Protein 7E2P (pdb70)

Secondary structure (DSSP, 8-state):
-BEEEEEEEEEE-TTS-EEEEEEEEETTS-EEEEE--B--PPPP--TTSTTGGGSGGG---HHHHHHIIIIIHHHHTTSBTT-HHHHHHHHHHHH-STT-TTT-HHHHHHHHHHHHHHHHHHHT--HHHHHH-TT--EEPEEEEEEEE-STT-SSS--S-EEEEE-TT-SSHHHHHHHHHHHHHHHHHHHHHTT----B-TTS-B----SSHHHHHHHHHHHHHHTT-EESSSSTTEEEEEEE--GGGGEETTTTEEE-HHHHHHHHTT-TT-TT-TT---EE-HHHHHHHHHHHHHHS-EEEEE--S-TT-HHHHHHHHHHHTTTSEEEESTTTTT-HHHHHHHHHHT--SEEEE-HHHH-SHHHHHHHHHHHHHTT-EEEEE--SB--S--HHHHHHHHTT-SEEE---S-SHHHHHHHHHHHHHHHHHGGG-EE-GGGG-TT--/-BEEEEEEEEEE-TTS-EEEEEEEEETTS-EEEEE--B---SPPPP--TTSTTGGGSGGG---HHHHHIIIIIIHHHHTTSBTT-HHHHHHHHHHHH-STT-TTT-HHHHHHHHHHHHHHHHHHHT--HHHHHH-TT--EEPEE-EEEEE-STT-SSS--S-EEEEE-TT-SSHHHHHHHHHHHHHHHHHHHHHTT----B-TTS-B-----SHHHHHHHHHHHHHHTT-EESSSSTTEEEEEEE--GGGGEETTTTEEE-HHHHHHHHTT-TT-STTTT---EE-HHHHHHHHHHHHHHS-EEEEES-S-TT-HHHHHHHHHHHTTTSEEEESTTTTT-HHHHHHHHHHT--SEEEE-HHHH--HHHHHHHHHHHHHTT-EEEEE--SB--S--HHHHHHHHTT--EEE---S-SHHHHHHHHHHHHHHHHHGGG-EE-SGGG-TT--

B-factor: mean 34.74, std 13.12, range [18.92, 114.45]

Structure (mmCIF, N/CA/C/O backbone):
data_7E2P
#
_entry.id   7E2P
#
_cell.length_a   142.221
_cell.length_b   142.221
_cell.length_c   107.422
_cell.angle_alpha   90.000
_cell.angle_beta   90.000
_cell.angle_gamma   90.000
#
_symmetry.space_group_name_H-M   'I 4'
#
loop_
_entity.id
_entity.type
_entity.pdbx_description
1 polymer Enolase
2 water water
#
loop_
_atom_site.group_PDB
_atom_site.id
_atom_site.type_symbol
_atom_site.label_atom_id
_atom_site.label_alt_id
_atom_site.label_comp_id
_atom_site.label_asym_id
_atom_site.label_entity_id
_atom_site.label_seq_id
_atom_site.pdbx_PDB_ins_code
_atom_site.Cartn_x
_atom_site.Cartn_y
_atom_site.Cartn_z
_atom_site.occupancy
_atom_site.B_iso_or_equiv
_atom_site.auth_seq_id
_atom_site.auth_comp_id
_atom_site.auth_asym_id
_atom_site.auth_atom_id
_atom_site.pdbx_PDB_model_num
ATOM 1 N N . PRO A 1 2 ? 1.01385 -14.22419 -4.80226 1.000 41.08241 2 PRO A N 1
ATOM 2 C CA . PRO A 1 2 ? 0.85291 -15.63067 -5.16610 1.000 50.78501 2 PRO A CA 1
ATOM 3 C C . PRO A 1 2 ? 1.18278 -15.94227 -6.63542 1.000 50.95538 2 PRO A C 1
ATOM 4 O O . PRO A 1 2 ? 1.31819 -17.10706 -6.99783 1.000 53.96389 2 PRO A O 1
ATOM 8 N N . ILE A 1 3 ? 1.34480 -14.92143 -7.46546 1.000 36.72478 3 ILE A N 1
ATOM 9 C CA . ILE A 1 3 ? 1.55333 -15.11077 -8.90166 1.000 33.50516 3 ILE A CA 1
ATOM 10 C C . ILE A 1 3 ? 3.04182 -15.33564 -9.13088 1.000 40.54093 3 ILE A C 1
ATOM 11 O O . ILE A 1 3 ? 3.87127 -14.65168 -8.53157 1.000 39.04425 3 ILE A O 1
ATOM 16 N N . ILE A 1 4 ? 3.39267 -16.34563 -9.92790 1.000 35.78706 4 ILE A N 1
ATOM 17 C CA . ILE A 1 4 ? 4.80595 -16.57611 -10.21957 1.000 31.17980 4 ILE A CA 1
ATOM 18 C C . ILE A 1 4 ? 5.31121 -15.44741 -11.11431 1.000 33.34200 4 ILE A C 1
ATOM 19 O O . ILE A 1 4 ? 4.77194 -15.20793 -12.20155 1.000 36.12672 4 ILE A O 1
ATOM 24 N N . GLU A 1 5 ? 6.36440 -14.76848 -10.67140 1.000 34.40747 5 GLU A N 1
ATOM 25 C CA . GLU A 1 5 ? 6.94885 -13.65725 -11.40816 1.000 36.32422 5 GLU A CA 1
ATOM 26 C C . GLU A 1 5 ? 8.25077 -14.00995 -12.10701 1.000 36.14708 5 GLU A C 1
ATOM 27 O O . GLU A 1 5 ? 8.55771 -13.44262 -13.15841 1.000 34.56753 5 GLU A O 1
ATOM 33 N N . ARG A 1 6 ? 9.03253 -14.92061 -11.53814 1.000 32.43189 6 ARG A N 1
ATOM 34 C CA . ARG A 1 6 ? 10.33461 -15.24871 -12.10400 1.000 32.06443 6 ARG A CA 1
ATOM 35 C C . ARG A 1 6 ? 10.67457 -16.66754 -11.67360 1.000 33.02871 6 ARG A C 1
ATOM 36 O O . ARG A 1 6 ? 10.39050 -17.05655 -10.53637 1.000 31.00236 6 ARG A O 1
ATOM 44 N N . ILE A 1 7 ? 11.29773 -17.42316 -12.57809 1.000 31.76569 7 ILE A N 1
ATOM 45 C CA . ILE A 1 7 ? 11.84386 -18.74232 -12.25579 1.000 28.67322 7 ILE A CA 1
ATOM 46 C C . ILE A 1 7 ? 13.27864 -18.75358 -12.78109 1.000 29.90663 7 ILE A C 1
ATOM 47 O O . ILE A 1 7 ? 13.50803 -18.43469 -13.95715 1.000 35.15130 7 ILE A O 1
ATOM 52 N N . GLN A 1 8 ? 14.25010 -19.08417 -11.91957 1.000 29.83884 8 GLN A N 1
ATOM 53 C CA . GLN A 1 8 ? 15.66413 -19.11671 -12.31203 1.000 27.82074 8 GLN A CA 1
ATOM 54 C C . GLN A 1 8 ? 16.29458 -20.42254 -11.86014 1.000 28.93609 8 GLN A C 1
ATOM 55 O O . GLN A 1 8 ? 16.31014 -20.71152 -10.66268 1.000 28.79678 8 GLN A O 1
ATOM 61 N N . ALA A 1 9 ? 16.80824 -21.20360 -12.80777 1.000 27.56095 9 ALA A N 1
ATOM 62 C CA . ALA A 1 9 ? 17.58079 -22.39497 -12.48504 1.000 26.83254 9 ALA A CA 1
ATOM 63 C C . ALA A 1 9 ? 19.07003 -22.08111 -12.57498 1.000 24.97847 9 ALA A C 1
ATOM 64 O O . ALA A 1 9 ? 19.49947 -21.19685 -13.32685 1.000 26.84263 9 ALA A O 1
ATOM 66 N N . ARG A 1 10 ? 19.86623 -22.81228 -11.79487 1.000 22.97498 10 ARG A N 1
ATOM 67 C CA . ARG A 1 10 ? 21.32508 -22.67254 -11.87314 1.000 23.97089 10 ARG A CA 1
ATOM 68 C C . ARG A 1 10 ? 21.97395 -24.01885 -11.56496 1.000 22.75196 10 ARG A C 1
ATOM 69 O O . ARG A 1 10 ? 21.34623 -24.90603 -10.98545 1.000 23.57994 10 ARG A O 1
ATOM 77 N N . GLU A 1 11 ? 23.26301 -24.15176 -11.91109 1.000 23.62545 11 GLU A N 1
ATOM 78 C CA . GLU A 1 11 ? 24.00706 -25.37913 -11.65946 1.000 23.35701 11 GLU A CA 1
ATOM 79 C C . GLU A 1 11 ? 24.82447 -25.25969 -10.35889 1.000 26.70962 11 GLU A C 1
ATOM 80 O O . GLU A 1 11 ? 25.62600 -24.33519 -10.21676 1.000 27.14130 11 GLU A O 1
ATOM 86 N N . ILE A 1 12 ? 24.59711 -26.18824 -9.40820 1.000 24.44257 12 ILE A N 1
ATOM 87 C CA . ILE A 1 12 ? 25.31798 -26.25044 -8.12567 1.000 22.12454 12 ILE A CA 1
ATOM 88 C C . ILE A 1 12 ? 25.94695 -27.64097 -8.02418 1.000 24.69331 12 ILE A C 1
ATOM 89 O O . ILE A 1 12 ? 25.94424 -28.40289 -8.99637 1.000 24.11921 12 ILE A O 1
ATOM 94 N N . LEU A 1 13 ? 26.52561 -27.97846 -6.87837 1.000 23.88550 13 LEU A N 1
ATOM 95 C CA . LEU A 1 13 ? 27.16794 -29.28476 -6.72372 1.000 22.86072 13 LEU A CA 1
ATOM 96 C C . LEU A 1 13 ? 26.49995 -30.06226 -5.59837 1.000 22.38701 13 LEU A C 1
ATOM 97 O O . LEU A 1 13 ? 26.06510 -29.48614 -4.58451 1.000 23.03007 13 LEU A O 1
ATOM 102 N N . ASP A 1 14 ? 26.49125 -31.39172 -5.76325 1.000 22.73998 14 ASP A N 1
ATOM 103 C CA . ASP A 1 14 ? 25.95461 -32.30643 -4.75150 1.000 21.91275 14 ASP A CA 1
ATOM 104 C C . ASP A 1 14 ? 27.08163 -32.83782 -3.85956 1.000 23.86366 14 ASP A C 1
ATOM 105 O O . ASP A 1 14 ? 28.25229 -32.47709 -3.98953 1.000 23.31201 14 ASP A O 1
ATOM 110 N N . SER A 1 15 ? 26.69913 -33.70061 -2.90820 1.000 21.57716 15 SER A N 1
ATOM 111 C CA . SER A 1 15 ? 27.58591 -34.14431 -1.84772 1.000 22.23307 15 SER A CA 1
ATOM 112 C C . SER A 1 15 ? 28.64867 -35.11636 -2.32817 1.000 23.80491 15 SER A C 1
ATOM 113 O O . SER A 1 15 ? 29.58179 -35.40363 -1.56068 1.000 25.21585 15 SER A O 1
ATOM 116 N N . ARG A 1 16 ? 28.54222 -35.64226 -3.56288 1.000 21.96394 16 ARG A N 1
ATOM 117 C CA . ARG A 1 16 ? 29.57648 -36.47651 -4.16473 1.000 20.97218 16 ARG A CA 1
ATOM 118 C C . ARG A 1 16 ? 30.49850 -35.66123 -5.05924 1.000 24.47248 16 ARG A C 1
ATOM 119 O O . ARG A 1 16 ? 31.43283 -36.23242 -5.65559 1.000 26.15204 16 ARG A O 1
ATOM 127 N N . GLY A 1 17 ? 30.28084 -34.34105 -5.13449 1.000 24.63970 17 GLY A N 1
ATOM 128 C CA . GLY A 1 17 ? 31.12758 -33.49513 -5.98966 1.000 23.51812 17 GLY A CA 1
ATOM 129 C C . GLY A 1 17 ? 30.70249 -33.49558 -7.44276 1.000 26.48648 17 GLY A C 1
ATOM 130 O O . GLY A 1 17 ? 31.53487 -33.22551 -8.32317 1.000 27.97446 17 GLY A O 1
ATOM 131 N N . ASN A 1 18 ? 29.43367 -33.80814 -7.73119 1.000 25.02297 18 ASN A N 1
ATOM 132 C CA . ASN A 1 18 ? 28.94121 -33.79627 -9.12133 1.000 23.61069 18 ASN A CA 1
ATOM 133 C C . ASN A 1 18 ? 27.83893 -32.73938 -9.26626 1.000 26.93074 18 ASN A C 1
ATOM 134 O O . ASN A 1 18 ? 27.15206 -32.41209 -8.28880 1.000 25.02065 18 ASN A O 1
ATOM 139 N N . PRO A 1 19 ? 27.64448 -32.18639 -10.46387 1.000 25.18698 19 PRO A N 1
ATOM 140 C CA . PRO A 1 19 ? 26.64562 -31.11045 -10.63640 1.000 22.24489 19 PRO A CA 1
ATOM 141 C C . PRO A 1 19 ? 25.21324 -31.55937 -10.40806 1.000 22.82322 19 PRO A C 1
ATOM 142 O O . PRO A 1 19 ? 24.83830 -32.70485 -10.69471 1.000 26.00531 19 PRO A O 1
ATOM 146 N N . THR A 1 20 ? 24.39575 -30.62727 -9.89119 1.000 21.72646 20 THR A N 1
ATOM 147 C CA . THR A 1 20 ? 22.95461 -30.85061 -9.90166 1.000 25.00633 20 THR A CA 1
ATOM 148 C C . THR A 1 20 ? 22.24517 -29.51735 -10.03388 1.000 22.87148 20 THR A C 1
ATOM 149 O O . THR A 1 20 ? 22.87953 -28.45956 -10.12860 1.000 24.20276 20 THR A O 1
ATOM 153 N N . VAL A 1 21 ? 20.90039 -29.58611 -10.10934 1.000 24.40068 21 VAL A N 1
ATOM 154 C CA . VAL A 1 21 ? 20.03625 -28.42588 -10.40114 1.000 24.21698 21 VAL A CA 1
ATOM 155 C C . VAL A 1 21 ? 19.56493 -27.76212 -9.09974 1.000 25.71032 21 VAL A C 1
ATOM 156 O O . VAL A 1 21 ? 19.09365 -28.44014 -8.18907 1.000 23.96011 21 VAL A O 1
ATOM 160 N N . GLN A 1 22 ? 19.63410 -26.43502 -9.04102 1.000 24.57418 22 GLN A N 1
ATOM 161 C CA . GLN A 1 22 ? 18.90387 -25.63602 -8.05360 1.000 22.95575 22 GLN A CA 1
ATOM 162 C C . GLN A 1 22 ? 17.93225 -24.74709 -8.80024 1.000 25.22126 22 GLN A C 1
ATOM 163 O O . GLN A 1 22 ? 18.29486 -24.18733 -9.83496 1.000 24.72678 22 GLN A O 1
ATOM 169 N N . VAL A 1 23 ? 16.70372 -24.58335 -8.28718 1.000 21.31894 23 VAL A N 1
ATOM 170 C CA . VAL A 1 23 ? 15.72782 -23.65072 -8.87206 1.000 22.34732 23 VAL A CA 1
ATOM 171 C C . VAL A 1 23 ? 15.22904 -22.67947 -7.81486 1.000 24.89249 23 VAL A C 1
ATOM 172 O O . VAL A 1 23 ? 14.92980 -23.07959 -6.67818 1.000 25.49422 23 VAL A O 1
ATOM 176 N N . GLU A 1 24 ? 15.11308 -21.39699 -8.21599 1.000 23.91889 24 GLU A N 1
ATOM 177 C CA . GLU A 1 24 ? 14.57949 -20.32915 -7.36657 1.000 24.00051 24 GLU A CA 1
ATOM 178 C C . GLU A 1 24 ? 13.31354 -19.78398 -8.02736 1.000 26.64059 24 GLU A C 1
ATOM 179 O O . GLU A 1 24 ? 13.36006 -19.38404 -9.19354 1.000 29.55966 24 GLU A O 1
ATOM 185 N N . VAL A 1 25 ? 12.19992 -19.76633 -7.28523 1.000 26.36115 25 VAL A N 1
ATOM 186 C CA . VAL A 1 25 ? 10.91065 -19.26717 -7.77383 1.000 25.54577 25 VAL A CA 1
ATOM 187 C C . VAL A 1 25 ? 10.60793 -18.00945 -6.97180 1.000 29.31687 25 VAL A C 1
ATOM 188 O O . VAL A 1 25 ? 10.74132 -18.03059 -5.74555 1.000 31.79474 25 VAL A O 1
ATOM 192 N N . THR A 1 26 ? 10.22931 -16.91394 -7.64882 1.000 28.96935 26 THR A N 1
ATOM 193 C CA . THR A 1 26 ? 9.91964 -15.64598 -6.97595 1.000 30.22609 26 THR A CA 1
ATOM 194 C C . THR A 1 26 ? 8.48439 -15.23455 -7.30267 1.000 33.39357 26 THR A C 1
ATOM 195 O O . THR A 1 26 ? 8.10002 -15.23337 -8.48126 1.000 31.88404 26 THR A O 1
ATOM 199 N N . THR A 1 27 ? 7.70084 -14.84774 -6.28117 1.000 31.87811 27 THR A N 1
ATOM 200 C CA . THR A 1 27 ? 6.31636 -14.45331 -6.53603 1.000 32.40538 27 THR A CA 1
ATOM 201 C C . THR A 1 27 ? 6.16745 -12.94200 -6.68841 1.000 35.00446 27 THR A C 1
ATOM 202 O O . THR A 1 27 ? 7.10931 -12.17114 -6.45733 1.000 33.26545 27 THR A O 1
ATOM 206 N N . ASP A 1 28 ? 4.95550 -12.55916 -7.17228 1.000 33.47574 28 ASP A N 1
ATOM 207 C CA . ASP A 1 28 ? 4.17712 -11.33412 -6.92395 1.000 48.12566 28 ASP A CA 1
ATOM 208 C C . ASP A 1 28 ? 4.67863 -10.49264 -5.75068 1.000 50.03390 28 ASP A C 1
ATOM 209 O O . ASP A 1 28 ? 4.84801 -9.26684 -5.84417 1.000 49.07864 28 ASP A O 1
ATOM 214 N N . TYR A 1 29 ? 4.82805 -11.15198 -4.60609 1.000 42.91316 29 TYR A N 1
ATOM 215 C CA . TYR A 1 29 ? 5.10997 -10.50151 -3.33889 1.000 44.52456 29 TYR A CA 1
ATOM 216 C C . TYR A 1 29 ? 6.58574 -10.48912 -3.00612 1.000 40.37199 29 TYR A C 1
ATOM 217 O O . TYR A 1 29 ? 6.93822 -10.21782 -1.85758 1.000 38.93550 29 TYR A O 1
ATOM 226 N N . GLU A 1 30 ? 7.45275 -10.79987 -3.97705 1.000 33.53763 30 GLU A N 1
ATOM 227 C CA . GLU A 1 30 ? 8.88810 -10.82637 -3.75681 1.000 39.25623 30 GLU A CA 1
ATOM 228 C C . GLU A 1 30 ? 9.26236 -11.90186 -2.73579 1.000 37.24972 30 GLU A C 1
ATOM 229 O O . GLU A 1 30 ? 10.25657 -11.78818 -2.02790 1.000 39.04384 30 GLU A O 1
ATOM 235 N N . ILE A 1 31 ? 8.46307 -12.95064 -2.64714 1.000 33.05597 31 ILE A N 1
ATOM 236 C CA . ILE A 1 31 ? 8.80419 -14.09399 -1.81144 1.000 32.12325 31 ILE A CA 1
ATOM 237 C C . ILE A 1 31 ? 9.52350 -15.09951 -2.69815 1.000 30.33115 31 ILE A C 1
ATOM 238 O O . ILE A 1 31 ? 9.08926 -15.33961 -3.83063 1.000 30.61863 31 ILE A O 1
ATOM 243 N N . THR A 1 32 ? 10.58723 -15.74757 -2.19471 1.000 29.52228 32 THR A N 1
ATOM 244 C CA . THR A 1 32 ? 11.27722 -16.73477 -3.02094 1.000 26.98744 32 THR A CA 1
ATOM 245 C C . THR A 1 32 ? 11.30236 -18.08566 -2.32780 1.000 29.50811 32 THR A C 1
ATOM 246 O O . THR A 1 32 ? 11.32805 -18.16144 -1.10005 1.000 32.70301 32 THR A O 1
ATOM 250 N N . GLY A 1 33 ? 11.20988 -19.14594 -3.12563 1.000 25.82543 33 GLY A N 1
ATOM 251 C CA . GLY A 1 33 ? 11.44302 -20.50107 -2.64174 1.000 24.11828 33 GLY A CA 1
ATOM 252 C C . GLY A 1 33 ? 12.60459 -21.06202 -3.44296 1.000 25.69858 33 GLY A C 1
ATOM 253 O O . GLY A 1 33 ? 12.70170 -20.81979 -4.64380 1.000 26.08027 33 GLY A O 1
ATOM 254 N N . VAL A 1 34 ? 13.48704 -21.81321 -2.76913 1.000 24.76757 34 VAL A N 1
ATOM 255 C CA . VAL A 1 34 ? 14.64782 -22.41978 -3.43428 1.000 23.85420 34 VAL A CA 1
ATOM 256 C C . VAL A 1 34 ? 14.65372 -23.91260 -3.17020 1.000 23.60351 34 VAL A C 1
ATOM 257 O O . VAL A 1 34 ? 14.47529 -24.33935 -2.01166 1.000 23.64121 34 VAL A O 1
ATOM 261 N N . ALA A 1 35 ? 14.91924 -24.71422 -4.21530 1.000 23.86491 35 ALA A N 1
ATOM 262 C CA . ALA A 1 35 ? 14.98004 -26.17109 -4.04060 1.000 23.10901 35 ALA A CA 1
ATOM 263 C C . ALA A 1 35 ? 16.10811 -26.76351 -4.87490 1.000 23.11505 35 ALA A C 1
ATOM 264 O O . ALA A 1 35 ? 16.45557 -26.23297 -5.93446 1.000 23.36024 35 ALA A O 1
ATOM 266 N N . ASN A 1 36 ? 16.66623 -27.88811 -4.38352 1.000 22.97770 36 ASN A N 1
ATOM 267 C CA . ASN A 1 36 ? 17.72598 -28.61958 -5.07852 1.000 21.54726 36 ASN A CA 1
ATOM 268 C C . ASN A 1 36 ? 17.27687 -30.03922 -5.36301 1.000 23.46411 36 ASN A C 1
ATOM 269 O O . ASN A 1 36 ? 16.49072 -30.62964 -4.61043 1.000 24.06639 36 ASN A O 1
ATOM 274 N N . VAL A 1 37 ? 17.85320 -30.61971 -6.40989 1.000 23.28561 37 VAL A N 1
ATOM 275 C CA . VAL A 1 37 ? 17.49917 -31.95378 -6.88390 1.000 23.18003 37 VAL A CA 1
ATOM 276 C C . VAL A 1 37 ? 18.60855 -32.93368 -6.49251 1.000 22.22335 37 VAL A C 1
ATOM 277 O O . VAL A 1 37 ? 19.78336 -32.67011 -6.78339 1.000 25.50383 37 VAL A O 1
ATOM 281 N N . PRO A 1 38 ? 18.28275 -34.04254 -5.82785 1.000 24.57089 38 PRO A N 1
ATOM 282 C CA . PRO A 1 38 ? 19.28063 -35.06795 -5.48991 1.000 22.48101 38 PRO A CA 1
ATOM 283 C C . PRO A 1 38 ? 19.54968 -35.96248 -6.69228 1.000 26.09417 38 PRO A C 1
ATOM 284 O O . PRO A 1 38 ? 18.87474 -35.88250 -7.73323 1.000 26.72538 38 PRO A O 1
ATOM 288 N N . SER A 1 39 ? 20.53388 -36.85623 -6.53815 1.000 26.36201 39 SER A N 1
ATOM 289 C CA . SER A 1 39 ? 20.86059 -37.72489 -7.66160 1.000 27.60572 39 SER A CA 1
ATOM 290 C C . SER A 1 39 ? 21.37101 -39.07457 -7.18073 1.000 28.63426 39 SER A C 1
ATOM 291 O O . SER A 1 39 ? 22.14518 -39.13433 -6.23377 1.000 27.45390 39 SER A O 1
ATOM 294 N N . GLY A 1 40 ? 20.98504 -40.15670 -7.86685 1.000 28.68779 40 GLY A N 1
ATOM 295 C CA . GLY A 1 40 ? 21.39940 -41.48781 -7.43559 1.000 33.55512 40 GLY A CA 1
ATOM 296 C C . GLY A 1 40 ? 22.39472 -42.11962 -8.38798 1.000 49.04328 40 GLY A C 1
ATOM 297 O O . GLY A 1 40 ? 23.18852 -41.39010 -8.96932 1.000 52.71442 40 GLY A O 1
ATOM 298 N N . GLU A 1 47 ? 11.83912 -45.59367 -14.66097 1.000 39.50244 47 GLU A N 1
ATOM 299 C CA . GLU A 1 47 ? 12.26741 -44.50271 -13.74788 1.000 50.46884 47 GLU A CA 1
ATOM 300 C C . GLU A 1 47 ? 12.59913 -43.18620 -14.48247 1.000 42.33382 47 GLU A C 1
ATOM 301 O O . GLU A 1 47 ? 13.17001 -43.20300 -15.56272 1.000 39.80913 47 GLU A O 1
ATOM 307 N N . ALA A 1 48 ? 12.23076 -42.03951 -13.92161 1.000 32.32560 48 ALA A N 1
ATOM 308 C CA . ALA A 1 48 ? 12.32935 -40.78999 -14.67044 1.000 31.24222 48 ALA A CA 1
ATOM 309 C C . ALA A 1 48 ? 13.78858 -40.40738 -14.91636 1.000 33.65219 48 ALA A C 1
ATOM 310 O O . ALA A 1 48 ? 14.67451 -40.64549 -14.08696 1.000 32.86039 48 ALA A O 1
ATOM 312 N N . LEU A 1 49 ? 14.03473 -39.80316 -16.07054 1.000 32.04946 49 LEU A N 1
ATOM 313 C CA . LEU A 1 49 ? 15.39224 -39.65398 -16.56922 1.000 32.50851 49 LEU A CA 1
ATOM 314 C C . LEU A 1 49 ? 16.00147 -38.33935 -16.09344 1.000 31.15349 49 LEU A C 1
ATOM 315 O O . LEU A 1 49 ? 15.51507 -37.26385 -16.44382 1.000 37.49969 49 LEU A O 1
ATOM 320 N N . GLU A 1 50 ? 17.13675 -38.43416 -15.40625 1.000 31.20330 50 GLU A N 1
ATOM 321 C CA . GLU A 1 50 ? 17.93971 -37.25318 -15.09742 1.000 31.81524 50 GLU A CA 1
ATOM 322 C C . GLU A 1 50 ? 18.80811 -36.90414 -16.31159 1.000 33.28056 50 GLU A C 1
ATOM 323 O O . GLU A 1 50 ? 19.44946 -37.78037 -16.90712 1.000 35.97401 50 GLU A O 1
ATOM 329 N N . LEU A 1 51 ? 18.74566 -35.64848 -16.74251 1.000 26.94173 51 LEU A N 1
ATOM 330 C CA . LEU A 1 51 ? 19.39503 -35.21055 -17.97382 1.000 29.54800 51 LEU A CA 1
ATOM 331 C C . LEU A 1 51 ? 20.74971 -34.58181 -17.63814 1.000 32.75153 51 LEU A C 1
ATOM 332 O O . LEU A 1 51 ? 20.82702 -33.63974 -16.83786 1.000 31.20455 51 LEU A O 1
ATOM 337 N N . ARG A 1 52 ? 21.81233 -35.09309 -18.25981 1.000 29.14535 52 ARG A N 1
ATOM 338 C CA . ARG A 1 52 ? 23.14851 -34.55997 -18.03507 1.000 29.73143 52 ARG A CA 1
ATOM 339 C C . ARG A 1 52 ? 23.71459 -34.10317 -19.37347 1.000 31.50595 52 ARG A C 1
ATOM 340 O O . ARG A 1 52 ? 23.00518 -34.09683 -20.39062 1.000 33.45738 52 ARG A O 1
ATOM 348 N N . ASP A 1 53 ? 24.97847 -33.66902 -19.36222 1.000 27.71852 53 ASP A N 1
ATOM 349 C CA . ASP A 1 53 ? 25.50261 -32.84383 -20.45578 1.000 26.39126 53 ASP A CA 1
ATOM 350 C C . ASP A 1 53 ? 26.35231 -33.60593 -21.46431 1.000 33.67820 53 ASP A C 1
ATOM 351 O O . ASP A 1 53 ? 26.90893 -32.97415 -22.36234 1.000 34.19400 53 ASP A O 1
ATOM 356 N N . LYS A 1 54 ? 26.49660 -34.91980 -21.32898 1.000 33.06346 54 LYS A N 1
ATOM 357 C CA . LYS A 1 54 ? 27.20973 -35.65922 -22.38087 1.000 36.97761 54 LYS A CA 1
ATOM 358 C C . LYS A 1 54 ? 26.56300 -35.43187 -23.73989 1.000 45.50195 54 LYS A C 1
ATOM 359 O O . LYS A 1 54 ? 25.33753 -35.40548 -23.86958 1.000 47.56194 54 LYS A O 1
ATOM 365 N N . GLY A 1 55 ? 27.40396 -35.28454 -24.76951 1.000 46.27692 55 GLY A N 1
ATOM 366 C CA . GLY A 1 55 ? 26.93049 -35.05274 -26.12042 1.000 49.08138 55 GLY A CA 1
ATOM 367 C C . GLY A 1 55 ? 26.53840 -33.62658 -26.43895 1.000 49.51135 55 GLY A C 1
ATOM 368 O O . GLY A 1 55 ? 26.15858 -33.34537 -27.57840 1.000 49.92440 55 GLY A O 1
ATOM 369 N N . THR A 1 56 ? 26.61030 -32.71712 -25.47386 1.000 42.43719 56 THR A N 1
ATOM 370 C CA . THR A 1 56 ? 26.25100 -31.32441 -25.66254 1.000 37.83198 56 THR A CA 1
ATOM 371 C C . THR A 1 56 ? 27.48612 -30.44435 -25.60175 1.000 38.68382 56 THR A C 1
ATOM 372 O O . THR A 1 56 ? 28.59294 -30.88289 -25.24978 1.000 38.37825 56 THR A O 1
ATOM 376 N N . LYS A 1 57 ? 27.26021 -29.15880 -25.90117 1.000 37.07907 57 LYS A N 1
ATOM 377 C CA . LYS A 1 57 ? 28.29971 -28.15418 -25.81491 1.000 40.08491 57 LYS A CA 1
ATOM 378 C C . LYS A 1 57 ? 28.86197 -28.02344 -24.40661 1.000 34.43335 57 LYS A C 1
ATOM 379 O O . LYS A 1 57 ? 29.97033 -27.51178 -24.23360 1.000 37.11991 57 LYS A O 1
ATOM 385 N N . TYR A 1 58 ? 28.14853 -28.52807 -23.40910 1.000 35.23489 58 TYR A N 1
ATOM 386 C CA . TYR A 1 58 ? 28.54581 -28.38175 -22.02549 1.000 35.96435 58 TYR A CA 1
ATOM 387 C C . TYR A 1 58 ? 29.34682 -29.56709 -21.49017 1.000 33.35971 58 TYR A C 1
ATOM 388 O O . TYR A 1 58 ? 29.71819 -29.55343 -20.31192 1.000 30.04808 58 TYR A O 1
ATOM 397 N N . GLU A 1 59 ? 29.62175 -30.58593 -22.31184 1.000 31.23170 59 GLU A N 1
ATOM 398 C CA . GLU A 1 59 ? 30.14688 -31.84047 -21.78251 1.000 32.57539 59 GLU A CA 1
ATOM 399 C C . GLU A 1 59 ? 31.47694 -31.65158 -21.05649 1.000 34.83428 59 GLU A C 1
ATOM 400 O O . GLU A 1 59 ? 31.73535 -32.30915 -20.03353 1.000 32.79683 59 GLU A O 1
ATOM 406 N N . GLY A 1 60 ? 32.34039 -30.75529 -21.57091 1.000 31.01974 60 GLY A N 1
ATOM 407 C CA . GLY A 1 60 ? 33.65050 -30.57173 -20.98001 1.000 34.88808 60 GLY A CA 1
ATOM 408 C C . GLY A 1 60 ? 33.70585 -29.80283 -19.66972 1.000 32.05171 60 GLY A C 1
ATOM 409 O O . GLY A 1 60 ? 34.79299 -29.64165 -19.10490 1.000 33.94872 60 GLY A O 1
ATOM 410 N N . ASN A 1 61 ? 32.57019 -29.28288 -19.19170 1.000 28.38986 61 ASN A N 1
ATOM 411 C CA . ASN A 1 61 ? 32.59876 -28.41007 -18.02251 1.000 29.71288 61 ASN A CA 1
ATOM 412 C C . ASN A 1 61 ? 33.06813 -29.14943 -16.77814 1.000 29.08927 61 ASN A C 1
ATOM 413 O O . ASN A 1 61 ? 33.75730 -28.56431 -15.93146 1.000 30.87727 61 ASN A O 1
ATOM 418 N N . TRP A 1 62 ? 32.63531 -30.40787 -16.60326 1.000 25.49584 62 TRP A N 1
ATOM 419 C CA . TRP A 1 62 ? 32.82566 -31.16120 -15.35640 1.000 23.49460 62 TRP A CA 1
ATOM 420 C C . TRP A 1 62 ? 33.23119 -32.59635 -15.66798 1.000 31.82229 62 TRP A C 1
ATOM 421 O O . TRP A 1 62 ? 33.00313 -33.10320 -16.76771 1.000 30.19272 62 TRP A O 1
ATOM 432 N N . PHE A 1 63 ? 33.87185 -33.23434 -14.68894 1.000 28.10224 63 PHE A N 1
ATOM 433 C CA . PHE A 1 63 ? 34.31149 -34.61530 -14.85118 1.000 29.26151 63 PHE A CA 1
ATOM 434 C C . PHE A 1 63 ? 33.19332 -35.52316 -15.34110 1.000 28.12662 63 PHE A C 1
ATOM 435 O O . PHE A 1 63 ? 32.04806 -35.45289 -14.87419 1.000 29.13302 63 PHE A O 1
ATOM 443 N N . GLY A 1 64 ? 33.55894 -36.41404 -16.28042 1.000 30.61708 64 GLY A N 1
ATOM 444 C CA . GLY A 1 64 ? 32.59154 -37.40560 -16.72094 1.000 33.82377 64 GLY A CA 1
ATOM 445 C C . GLY A 1 64 ? 31.44045 -36.86912 -17.53954 1.000 35.82424 64 GLY A C 1
ATOM 446 O O . GLY A 1 64 ? 30.46768 -37.59729 -17.75410 1.000 34.45673 64 GLY A O 1
ATOM 447 N N . GLY A 1 65 ? 31.49155 -35.60529 -17.96422 1.000 32.82185 65 GLY A N 1
ATOM 448 C CA . GLY A 1 65 ? 30.34611 -35.01140 -18.64893 1.000 29.64779 65 GLY A CA 1
ATOM 449 C C . GLY A 1 65 ? 29.10024 -34.91186 -17.78636 1.000 35.75957 65 GLY A C 1
ATOM 450 O O . GLY A 1 65 ? 27.97437 -34.93257 -18.30091 1.000 35.42072 65 GLY A O 1
ATOM 451 N N . LYS A 1 66 ? 29.26975 -34.73646 -16.47810 1.000 28.38703 66 LYS A N 1
ATOM 452 C CA . LYS A 1 66 ? 28.13588 -34.81764 -15.56885 1.000 26.35739 66 LYS A CA 1
ATOM 453 C C . LYS A 1 66 ? 27.45172 -33.46632 -15.32893 1.000 26.05072 66 LYS A C 1
ATOM 454 O O . LYS A 1 66 ? 26.61793 -33.35849 -14.41963 1.000 28.50517 66 LYS A O 1
ATOM 460 N N . GLY A 1 67 ? 27.78493 -32.42289 -16.11098 1.000 27.79454 67 GLY A N 1
ATOM 461 C CA . GLY A 1 67 ? 27.06847 -31.16481 -15.95432 1.000 26.71656 67 GLY A CA 1
ATOM 462 C C . GLY A 1 67 ? 25.56529 -31.30266 -16.17609 1.000 27.11287 67 GLY A C 1
ATOM 463 O O . GLY A 1 67 ? 25.07713 -32.22834 -16.83554 1.000 28.72166 67 GLY A O 1
ATOM 464 N N . VAL A 1 68 ? 24.80362 -30.34485 -15.62835 1.000 24.08881 68 VAL A N 1
ATOM 465 C CA . VAL A 1 68 ? 23.35300 -30.30101 -15.83493 1.000 25.53927 68 VAL A CA 1
ATOM 466 C C . VAL A 1 68 ? 22.92757 -28.97609 -16.46862 1.000 27.08833 68 VAL A C 1
ATOM 467 O O . VAL A 1 68 ? 21.80024 -28.51519 -16.27729 1.000 26.65160 68 VAL A O 1
ATOM 471 N N . MET A 1 69 ? 23.80627 -28.33100 -17.22818 1.000 25.34669 69 MET A N 1
ATOM 472 C CA . MET A 1 69 ? 23.38349 -27.05284 -17.80822 1.000 26.15564 69 MET A CA 1
ATOM 473 C C . MET A 1 69 ? 22.30218 -27.22657 -18.86716 1.000 27.20617 69 MET A C 1
ATOM 474 O O . MET A 1 69 ? 21.51777 -26.29242 -19.09146 1.000 28.26385 69 MET A O 1
ATOM 479 N N . THR A 1 70 ? 22.24308 -28.38731 -19.53144 1.000 30.82168 70 THR A N 1
ATOM 480 C CA . THR A 1 70 ? 21.13202 -28.64319 -20.45124 1.000 26.35499 70 THR A CA 1
ATOM 481 C C . THR A 1 70 ? 19.79902 -28.59705 -19.70435 1.000 29.86641 70 THR A C 1
ATOM 482 O O . THR A 1 70 ? 18.84415 -27.93515 -20.14212 1.000 31.27954 70 THR A O 1
ATOM 486 N N . ALA A 1 71 ? 19.72948 -29.26259 -18.53479 1.000 28.09300 71 ALA A N 1
ATOM 487 C CA . ALA A 1 71 ? 18.51699 -29.19602 -17.71821 1.000 25.66151 71 ALA A CA 1
ATOM 488 C C . ALA A 1 71 ? 18.25885 -27.77400 -17.22024 1.000 28.01546 71 ALA A C 1
ATOM 489 O O . ALA A 1 71 ? 17.10315 -27.31322 -17.14419 1.000 26.14682 71 ALA A O 1
ATOM 491 N N . VAL A 1 72 ? 19.32293 -27.05861 -16.85323 1.000 27.84539 72 VAL A N 1
ATOM 492 C CA . VAL A 1 72 ? 19.16894 -25.68082 -16.39596 1.000 26.49988 72 VAL A CA 1
ATOM 493 C C . VAL A 1 72 ? 18.56087 -24.82170 -17.49782 1.000 30.45853 72 VAL A C 1
ATOM 494 O O . VAL A 1 72 ? 17.63574 -24.02745 -17.26066 1.000 26.31748 72 VAL A O 1
ATOM 498 N N . ASP A 1 73 ? 19.07379 -24.97027 -18.72568 1.000 28.48789 73 ASP A N 1
ATOM 499 C CA . ASP A 1 73 ? 18.52026 -24.22419 -19.85263 1.000 28.13977 73 ASP A CA 1
ATOM 500 C C . ASP A 1 73 ? 17.06504 -24.60089 -20.09903 1.000 30.28934 73 ASP A C 1
ATOM 501 O O . ASP A 1 73 ? 16.23490 -23.75217 -20.48897 1.000 30.40843 73 ASP A O 1
ATOM 506 N N . ASN A 1 74 ? 16.74385 -25.87897 -19.92752 1.000 26.58064 74 ASN A N 1
ATOM 507 C CA . ASN A 1 74 ? 15.35980 -26.29929 -20.10864 1.000 28.72845 74 ASN A CA 1
ATOM 508 C C . ASN A 1 74 ? 14.44428 -25.61542 -19.10207 1.000 29.80803 74 ASN A C 1
ATOM 509 O O . ASN A 1 74 ? 13.32533 -25.22752 -19.45181 1.000 28.77895 74 ASN A O 1
ATOM 514 N N . VAL A 1 75 ? 14.88631 -25.46164 -17.84250 1.000 27.60311 75 VAL A N 1
ATOM 515 C CA . VAL A 1 75 ? 14.06152 -24.69281 -16.89907 1.000 24.50850 75 VAL A CA 1
ATOM 516 C C . VAL A 1 75 ? 13.92172 -23.25621 -17.36051 1.000 28.48043 75 VAL A C 1
ATOM 517 O O . VAL A 1 75 ? 12.80745 -22.73233 -17.45754 1.000 29.36618 75 VAL A O 1
ATOM 521 N N . ASN A 1 76 ? 15.04666 -22.59719 -17.66727 1.000 28.56465 76 ASN A N 1
ATOM 522 C CA . ASN A 1 76 ? 15.00368 -21.14932 -17.87100 1.000 28.56478 76 ASN A CA 1
ATOM 523 C C . ASN A 1 76 ? 14.31320 -20.77640 -19.17789 1.000 30.68460 76 ASN A C 1
ATOM 524 O O . ASN A 1 76 ? 13.63464 -19.73014 -19.25203 1.000 33.60841 76 ASN A O 1
ATOM 529 N N . GLU A 1 77 ? 14.47887 -21.60164 -20.20257 1.000 29.00778 77 GLU A N 1
ATOM 530 C CA . GLU A 1 77 ? 14.04769 -21.25610 -21.55951 1.000 27.18404 77 GLU A CA 1
ATOM 531 C C . GLU A 1 77 ? 12.75135 -21.91411 -21.99659 1.000 33.85983 77 GLU A C 1
ATOM 532 O O . GLU A 1 77 ? 12.06511 -21.36045 -22.87555 1.000 32.94091 77 GLU A O 1
ATOM 538 N N . LYS A 1 78 ? 12.42486 -23.09045 -21.46620 1.000 31.18024 78 LYS A N 1
ATOM 539 C CA . LYS A 1 78 ? 11.22381 -23.83659 -21.86393 1.000 31.87865 78 LYS A CA 1
ATOM 540 C C . LYS A 1 78 ? 10.13946 -23.85544 -20.79857 1.000 34.05939 78 LYS A C 1
ATOM 541 O O . LYS A 1 78 ? 8.97614 -23.57755 -21.10316 1.000 35.21672 78 LYS A O 1
ATOM 547 N N . ILE A 1 79 ? 10.49282 -24.18662 -19.55054 1.000 29.29251 79 ILE A N 1
ATOM 548 C CA . ILE A 1 79 ? 9.46778 -24.29118 -18.50847 1.000 26.62677 79 ILE A CA 1
ATOM 549 C C . ILE A 1 79 ? 9.04766 -22.91615 -18.01977 1.000 31.86513 79 ILE A C 1
ATOM 550 O O . ILE A 1 79 ? 7.84697 -22.64089 -17.90020 1.000 32.77441 79 ILE A O 1
ATOM 555 N N . ALA A 1 80 ? 10.01690 -22.06431 -17.66879 1.000 29.98836 80 ALA A N 1
ATOM 556 C CA . ALA A 1 80 ? 9.68153 -20.81031 -16.99149 1.000 34.65427 80 ALA A CA 1
ATOM 557 C C . ALA A 1 80 ? 8.69349 -19.95416 -17.77230 1.000 35.55353 80 ALA A C 1
ATOM 558 O O . ALA A 1 80 ? 7.74201 -19.43961 -17.15148 1.000 35.99085 80 ALA A O 1
ATOM 560 N N . PRO A 1 81 ? 8.81724 -19.78253 -19.09211 1.000 34.63474 81 PRO A N 1
ATOM 561 C CA . PRO A 1 81 ? 7.83354 -18.95351 -19.79611 1.000 38.40553 81 PRO A CA 1
ATOM 562 C C . PRO A 1 81 ? 6.42335 -19.49863 -19.72650 1.000 41.67104 81 PRO A C 1
ATOM 563 O O . PRO A 1 81 ? 5.46727 -18.70616 -19.73882 1.000 42.95934 81 PRO A O 1
ATOM 567 N N . GLU A 1 82 ? 6.25821 -20.82247 -19.60123 1.000 35.47119 82 GLU A N 1
ATOM 568 C CA . GLU A 1 82 ? 4.92596 -21.41197 -19.52394 1.000 37.18146 82 GLU A CA 1
ATOM 569 C C . GLU A 1 82 ? 4.26054 -21.18771 -18.17465 1.000 38.06920 82 GLU A C 1
ATOM 570 O O . GLU A 1 82 ? 3.02711 -21.25021 -18.09894 1.000 37.54402 82 GLU A O 1
ATOM 576 N N . LEU A 1 83 ? 5.04423 -20.97794 -17.10607 1.000 32.46457 83 LEU A N 1
ATOM 577 C CA . LEU A 1 83 ? 4.50875 -20.89745 -15.74849 1.000 31.26053 83 LEU A CA 1
ATOM 578 C C . LEU A 1 83 ? 4.36065 -19.47437 -15.21764 1.000 34.74538 83 LEU A C 1
ATOM 579 O O . LEU A 1 83 ? 3.58709 -19.27324 -14.26800 1.000 35.28569 83 LEU A O 1
ATOM 584 N N . ILE A 1 84 ? 5.08596 -18.49718 -15.77406 1.000 36.39949 84 ILE A N 1
ATOM 585 C CA . ILE A 1 84 ? 4.96345 -17.11923 -15.30981 1.000 37.67316 84 ILE A CA 1
ATOM 586 C C . ILE A 1 84 ? 3.50585 -16.69573 -15.40625 1.000 40.14241 84 ILE A C 1
ATOM 587 O O . ILE A 1 84 ? 2.84608 -16.88885 -16.43763 1.000 42.57401 84 ILE A O 1
ATOM 592 N N . GLY A 1 85 ? 2.98289 -16.15844 -14.31784 1.000 37.88595 85 GLY A N 1
ATOM 593 C CA . GLY A 1 85 ? 1.59825 -15.74308 -14.27278 1.000 36.50204 85 GLY A CA 1
ATOM 594 C C . GLY A 1 85 ? 0.64457 -16.70869 -13.60259 1.000 42.75107 85 GLY A C 1
ATOM 595 O O . GLY A 1 85 ? -0.45691 -16.29438 -13.23614 1.000 43.36041 85 GLY A O 1
ATOM 596 N N . MET A 1 86 ? 1.02977 -17.97246 -13.41498 1.000 35.00326 86 MET A N 1
ATOM 597 C CA . MET A 1 86 ? 0.17932 -18.91402 -12.69826 1.000 37.14124 86 MET A CA 1
ATOM 598 C C . MET A 1 86 ? 0.27765 -18.66690 -11.20194 1.000 31.39564 86 MET A C 1
ATOM 599 O O . MET A 1 86 ? 1.24077 -18.07935 -10.71508 1.000 33.37621 86 MET A O 1
ATOM 604 N N . SER A 1 87 ? -0.74239 -19.11054 -10.47698 1.000 33.24779 87 SER A N 1
ATOM 605 C CA . SER A 1 87 ? -0.70746 -19.04031 -9.01798 1.000 36.42530 87 SER A CA 1
ATOM 606 C C . SER A 1 87 ? 0.19891 -20.11029 -8.43462 1.000 35.55297 87 SER A C 1
ATOM 607 O O . SER A 1 87 ? 0.09029 -21.29533 -8.75985 1.000 31.19713 87 SER A O 1
ATOM 610 N N . VAL A 1 88 ? 1.06329 -19.68188 -7.52265 1.000 31.24814 88 VAL A N 1
ATOM 611 C CA . VAL A 1 88 ? 2.02831 -20.55976 -6.92070 1.000 30.63154 88 VAL A CA 1
ATOM 612 C C . VAL A 1 88 ? 1.34973 -21.62996 -6.05321 1.000 31.73021 88 VAL A C 1
ATOM 613 O O . VAL A 1 88 ? 1.95753 -22.66516 -5.76582 1.000 30.80637 88 VAL A O 1
ATOM 617 N N . PHE A 1 89 ? 0.08171 -21.42522 -5.66555 1.000 30.95975 89 PHE A N 1
ATOM 618 C CA . PHE A 1 89 ? -0.65396 -22.39138 -4.84408 1.000 29.37104 89 PHE A CA 1
ATOM 619 C C . PHE A 1 89 ? -1.23016 -23.56601 -5.62634 1.000 29.07599 89 PHE A C 1
ATOM 620 O O . PHE A 1 89 ? -1.65494 -24.55278 -5.00289 1.000 32.31972 89 PHE A O 1
ATOM 628 N N . ASP A 1 90 ? -1.32853 -23.48273 -6.95879 1.000 27.01331 90 ASP A N 1
ATOM 629 C CA . ASP A 1 90 ? -1.92889 -24.56769 -7.73659 1.000 30.94220 90 ASP A CA 1
ATOM 630 C C . ASP A 1 90 ? -0.87372 -25.61586 -8.11347 1.000 30.53981 90 ASP A C 1
ATOM 631 O O . ASP A 1 90 ? -0.51789 -25.80489 -9.29111 1.000 30.81461 90 ASP A O 1
ATOM 636 N N . GLN A 1 91 ? -0.40675 -26.32719 -7.08005 1.000 27.53477 91 GLN A N 1
ATOM 637 C CA . GLN A 1 91 ? 0.69318 -27.27510 -7.24622 1.000 28.70328 91 GLN A CA 1
ATOM 638 C C . GLN A 1 91 ? 0.36407 -28.31097 -8.31138 1.000 31.62332 91 GLN A C 1
ATOM 639 O O . GLN A 1 91 ? 1.17965 -28.59178 -9.20958 1.000 27.23467 91 GLN A O 1
ATOM 645 N N . ARG A 1 92 ? -0.84016 -28.88997 -8.22451 1.000 27.49843 92 ARG A N 1
ATOM 646 C CA . ARG A 1 92 ? -1.17857 -29.96229 -9.15972 1.000 24.28741 92 ARG A CA 1
ATOM 647 C C . ARG A 1 92 ? -1.26826 -29.44745 -10.60028 1.000 29.52751 92 ARG A C 1
ATOM 648 O O . ARG A 1 92 ? -0.87833 -30.16384 -11.53194 1.000 32.10657 92 ARG A O 1
ATOM 656 N N . ALA A 1 93 ? -1.79514 -28.21975 -10.80323 1.000 29.67193 93 ALA A N 1
ATOM 657 C CA . ALA A 1 93 ? -1.89583 -27.67383 -12.15670 1.000 27.65058 93 ALA A CA 1
ATOM 658 C C . ALA A 1 93 ? -0.51725 -27.35723 -12.73094 1.000 31.78422 93 ALA A C 1
ATOM 659 O O . ALA A 1 93 ? -0.26470 -27.56038 -13.93095 1.000 32.11655 93 ALA A O 1
ATOM 661 N N . ILE A 1 94 ? 0.38772 -26.86429 -11.88831 1.000 26.45310 94 ILE A N 1
ATOM 662 C CA . ILE A 1 94 ? 1.74533 -26.56855 -12.37641 1.000 27.16867 94 ILE A CA 1
ATOM 663 C C . ILE A 1 94 ? 2.48151 -27.85438 -12.73788 1.000 28.49162 94 ILE A C 1
ATOM 664 O O . ILE A 1 94 ? 3.16872 -27.93397 -13.77548 1.000 27.23853 94 ILE A O 1
ATOM 669 N N . ASP A 1 95 ? 2.37946 -28.87395 -11.87883 1.000 26.76995 95 ASP A N 1
ATOM 670 C CA . ASP A 1 95 ? 3.03825 -30.13439 -12.20184 1.000 24.29113 95 ASP A CA 1
ATOM 671 C C . ASP A 1 95 ? 2.45112 -30.74374 -13.46125 1.000 27.68634 95 ASP A C 1
ATOM 672 O O . ASP A 1 95 ? 3.19083 -31.28418 -14.29596 1.000 29.22202 95 ASP A O 1
ATOM 677 N N . LYS A 1 96 ? 1.12358 -30.68614 -13.61850 1.000 27.43153 96 LYS A N 1
ATOM 678 C CA . LYS A 1 96 ? 0.52655 -31.24742 -14.83627 1.000 30.26453 96 LYS A CA 1
ATOM 679 C C . LYS A 1 96 ? 1.01175 -30.52344 -16.07298 1.000 31.03353 96 LYS A C 1
ATOM 680 O O . LYS A 1 96 ? 1.19184 -31.14532 -17.13412 1.000 31.60346 96 LYS A O 1
ATOM 686 N N . LEU A 1 97 ? 1.12564 -29.19442 -15.99874 1.000 31.47569 97 LEU A N 1
ATOM 687 C CA . LEU A 1 97 ? 1.57561 -28.44449 -17.17253 1.000 30.26838 97 LEU A CA 1
ATOM 688 C C . LEU A 1 97 ? 2.97623 -28.90432 -17.58776 1.000 29.44778 97 LEU A C 1
ATOM 689 O O . LEU A 1 97 ? 3.23696 -29.10450 -18.78090 1.000 31.82401 97 LEU A O 1
ATOM 694 N N . MET A 1 98 ? 3.88479 -29.08928 -16.61582 1.000 27.02086 98 MET A N 1
ATOM 695 C CA . MET A 1 98 ? 5.25239 -29.50570 -16.96070 1.000 27.54781 98 MET A CA 1
ATOM 696 C C . MET A 1 98 ? 5.27198 -30.93489 -17.51339 1.000 29.26484 98 MET A C 1
ATOM 697 O O . MET A 1 98 ? 6.04049 -31.24953 -18.43517 1.000 29.85949 98 MET A O 1
ATOM 702 N N . ILE A 1 99 ? 4.46815 -31.82078 -16.92225 1.000 28.94883 99 ILE A N 1
ATOM 703 C CA . ILE A 1 99 ? 4.40698 -33.20330 -17.38082 1.000 30.04328 99 ILE A CA 1
ATOM 704 C C . ILE A 1 99 ? 3.95204 -33.24400 -18.82407 1.000 34.16624 99 ILE A C 1
ATOM 705 O O . ILE A 1 99 ? 4.54338 -33.93694 -19.65199 1.000 34.57367 99 ILE A O 1
ATOM 710 N N . GLU A 1 100 ? 2.93993 -32.44344 -19.16243 1.000 33.77502 100 GLU A N 1
ATOM 711 C CA . GLU A 1 100 ? 2.42959 -32.43153 -20.53086 1.000 34.52997 100 GLU A CA 1
ATOM 712 C C . GLU A 1 100 ? 3.37495 -31.70956 -21.48150 1.000 33.77366 100 GLU A C 1
ATOM 713 O O . GLU A 1 100 ? 3.48111 -32.09599 -22.64923 1.000 37.83883 100 GLU A O 1
ATOM 719 N N . LEU A 1 101 ? 4.03422 -30.63188 -21.02770 1.000 32.88924 101 LEU A N 1
ATOM 720 C CA . LEU A 1 101 ? 5.02418 -29.95531 -21.87540 1.000 34.14575 101 LEU A CA 1
ATOM 721 C C . LEU A 1 101 ? 6.14095 -30.90519 -22.29347 1.000 33.68591 101 LEU A C 1
ATOM 722 O O . LEU A 1 101 ? 6.54322 -30.93113 -23.46591 1.000 38.39272 101 LEU A O 1
ATOM 727 N N . ASP A 1 102 ? 6.57806 -31.76069 -21.37923 1.000 30.00571 102 ASP A N 1
ATOM 728 C CA . ASP A 1 102 ? 7.56754 -32.78367 -21.71295 1.000 30.87744 102 ASP A CA 1
ATOM 729 C C . ASP A 1 102 ? 6.96545 -33.88600 -22.58187 1.000 35.66619 102 ASP A C 1
ATOM 730 O O . ASP A 1 102 ? 7.50892 -34.23078 -23.63549 1.000 38.88056 102 ASP A O 1
ATOM 735 N N . GLY A 1 103 ? 5.83240 -34.43499 -22.17383 1.000 37.10268 103 GLY A N 1
ATOM 736 C CA . GLY A 1 103 ? 5.07239 -35.30479 -23.06320 1.000 40.19271 103 GLY A CA 1
ATOM 737 C C . GLY A 1 103 ? 5.54229 -36.73907 -23.15351 1.000 38.77561 103 GLY A C 1
ATOM 738 O O . GLY A 1 103 ? 4.94420 -37.51447 -23.92304 1.000 40.25884 103 GLY A O 1
ATOM 739 N N . THR A 1 104 ? 6.59352 -37.12118 -22.41795 1.000 33.25574 104 THR A N 1
ATOM 740 C CA . THR A 1 104 ? 7.09803 -38.48964 -22.40549 1.000 36.56386 104 THR A CA 1
ATOM 741 C C . THR A 1 104 ? 6.90453 -39.11623 -21.02581 1.000 42.24093 104 THR A C 1
ATOM 742 O O . THR A 1 104 ? 6.84817 -38.41698 -20.00443 1.000 39.51374 104 THR A O 1
ATOM 746 N N . ALA A 1 105 ? 6.82301 -40.45124 -21.00254 1.000 40.00722 105 ALA A N 1
ATOM 747 C CA . ALA A 1 105 ? 6.55076 -41.13345 -19.74031 1.000 41.92275 105 ALA A CA 1
ATOM 748 C C . ALA A 1 105 ? 7.67430 -40.91977 -18.73440 1.000 38.44183 105 ALA A C 1
ATOM 749 O O . ALA A 1 105 ? 7.42287 -40.72270 -17.53475 1.000 39.45605 105 ALA A O 1
ATOM 751 N N . THR A 1 106 ? 8.91983 -40.93044 -19.19932 1.000 32.14333 106 THR A N 1
ATOM 752 C CA . THR A 1 106 ? 10.07103 -40.82765 -18.29682 1.000 34.24379 106 THR A CA 1
ATOM 753 C C . THR A 1 106 ? 10.63843 -39.41244 -18.17967 1.000 31.29040 106 THR A C 1
ATOM 754 O O . THR A 1 106 ? 11.73588 -39.25256 -17.62698 1.000 33.74346 106 THR A O 1
ATOM 758 N N . LYS A 1 107 ? 9.91248 -38.38733 -18.64937 1.000 29.61670 107 LYS A N 1
ATOM 759 C CA . LYS A 1 107 ? 10.37603 -36.98808 -18.55558 1.000 27.82164 107 LYS A CA 1
ATOM 760 C C . LYS A 1 107 ? 11.72066 -36.82318 -19.25957 1.000 32.46249 107 LYS A C 1
ATOM 761 O O . LYS A 1 107 ? 12.59481 -36.07416 -18.81635 1.000 32.09090 107 LYS A O 1
ATOM 767 N N . SER A 1 108 ? 11.88909 -37.53871 -20.37274 1.000 33.07763 108 SER A N 1
ATOM 768 C CA . SER A 1 108 ? 13.20481 -37.56511 -21.00433 1.000 36.08357 108 SER A CA 1
ATOM 769 C C . SER A 1 108 ? 13.45744 -36.35680 -21.89835 1.000 42.78090 108 SER A C 1
ATOM 770 O O . SER A 1 108 ? 14.59919 -36.17360 -22.34044 1.000 43.09527 108 SER A O 1
ATOM 773 N N . LYS A 1 109 ? 12.44022 -35.52855 -22.16350 1.000 34.42641 109 LYS A N 1
ATOM 774 C CA . LYS A 1 109 ? 12.61737 -34.37960 -23.04876 1.000 36.89795 109 LYS A CA 1
ATOM 775 C C . LYS A 1 109 ? 13.13908 -33.15871 -22.29207 1.000 38.56114 109 LYS A C 1
ATOM 776 O O . LYS A 1 109 ? 14.14918 -32.57000 -22.69734 1.000 38.22818 109 LYS A O 1
ATOM 782 N N . LEU A 1 110 ? 12.47508 -32.77751 -21.17973 1.000 30.52314 110 LEU A N 1
ATOM 783 C CA . LEU A 1 110 ? 12.92059 -31.67394 -20.32735 1.000 28.57368 110 LEU A CA 1
ATOM 784 C C . LEU A 1 110 ? 13.91338 -32.12238 -19.26750 1.000 26.97637 110 LEU A C 1
ATOM 785 O O . LEU A 1 110 ? 14.73305 -31.32500 -18.82378 1.000 30.66924 110 LEU A O 1
ATOM 790 N N . GLY A 1 111 ? 13.85258 -33.38231 -18.87713 1.000 27.83597 111 GLY A N 1
ATOM 791 C CA . GLY A 1 111 ? 14.62826 -33.89943 -17.76118 1.000 29.66612 111 GLY A CA 1
ATOM 792 C C . GLY A 1 111 ? 13.83848 -33.95221 -16.46392 1.000 29.13147 111 GLY A C 1
ATOM 793 O O . GLY A 1 111 ? 13.20355 -32.96523 -16.05542 1.000 27.75515 111 GLY A O 1
ATOM 794 N N . ALA A 1 112 ? 13.89934 -35.09137 -15.76670 1.000 28.15217 112 ALA A N 1
ATOM 795 C CA . ALA A 1 112 ? 13.24909 -35.16412 -14.45964 1.000 30.04831 112 ALA A CA 1
ATOM 796 C C . ALA A 1 112 ? 13.85351 -34.16806 -13.48537 1.000 24.58036 112 ALA A C 1
ATOM 797 O O . ALA A 1 112 ? 13.17333 -33.71740 -12.54593 1.000 27.00167 112 ALA A O 1
ATOM 799 N N . ASN A 1 113 ? 15.13808 -33.85783 -13.65712 1.000 25.80792 113 ASN A N 1
ATOM 800 C CA . ASN A 1 113 ? 15.78831 -32.93427 -12.74713 1.000 27.28385 113 ASN A CA 1
ATOM 801 C C . ASN A 1 113 ? 15.37303 -31.48294 -13.01213 1.000 27.44311 113 ASN A C 1
ATOM 802 O O . ASN A 1 113 ? 15.24646 -30.70359 -12.05614 1.000 29.11158 113 ASN A O 1
ATOM 807 N N . ALA A 1 114 ? 15.08641 -31.12273 -14.26029 1.000 24.38788 114 ALA A N 1
ATOM 808 C CA . ALA A 1 114 ? 14.47671 -29.82991 -14.53397 1.000 25.74735 114 ALA A CA 1
ATOM 809 C C . ALA A 1 114 ? 13.08805 -29.73364 -13.91854 1.000 30.02594 114 ALA A C 1
ATOM 810 O O . ALA A 1 114 ? 12.76790 -28.76956 -13.20801 1.000 26.91277 114 ALA A O 1
ATOM 812 N N . ILE A 1 115 ? 12.24364 -30.73705 -14.16919 1.000 25.07408 115 ILE A N 1
ATOM 813 C CA . ILE A 1 115 ? 10.86017 -30.66501 -13.67739 1.000 23.21933 115 ILE A CA 1
ATOM 814 C C . ILE A 1 115 ? 10.80338 -30.71385 -12.14546 1.000 25.95555 115 ILE A C 1
ATOM 815 O O . ILE A 1 115 ? 10.09379 -29.91594 -11.52702 1.000 26.11104 115 ILE A O 1
ATOM 820 N N . LEU A 1 116 ? 11.52439 -31.65433 -11.49185 1.000 22.49521 116 LEU A N 1
ATOM 821 C CA . LEU A 1 116 ? 11.40533 -31.72109 -10.02333 1.000 23.06108 116 LEU A CA 1
ATOM 822 C C . LEU A 1 116 ? 11.92158 -30.44782 -9.37087 1.000 25.05735 116 LEU A C 1
ATOM 823 O O . LEU A 1 116 ? 11.36705 -29.97519 -8.37358 1.000 24.36935 116 LEU A O 1
ATOM 828 N N . GLY A 1 117 ? 13.01576 -29.87874 -9.90076 1.000 23.24903 117 GLY A N 1
ATOM 829 C CA . GLY A 1 117 ? 13.51727 -28.65006 -9.30332 1.000 23.92620 117 GLY A CA 1
ATOM 830 C C . GLY A 1 117 ? 12.46009 -27.56125 -9.23560 1.000 26.69484 117 GLY A C 1
ATOM 831 O O . GLY A 1 117 ? 12.28611 -26.90645 -8.20677 1.000 24.30226 117 GLY A O 1
ATOM 832 N N . VAL A 1 118 ? 11.75654 -27.33261 -10.35233 1.000 24.58421 118 VAL A N 1
ATOM 833 C CA . VAL A 1 118 ? 10.68355 -26.34288 -10.36980 1.000 22.19722 118 VAL A CA 1
ATOM 834 C C . VAL A 1 118 ? 9.55140 -26.75591 -9.44428 1.000 25.29049 118 VAL A C 1
ATOM 835 O O . VAL A 1 118 ? 9.00871 -25.92442 -8.69735 1.000 24.67530 118 VAL A O 1
ATOM 839 N N . SER A 1 119 ? 9.15140 -28.02802 -9.50050 1.000 25.39168 119 SER A N 1
ATOM 840 C CA . SER A 1 119 ? 8.03504 -28.50853 -8.66754 1.000 23.00859 119 SER A CA 1
ATOM 841 C C . SER A 1 119 ? 8.26445 -28.19077 -7.19821 1.000 24.17471 119 SER A C 1
ATOM 842 O O . SER A 1 119 ? 7.35970 -27.70250 -6.49009 1.000 24.83360 119 SER A O 1
ATOM 845 N N . LEU A 1 120 ? 9.46005 -28.50074 -6.69887 1.000 21.74016 120 LEU A N 1
ATOM 846 C CA . LEU A 1 120 ? 9.72167 -28.30341 -5.28319 1.000 21.90468 120 LEU A CA 1
ATOM 847 C C . LEU A 1 120 ? 9.89522 -26.82609 -4.95486 1.000 23.11582 120 LEU A C 1
ATOM 848 O O . LEU A 1 120 ? 9.47477 -26.38289 -3.88723 1.000 23.77165 120 LEU A O 1
ATOM 853 N N . ALA A 1 121 ? 10.53009 -26.05785 -5.83571 1.000 23.77311 121 ALA A N 1
ATOM 854 C CA . ALA A 1 121 ? 10.72084 -24.63020 -5.54280 1.000 25.01718 121 ALA A CA 1
ATOM 855 C C . ALA A 1 121 ? 9.38177 -23.88473 -5.49085 1.000 23.86594 121 ALA A C 1
ATOM 856 O O . ALA A 1 121 ? 9.19744 -22.95929 -4.68710 1.000 23.30171 121 ALA A O 1
ATOM 858 N N . VAL A 1 122 ? 8.44404 -24.25594 -6.36310 1.000 24.18283 122 VAL A N 1
ATOM 859 C CA . VAL A 1 122 ? 7.09868 -23.68074 -6.28054 1.000 22.90473 122 VAL A CA 1
ATOM 860 C C . VAL A 1 122 ? 6.46110 -23.96312 -4.91893 1.000 25.35430 122 VAL A C 1
ATOM 861 O O . VAL A 1 122 ? 5.84457 -23.08592 -4.29529 1.000 24.56148 122 VAL A O 1
ATOM 865 N N . ALA A 1 123 ? 6.52597 -25.20343 -4.46995 1.000 22.80799 123 ALA A N 1
ATOM 866 C CA . ALA A 1 123 ? 5.89567 -25.52699 -3.19025 1.000 23.45311 123 ALA A CA 1
ATOM 867 C C . ALA A 1 123 ? 6.54230 -24.76062 -2.04642 1.000 24.92385 123 ALA A C 1
ATOM 868 O O . ALA A 1 123 ? 5.85477 -24.26117 -1.14182 1.000 24.66361 123 ALA A O 1
ATOM 870 N N . ARG A 1 124 ? 7.87310 -24.63651 -2.08371 1.000 22.57720 124 ARG A N 1
ATOM 871 C CA . ARG A 1 124 ? 8.55077 -23.90262 -1.01528 1.000 22.24184 124 ARG A CA 1
ATOM 872 C C . ARG A 1 124 ? 8.19972 -22.42075 -1.05481 1.000 24.82350 124 ARG A C 1
ATOM 873 O O . ARG A 1 124 ? 8.00826 -21.79051 0.00536 1.000 24.80438 124 ARG A O 1
ATOM 881 N N . ALA A 1 125 ? 8.05932 -21.84614 -2.27103 1.000 25.02912 125 ALA A N 1
ATOM 882 C CA . ALA A 1 125 ? 7.65729 -20.44082 -2.37724 1.000 23.48790 125 ALA A CA 1
ATOM 883 C C . ALA A 1 125 ? 6.25479 -20.22563 -1.82190 1.000 24.64283 125 ALA A C 1
ATOM 884 O O . ALA A 1 125 ? 6.00589 -19.25932 -1.08955 1.000 26.02920 125 ALA A O 1
ATOM 886 N N . ALA A 1 126 ? 5.33666 -21.14218 -2.13969 1.000 25.45597 126 ALA A N 1
ATOM 887 C CA . ALA A 1 126 ? 3.95554 -21.04281 -1.67082 1.000 23.41545 126 ALA A CA 1
ATOM 888 C C . ALA A 1 126 ? 3.89503 -21.10352 -0.15197 1.000 24.06863 126 ALA A C 1
ATOM 889 O O . ALA A 1 126 ? 3.19407 -20.29637 0.49228 1.000 25.80160 126 ALA A O 1
ATOM 891 N N . ALA A 1 127 ? 4.57639 -22.09061 0.43446 1.000 24.59566 127 ALA A N 1
ATOM 892 C CA . ALA A 1 127 ? 4.56693 -22.20980 1.89352 1.000 24.05830 127 ALA A CA 1
ATOM 893 C C . ALA A 1 127 ? 5.12517 -20.94156 2.54320 1.000 25.62527 127 ALA A C 1
ATOM 894 O O . ALA A 1 127 ? 4.56302 -20.41857 3.51577 1.000 25.31501 127 ALA A O 1
ATOM 896 N N . THR A 1 128 ? 6.23082 -20.41911 2.00316 1.000 25.42055 128 THR A N 1
ATOM 897 C CA . THR A 1 128 ? 6.82964 -19.21899 2.58680 1.000 24.10603 128 THR A CA 1
ATOM 898 C C . THR A 1 128 ? 5.93349 -17.98231 2.42573 1.000 26.85855 128 THR A C 1
ATOM 899 O O . THR A 1 128 ? 5.79961 -17.16515 3.35790 1.000 29.96905 128 THR A O 1
ATOM 903 N N . GLU A 1 129 ? 5.24693 -17.86732 1.29371 1.000 25.17105 129 GLU A N 1
ATOM 904 C CA . GLU A 1 129 ? 4.35305 -16.73514 1.12881 1.000 27.61065 129 GLU A CA 1
ATOM 905 C C . GLU A 1 129 ? 3.19944 -16.78072 2.12642 1.000 29.24315 129 GLU A C 1
ATOM 906 O O . GLU A 1 129 ? 2.75099 -15.72078 2.60689 1.000 30.53699 129 GLU A O 1
ATOM 912 N N . LEU A 1 130 ? 2.71905 -17.98505 2.46133 1.000 27.32698 130 LEU A N 1
ATOM 913 C CA . LEU A 1 130 ? 1.63876 -18.11385 3.43834 1.000 27.47816 130 LEU A CA 1
ATOM 914 C C . LEU A 1 130 ? 2.13459 -17.99343 4.86960 1.000 30.52999 130 LEU A C 1
ATOM 915 O O . LEU A 1 130 ? 1.30547 -17.79753 5.77954 1.000 31.36075 130 LEU A O 1
ATOM 920 N N . GLY A 1 131 ? 3.44147 -18.06583 5.09113 1.000 26.89851 131 GLY A N 1
ATOM 921 C CA . GLY A 1 131 ? 3.93865 -18.07742 6.45969 1.000 30.21957 131 GLY A CA 1
ATOM 922 C C . GLY A 1 131 ? 3.75088 -19.41537 7.14018 1.000 31.24798 131 GLY A C 1
ATOM 923 O O . GLY A 1 131 ? 3.77115 -19.48933 8.38025 1.000 34.85082 131 GLY A O 1
ATOM 924 N N . MET A 1 132 ? 3.55757 -20.46465 6.37257 1.000 25.97893 132 MET A N 1
ATOM 925 C CA . MET A 1 132 ? 3.20642 -21.78669 6.89330 1.000 28.30012 132 MET A CA 1
ATOM 926 C C . MET A 1 132 ? 4.39646 -22.75043 6.77297 1.000 26.53431 132 MET A C 1
ATOM 927 O O . MET A 1 132 ? 5.15556 -22.68167 5.80898 1.000 26.55249 132 MET A O 1
ATOM 932 N N . PRO A 1 133 ? 4.64933 -23.59115 7.78216 1.000 25.56206 133 PRO A N 1
ATOM 933 C CA . PRO A 1 133 ? 5.71780 -24.59904 7.65966 1.000 26.46492 133 PRO A CA 1
ATOM 934 C C . PRO A 1 133 ? 5.47629 -25.48607 6.46053 1.000 26.22227 133 PRO A C 1
ATOM 935 O O . PRO A 1 133 ? 4.32940 -25.83221 6.16025 1.000 25.15393 133 PRO A O 1
ATOM 939 N N . LEU A 1 134 ? 6.55479 -25.89231 5.80808 1.000 24.67044 134 LEU A N 1
ATOM 940 C CA . LEU A 1 134 ? 6.37521 -26.66388 4.57748 1.000 25.03738 134 LEU A CA 1
ATOM 941 C C . LEU A 1 134 ? 5.59979 -27.96399 4.82265 1.000 25.29571 134 LEU A C 1
ATOM 942 O O . LEU A 1 134 ? 4.76539 -28.34686 3.99186 1.000 23.53209 134 LEU A O 1
ATOM 947 N N . TYR A 1 135 ? 5.84701 -28.65667 5.95563 1.000 23.69506 135 TYR A N 1
ATOM 948 C CA . TYR A 1 135 ? 5.10564 -29.90195 6.20087 1.000 24.34955 135 TYR A CA 1
ATOM 949 C C . TYR A 1 135 ? 3.60089 -29.64051 6.31383 1.000 23.75621 135 TYR A C 1
ATOM 950 O O . TYR A 1 135 ? 2.81673 -30.50716 5.91997 1.000 22.56640 135 TYR A O 1
ATOM 959 N N . ARG A 1 136 ? 3.18931 -28.47133 6.86491 1.000 21.91951 136 ARG A N 1
ATOM 960 C CA . ARG A 1 136 ? 1.76849 -28.14214 6.94474 1.000 21.40088 136 ARG A CA 1
ATOM 961 C C . ARG A 1 136 ? 1.20228 -27.79785 5.57167 1.000 25.00039 136 ARG A C 1
ATOM 962 O O . ARG A 1 136 ? 0.02720 -28.07178 5.29054 1.000 24.79935 136 ARG A O 1
ATOM 970 N N . TYR A 1 137 ? 2.00103 -27.12342 4.72826 1.000 23.05452 137 TYR A N 1
ATOM 971 C CA . TYR A 1 137 ? 1.51156 -26.77894 3.39925 1.000 25.19561 137 TYR A CA 1
ATOM 972 C C . TYR A 1 137 ? 1.25051 -28.04457 2.59237 1.000 24.24345 137 TYR A C 1
ATOM 973 O O . TYR A 1 137 ? 0.20409 -28.16495 1.92029 1.000 24.60980 137 TYR A O 1
ATOM 982 N N . ILE A 1 138 ? 2.18774 -29.00788 2.66776 1.000 21.67063 138 ILE A N 1
ATOM 983 C CA . ILE A 1 138 ? 2.08351 -30.23083 1.87412 1.000 20.48082 138 ILE A CA 1
ATOM 984 C C . ILE A 1 138 ? 1.00445 -31.15149 2.44051 1.000 23.18503 138 ILE A C 1
ATOM 985 O O . ILE A 1 138 ? 0.20963 -31.71374 1.68945 1.000 23.67382 138 ILE A O 1
ATOM 990 N N . GLY A 1 139 ? 0.96752 -31.32685 3.77452 1.000 23.57174 139 GLY A N 1
ATOM 991 C CA . GLY A 1 139 ? 0.11729 -32.33725 4.38507 1.000 25.41860 139 GLY A CA 1
ATOM 992 C C . GLY A 1 139 ? -1.08281 -31.86392 5.18514 1.000 25.03102 139 GLY A C 1
ATOM 993 O O . GLY A 1 139 ? -1.89539 -32.69484 5.59639 1.000 28.02010 139 GLY A O 1
ATOM 994 N N . GLY A 1 140 ? -1.25963 -30.55789 5.37981 1.000 23.76939 140 GLY A N 1
ATOM 995 C CA . GLY A 1 140 ? -2.45841 -30.10255 6.06223 1.000 23.20475 140 GLY A CA 1
ATOM 996 C C . GLY A 1 140 ? -2.28739 -29.99778 7.57705 1.000 25.05386 140 GLY A C 1
ATOM 997 O O . GLY A 1 140 ? -1.20523 -30.22190 8.14873 1.000 24.61819 140 GLY A O 1
ATOM 998 N N . ALA A 1 141 ? -3.41029 -29.69177 8.22004 1.000 24.02996 141 ALA A N 1
ATOM 999 C CA . ALA A 1 141 ? -3.41955 -29.33644 9.64980 1.000 23.43840 141 ALA A CA 1
ATOM 1000 C C . ALA A 1 141 ? -2.96677 -30.48312 10.55862 1.000 29.63868 141 ALA A C 1
ATOM 1001 O O . ALA A 1 141 ? -2.53976 -30.23627 11.71319 1.000 25.96677 141 ALA A O 1
ATOM 1003 N N . ASN A 1 142 ? -3.06533 -31.73518 10.09963 1.000 26.40144 142 ASN A N 1
ATOM 1004 C CA . ASN A 1 142 ? -2.71037 -32.84928 10.96591 1.000 23.78464 142 ASN A CA 1
ATOM 1005 C C . ASN A 1 142 ? -1.35187 -33.43864 10.63547 1.000 23.33968 142 ASN A C 1
ATOM 1006 O O . ASN A 1 142 ? -1.04661 -34.54693 11.11639 1.000 26.25577 142 ASN A O 1
ATOM 1011 N N . ALA A 1 143 ? -0.53439 -32.73674 9.84749 1.000 23.86897 143 ALA A N 1
ATOM 1012 C CA . ALA A 1 143 ? 0.86928 -33.13830 9.64464 1.000 23.56598 143 ALA A CA 1
ATOM 1013 C C . ALA A 1 143 ? 1.60690 -32.92589 10.96462 1.000 25.32079 143 ALA A C 1
ATOM 1014 O O . ALA A 1 143 ? 1.86807 -31.77624 11.37756 1.000 24.50821 143 ALA A O 1
ATOM 1016 N N . HIS A 1 144 ? 1.89124 -34.04035 11.68724 1.000 21.90213 144 HIS A N 1
ATOM 1017 C CA . HIS A 1 144 ? 2.43103 -33.88834 13.04076 1.000 22.09818 144 HIS A CA 1
ATOM 1018 C C . HIS A 1 144 ? 3.30969 -35.03875 13.51178 1.000 25.65403 144 HIS A C 1
ATOM 1019 O O . HIS A 1 144 ? 3.81099 -34.95523 14.63654 1.000 24.16423 144 HIS A O 1
ATOM 1026 N N . THR A 1 145 ? 3.56256 -36.07198 12.71637 1.000 24.42558 145 THR A N 1
ATOM 1027 C CA . THR A 1 145 ? 4.20299 -37.28184 13.24831 1.000 24.13806 145 THR A CA 1
ATOM 1028 C C . THR A 1 145 ? 5.65466 -37.30948 12.74241 1.000 23.00116 145 THR A C 1
ATOM 1029 O O . THR A 1 145 ? 5.88901 -37.28828 11.52867 1.000 24.22307 145 THR A O 1
ATOM 1033 N N . LEU A 1 146 ? 6.63694 -37.34935 13.68940 1.000 23.09529 146 LEU A N 1
ATOM 1034 C CA . LEU A 1 146 ? 8.05110 -37.39838 13.31238 1.000 22.67643 146 LEU A CA 1
ATOM 1035 C C . LEU A 1 146 ? 8.37271 -38.84241 12.91846 1.000 20.76063 146 LEU A C 1
ATOM 1036 O O . LEU A 1 146 ? 7.84845 -39.78276 13.53166 1.000 25.30130 146 LEU A O 1
ATOM 1041 N N . PRO A 1 147 ? 9.22174 -39.03513 11.92704 1.000 21.95437 147 PRO A N 1
ATOM 1042 C CA . PRO A 1 147 ? 9.51387 -40.40618 11.46441 1.000 23.45527 147 PRO A CA 1
ATOM 1043 C C . PRO A 1 147 ? 10.59724 -41.10730 12.27502 1.000 25.15470 147 PRO A C 1
ATOM 1044 O O . PRO A 1 147 ? 11.55201 -40.49224 12.75383 1.000 24.08062 147 PRO A O 1
ATOM 1048 N N . LEU A 1 148 ? 10.43052 -42.41368 12.42129 1.000 23.54846 148 LEU A N 1
ATOM 1049 C CA . LEU A 1 148 ? 11.51599 -43.28477 12.92631 1.000 23.45105 148 LEU A CA 1
ATOM 1050 C C . LEU A 1 148 ? 12.58030 -43.42185 11.85003 1.000 29.24627 148 LEU A C 1
ATOM 1051 O O . LEU A 1 148 ? 12.26198 -43.87455 10.74305 1.000 26.67662 148 LEU A O 1
ATOM 1056 N N . PRO A 1 149 ? 13.81955 -43.00783 12.09432 1.000 23.17618 149 PRO A N 1
ATOM 1057 C CA . PRO A 1 149 ? 14.85116 -43.08764 11.05976 1.000 21.21535 149 PRO A CA 1
ATOM 1058 C C . PRO A 1 149 ? 15.48711 -44.47471 10.99556 1.000 24.07652 149 PRO A C 1
ATOM 1059 O O . PRO A 1 149 ? 15.65780 -45.14003 12.01759 1.000 25.47745 149 PRO A O 1
ATOM 1063 N N . MET A 1 150 ? 15.84824 -44.91408 9.77307 1.000 23.48341 150 MET A N 1
ATOM 1064 C CA . MET A 1 150 ? 16.73373 -46.07189 9.61134 1.000 24.45019 150 MET A CA 1
ATOM 1065 C C . MET A 1 150 ? 18.04419 -45.53296 9.07158 1.000 23.09027 150 MET A C 1
ATOM 1066 O O . MET A 1 150 ? 18.03955 -44.79778 8.06189 1.000 24.29149 150 MET A O 1
ATOM 1071 N N . LEU A 1 151 ? 19.13742 -45.75042 9.82322 1.000 26.46539 151 LEU A N 1
ATOM 1072 C CA . LEU A 1 151 ? 20.44914 -45.09538 9.58971 1.000 26.02891 151 LEU A CA 1
ATOM 1073 C C . LEU A 1 151 ? 21.50069 -46.09088 9.08656 1.000 25.99782 151 LEU A C 1
ATOM 1074 O O . LEU A 1 151 ? 21.86105 -47.04651 9.79619 1.000 26.13163 151 LEU A O 1
ATOM 1079 N N . ASN A 1 152 ? 22.07354 -45.81333 7.90384 1.000 26.26632 152 ASN A N 1
ATOM 1080 C CA . ASN A 1 152 ? 22.96052 -46.75785 7.20176 1.000 27.67972 152 ASN A CA 1
ATOM 1081 C C . ASN A 1 152 ? 24.40537 -46.62779 7.69834 1.000 29.26812 152 ASN A C 1
ATOM 1082 O O . ASN A 1 152 ? 25.29966 -46.08379 7.01608 1.000 28.33945 152 ASN A O 1
ATOM 1087 N N . VAL A 1 153 ? 24.65699 -47.24374 8.85705 1.000 26.03003 153 VAL A N 1
ATOM 1088 C CA . VAL A 1 153 ? 25.95772 -47.11836 9.51837 1.000 26.06579 153 VAL A CA 1
ATOM 1089 C C . VAL A 1 153 ? 27.01964 -48.11146 9.05522 1.000 29.20209 153 VAL A C 1
ATOM 1090 O O . VAL A 1 153 ? 28.20821 -47.84684 9.27087 1.000 28.10086 153 VAL A O 1
ATOM 1094 N N . LEU A 1 154 ? 26.63807 -49.26712 8.47610 1.000 25.08417 154 LEU A N 1
ATOM 1095 C CA . LEU A 1 154 ? 27.62905 -50.19814 7.93482 1.000 25.87636 154 LEU A CA 1
ATOM 1096 C C . LEU A 1 154 ? 27.23926 -50.51235 6.49606 1.000 27.92941 154 LEU A C 1
ATOM 1097 O O . LEU A 1 154 ? 26.05362 -50.64159 6.18720 1.000 28.62673 154 LEU A O 1
ATOM 1102 N N . ASN A 1 155 ? 28.24196 -50.65171 5.61008 1.000 26.60615 155 ASN A N 1
ATOM 1103 C CA . ASN A 1 155 ? 27.96985 -50.58050 4.18059 1.000 28.11552 155 ASN A CA 1
ATOM 1104 C C . ASN A 1 155 ? 28.67608 -51.70674 3.43985 1.000 28.72651 155 ASN A C 1
ATOM 1105 O O . ASN A 1 155 ? 29.79987 -52.09879 3.78560 1.000 30.21358 155 ASN A O 1
ATOM 1110 N N . GLY A 1 156 ? 28.01607 -52.19143 2.38649 1.000 30.62848 156 GLY A N 1
ATOM 1111 C CA . GLY A 1 156 ? 28.62642 -53.13333 1.45690 1.000 31.13811 156 GLY A CA 1
ATOM 1112 C C . GLY A 1 156 ? 28.18468 -52.87545 0.02915 1.000 32.12628 156 GLY A C 1
ATOM 1113 O O . GLY A 1 156 ? 27.92344 -51.72481 -0.36499 1.000 31.07367 156 GLY A O 1
ATOM 1114 N N . GLY A 1 157 ? 28.11948 -53.93065 -0.77365 1.000 31.38909 157 GLY A N 1
ATOM 1115 C CA . GLY A 1 157 ? 27.48972 -53.81833 -2.06484 1.000 30.11247 157 GLY A CA 1
ATOM 1116 C C . GLY A 1 157 ? 28.45468 -53.35210 -3.14707 1.000 30.89875 157 GLY A C 1
ATOM 1117 O O . GLY A 1 157 ? 29.68556 -53.33976 -3.01068 1.000 33.21519 157 GLY A O 1
ATOM 1118 N N . GLU A 1 158 ? 27.84144 -52.94293 -4.26043 1.000 35.74929 158 GLU A N 1
ATOM 1119 C CA . GLU A 1 158 ? 28.59742 -52.73830 -5.49073 1.000 43.62648 158 GLU A CA 1
ATOM 1120 C C . GLU A 1 158 ? 29.64898 -51.63714 -5.33273 1.000 40.92901 158 GLU A C 1
ATOM 1121 O O . GLU A 1 158 ? 30.75909 -51.75766 -5.85749 1.000 49.33023 158 GLU A O 1
ATOM 1127 N N . HIS A 1 159 ? 29.35255 -50.59938 -4.55381 1.000 44.74301 159 HIS A N 1
ATOM 1128 C CA . HIS A 1 159 ? 30.26234 -49.45804 -4.46862 1.000 56.54434 159 HIS A CA 1
ATOM 1129 C C . HIS A 1 159 ? 31.29690 -49.57065 -3.35529 1.000 57.72701 159 HIS A C 1
ATOM 1130 O O . HIS A 1 159 ? 32.12281 -48.66305 -3.20456 1.000 56.98928 159 HIS A O 1
ATOM 1137 N N . ALA A 1 160 ? 31.30935 -50.66872 -2.60766 1.000 39.51691 160 ALA A N 1
ATOM 1138 C CA . ALA A 1 160 ? 32.24318 -50.85082 -1.50973 1.000 33.85460 160 ALA A CA 1
ATOM 1139 C C . ALA A 1 160 ? 33.31772 -51.86737 -1.86071 1.000 44.56899 160 ALA A C 1
ATOM 1140 O O . ALA A 1 160 ? 33.03342 -52.90252 -2.48407 1.000 43.10002 160 ALA A O 1
ATOM 1142 N N . SER A 1 161 ? 34.54606 -51.60212 -1.37951 1.000 42.53202 161 SER A N 1
ATOM 1143 C CA . SER A 1 161 ? 35.70406 -52.45781 -1.62668 1.000 47.25731 161 SER A CA 1
ATOM 1144 C C . SER A 1 161 ? 35.75779 -53.70119 -0.75167 1.000 44.73409 161 SER A C 1
ATOM 1145 O O . SER A 1 161 ? 36.59084 -54.57288 -1.01284 1.000 50.61669 161 SER A O 1
ATOM 1148 N N . ASN A 1 162 ? 34.91493 -53.82649 0.27129 1.000 39.17051 162 ASN A N 1
ATOM 1149 C CA . ASN A 1 162 ? 34.93402 -55.03503 1.07252 1.000 35.62094 162 ASN A CA 1
ATOM 1150 C C . ASN A 1 162 ? 34.23105 -56.17796 0.32737 1.000 38.52260 162 ASN A C 1
ATOM 1151 O O . ASN A 1 162 ? 33.79165 -56.02990 -0.81876 1.000 41.75198 162 ASN A O 1
ATOM 1156 N N . THR A 1 163 ? 34.10628 -57.32402 0.98520 1.000 37.22907 163 THR A N 1
ATOM 1157 C CA . THR A 1 163 ? 33.41625 -58.47428 0.40362 1.000 40.60202 163 THR A CA 1
ATOM 1158 C C . THR A 1 163 ? 31.99806 -58.65516 0.95806 1.000 44.92592 163 THR A C 1
ATOM 1159 O O . THR A 1 163 ? 31.45697 -59.77298 0.94726 1.000 49.12049 163 THR A O 1
ATOM 1163 N N . VAL A 1 164 ? 31.42030 -57.59525 1.50769 1.000 32.68517 164 VAL A N 1
ATOM 1164 C CA . VAL A 1 164 ? 30.07173 -57.63196 2.05825 1.000 32.28545 164 VAL A CA 1
ATOM 1165 C C . VAL A 1 164 ? 29.12891 -57.40564 0.88305 1.000 31.19178 164 VAL A C 1
ATOM 1166 O O . VAL A 1 164 ? 29.12705 -56.32400 0.30744 1.000 33.75063 164 VAL A O 1
ATOM 1170 N N . ASP A 1 165 ? 28.33333 -58.43086 0.49924 1.000 29.81604 165 ASP A N 1
ATOM 1171 C CA . ASP A 1 165 ? 27.62540 -58.28217 -0.76882 1.000 31.10414 165 ASP A CA 1
ATOM 1172 C C . ASP A 1 165 ? 26.31447 -57.50228 -0.65450 1.000 31.39649 165 ASP A C 1
ATOM 1173 O O . ASP A 1 165 ? 25.99852 -56.70190 -1.56074 1.000 30.82012 165 ASP A O 1
ATOM 1178 N N . PHE A 1 166 ? 25.56318 -57.66420 0.44264 1.000 30.63504 166 PHE A N 1
ATOM 1179 C CA . PHE A 1 166 ? 24.41509 -56.78960 0.70162 1.000 27.23571 166 PHE A CA 1
ATOM 1180 C C . PHE A 1 166 ? 24.87816 -55.33450 0.88879 1.000 27.49251 166 PHE A C 1
ATOM 1181 O O . PHE A 1 166 ? 26.01648 -55.06665 1.25911 1.000 28.72852 166 PHE A O 1
ATOM 1189 N N . GLN A 1 167 ? 23.97219 -54.37627 0.64316 1.000 26.71913 167 GLN A N 1
ATOM 1190 C CA . GLN A 1 167 ? 24.42529 -52.98488 0.49919 1.000 28.03414 167 GLN A CA 1
ATOM 1191 C C . GLN A 1 167 ? 24.32974 -52.13850 1.76727 1.000 25.98982 167 GLN A C 1
ATOM 1192 O O . GLN A 1 167 ? 25.28024 -51.39664 2.06846 1.000 28.80267 167 GLN A O 1
ATOM 1198 N N . GLU A 1 168 ? 23.20016 -52.16987 2.49621 1.000 25.52495 168 GLU A N 1
ATOM 1199 C CA . GLU A 1 168 ? 23.00988 -51.28175 3.63916 1.000 25.86150 168 GLU A CA 1
ATOM 1200 C C . GLU A 1 168 ? 22.65603 -52.08002 4.88341 1.000 24.27622 168 GLU A C 1
ATOM 1201 O O . GLU A 1 168 ? 21.68810 -52.85143 4.87560 1.000 29.32220 168 GLU A O 1
ATOM 1207 N N . PHE A 1 169 ? 23.36680 -51.81793 5.97170 1.000 24.53215 169 PHE A N 1
ATOM 1208 C CA . PHE A 1 169 ? 23.06549 -52.41442 7.27071 1.000 23.52673 169 PHE A CA 1
ATOM 1209 C C . PHE A 1 169 ? 22.72960 -51.25964 8.20088 1.000 29.10481 169 PHE A C 1
ATOM 1210 O O . PHE A 1 169 ? 23.62336 -50.50728 8.60116 1.000 30.75379 169 PHE A O 1
ATOM 1218 N N . MET A 1 170 ? 21.44825 -51.12413 8.55337 1.000 24.64101 170 MET A N 1
ATOM 1219 C CA . MET A 1 170 ? 20.97579 -49.92919 9.24055 1.000 24.71547 170 MET A CA 1
ATOM 1220 C C . MET A 1 170 ? 20.55517 -50.25418 10.66483 1.000 25.52899 170 MET A C 1
ATOM 1221 O O . MET A 1 170 ? 20.09781 -51.35830 10.95530 1.000 27.93405 170 MET A O 1
ATOM 1226 N N . ILE A 1 171 ? 20.64603 -49.23177 11.54210 1.000 25.19003 171 ILE A N 1
ATOM 1227 C CA . ILE A 1 171 ? 19.96272 -49.31305 12.82493 1.000 23.65573 171 ILE A CA 1
ATOM 1228 C C . ILE A 1 171 ? 18.67199 -48.49109 12.79134 1.000 26.08263 171 ILE A C 1
ATOM 1229 O O . ILE A 1 171 ? 18.51811 -47.49314 12.06105 1.000 26.89298 171 ILE A O 1
ATOM 1234 N N . MET A 1 172 ? 17.70185 -48.93240 13.59480 1.000 26.41605 172 MET A N 1
ATOM 1235 C CA . MET A 1 172 ? 16.43288 -48.24575 13.70661 1.000 26.54351 172 MET A CA 1
ATOM 1236 C C . MET A 1 172 ? 16.06937 -48.16575 15.18752 1.000 26.34211 172 MET A C 1
ATOM 1237 O O . MET A 1 172 ? 15.79963 -49.19866 15.80410 1.000 28.39213 172 MET A O 1
ATOM 1242 N N . PRO A 1 173 ? 16.09590 -46.97817 15.82046 1.000 26.34525 173 PRO A N 1
ATOM 1243 C CA . PRO A 1 173 ? 15.93800 -46.94984 17.29883 1.000 24.83286 173 PRO A CA 1
ATOM 1244 C C . PRO A 1 173 ? 14.47368 -46.96479 17.72854 1.000 27.85316 173 PRO A C 1
ATOM 1245 O O . PRO A 1 173 ? 13.91154 -45.93144 18.18312 1.000 26.40083 173 PRO A O 1
ATOM 1249 N N . VAL A 1 174 ? 13.85954 -48.15061 17.58026 1.000 28.84600 174 VAL A N 1
ATOM 1250 C CA . VAL A 1 174 ? 12.42653 -48.33494 17.79782 1.000 30.72670 174 VAL A CA 1
ATOM 1251 C C . VAL A 1 174 ? 12.02870 -48.03451 19.22663 1.000 29.00432 174 VAL A C 1
ATOM 1252 O O . VAL A 1 174 ? 10.86600 -47.68369 19.47044 1.000 33.41384 174 VAL A O 1
ATOM 1256 N N . GLY A 1 175 ? 12.95863 -48.13603 20.18921 1.000 30.15900 175 GLY A N 1
ATOM 1257 C CA . GLY A 1 175 ? 12.61438 -47.81968 21.57633 1.000 32.04838 175 GLY A CA 1
ATOM 1258 C C . GLY A 1 175 ? 12.50996 -46.33504 21.93334 1.000 27.62459 175 GLY A C 1
ATOM 1259 O O . GLY A 1 175 ? 12.04774 -46.00968 23.03115 1.000 32.26556 175 GLY A O 1
ATOM 1260 N N . ALA A 1 176 ? 12.90840 -45.44268 21.03999 1.000 26.46384 176 ALA A N 1
ATOM 1261 C CA . ALA A 1 176 ? 12.84667 -43.99911 21.28205 1.000 24.35803 176 ALA A CA 1
ATOM 1262 C C . ALA A 1 176 ? 11.42090 -43.51154 21.45053 1.000 26.55135 176 ALA A C 1
ATOM 1263 O O . ALA A 1 176 ? 10.48658 -44.04933 20.85343 1.000 25.84814 176 ALA A O 1
ATOM 1265 N N . LYS A 1 177 ? 11.24231 -42.46451 22.25491 1.000 28.63274 177 LYS A N 1
ATOM 1266 C CA . LYS A 1 177 ? 9.91230 -41.88130 22.41806 1.000 26.45215 177 LYS A CA 1
ATOM 1267 C C . LYS A 1 177 ? 9.79773 -40.50652 21.77625 1.000 26.10753 177 LYS A C 1
ATOM 1268 O O . LYS A 1 177 ? 8.72292 -39.87307 21.84317 1.000 28.98480 177 LYS A O 1
ATOM 1274 N N . SER A 1 178 ? 10.87217 -40.03870 21.16230 1.000 26.48850 178 SER A N 1
ATOM 1275 C CA . SER A 1 178 ? 10.87476 -38.77936 20.42198 1.000 27.47353 178 SER A CA 1
ATOM 1276 C C . SER A 1 178 ? 11.91987 -38.88557 19.32881 1.000 25.81129 178 SER A C 1
ATOM 1277 O O . SER A 1 178 ? 12.81360 -39.73926 19.37159 1.000 24.90811 178 SER A O 1
ATOM 1280 N N . LEU A 1 179 ? 11.85581 -37.95387 18.36330 1.000 24.80528 179 LEU A N 1
ATOM 1281 C CA . LEU A 1 179 ? 12.90564 -37.93350 17.33874 1.000 23.22544 179 LEU A CA 1
ATOM 1282 C C . LEU A 1 179 ? 14.24699 -37.53112 17.94496 1.000 24.70232 179 LEU A C 1
ATOM 1283 O O . LEU A 1 179 ? 15.28477 -38.11154 17.59870 1.000 26.66577 179 LEU A O 1
ATOM 1288 N N . ARG A 1 180 ? 14.23533 -36.56785 18.87480 1.000 25.68637 180 ARG A N 1
ATOM 1289 C CA . ARG A 1 180 ? 15.46099 -36.19859 19.57593 1.000 23.50122 180 ARG A CA 1
ATOM 1290 C C . ARG A 1 180 ? 16.10739 -37.40561 20.25252 1.000 25.26950 180 ARG A C 1
ATOM 1291 O O . ARG A 1 180 ? 17.32069 -37.65291 20.09505 1.000 24.55574 180 ARG A O 1
ATOM 1299 N N . GLU A 1 181 ? 15.31312 -38.18611 20.99415 1.000 24.53583 181 GLU A N 1
ATOM 1300 C CA . GLU A 1 181 ? 15.86632 -39.39059 21.63642 1.000 24.17276 181 GLU A CA 1
ATOM 1301 C C . GLU A 1 181 ? 16.35444 -40.41831 20.61063 1.000 27.31012 181 GLU A C 1
ATOM 1302 O O . GLU A 1 181 ? 17.40727 -41.04252 20.79132 1.000 25.29209 181 GLU A O 1
ATOM 1308 N N . ALA A 1 182 ? 15.61888 -40.58082 19.49502 1.000 25.18242 182 ALA A N 1
ATOM 1309 C CA . ALA A 1 182 ? 16.07427 -41.46065 18.42864 1.000 25.21325 182 ALA A CA 1
ATOM 1310 C C . ALA A 1 182 ? 17.45639 -41.06442 17.93972 1.000 26.05823 182 ALA A C 1
ATOM 1311 O O . ALA A 1 182 ? 18.30112 -41.94318 17.67752 1.000 24.75347 182 ALA A O 1
ATOM 1313 N N . LEU A 1 183 ? 17.69235 -39.75762 17.74679 1.000 23.76935 183 LEU A N 1
ATOM 1314 C CA . LEU A 1 183 ? 19.03748 -39.33626 17.29261 1.000 23.52442 183 LEU A CA 1
ATOM 1315 C C . LEU A 1 183 ? 20.09615 -39.52833 18.38100 1.000 23.74890 183 LEU A C 1
ATOM 1316 O O . LEU A 1 183 ? 21.25382 -39.82306 18.05625 1.000 25.87576 183 LEU A O 1
ATOM 1321 N N . GLN A 1 184 ? 19.74540 -39.34005 19.65602 1.000 22.77169 184 GLN A N 1
ATOM 1322 C CA . GLN A 1 184 ? 20.71405 -39.62207 20.72212 1.000 22.30654 184 GLN A CA 1
ATOM 1323 C C . GLN A 1 184 ? 21.12395 -41.08708 20.73230 1.000 23.41995 184 GLN A C 1
ATOM 1324 O O . GLN A 1 184 ? 22.32141 -41.41434 20.87781 1.000 27.01726 184 GLN A O 1
ATOM 1330 N N . MET A 1 185 ? 20.13470 -41.99265 20.61994 1.000 23.68556 185 MET A N 1
ATOM 1331 C CA . MET A 1 185 ? 20.40605 -43.42398 20.55693 1.000 24.40122 185 MET A CA 1
ATOM 1332 C C . MET A 1 185 ? 21.28949 -43.76417 19.36219 1.000 24.99612 185 MET A C 1
ATOM 1333 O O . MET A 1 185 ? 22.29122 -44.48279 19.49899 1.000 27.89506 185 MET A O 1
ATOM 1338 N N . ALA A 1 186 ? 20.94878 -43.23123 18.18422 1.000 25.10579 186 ALA A N 1
ATOM 1339 C CA . ALA A 1 186 ? 21.76246 -43.49130 17.00492 1.000 27.02403 186 ALA A CA 1
ATOM 1340 C C . ALA A 1 186 ? 23.16714 -42.90288 17.14286 1.000 23.38431 186 ALA A C 1
ATOM 1341 O O . ALA A 1 186 ? 24.15082 -43.52716 16.70406 1.000 24.23174 186 ALA A O 1
ATOM 1343 N N . ASN A 1 187 ? 23.28198 -41.68974 17.70461 1.000 25.82523 187 ASN A N 1
ATOM 1344 C CA . ASN A 1 187 ? 24.60906 -41.09696 17.95703 1.000 25.18275 187 ASN A CA 1
ATOM 1345 C C . ASN A 1 187 ? 25.46537 -42.02112 18.82925 1.000 28.21146 187 ASN A C 1
ATOM 1346 O O . ASN A 1 187 ? 26.66034 -42.25759 18.55351 1.000 27.44982 187 ASN A O 1
ATOM 1351 N N . LYS A 1 188 ? 24.87548 -42.55917 19.90499 1.000 25.10407 188 LYS A N 1
ATOM 1352 C CA . LYS A 1 188 ? 25.68468 -43.35730 20.80397 1.000 26.74579 188 LYS A CA 1
ATOM 1353 C C . LYS A 1 188 ? 26.08201 -44.67048 20.16496 1.000 26.41876 188 LYS A C 1
ATOM 1354 O O . LYS A 1 188 ? 27.20710 -45.15039 20.37661 1.000 29.64197 188 LYS A O 1
ATOM 1360 N N . VAL A 1 189 ? 25.19929 -45.25547 19.34931 1.000 23.60284 189 VAL A N 1
ATOM 1361 C CA . VAL A 1 189 ? 25.58952 -46.49505 18.65993 1.000 26.65567 189 VAL A CA 1
ATOM 1362 C C . VAL A 1 189 ? 26.69224 -46.22187 17.62789 1.000 26.49652 189 VAL A C 1
ATOM 1363 O O . VAL A 1 189 ? 27.67896 -46.96529 17.52887 1.000 27.92786 189 VAL A O 1
ATOM 1367 N N . PHE A 1 190 ? 26.50375 -45.18603 16.81301 1.000 25.88194 190 PHE A N 1
ATOM 1368 C CA . PHE A 1 190 ? 27.44164 -44.84580 15.73571 1.000 24.03946 190 PHE A CA 1
ATOM 1369 C C . PHE A 1 190 ? 28.85441 -44.61881 16.26441 1.000 26.52237 190 PHE A C 1
ATOM 1370 O O . PHE A 1 190 ? 29.82845 -45.18888 15.75180 1.000 26.45952 190 PHE A O 1
ATOM 1378 N N . HIS A 1 191 ? 28.99849 -43.79284 17.30752 1.000 25.56847 191 HIS A N 1
ATOM 1379 C CA . HIS A 1 191 ? 30.35922 -43.51863 17.79340 1.000 27.35658 191 HIS A CA 1
ATOM 1380 C C . HIS A 1 191 ? 30.96716 -44.71182 18.52934 1.000 29.82532 191 HIS A C 1
ATOM 1381 O O . HIS A 1 191 ? 32.20489 -44.90676 18.50118 1.000 30.12170 191 HIS A O 1
ATOM 1388 N N . ASN A 1 192 ? 30.13509 -45.54273 19.16983 1.000 28.45438 192 ASN A N 1
ATOM 1389 C CA . ASN A 1 192 ? 30.68246 -46.76344 19.75056 1.000 27.44703 192 ASN A CA 1
ATOM 1390 C C . ASN A 1 192 ? 31.05264 -47.77920 18.67742 1.000 28.05637 192 ASN A C 1
ATOM 1391 O O . ASN A 1 192 ? 32.03647 -48.51188 18.82704 1.000 29.05909 192 ASN A O 1
ATOM 1396 N N . LEU A 1 193 ? 30.27786 -47.83216 17.59910 1.000 29.29748 193 LEU A N 1
ATOM 1397 C CA . LEU A 1 193 ? 30.65051 -48.67865 16.46853 1.000 29.15297 193 LEU A CA 1
ATOM 1398 C C . LEU A 1 193 ? 32.02452 -48.28618 15.92415 1.000 30.07796 193 LEU A C 1
ATOM 1399 O O . LEU A 1 193 ? 32.86786 -49.15865 15.67376 1.000 30.90255 193 LEU A O 1
ATOM 1404 N N . ALA A 1 194 ? 32.26166 -46.97805 15.71395 1.000 28.73409 194 ALA A N 1
ATOM 1405 C CA . ALA A 1 194 ? 33.56074 -46.53429 15.20014 1.000 28.50832 194 ALA A CA 1
ATOM 1406 C C . ALA A 1 194 ? 34.69337 -47.00188 16.11219 1.000 30.80226 194 ALA A C 1
ATOM 1407 O O . ALA A 1 194 ? 35.73960 -47.46272 15.63426 1.000 33.50550 194 ALA A O 1
ATOM 1409 N N . LYS A 1 195 ? 34.49325 -46.89930 17.42906 1.000 30.02539 195 LYS A N 1
ATOM 1410 C CA . LYS A 1 195 ? 35.50641 -47.31110 18.39807 1.000 30.28607 195 LYS A CA 1
ATOM 1411 C C . LYS A 1 195 ? 35.78697 -48.81022 18.30110 1.000 32.99332 195 LYS A C 1
ATOM 1412 O O . LYS A 1 195 ? 36.95315 -49.24136 18.36659 1.000 35.87174 195 LYS A O 1
ATOM 1418 N N . LEU A 1 196 ? 34.72528 -49.62196 18.17153 1.000 31.53445 196 LEU A N 1
ATOM 1419 C CA . LEU A 1 196 ? 34.89716 -51.07313 18.01434 1.000 35.32759 196 LEU A CA 1
ATOM 1420 C C . LEU A 1 196 ? 35.67410 -51.41329 16.74402 1.000 38.48678 196 LEU A C 1
ATOM 1421 O O . LEU A 1 196 ? 36.53306 -52.31135 16.75781 1.000 35.23736 196 LEU A O 1
ATOM 1426 N N . LEU A 1 197 ? 35.31352 -50.76168 15.61716 1.000 32.42421 197 LEU A N 1
ATOM 1427 C CA . LEU A 1 197 ? 35.96409 -51.03864 14.33519 1.000 32.50894 197 LEU A CA 1
ATOM 1428 C C . LEU A 1 197 ? 37.42650 -50.64523 14.38179 1.000 31.51671 197 LEU A C 1
ATOM 1429 O O . LEU A 1 197 ? 38.28985 -51.38714 13.89962 1.000 32.92682 197 LEU A O 1
ATOM 1434 N N . LYS A 1 198 ? 37.72468 -49.48672 14.96668 1.000 32.37767 198 LYS A N 1
ATOM 1435 C CA . LYS A 1 198 ? 39.12236 -49.07181 15.02662 1.000 39.39142 198 LYS A CA 1
ATOM 1436 C C . LYS A 1 198 ? 39.93999 -50.04503 15.85963 1.000 39.48200 198 LYS A C 1
ATOM 1437 O O . LYS A 1 198 ? 41.03692 -50.44603 15.45614 1.000 37.84577 198 LYS A O 1
ATOM 1443 N N . LYS A 1 199 ? 39.40382 -50.46494 17.00832 1.000 38.01949 199 LYS A N 1
ATOM 1444 C CA . LYS A 1 199 ? 40.13212 -51.40482 17.86474 1.000 39.59387 199 LYS A CA 1
ATOM 1445 C C . LYS A 1 199 ? 40.34937 -52.75183 17.17724 1.000 41.27277 199 LYS A C 1
ATOM 1446 O O . LYS A 1 199 ? 41.30685 -53.47310 17.49678 1.000 43.14045 199 LYS A O 1
ATOM 1452 N N . ALA A 1 200 ? 39.48746 -53.11258 16.23167 1.000 38.09670 200 ALA A N 1
ATOM 1453 C CA . ALA A 1 200 ? 39.68545 -54.34347 15.47583 1.000 39.37486 200 ALA A CA 1
ATOM 1454 C C . ALA A 1 200 ? 40.64278 -54.18312 14.28943 1.000 45.79523 200 ALA A C 1
ATOM 1455 O O . ALA A 1 200 ? 40.92365 -55.16842 13.59478 1.000 47.15436 200 ALA A O 1
ATOM 1457 N N . GLY A 1 201 ? 41.15029 -52.98632 14.03851 1.000 40.42622 201 GLY A N 1
ATOM 1458 C CA . GLY A 1 201 ? 42.04449 -52.74878 12.91858 1.000 38.34098 201 GLY A CA 1
ATOM 1459 C C . GLY A 1 201 ? 41.38322 -52.38394 11.61738 1.000 41.52074 201 GLY A C 1
ATOM 1460 O O . GLY A 1 201 ? 42.07803 -52.32402 10.59089 1.000 40.57554 201 GLY A O 1
ATOM 1461 N N . TYR A 1 202 ? 40.07042 -52.14179 11.61834 1.000 34.07173 202 TYR A N 1
ATOM 1462 C CA . TYR A 1 202 ? 39.36211 -51.64279 10.43974 1.000 32.09011 202 TYR A CA 1
ATOM 1463 C C . TYR A 1 202 ? 39.38261 -50.10444 10.36832 1.000 35.31477 202 TYR A C 1
ATOM 1464 O O . TYR A 1 202 ? 39.57629 -49.39925 11.36705 1.000 34.84583 202 TYR A O 1
ATOM 1473 N N . GLY A 1 203 ? 39.17313 -49.57868 9.13266 1.000 35.18272 203 GLY A N 1
ATOM 1474 C CA . GLY A 1 203 ? 39.19240 -48.14626 8.91383 1.000 39.24946 203 GLY A CA 1
ATOM 1475 C C . GLY A 1 203 ? 37.85382 -47.52742 9.20690 1.000 36.98707 203 GLY A C 1
ATOM 1476 O O . GLY A 1 203 ? 36.83509 -48.21193 9.17447 1.000 33.68992 203 GLY A O 1
ATOM 1477 N N . THR A 1 204 ? 37.86025 -46.23343 9.54221 1.000 31.60907 204 THR A N 1
ATOM 1478 C CA . THR A 1 204 ? 36.59811 -45.56004 9.85185 1.000 31.59471 204 THR A CA 1
ATOM 1479 C C . THR A 1 204 ? 36.42248 -44.27005 9.05862 1.000 30.65718 204 THR A C 1
ATOM 1480 O O . THR A 1 204 ? 35.69107 -43.36069 9.48151 1.000 31.09120 204 THR A O 1
ATOM 1484 N N . GLN A 1 205 ? 37.04108 -44.18373 7.88262 1.000 30.08590 205 GLN A N 1
ATOM 1485 C CA . GLN A 1 205 ? 36.53235 -43.22860 6.89960 1.000 26.67884 205 GLN A CA 1
ATOM 1486 C C . GLN A 1 205 ? 35.13847 -43.66188 6.44379 1.000 28.24608 205 GLN A C 1
ATOM 1487 O O . GLN A 1 205 ? 34.68806 -44.78324 6.72243 1.000 29.63983 205 GLN A O 1
ATOM 1493 N N . VAL A 1 206 ? 34.43877 -42.75768 5.73694 1.000 23.69732 206 VAL A N 1
ATOM 1494 C CA . VAL A 1 206 ? 33.02801 -42.98631 5.46275 1.000 23.27854 206 VAL A CA 1
ATOM 1495 C C . VAL A 1 206 ? 32.73209 -42.94632 3.97185 1.000 24.51345 206 VAL A C 1
ATOM 1496 O O . VAL A 1 206 ? 33.44669 -42.32806 3.17346 1.000 25.84661 206 VAL A O 1
ATOM 1500 N N . GLY A 1 207 ? 31.59037 -43.57244 3.63745 1.000 27.12804 207 GLY A N 1
ATOM 1501 C CA . GLY A 1 207 ? 31.07302 -43.62612 2.28416 1.000 28.27847 207 GLY A CA 1
ATOM 1502 C C . GLY A 1 207 ? 30.13084 -42.46760 2.00511 1.000 28.44068 207 GLY A C 1
ATOM 1503 O O . GLY A 1 207 ? 30.01371 -41.50859 2.77689 1.000 26.10231 207 GLY A O 1
ATOM 1504 N N . ASP A 1 208 ? 29.43945 -42.57146 0.86973 1.000 25.15924 208 ASP A N 1
ATOM 1505 C CA . ASP A 1 208 ? 28.56449 -41.47483 0.42611 1.000 25.77344 208 ASP A CA 1
ATOM 1506 C C . ASP A 1 208 ? 27.48804 -41.10177 1.45460 1.000 24.87312 208 ASP A C 1
ATOM 1507 O O . ASP A 1 208 ? 27.05088 -39.93464 1.49938 1.000 26.55125 208 ASP A O 1
ATOM 1512 N N . GLU A 1 209 ? 26.99637 -42.07113 2.22552 1.000 25.23519 209 GLU A N 1
ATOM 1513 C CA . GLU A 1 209 ? 25.89705 -41.83882 3.14675 1.000 25.14187 209 GLU A CA 1
ATOM 1514 C C . GLU A 1 209 ? 26.36393 -41.66945 4.58677 1.000 24.03243 209 GLU A C 1
ATOM 1515 O O . GLU A 1 209 ? 25.54058 -41.60245 5.48286 1.000 26.23177 209 GLU A O 1
ATOM 1521 N N . GLY A 1 210 ? 27.66446 -41.53317 4.81888 1.000 23.88176 210 GLY A N 1
ATOM 1522 C CA . GLY A 1 210 ? 28.15760 -41.23412 6.15196 1.000 25.99197 210 GLY A CA 1
ATOM 1523 C C . GLY A 1 210 ? 28.41695 -42.43285 7.01985 1.000 28.58299 210 GLY A C 1
ATOM 1524 O O . GLY A 1 210 ? 28.67044 -42.25531 8.22031 1.000 25.83624 210 GLY A O 1
ATOM 1525 N N . GLY A 1 211 ? 28.31662 -43.64832 6.46219 1.000 25.56718 211 GLY A N 1
ATOM 1526 C CA . GLY A 1 211 ? 28.58188 -44.87368 7.19588 1.000 23.63359 211 GLY A CA 1
ATOM 1527 C C . GLY A 1 211 ? 29.94985 -45.48409 6.83850 1.000 23.88259 211 GLY A C 1
ATOM 1528 O O . GLY A 1 211 ? 30.67110 -45.00164 5.97519 1.000 25.84272 211 GLY A O 1
ATOM 1529 N N . PHE A 1 212 ? 30.29624 -46.55952 7.55490 1.000 26.22528 212 PHE A N 1
ATOM 1530 C CA . PHE A 1 212 ? 31.57689 -47.25390 7.40566 1.000 26.98112 212 PHE A CA 1
ATOM 1531 C C . PHE A 1 212 ? 31.44831 -48.49188 6.53079 1.000 24.48033 212 PHE A C 1
ATOM 1532 O O . PHE A 1 212 ? 30.44333 -49.20698 6.61698 1.000 27.26385 212 PHE A O 1
ATOM 1540 N N . ALA A 1 213 ? 32.49663 -48.77012 5.71362 1.000 27.83036 213 ALA A N 1
ATOM 1541 C CA . ALA A 1 213 ? 32.59974 -50.00557 4.92465 1.000 29.34570 213 ALA A CA 1
ATOM 1542 C C . ALA A 1 213 ? 33.87914 -50.72266 5.34957 1.000 29.49827 213 ALA A C 1
ATOM 1543 O O . ALA A 1 213 ? 34.83684 -50.82775 4.56187 1.000 31.47410 213 ALA A O 1
ATOM 1545 N N . PRO A 1 214 ? 33.91350 -51.23982 6.58214 1.000 33.03369 214 PRO A N 1
ATOM 1546 C CA . PRO A 1 214 ? 35.06625 -52.03021 7.04201 1.000 33.39130 214 PRO A CA 1
ATOM 1547 C C . PRO A 1 214 ? 35.24781 -53.30367 6.23343 1.000 35.61110 214 PRO A C 1
ATOM 1548 O O . PRO A 1 214 ? 34.31343 -53.84041 5.62835 1.000 32.56131 214 PRO A O 1
ATOM 1552 N N . ASN A 1 215 ? 36.46646 -53.84695 6.30369 1.000 35.38340 215 ASN A N 1
ATOM 1553 C CA . ASN A 1 215 ? 36.73690 -55.08066 5.55802 1.000 37.88187 215 ASN A CA 1
ATOM 1554 C C . ASN A 1 215 ? 36.31190 -56.36921 6.25830 1.000 42.08919 215 ASN A C 1
ATOM 1555 O O . ASN A 1 215 ? 37.08960 -57.34851 6.31864 1.000 40.53615 215 ASN A O 1
ATOM 1560 N N . CYS A 1 216 ? 35.06724 -56.39910 6.74303 1.000 40.95391 216 CYS A N 1
ATOM 1561 C CA . CYS A 1 216 ? 34.45731 -57.60474 7.28507 1.000 38.86510 216 CYS A CA 1
ATOM 1562 C C . CYS A 1 216 ? 34.29468 -58.65617 6.19097 1.000 38.06208 216 CYS A C 1
ATOM 1563 O O . CYS A 1 216 ? 34.17411 -58.33358 5.00665 1.000 43.01608 216 CYS A O 1
ATOM 1566 N N . LYS A 1 217 ? 34.22234 -59.91958 6.61820 1.000 40.37615 217 LYS A N 1
ATOM 1567 C CA . LYS A 1 217 ? 34.22893 -61.05084 5.69279 1.000 43.23887 217 LYS A CA 1
ATOM 1568 C C . LYS A 1 217 ? 32.84958 -61.58161 5.32997 1.000 48.66494 217 LYS A C 1
ATOM 1569 O O . LYS A 1 217 ? 32.75832 -62.42723 4.43039 1.000 49.16538 217 LYS A O 1
ATOM 1575 N N . SER A 1 218 ? 31.78402 -61.17022 6.01915 1.000 35.75204 218 SER A N 1
ATOM 1576 C CA . SER A 1 218 ? 30.49311 -61.77827 5.75474 1.000 37.95580 218 SER A CA 1
ATOM 1577 C C . SER A 1 218 ? 29.40403 -60.87607 6.29252 1.000 34.33897 218 SER A C 1
ATOM 1578 O O . SER A 1 218 ? 29.66094 -60.01344 7.13385 1.000 36.63786 218 SER A O 1
ATOM 1581 N N . HIS A 1 219 ? 28.17482 -61.10915 5.81496 1.000 35.48173 219 HIS A N 1
ATOM 1582 C CA . HIS A 1 219 ? 27.02617 -60.38086 6.36153 1.000 29.13130 219 HIS A CA 1
ATOM 1583 C C . HIS A 1 219 ? 26.90799 -60.58612 7.85834 1.000 30.00015 219 HIS A C 1
ATOM 1584 O O . HIS A 1 219 ? 26.53179 -59.65761 8.59646 1.000 31.51639 219 HIS A O 1
ATOM 1591 N N . GLU A 1 220 ? 27.16137 -61.82037 8.31750 1.000 35.43606 220 GLU A N 1
ATOM 1592 C CA . GLU A 1 220 ? 27.00694 -62.13076 9.73378 1.000 35.03156 220 GLU A CA 1
ATOM 1593 C C . GLU A 1 220 ? 28.02707 -61.36000 10.57941 1.000 34.51150 220 GLU A C 1
ATOM 1594 O O . GLU A 1 220 ? 27.70334 -60.87057 11.67222 1.000 35.08005 220 GLU A O 1
ATOM 1600 N N . GLU A 1 221 ? 29.24379 -61.18718 10.07645 1.000 32.90614 221 GLU A N 1
ATOM 1601 C CA . GLU A 1 221 ? 30.20734 -60.41153 10.83455 1.000 35.76346 221 GLU A CA 1
ATOM 1602 C C . GLU A 1 221 ? 29.75081 -58.96229 10.95180 1.000 33.65340 221 GLU A C 1
ATOM 1603 O O . GLU A 1 221 ? 29.87706 -58.35048 12.01994 1.000 32.40250 221 GLU A O 1
ATOM 1609 N N . VAL A 1 222 ? 29.19032 -58.40194 9.87301 1.000 29.68820 222 VAL A N 1
ATOM 1610 C CA . VAL A 1 222 ? 28.67899 -57.02806 9.94317 1.000 28.68125 222 VAL A CA 1
ATOM 1611 C C . VAL A 1 222 ? 27.54480 -56.94589 10.95542 1.000 31.79314 222 VAL A C 1
ATOM 1612 O O . VAL A 1 222 ? 27.49820 -56.02911 11.78439 1.000 31.17565 222 VAL A O 1
ATOM 1616 N N . LEU A 1 223 ? 26.59573 -57.89531 10.88639 1.000 32.24432 223 LEU A N 1
ATOM 1617 C CA . LEU A 1 223 ? 25.47663 -57.87485 11.82383 1.000 29.24544 223 LEU A CA 1
ATOM 1618 C C . LEU A 1 223 ? 25.96767 -58.03073 13.25475 1.000 31.28415 223 LEU A C 1
ATOM 1619 O O . LEU A 1 223 ? 25.42610 -57.40019 14.17488 1.000 31.15389 223 LEU A O 1
ATOM 1624 N N . ASP A 1 224 ? 27.01422 -58.84396 13.45995 1.000 30.25265 224 ASP A N 1
ATOM 1625 C CA . ASP A 1 224 ? 27.54544 -59.02427 14.81534 1.000 29.81212 224 ASP A CA 1
ATOM 1626 C C . ASP A 1 224 ? 28.11738 -57.71450 15.38379 1.000 33.71645 224 ASP A C 1
ATOM 1627 O O . ASP A 1 224 ? 27.99770 -57.45724 16.59457 1.000 31.91084 224 ASP A O 1
ATOM 1632 N N . TYR A 1 225 ? 28.75845 -56.87977 14.52751 1.000 34.03273 225 TYR A N 1
ATOM 1633 C CA . TYR A 1 225 ? 29.23250 -55.56259 14.97697 1.000 30.85928 225 TYR A CA 1
ATOM 1634 C C . TYR A 1 225 ? 28.07942 -54.63643 15.33777 1.000 29.61430 225 TYR A C 1
ATOM 1635 O O . TYR A 1 225 ? 28.19951 -53.86033 16.29290 1.000 32.96969 225 TYR A O 1
ATOM 1644 N N . LEU A 1 226 ? 26.96093 -54.68134 14.59835 1.000 30.84305 226 LEU A N 1
ATOM 1645 C CA . LEU A 1 226 ? 25.84953 -53.80428 14.95354 1.000 31.73611 226 LEU A CA 1
ATOM 1646 C C . LEU A 1 226 ? 25.29632 -54.18915 16.31302 1.000 32.72149 226 LEU A C 1
ATOM 1647 O O . LEU A 1 226 ? 25.03979 -53.32589 17.16110 1.000 31.64530 226 LEU A O 1
ATOM 1652 N N . VAL A 1 227 ? 25.11722 -55.50061 16.54203 1.000 29.85536 227 VAL A N 1
ATOM 1653 C CA . VAL A 1 227 ? 24.61309 -55.95451 17.82471 1.000 31.39025 227 VAL A CA 1
ATOM 1654 C C . VAL A 1 227 ? 25.57541 -55.55301 18.93136 1.000 30.91075 227 VAL A C 1
ATOM 1655 O O . VAL A 1 227 ? 25.15069 -55.10809 20.00311 1.000 30.90983 227 VAL A O 1
ATOM 1659 N N . GLU A 1 228 ? 26.89512 -55.68922 18.68951 1.000 30.70352 228 GLU A N 1
ATOM 1660 C CA . GLU A 1 228 ? 27.83896 -55.36202 19.75310 1.000 34.11890 228 GLU A CA 1
ATOM 1661 C C . GLU A 1 228 ? 27.85682 -53.86136 20.02619 1.000 32.04875 228 GLU A C 1
ATOM 1662 O O . GLU A 1 228 ? 27.92213 -53.44527 21.18901 1.000 32.79220 228 GLU A O 1
ATOM 1668 N N . ALA A 1 229 ? 27.75168 -53.03669 18.97175 1.000 30.03370 229 ALA A N 1
ATOM 1669 C CA . ALA A 1 229 ? 27.72657 -51.59534 19.19023 1.000 30.40183 229 ALA A CA 1
ATOM 1670 C C . ALA A 1 229 ? 26.45322 -51.17259 19.92773 1.000 32.01778 229 ALA A C 1
ATOM 1671 O O . ALA A 1 229 ? 26.49923 -50.25767 20.76683 1.000 33.45241 229 ALA A O 1
ATOM 1673 N N . ILE A 1 230 ? 25.29557 -51.79041 19.59349 1.000 27.95753 230 ILE A N 1
ATOM 1674 C CA . ILE A 1 230 ? 24.04825 -51.49961 20.31485 1.000 27.42147 230 ILE A CA 1
ATOM 1675 C C . ILE A 1 230 ? 24.21625 -51.79234 21.79313 1.000 30.89644 230 ILE A C 1
ATOM 1676 O O . ILE A 1 230 ? 23.85398 -50.97829 22.65633 1.000 30.87077 230 ILE A O 1
ATOM 1681 N N . LYS A 1 231 ? 24.78190 -52.96401 22.11116 1.000 30.50785 231 LYS A N 1
ATOM 1682 C CA . LYS A 1 231 ? 24.95201 -53.34016 23.51313 1.000 31.35443 231 LYS A CA 1
ATOM 1683 C C . LYS A 1 231 ? 25.95975 -52.44316 24.23452 1.000 34.84679 231 LYS A C 1
ATOM 1684 O O . LYS A 1 231 ? 25.72994 -52.04698 25.38482 1.000 32.77755 231 LYS A O 1
ATOM 1690 N N . VAL A 1 232 ? 27.09537 -52.12318 23.60047 1.000 33.76368 232 VAL A N 1
ATOM 1691 C CA . VAL A 1 232 ? 28.09600 -51.32722 24.31449 1.000 34.35595 232 VAL A CA 1
ATOM 1692 C C . VAL A 1 232 ? 27.57548 -49.92404 24.56699 1.000 33.70165 232 VAL A C 1
ATOM 1693 O O . VAL A 1 232 ? 27.90572 -49.30654 25.58265 1.000 38.68889 232 VAL A O 1
ATOM 1697 N N . ALA A 1 233 ? 26.70347 -49.43027 23.69430 1.000 30.36152 233 ALA A N 1
ATOM 1698 C CA . ALA A 1 233 ? 26.09776 -48.11788 23.86929 1.000 32.42119 233 ALA A CA 1
ATOM 1699 C C . ALA A 1 233 ? 25.03595 -48.10367 24.96195 1.000 33.81287 233 ALA A C 1
ATOM 1700 O O . ALA A 1 233 ? 24.52436 -47.03078 25.29422 1.000 34.68275 233 ALA A O 1
ATOM 1702 N N . GLY A 1 234 ? 24.68637 -49.26131 25.50315 1.000 31.13148 234 GLY A N 1
ATOM 1703 C CA . GLY A 1 234 ? 23.76353 -49.34357 26.60973 1.000 33.65417 234 GLY A CA 1
ATOM 1704 C C . GLY A 1 234 ? 22.35249 -49.72523 26.23718 1.000 37.37289 234 GLY A C 1
ATOM 1705 O O . GLY A 1 234 ? 21.45666 -49.63250 27.09338 1.000 36.10977 234 GLY A O 1
ATOM 1706 N N . TYR A 1 235 ? 22.11769 -50.13415 24.99849 1.000 32.95081 235 TYR A N 1
ATOM 1707 C CA . TYR A 1 235 ? 20.77407 -50.40501 24.51729 1.000 32.67756 235 TYR A CA 1
ATOM 1708 C C . TYR A 1 235 ? 20.58382 -51.90483 24.30172 1.000 33.03015 235 TYR A C 1
ATOM 1709 O O . TYR A 1 235 ? 21.51907 -52.70353 24.46612 1.000 34.09862 235 TYR A O 1
ATOM 1718 N N . THR A 1 236 ? 19.34344 -52.29875 23.96487 1.000 30.26492 236 THR A N 1
ATOM 1719 C CA . THR A 1 236 ? 18.97660 -53.71068 23.78718 1.000 29.98084 236 THR A CA 1
ATOM 1720 C C . THR A 1 236 ? 18.73008 -54.02080 22.31740 1.000 34.10517 236 THR A C 1
ATOM 1721 O O . THR A 1 236 ? 17.91124 -53.33747 21.70425 1.000 33.42712 236 THR A O 1
ATOM 1725 N N . PRO A 1 237 ? 19.38947 -55.02123 21.70907 1.000 30.96334 237 PRO A N 1
ATOM 1726 C CA . PRO A 1 237 ? 19.08083 -55.36158 20.30731 1.000 30.44707 237 PRO A CA 1
ATOM 1727 C C . PRO A 1 237 ? 17.77150 -56.12163 20.24342 1.000 31.39338 237 PRO A C 1
ATOM 1728 O O . PRO A 1 237 ? 17.68098 -57.26190 20.72108 1.000 33.68047 237 PRO A O 1
ATOM 1732 N N . ALA A 1 238 ? 16.73539 -55.48171 19.69189 1.000 30.82630 238 ALA A N 1
ATOM 1733 C CA . ALA A 1 238 ? 15.37423 -56.01272 19.78150 1.000 33.30932 238 ALA A CA 1
ATOM 1734 C C . ALA A 1 238 ? 14.50507 -55.23262 18.81046 1.000 32.03117 238 ALA A C 1
ATOM 1735 O O . ALA A 1 238 ? 14.80904 -54.08566 18.48512 1.000 32.62645 238 ALA A O 1
ATOM 1737 N N . THR A 1 239 ? 13.39805 -55.85530 18.36534 1.000 34.23279 239 THR A N 1
ATOM 1738 C CA . THR A 1 239 ? 12.50404 -55.15175 17.43893 1.000 35.34935 239 THR A CA 1
ATOM 1739 C C . THR A 1 239 ? 11.43561 -54.31731 18.13723 1.000 36.90262 239 THR A C 1
ATOM 1740 O O . THR A 1 239 ? 10.67992 -53.61237 17.46246 1.000 38.50541 239 THR A O 1
ATOM 1744 N N . SER A 1 240 ? 11.34782 -54.37007 19.46224 1.000 36.85125 240 SER A N 1
ATOM 1745 C CA . SER A 1 240 ? 10.42364 -53.51540 20.20243 1.000 38.28608 240 SER A CA 1
ATOM 1746 C C . SER A 1 240 ? 10.83816 -53.52135 21.66773 1.000 37.73706 240 SER A C 1
ATOM 1747 O O . SER A 1 240 ? 11.61166 -54.37329 22.10890 1.000 40.44542 240 SER A O 1
ATOM 1750 N N . GLY A 1 241 ? 10.35772 -52.53334 22.40341 1.000 38.29298 241 GLY A N 1
ATOM 1751 C CA . GLY A 1 241 ? 10.53286 -52.51112 23.84278 1.000 38.71224 241 GLY A CA 1
ATOM 1752 C C . GLY A 1 241 ? 11.40053 -51.35140 24.29808 1.000 39.27155 241 GLY A C 1
ATOM 1753 O O . GLY A 1 241 ? 11.98013 -50.60482 23.50831 1.000 37.53265 241 GLY A O 1
ATOM 1754 N N . LYS A 1 242 ? 11.46052 -51.18972 25.61310 1.000 43.55146 242 LYS A N 1
ATOM 1755 C CA . LYS A 1 242 ? 12.21656 -50.06240 26.11746 1.000 45.64088 242 LYS A CA 1
ATOM 1756 C C . LYS A 1 242 ? 13.69090 -50.27265 25.79354 1.000 38.58258 242 LYS A C 1
ATOM 1757 O O . LYS A 1 242 ? 14.19240 -51.40560 25.74265 1.000 39.88730 242 LYS A O 1
ATOM 1763 N N . ASN A 1 243 ? 14.33509 -49.18689 25.43266 1.000 37.84448 243 ASN A N 1
ATOM 1764 C CA . ASN A 1 243 ? 15.74893 -49.17175 25.11333 1.000 34.62853 243 ASN A CA 1
ATOM 1765 C C . ASN A 1 243 ? 16.08374 -50.03830 23.91278 1.000 33.89683 243 ASN A C 1
ATOM 1766 O O . ASN A 1 243 ? 17.25144 -50.38452 23.72075 1.000 36.04771 243 ASN A O 1
ATOM 1771 N N . ALA A 1 244 ? 15.08306 -50.37321 23.08107 1.000 29.47670 244 ALA A N 1
ATOM 1772 C CA . ALA A 1 244 ? 15.31886 -51.26396 21.94723 1.000 31.37186 244 ALA A CA 1
ATOM 1773 C C . ALA A 1 244 ? 15.88737 -50.53919 20.73201 1.000 29.39095 244 ALA A C 1
ATOM 1774 O O . ALA A 1 244 ? 15.45995 -49.42205 20.37079 1.000 28.47606 244 ALA A O 1
ATOM 1776 N N . ILE A 1 245 ? 16.88216 -51.17191 20.10521 1.000 24.21180 245 ILE A N 1
ATOM 1777 C CA . ILE A 1 245 ? 17.34575 -50.74461 18.77253 1.000 25.59375 245 ILE A CA 1
ATOM 1778 C C . ILE A 1 245 ? 17.29660 -51.95666 17.83681 1.000 26.64305 245 ILE A C 1
ATOM 1779 O O . ILE A 1 245 ? 17.85365 -53.01648 18.14116 1.000 28.18341 245 ILE A O 1
ATOM 1784 N N . ALA A 1 246 ? 16.63657 -51.79416 16.67887 1.000 25.34376 246 ALA A N 1
ATOM 1785 C CA . ALA A 1 246 ? 16.44319 -52.87366 15.71730 1.000 29.16196 246 ALA A CA 1
ATOM 1786 C C . ALA A 1 246 ? 17.37228 -52.66820 14.51685 1.000 29.62619 246 ALA A C 1
ATOM 1787 O O . ALA A 1 246 ? 18.05948 -51.64671 14.40314 1.000 27.29786 246 ALA A O 1
ATOM 1789 N N . ILE A 1 247 ? 17.37207 -53.64281 13.59930 1.000 26.93774 247 ILE A N 1
ATOM 1790 C CA . ILE A 1 247 ? 18.20759 -53.58985 12.39345 1.000 25.81118 247 ILE A CA 1
ATOM 1791 C C . ILE A 1 247 ? 17.31681 -53.60907 11.15259 1.000 27.51046 247 ILE A C 1
ATOM 1792 O O . ILE A 1 247 ? 16.35567 -54.38852 11.07514 1.000 29.09641 247 ILE A O 1
ATOM 1797 N N . ALA A 1 248 ? 17.66138 -52.78359 10.16106 1.000 25.64322 248 ALA A N 1
ATOM 1798 C CA . ALA A 1 248 ? 17.03185 -52.82015 8.84130 1.000 25.98925 248 ALA A CA 1
ATOM 1799 C C . ALA A 1 248 ? 18.10819 -53.09952 7.79501 1.000 25.88533 248 ALA A C 1
ATOM 1800 O O . ALA A 1 248 ? 19.24396 -52.62482 7.92782 1.000 28.68527 248 ALA A O 1
ATOM 1802 N N . LEU A 1 249 ? 17.77347 -53.88883 6.75930 1.000 27.63733 249 LEU A N 1
ATOM 1803 C CA . LEU A 1 249 ? 18.69246 -54.19711 5.67242 1.000 26.24557 249 LEU A CA 1
ATOM 1804 C C . LEU A 1 249 ? 18.20769 -53.60296 4.35813 1.000 28.99858 249 LEU A C 1
ATOM 1805 O O . LEU A 1 249 ? 17.00357 -53.55691 4.10696 1.000 29.28699 249 LEU A O 1
ATOM 1810 N N . ASP A 1 250 ? 19.16279 -53.21018 3.50058 1.000 28.92468 250 ASP A N 1
ATOM 1811 C CA . ASP A 1 250 ? 18.95852 -53.09555 2.04837 1.000 24.40187 250 ASP A CA 1
ATOM 1812 C C . ASP A 1 250 ? 19.90297 -54.11443 1.40957 1.000 30.98476 250 ASP A C 1
ATOM 1813 O O . ASP A 1 250 ? 21.11462 -53.88188 1.31954 1.000 29.78237 250 ASP A O 1
ATOM 1818 N N . ALA A 1 251 ? 19.33270 -55.24672 0.97975 1.000 27.72290 251 ALA A N 1
ATOM 1819 C CA . ALA A 1 251 ? 20.12303 -56.29152 0.34138 1.000 27.08290 251 ALA A CA 1
ATOM 1820 C C . ALA A 1 251 ? 20.54340 -55.89220 -1.06364 1.000 33.71341 251 ALA A C 1
ATOM 1821 O O . ALA A 1 251 ? 21.59894 -56.33594 -1.54019 1.000 31.59985 251 ALA A O 1
ATOM 1823 N N . ALA A 1 252 ? 19.71893 -55.09321 -1.74533 1.000 29.36577 252 ALA A N 1
ATOM 1824 C CA . ALA A 1 252 ? 19.96454 -54.63094 -3.10924 1.000 32.59308 252 ALA A CA 1
ATOM 1825 C C . ALA A 1 252 ? 20.22850 -55.80201 -4.04376 1.000 28.66810 252 ALA A C 1
ATOM 1826 O O . ALA A 1 252 ? 21.20875 -55.81925 -4.80395 1.000 31.67293 252 ALA A O 1
ATOM 1828 N N . CYS A 1 253 ? 19.32625 -56.78892 -3.98997 1.000 29.01453 253 CYS A N 1
ATOM 1829 C CA . CYS A 1 253 ? 19.61025 -58.07378 -4.60730 1.000 27.92893 253 CYS A CA 1
ATOM 1830 C C . CYS A 1 253 ? 19.49258 -58.06316 -6.12936 1.000 31.78967 253 CYS A C 1
ATOM 1831 O O . CYS A 1 253 ? 19.95530 -59.01426 -6.76797 1.000 31.69310 253 CYS A O 1
ATOM 1834 N N . SER A 1 254 ? 18.97759 -56.99430 -6.74581 1.000 32.67401 254 SER A N 1
ATOM 1835 C CA . SER A 1 254 ? 19.10486 -56.87847 -8.19812 1.000 29.66923 254 SER A CA 1
ATOM 1836 C C . SER A 1 254 ? 20.56137 -56.95040 -8.62124 1.000 38.18070 254 SER A C 1
ATOM 1837 O O . SER A 1 254 ? 20.88610 -57.50531 -9.68399 1.000 40.72850 254 SER A O 1
ATOM 1840 N N . GLU A 1 255 ? 21.45303 -56.39290 -7.80045 1.000 33.02108 255 GLU A N 1
ATOM 1841 C CA . GLU A 1 255 ? 22.87881 -56.39834 -8.10697 1.000 33.10561 255 GLU A CA 1
ATOM 1842 C C . GLU A 1 255 ? 23.48468 -57.79487 -8.01954 1.000 38.79899 255 GLU A C 1
ATOM 1843 O O . GLU A 1 255 ? 24.49375 -58.07688 -8.69295 1.000 41.83893 255 GLU A O 1
ATOM 1849 N N . LEU A 1 256 ? 22.86510 -58.70333 -7.27413 1.000 33.90304 256 LEU A N 1
ATOM 1850 C CA . LEU A 1 256 ? 23.40926 -60.04778 -7.09586 1.000 33.87231 256 LEU A CA 1
ATOM 1851 C C . LEU A 1 256 ? 22.79110 -61.09222 -8.01528 1.000 35.26472 256 LEU A C 1
ATOM 1852 O O . LEU A 1 256 ? 23.20831 -62.25665 -7.97575 1.000 37.13695 256 LEU A O 1
ATOM 1857 N N . TYR A 1 257 ? 21.82384 -60.71574 -8.83998 1.000 35.58925 257 TYR A N 1
ATOM 1858 C CA . TYR A 1 257 ? 20.99817 -61.68538 -9.55275 1.000 37.11117 257 TYR A CA 1
ATOM 1859 C C . TYR A 1 257 ? 21.48969 -61.88473 -10.97930 1.000 37.48212 257 TYR A C 1
ATOM 1860 O O . TYR A 1 257 ? 21.95511 -60.93862 -11.62131 1.000 39.68381 257 TYR A O 1
ATOM 1869 N N . ASP A 1 258 ? 21.35860 -63.11511 -11.46861 1.000 39.63669 258 ASP A N 1
ATOM 1870 C CA . ASP A 1 258 ? 21.63479 -63.46371 -12.86627 1.000 39.82948 258 ASP A CA 1
ATOM 1871 C C . ASP A 1 258 ? 20.29390 -63.85922 -13.47011 1.000 44.66933 258 ASP A C 1
ATOM 1872 O O . ASP A 1 258 ? 19.69993 -64.86109 -13.05927 1.000 46.83462 258 ASP A O 1
ATOM 1877 N N . GLU A 1 259 ? 19.78925 -63.05786 -14.41241 1.000 46.55968 259 GLU A N 1
ATOM 1878 C CA . GLU A 1 259 ? 18.44007 -63.33406 -14.89933 1.000 54.31021 259 GLU A CA 1
ATOM 1879 C C . GLU A 1 259 ? 18.35721 -64.58974 -15.76258 1.000 59.49525 259 GLU A C 1
ATOM 1880 O O . GLU A 1 259 ? 17.25240 -65.11039 -15.96295 1.000 60.23936 259 GLU A O 1
ATOM 1886 N N . ASN A 1 260 ? 19.48248 -65.10696 -16.24662 1.000 54.87624 260 ASN A N 1
ATOM 1887 C CA . ASN A 1 260 ? 19.41269 -66.33284 -17.03099 1.000 62.77620 260 ASN A CA 1
ATOM 1888 C C . ASN A 1 260 ? 19.50681 -67.58228 -16.16772 1.000 57.63725 260 ASN A C 1
ATOM 1889 O O . ASN A 1 260 ? 18.79990 -68.55919 -16.42143 1.000 56.17871 260 ASN A O 1
ATOM 1894 N N . SER A 1 261 ? 20.34139 -67.57665 -15.13424 1.000 48.49863 261 SER A N 1
ATOM 1895 C CA . SER A 1 261 ? 20.41775 -68.74928 -14.28090 1.000 44.67831 261 SER A CA 1
ATOM 1896 C C . SER A 1 261 ? 19.36091 -68.73429 -13.19478 1.000 48.77660 261 SER A C 1
ATOM 1897 O O . SER A 1 261 ? 19.08651 -69.78649 -12.59867 1.000 48.67315 261 SER A O 1
ATOM 1900 N N . LYS A 1 262 ? 18.79079 -67.55638 -12.90414 1.000 44.18887 262 LYS A N 1
ATOM 1901 C CA . LYS A 1 262 ? 17.83785 -67.36415 -11.80902 1.000 43.46666 262 LYS A CA 1
ATOM 1902 C C . LYS A 1 262 ? 18.48324 -67.60117 -10.44386 1.000 47.25276 262 LYS A C 1
ATOM 1903 O O . LYS A 1 262 ? 17.79779 -67.96221 -9.48084 1.000 57.44545 262 LYS A O 1
ATOM 1909 N N . LYS A 1 263 ? 19.79522 -67.39771 -10.34138 1.000 41.87664 263 LYS A N 1
ATOM 1910 C CA . LYS A 1 263 ? 20.51839 -67.50236 -9.08390 1.000 43.33696 263 LYS A CA 1
ATOM 1911 C C . LYS A 1 263 ? 20.95652 -66.13460 -8.56422 1.000 38.69518 263 LYS A C 1
ATOM 1912 O O . LYS A 1 263 ? 21.28193 -65.22364 -9.33521 1.000 37.10873 263 LYS A O 1
ATOM 1918 N N . TYR A 1 264 ? 21.02995 -66.04013 -7.24037 1.000 36.18628 264 TYR A N 1
ATOM 1919 C CA . TYR A 1 264 ? 21.58961 -64.89413 -6.52953 1.000 31.66205 264 TYR A CA 1
ATOM 1920 C C . TYR A 1 264 ? 22.97289 -65.29822 -6.01512 1.000 36.62851 264 TYR A C 1
ATOM 1921 O O . TYR A 1 264 ? 23.11612 -66.35799 -5.39672 1.000 37.45077 264 TYR A O 1
ATOM 1930 N N . THR A 1 265 ? 23.99594 -64.48499 -6.29448 1.000 33.11322 265 THR A N 1
ATOM 1931 C CA . THR A 1 265 ? 25.36854 -64.84712 -5.93867 1.000 35.52815 265 THR A CA 1
ATOM 1932 C C . THR A 1 265 ? 25.99588 -63.79855 -5.02985 1.000 36.06816 265 THR A C 1
ATOM 1933 O O . THR A 1 265 ? 25.89545 -62.59425 -5.29375 1.000 33.03764 265 THR A O 1
ATOM 1937 N N . PHE A 1 266 ? 26.63406 -64.25233 -3.94810 1.000 35.98418 266 PHE A N 1
ATOM 1938 C CA . PHE A 1 266 ? 27.42487 -63.34326 -3.11761 1.000 35.74361 266 PHE A CA 1
ATOM 1939 C C . PHE A 1 266 ? 28.74850 -63.14240 -3.85341 1.000 32.28358 266 PHE A C 1
ATOM 1940 O O . PHE A 1 266 ? 29.76880 -63.78487 -3.56140 1.000 36.07522 266 PHE A O 1
ATOM 1948 N N . LYS A 1 267 ? 28.72074 -62.22544 -4.83956 1.000 32.24338 267 LYS A N 1
ATOM 1949 C CA . LYS A 1 267 ? 29.76287 -62.16124 -5.86465 1.000 34.20148 267 LYS A CA 1
ATOM 1950 C C . LYS A 1 267 ? 31.11775 -61.74768 -5.29655 1.000 35.30285 267 LYS A C 1
ATOM 1951 O O . LYS A 1 267 ? 32.16122 -62.29013 -5.70418 1.000 37.52146 267 LYS A O 1
ATOM 1957 N N . LYS A 1 268 ? 31.14580 -60.69221 -4.46943 1.000 32.39552 268 LYS A N 1
ATOM 1958 C CA . LYS A 1 268 ? 32.43888 -60.19946 -3.98701 1.000 33.65916 268 LYS A CA 1
ATOM 1959 C C . LYS A 1 268 ? 33.11282 -61.21498 -3.07039 1.000 36.57078 268 LYS A C 1
ATOM 1960 O O . LYS A 1 268 ? 34.32363 -61.44375 -3.18094 1.000 39.63110 268 LYS A O 1
ATOM 1966 N N . LEU A 1 269 ? 32.34823 -61.83582 -2.16289 1.000 33.45218 269 LEU A N 1
ATOM 1967 C CA . LEU A 1 269 ? 32.90205 -62.89217 -1.31918 1.000 33.99528 269 LEU A CA 1
ATOM 1968 C C . LEU A 1 269 ? 33.35348 -64.08475 -2.16204 1.000 35.63923 269 LEU A C 1
ATOM 1969 O O . LEU A 1 269 ? 34.42190 -64.67387 -1.92005 1.000 39.23517 269 LEU A O 1
ATOM 1974 N N . LYS A 1 270 ? 32.53268 -64.47480 -3.14068 1.000 36.81624 270 LYS A N 1
ATOM 1975 C CA . LYS A 1 270 ? 32.90737 -65.57523 -4.01286 1.000 38.40246 270 LYS A CA 1
ATOM 1976 C C . LYS A 1 270 ? 34.25743 -65.32460 -4.65481 1.000 38.69272 270 LYS A C 1
ATOM 1977 O O . LYS A 1 270 ? 35.09207 -66.23663 -4.74595 1.000 42.45930 270 LYS A O 1
ATOM 1983 N N . GLN A 1 271 ? 34.49820 -64.08865 -5.09120 1.000 41.20130 271 GLN A N 1
ATOM 1984 C CA . GLN A 1 271 ? 35.74847 -63.77795 -5.78588 1.000 40.81734 271 GLN A CA 1
ATOM 1985 C C . GLN A 1 271 ? 36.93646 -63.79959 -4.82985 1.000 41.48257 271 GLN A C 1
ATOM 1986 O O . GLN A 1 271 ? 37.98860 -64.39454 -5.13729 1.000 42.39749 271 GLN A O 1
ATOM 1992 N N . ALA A 1 272 ? 36.79029 -63.17519 -3.65413 1.000 39.60036 272 ALA A N 1
ATOM 1993 C CA . ALA A 1 272 ? 37.85776 -63.24580 -2.65972 1.000 47.46643 272 ALA A CA 1
ATOM 1994 C C . ALA A 1 272 ? 38.22413 -64.68413 -2.32568 1.000 48.06308 272 ALA A C 1
ATOM 1995 O O . ALA A 1 272 ? 39.41439 -65.02812 -2.25687 1.000 49.64867 272 ALA A O 1
ATOM 1997 N N . ILE A 1 273 ? 37.21819 -65.54615 -2.10950 1.000 44.30648 273 ILE A N 1
ATOM 1998 C CA . ILE A 1 273 ? 37.49761 -66.94089 -1.77074 1.000 45.76855 273 ILE A CA 1
ATOM 1999 C C . ILE A 1 273 ? 38.20250 -67.63457 -2.92623 1.000 52.64720 273 ILE A C 1
ATOM 2000 O O . ILE A 1 273 ? 39.14827 -68.41205 -2.71793 1.000 54.34152 273 ILE A O 1
ATOM 2005 N N . ALA A 1 274 ? 37.78699 -67.32720 -4.16273 1.000 51.42285 274 ALA A N 1
ATOM 2006 C CA . ALA A 1 274 ? 38.36182 -67.97129 -5.34367 1.000 51.17649 274 ALA A CA 1
ATOM 2007 C C . ALA A 1 274 ? 39.82889 -67.60611 -5.51558 1.000 52.56577 274 ALA A C 1
ATOM 2008 O O . ALA A 1 274 ? 40.67510 -68.48357 -5.73415 1.000 55.02566 274 ALA A O 1
ATOM 2010 N N . GLU A 1 275 ? 40.15591 -66.32389 -5.42570 1.000 55.47775 275 GLU A N 1
ATOM 2011 C CA . GLU A 1 275 ? 41.55143 -65.92399 -5.52757 1.000 67.81911 275 GLU A CA 1
ATOM 2012 C C . GLU A 1 275 ? 42.35322 -66.28818 -4.27931 1.000 75.55031 275 GLU A C 1
ATOM 2013 O O . GLU A 1 275 ? 43.53500 -65.92697 -4.19361 1.000 75.10177 275 GLU A O 1
ATOM 2019 N N . LYS A 1 276 ? 41.74920 -67.02768 -3.34262 1.000 72.82165 276 LYS A N 1
ATOM 2020 C CA . LYS A 1 276 ? 42.39337 -67.42959 -2.09378 1.000 70.29703 276 LYS A CA 1
ATOM 2021 C C . LYS A 1 276 ? 43.06262 -66.23077 -1.41878 1.000 71.99387 276 LYS A C 1
ATOM 2022 O O . LYS A 1 276 ? 44.22515 -66.27658 -1.00643 1.000 68.42172 276 LYS A O 1
ATOM 2028 N N . ARG A 1 277 ? 42.30441 -65.13421 -1.33518 1.000 62.97226 277 ARG A N 1
ATOM 2029 C CA . ARG A 1 277 ? 42.73815 -63.94224 -0.62042 1.000 63.16358 277 ARG A CA 1
ATOM 2030 C C . ARG A 1 277 ? 43.06377 -64.28775 0.83403 1.000 70.75210 277 ARG A C 1
ATOM 2031 O O . ARG A 1 277 ? 42.46870 -65.19003 1.43736 1.000 62.94640 277 ARG A O 1
ATOM 2039 N N . SER A 1 278 ? 44.04333 -63.57529 1.38711 1.000 80.39903 278 SER A N 1
ATOM 2040 C CA . SER A 1 278 ? 44.51989 -63.86271 2.73431 1.000 81.68323 278 SER A CA 1
ATOM 2041 C C . SER A 1 278 ? 43.45949 -63.49341 3.76383 1.000 79.89060 278 SER A C 1
ATOM 2042 O O . SER A 1 278 ? 42.79142 -62.46049 3.64896 1.000 66.81829 278 SER A O 1
ATOM 2045 N N . GLY A 1 279 ? 43.31642 -64.34215 4.78274 1.000 82.47770 279 GLY A N 1
ATOM 2046 C CA . GLY A 1 279 ? 42.27258 -64.15086 5.76773 1.000 79.37661 279 GLY A CA 1
ATOM 2047 C C . GLY A 1 279 ? 40.91246 -64.65954 5.34884 1.000 73.25779 279 GLY A C 1
ATOM 2048 O O . GLY A 1 279 ? 39.92444 -64.37641 6.03492 1.000 63.20340 279 GLY A O 1
ATOM 2049 N N . PHE A 1 280 ? 40.83309 -65.39105 4.23513 1.000 69.45511 280 PHE A N 1
ATOM 2050 C CA . PHE A 1 280 ? 39.58873 -65.97189 3.74921 1.000 70.99880 280 PHE A CA 1
ATOM 2051 C C . PHE A 1 280 ? 39.67300 -67.49761 3.67630 1.000 75.61177 280 PHE A C 1
ATOM 2052 O O . PHE A 1 280 ? 38.82741 -68.14087 3.04233 1.000 73.82719 280 PHE A O 1
ATOM 2060 N N . GLU A 1 281 ? 40.67883 -68.09169 4.32069 1.000 74.72882 281 GLU A N 1
ATOM 2061 C CA . GLU A 1 281 ? 40.77052 -69.53706 4.43270 1.000 69.48024 281 GLU A CA 1
ATOM 2062 C C . GLU A 1 281 ? 39.58438 -70.07665 5.23124 1.000 66.41054 281 GLU A C 1
ATOM 2063 O O . GLU A 1 281 ? 38.87506 -69.34292 5.93504 1.000 66.01447 281 GLU A O 1
ATOM 2069 N N . HIS A 1 282 ? 39.37499 -71.38188 5.11408 1.000 62.76965 282 HIS A N 1
ATOM 2070 C CA . HIS A 1 282 ? 38.33888 -72.09122 5.85626 1.000 65.89410 282 HIS A CA 1
ATOM 2071 C C . HIS A 1 282 ? 36.94176 -71.64486 5.44505 1.000 61.14172 282 HIS A C 1
ATOM 2072 O O . HIS A 1 282 ? 35.96017 -71.92489 6.14744 1.000 54.96559 282 HIS A O 1
ATOM 2079 N N . LEU A 1 283 ? 36.83002 -70.93603 4.32224 1.000 58.86984 283 LEU A N 1
ATOM 2080 C CA . LEU A 1 283 ? 35.53193 -70.50169 3.81554 1.000 47.19396 283 LEU A CA 1
ATOM 2081 C C . LEU A 1 283 ? 35.11825 -71.26717 2.56121 1.000 39.58631 283 LEU A C 1
ATOM 2082 O O . LEU A 1 283 ? 34.16906 -70.86693 1.88582 1.000 46.95769 283 LEU A O 1
ATOM 2087 N N . ASP A 1 284 ? 35.80391 -72.36901 2.23418 1.000 42.48249 284 ASP A N 1
ATOM 2088 C CA . ASP A 1 284 ? 35.53043 -73.02251 0.97001 1.000 45.54887 284 ASP A CA 1
ATOM 2089 C C . ASP A 1 284 ? 34.15515 -73.68474 0.94510 1.000 55.79208 284 ASP A C 1
ATOM 2090 O O . ASP A 1 284 ? 33.65477 -73.98690 -0.14343 1.000 53.27275 284 ASP A O 1
ATOM 2095 N N . ASN A 1 285 ? 33.52977 -73.90000 2.10802 1.000 51.39450 285 ASN A N 1
ATOM 2096 C CA . ASN A 1 285 ? 32.21271 -74.52501 2.17964 1.000 47.33262 285 ASN A CA 1
ATOM 2097 C C . ASN A 1 285 ? 31.08766 -73.52426 2.30094 1.000 45.61260 285 ASN A C 1
ATOM 2098 O O . ASN A 1 285 ? 29.92808 -73.93955 2.35932 1.000 47.92301 285 ASN A O 1
ATOM 2103 N N . VAL A 1 286 ? 31.39023 -72.21784 2.33974 1.000 44.02498 286 VAL A N 1
ATOM 2104 C CA . VAL A 1 286 ? 30.33360 -71.22633 2.48451 1.000 42.10671 286 VAL A CA 1
ATOM 2105 C C . VAL A 1 286 ? 29.42501 -71.26038 1.26647 1.000 40.10733 286 VAL A C 1
ATOM 2106 O O . VAL A 1 286 ? 29.89464 -71.31848 0.12571 1.000 44.59356 286 VAL A O 1
ATOM 2110 N N . LYS A 1 287 ? 28.11281 -71.20468 1.49211 1.000 36.87293 287 LYS A N 1
ATOM 2111 C CA . LYS A 1 287 ? 27.17668 -71.14950 0.36919 1.000 37.29098 287 LYS A CA 1
ATOM 2112 C C . LYS A 1 287 ? 27.19879 -69.76611 -0.28244 1.000 38.79476 287 LYS A C 1
ATOM 2113 O O . LYS A 1 287 ? 27.00649 -68.75225 0.39287 1.000 41.64378 287 LYS A O 1
ATOM 2119 N N . LEU A 1 288 ? 27.39367 -69.72124 -1.60355 1.000 40.50036 288 LEU A N 1
ATOM 2120 C CA . LEU A 1 288 ? 27.47921 -68.43695 -2.29517 1.000 40.66733 288 LEU A CA 1
ATOM 2121 C C . LEU A 1 288 ? 26.39503 -68.20570 -3.32889 1.000 44.23987 288 LEU A C 1
ATOM 2122 O O . LEU A 1 288 ? 26.23614 -67.06831 -3.79390 1.000 42.18143 288 LEU A O 1
ATOM 2127 N N . GLU A 1 289 ? 25.64695 -69.23380 -3.70082 1.000 44.23447 289 GLU A N 1
ATOM 2128 C CA . GLU A 1 289 ? 24.72887 -69.16302 -4.82119 1.000 34.74435 289 GLU A CA 1
ATOM 2129 C C . GLU A 1 289 ? 23.37975 -69.67090 -4.33234 1.000 40.29746 289 GLU A C 1
ATOM 2130 O O . GLU A 1 289 ? 23.29858 -70.78056 -3.79018 1.000 42.40632 289 GLU A O 1
ATOM 2136 N N . TYR A 1 290 ? 22.32771 -68.87107 -4.53085 1.000 35.22279 290 TYR A N 1
ATOM 2137 C CA . TYR A 1 290 ? 21.01270 -69.16060 -3.98130 1.000 36.76705 290 TYR A CA 1
ATOM 2138 C C . TYR A 1 290 ? 19.93311 -69.07356 -5.04791 1.000 40.16120 290 TYR A C 1
ATOM 2139 O O . TYR A 1 290 ? 19.87546 -68.10038 -5.81292 1.000 37.73129 290 TYR A O 1
ATOM 2148 N N . THR A 1 291 ? 19.03661 -70.05224 -5.05570 1.000 40.16708 291 THR A N 1
ATOM 2149 C CA . THR A 1 291 ? 17.77200 -69.82802 -5.75035 1.000 37.08823 291 THR A CA 1
ATOM 2150 C C . THR A 1 291 ? 16.93030 -68.82238 -4.96465 1.000 32.28692 291 THR A C 1
ATOM 2151 O O . THR A 1 291 ? 17.26202 -68.46225 -3.82510 1.000 35.94431 291 THR A O 1
ATOM 2155 N N . THR A 1 292 ? 15.82529 -68.38448 -5.58467 1.000 35.40171 292 THR A N 1
ATOM 2156 C CA . THR A 1 292 ? 14.86762 -67.53188 -4.87063 1.000 34.11319 292 THR A CA 1
ATOM 2157 C C . THR A 1 292 ? 14.46873 -68.18053 -3.55863 1.000 36.81973 292 THR A C 1
ATOM 2158 O O . THR A 1 292 ? 14.54974 -67.55251 -2.48972 1.000 38.36048 292 THR A O 1
ATOM 2162 N N . ASP A 1 293 ? 14.05979 -69.45449 -3.60671 1.000 35.32060 293 ASP A N 1
ATOM 2163 C CA . ASP A 1 293 ? 13.58150 -70.07389 -2.37551 1.000 34.86780 293 ASP A CA 1
ATOM 2164 C C . ASP A 1 293 ? 14.70504 -70.23451 -1.35196 1.000 40.45738 293 ASP A C 1
ATOM 2165 O O . ASP A 1 293 ? 14.47237 -70.10819 -0.14824 1.000 40.09696 293 ASP A O 1
ATOM 2170 N N . GLU A 1 294 ? 15.91998 -70.54947 -1.79857 1.000 37.93840 294 GLU A N 1
ATOM 2171 C CA . GLU A 1 294 ? 17.02692 -70.67710 -0.85915 1.000 32.86531 294 GLU A CA 1
ATOM 2172 C C . GLU A 1 294 ? 17.35468 -69.33942 -0.21311 1.000 35.60690 294 GLU A C 1
ATOM 2173 O O . GLU A 1 294 ? 17.72319 -69.28450 0.97114 1.000 36.54576 294 GLU A O 1
ATOM 2179 N N . LEU A 1 295 ? 17.27166 -68.25367 -0.98270 1.000 34.96375 295 LEU A N 1
ATOM 2180 C CA . LEU A 1 295 ? 17.62092 -66.95853 -0.40861 1.000 35.25107 295 LEU A CA 1
ATOM 2181 C C . LEU A 1 295 ? 16.57515 -66.52758 0.59895 1.000 34.23689 295 LEU A C 1
ATOM 2182 O O . LEU A 1 295 ? 16.89084 -65.87458 1.60300 1.000 33.01593 295 LEU A O 1
ATOM 2187 N N . ILE A 1 296 ? 15.31499 -66.85033 0.32813 1.000 34.81069 296 ILE A N 1
ATOM 2188 C CA . ILE A 1 296 ? 14.26613 -66.53743 1.29588 1.000 35.01320 296 ILE A CA 1
ATOM 2189 C C . ILE A 1 296 ? 14.52805 -67.28409 2.60270 1.000 33.77189 296 ILE A C 1
ATOM 2190 O O . ILE A 1 296 ? 14.36983 -66.72866 3.69570 1.000 37.05178 296 ILE A O 1
ATOM 2195 N N . GLU A 1 297 ? 14.95783 -68.55191 2.51374 1.000 35.71668 297 GLU A N 1
ATOM 2196 C CA . GLU A 1 297 ? 15.29343 -69.28864 3.73922 1.000 35.90437 297 GLU A CA 1
ATOM 2197 C C . GLU A 1 297 ? 16.50478 -68.68899 4.44533 1.000 31.56347 297 GLU A C 1
ATOM 2198 O O . GLU A 1 297 ? 16.53451 -68.65219 5.67861 1.000 36.49871 297 GLU A O 1
ATOM 2204 N N . TYR A 1 298 ? 17.47085 -68.16505 3.68590 1.000 32.82685 298 TYR A N 1
ATOM 2205 C CA . TYR A 1 298 ? 18.60292 -67.45511 4.27455 1.000 33.63903 298 TYR A CA 1
ATOM 2206 C C . TYR A 1 298 ? 18.15618 -66.19246 5.03063 1.000 32.31957 298 TYR A C 1
ATOM 2207 O O . TYR A 1 298 ? 18.65557 -65.90885 6.12896 1.000 33.73049 298 TYR A O 1
ATOM 2216 N N . PHE A 1 299 ? 17.22544 -65.41327 4.46551 1.000 27.66727 299 PHE A N 1
ATOM 2217 C CA . PHE A 1 299 ? 16.70262 -64.27963 5.22700 1.000 33.35843 299 PHE A CA 1
ATOM 2218 C C . PHE A 1 299 ? 15.99780 -64.75965 6.50158 1.000 33.31935 299 PHE A C 1
ATOM 2219 O O . PHE A 1 299 ? 16.11682 -64.13573 7.56738 1.000 33.68432 299 PHE A O 1
ATOM 2227 N N . GLY A 1 300 ? 15.27600 -65.88909 6.41445 1.000 33.57365 300 GLY A N 1
ATOM 2228 C CA . GLY A 1 300 ? 14.63002 -66.42118 7.59943 1.000 35.33233 300 GLY A CA 1
ATOM 2229 C C . GLY A 1 300 ? 15.62699 -66.73094 8.69720 1.000 37.56752 300 GLY A C 1
ATOM 2230 O O . GLY A 1 300 ? 15.37637 -66.45275 9.87231 1.000 35.72820 300 GLY A O 1
ATOM 2231 N N . LYS A 1 301 ? 16.77674 -67.31106 8.32270 1.000 34.96974 301 LYS A N 1
ATOM 2232 C CA . LYS A 1 301 ? 17.85370 -67.53943 9.28232 1.000 36.94693 301 LYS A CA 1
ATOM 2233 C C . LYS A 1 301 ? 18.30507 -66.23638 9.94889 1.000 34.39842 301 LYS A C 1
ATOM 2234 O O . LYS A 1 301 ? 18.46477 -66.18210 11.17096 1.000 37.98118 301 LYS A O 1
ATOM 2240 N N . LEU A 1 302 ? 18.56405 -65.19468 9.15675 1.000 32.68224 302 LEU A N 1
ATOM 2241 C CA . LEU A 1 302 ? 18.98091 -63.91379 9.74032 1.000 31.34014 302 LEU A CA 1
ATOM 2242 C C . LEU A 1 302 ? 17.89983 -63.32019 10.63934 1.000 31.30817 302 LEU A C 1
ATOM 2243 O O . LEU A 1 302 ? 18.21288 -62.77919 11.70669 1.000 32.31187 302 LEU A O 1
ATOM 2248 N N . ILE A 1 303 ? 16.63165 -63.38423 10.21506 1.000 30.45051 303 ILE A N 1
ATOM 2249 C CA . ILE A 1 303 ? 15.53131 -62.84279 11.01505 1.000 29.90632 303 ILE A CA 1
ATOM 2250 C C . ILE A 1 303 ? 15.45088 -63.54121 12.36778 1.000 33.93271 303 ILE A C 1
ATOM 2251 O O . ILE A 1 303 ? 15.18080 -62.90153 13.39910 1.000 38.56810 303 ILE A O 1
ATOM 2256 N N . ASP A 1 304 ? 15.69281 -64.86922 12.39490 1.000 34.23409 304 ASP A N 1
ATOM 2257 C CA . ASP A 1 304 ? 15.63786 -65.59722 13.66478 1.000 38.90772 304 ASP A CA 1
ATOM 2258 C C . ASP A 1 304 ? 16.76141 -65.20431 14.61807 1.000 42.78900 304 ASP A C 1
ATOM 2259 O O . ASP A 1 304 ? 16.57963 -65.25338 15.85148 1.000 39.65095 304 ASP A O 1
ATOM 2264 N N . LYS A 1 305 ? 17.93768 -64.88450 14.07734 1.000 35.35090 305 LYS A N 1
ATOM 2265 C CA . LYS A 1 305 ? 19.13686 -64.66336 14.87239 1.000 37.21182 305 LYS A CA 1
ATOM 2266 C C . LYS A 1 305 ? 19.31418 -63.21966 15.31268 1.000 33.73477 305 LYS A C 1
ATOM 2267 O O . LYS A 1 305 ? 19.85159 -62.96658 16.40379 1.000 37.48622 305 LYS A O 1
ATOM 2273 N N . TYR A 1 306 ? 18.88041 -62.28145 14.49244 1.000 29.34996 306 TYR A N 1
ATOM 2274 C CA . TYR A 1 306 ? 19.14119 -60.86344 14.69575 1.000 30.31808 306 TYR A CA 1
ATOM 2275 C C . TYR A 1 306 ? 17.82958 -60.10651 14.77492 1.000 31.37483 306 TYR A C 1
ATOM 2276 O O . TYR A 1 306 ? 16.80977 -60.54767 14.22608 1.000 32.90468 306 TYR A O 1
ATOM 2285 N N . PRO A 1 307 ? 17.82103 -58.92945 15.42203 1.000 31.14641 307 PRO A N 1
ATOM 2286 C CA . PRO A 1 307 ? 16.58220 -58.15282 15.55366 1.000 29.89157 307 PRO A CA 1
ATOM 2287 C C . PRO A 1 307 ? 16.25805 -57.37045 14.28009 1.000 29.38958 307 PRO A C 1
ATOM 2288 O O . PRO A 1 307 ? 16.16674 -56.14448 14.28155 1.000 28.24869 307 PRO A O 1
ATOM 2292 N N . ILE A 1 308 ? 16.05465 -58.09725 13.18513 1.000 27.28179 308 ILE A N 1
ATOM 2293 C CA . ILE A 1 308 ? 15.78777 -57.49218 11.88001 1.000 26.65448 308 ILE A CA 1
ATOM 2294 C C . ILE A 1 308 ? 14.29880 -57.17839 11.77528 1.000 28.50783 308 ILE A C 1
ATOM 2295 O O . ILE A 1 308 ? 13.45996 -58.07040 11.92605 1.000 31.91441 308 ILE A O 1
ATOM 2300 N N . ILE A 1 309 ? 13.96926 -55.89797 11.56568 1.000 27.18876 309 ILE A N 1
ATOM 2301 C CA . ILE A 1 309 ? 12.58705 -55.42704 11.47512 1.000 26.80045 309 ILE A CA 1
ATOM 2302 C C . ILE A 1 309 ? 12.19129 -55.09052 10.03291 1.000 26.14099 309 ILE A C 1
ATOM 2303 O O . ILE A 1 309 ? 10.98898 -55.00176 9.73970 1.000 28.41294 309 ILE A O 1
ATOM 2308 N N . SER A 1 310 ? 13.14964 -54.95816 9.11720 1.000 24.58074 310 SER A N 1
ATOM 2309 C CA . SER A 1 310 ? 12.79315 -54.54818 7.76599 1.000 25.93057 310 SER A CA 1
ATOM 2310 C C . SER A 1 310 ? 13.86736 -55.02683 6.80253 1.000 25.58508 310 SER A C 1
ATOM 2311 O O . SER A 1 310 ? 15.06032 -55.00843 7.14784 1.000 26.89278 310 SER A O 1
ATOM 2314 N N . ILE A 1 311 ? 13.44917 -55.46367 5.60505 1.000 24.93250 311 ILE A N 1
ATOM 2315 C CA . ILE A 1 311 ? 14.38391 -55.87734 4.56363 1.000 24.96399 311 ILE A CA 1
ATOM 2316 C C . ILE A 1 311 ? 13.93575 -55.24526 3.26121 1.000 31.10065 311 ILE A C 1
ATOM 2317 O O . ILE A 1 311 ? 12.79596 -55.46787 2.81098 1.000 27.30804 311 ILE A O 1
ATOM 2322 N N . GLU A 1 312 ? 14.83431 -54.47897 2.65482 1.000 27.02424 312 GLU A N 1
ATOM 2323 C CA . GLU A 1 312 ? 14.58248 -53.79940 1.38268 1.000 25.81399 312 GLU A CA 1
ATOM 2324 C C . GLU A 1 312 ? 15.25324 -54.56897 0.24993 1.000 29.05218 312 GLU A C 1
ATOM 2325 O O . GLU A 1 312 ? 16.41292 -54.97111 0.35706 1.000 26.39243 312 GLU A O 1
ATOM 2331 N N . ASP A 1 313 ? 14.52183 -54.73159 -0.85569 1.000 27.38411 313 ASP A N 1
ATOM 2332 C CA . ASP A 1 313 ? 15.03140 -55.39081 -2.07244 1.000 29.73244 313 ASP A CA 1
ATOM 2333 C C . ASP A 1 313 ? 15.74784 -56.70371 -1.75517 1.000 30.35699 313 ASP A C 1
ATOM 2334 O O . ASP A 1 313 ? 16.88802 -56.94770 -2.18067 1.000 30.65189 313 ASP A O 1
ATOM 2339 N N . GLY A 1 314 ? 15.06075 -57.55118 -0.99052 1.000 28.98258 314 GLY A N 1
ATOM 2340 C CA . GLY A 1 314 ? 15.57863 -58.87464 -0.70128 1.000 25.35110 314 GLY A CA 1
ATOM 2341 C C . GLY A 1 314 ? 15.66649 -59.76075 -1.92338 1.000 27.72581 314 GLY A C 1
ATOM 2342 O O . GLY A 1 314 ? 16.38637 -60.75623 -1.89601 1.000 31.62095 314 GLY A O 1
ATOM 2343 N N . LEU A 1 315 ? 14.93638 -59.42629 -2.98107 1.000 32.66081 315 LEU A N 1
ATOM 2344 C CA . LEU A 1 315 ? 14.97896 -60.16019 -4.24404 1.000 31.12831 315 LEU A CA 1
ATOM 2345 C C . LEU A 1 315 ? 15.13769 -59.12813 -5.35143 1.000 30.99768 315 LEU A C 1
ATOM 2346 O O . LEU A 1 315 ? 15.07710 -57.91468 -5.11758 1.000 29.82317 315 LEU A O 1
ATOM 2351 N N . ALA A 1 316 ? 15.34262 -59.61979 -6.57233 1.000 32.02265 316 ALA A N 1
ATOM 2352 C CA . ALA A 1 316 ? 15.65838 -58.77157 -7.70795 1.000 32.05953 316 ALA A CA 1
ATOM 2353 C C . ALA A 1 316 ? 14.39434 -58.10460 -8.25586 1.000 32.40739 316 ALA A C 1
ATOM 2354 O O . ALA A 1 316 ? 13.26859 -58.58962 -8.07232 1.000 33.66028 316 ALA A O 1
ATOM 2356 N N . GLU A 1 317 ? 14.60851 -56.98934 -8.96279 1.000 31.53318 317 GLU A N 1
ATOM 2357 C CA . GLU A 1 317 ? 13.51564 -56.16589 -9.46588 1.000 31.08439 317 GLU A CA 1
ATOM 2358 C C . GLU A 1 317 ? 12.65293 -56.90745 -10.46508 1.000 32.77289 317 GLU A C 1
ATOM 2359 O O . GLU A 1 317 ? 11.51951 -56.48633 -10.72125 1.000 38.94111 317 GLU A O 1
ATOM 2365 N N . SER A 1 318 ? 13.15076 -57.99979 -11.02839 1.000 34.85060 318 SER A N 1
ATOM 2366 C CA . SER A 1 318 ? 12.34018 -58.81552 -11.92021 1.000 36.60235 318 SER A CA 1
ATOM 2367 C C . SER A 1 318 ? 11.68155 -60.00371 -11.22812 1.000 41.31128 318 SER A C 1
ATOM 2368 O O . SER A 1 318 ? 10.87907 -60.70384 -11.86527 1.000 40.82687 318 SER A O 1
ATOM 2371 N N . ASP A 1 319 ? 11.99311 -60.25749 -9.94929 1.000 36.30761 319 ASP A N 1
ATOM 2372 C CA . ASP A 1 319 ? 11.55838 -61.48124 -9.27218 1.000 36.77179 319 ASP A CA 1
ATOM 2373 C C . ASP A 1 319 ? 10.25593 -61.23046 -8.49821 1.000 36.38562 319 ASP A C 1
ATOM 2374 O O . ASP A 1 319 ? 10.17992 -61.32069 -7.26958 1.000 35.80755 319 ASP A O 1
ATOM 2379 N N . TRP A 1 320 ? 9.21658 -60.87659 -9.25855 1.000 38.45537 320 TRP A N 1
ATOM 2380 C CA . TRP A 1 320 ? 7.93985 -60.52945 -8.64640 1.000 36.43517 320 TRP A CA 1
ATOM 2381 C C . TRP A 1 320 ? 7.37183 -61.70966 -7.87221 1.000 38.19494 320 TRP A C 1
ATOM 2382 O O . TRP A 1 320 ? 6.86402 -61.54817 -6.75545 1.000 36.78472 320 TRP A O 1
ATOM 2393 N N . GLU A 1 321 ? 7.45988 -62.91190 -8.45001 1.000 36.98756 321 GLU A N 1
ATOM 2394 C CA . GLU A 1 321 ? 6.96825 -64.08472 -7.75510 1.000 35.68579 321 GLU A CA 1
ATOM 2395 C C . GLU A 1 321 ? 7.71508 -64.28187 -6.44894 1.000 38.01847 321 GLU A C 1
ATOM 2396 O O . GLU A 1 321 ? 7.10670 -64.59818 -5.41561 1.000 37.36103 321 GLU A O 1
ATOM 2402 N N . GLY A 1 322 ? 9.02939 -64.03775 -6.45799 1.000 34.88325 322 GLY A N 1
ATOM 2403 C CA . GLY A 1 322 ? 9.79884 -64.17421 -5.23323 1.000 33.98595 322 GLY A CA 1
ATOM 2404 C C . GLY A 1 322 ? 9.36973 -63.17834 -4.16567 1.000 36.03429 322 GLY A C 1
ATOM 2405 O O . GLY A 1 322 ? 9.24636 -63.53246 -2.98849 1.000 34.10194 322 GLY A O 1
ATOM 2406 N N . PHE A 1 323 ? 9.20477 -61.89985 -4.54775 1.000 31.65852 323 PHE A N 1
ATOM 2407 C CA . PHE A 1 323 ? 8.76393 -60.90521 -3.56383 1.000 29.24151 323 PHE A CA 1
ATOM 2408 C C . PHE A 1 323 ? 7.45652 -61.31901 -2.89684 1.000 31.12230 323 PHE A C 1
ATOM 2409 O O . PHE A 1 323 ? 7.29845 -61.18379 -1.67531 1.000 31.79603 323 PHE A O 1
ATOM 2417 N N . ALA A 1 324 ? 6.49683 -61.80203 -3.68723 1.000 31.62033 324 ALA A N 1
ATOM 2418 C CA . ALA A 1 324 ? 5.20234 -62.18413 -3.12145 1.000 36.36311 324 ALA A CA 1
ATOM 2419 C C . ALA A 1 324 ? 5.35775 -63.35521 -2.14423 1.000 38.59122 324 ALA A C 1
ATOM 2420 O O . ALA A 1 324 ? 4.69883 -63.39412 -1.09173 1.000 34.03018 324 ALA A O 1
ATOM 2422 N N . LYS A 1 325 ? 6.25778 -64.29223 -2.45571 1.000 34.13472 325 LYS A N 1
ATOM 2423 C CA . LYS A 1 325 ? 6.51971 -65.40613 -1.53956 1.000 36.83225 325 LYS A CA 1
ATOM 2424 C C . LYS A 1 325 ? 7.16833 -64.91506 -0.25598 1.000 35.68038 325 LYS A C 1
ATOM 2425 O O . LYS A 1 325 ? 6.81475 -65.36917 0.83987 1.000 37.37332 325 LYS A O 1
ATOM 2431 N N . MET A 1 326 ? 8.13535 -63.99749 -0.37799 1.000 33.56449 326 MET A N 1
ATOM 2432 C CA . MET A 1 326 ? 8.81043 -63.48361 0.80648 1.000 32.69138 326 MET A CA 1
ATOM 2433 C C . MET A 1 326 ? 7.82725 -62.73164 1.69704 1.000 30.59304 326 MET A C 1
ATOM 2434 O O . MET A 1 326 ? 7.83093 -62.88700 2.92860 1.000 33.00113 326 MET A O 1
ATOM 2439 N N . THR A 1 327 ? 6.96820 -61.91265 1.08107 1.000 29.42038 327 THR A N 1
ATOM 2440 C CA . THR A 1 327 ? 6.02534 -61.12094 1.86749 1.000 31.94904 327 THR A CA 1
ATOM 2441 C C . THR A 1 327 ? 5.00344 -62.02351 2.54517 1.000 31.16151 327 THR A C 1
ATOM 2442 O O . THR A 1 327 ? 4.61094 -61.77935 3.68951 1.000 34.95264 327 THR A O 1
ATOM 2446 N N . ALA A 1 328 ? 4.58055 -63.07399 1.84876 1.000 31.88827 328 ALA A N 1
ATOM 2447 C CA . ALA A 1 328 ? 3.63081 -64.00814 2.44549 1.000 38.20005 328 ALA A CA 1
ATOM 2448 C C . ALA A 1 328 ? 4.25026 -64.73614 3.63594 1.000 41.67521 328 ALA A C 1
ATOM 2449 O O . ALA A 1 328 ? 3.58264 -64.96770 4.65632 1.000 41.02768 328 ALA A O 1
ATOM 2451 N N . LYS A 1 329 ? 5.54049 -65.06584 3.53922 1.000 34.91529 329 LYS A N 1
ATOM 2452 C CA . LYS A 1 329 ? 6.17789 -65.85987 4.58279 1.000 35.12860 329 LYS A CA 1
ATOM 2453 C C . LYS A 1 329 ? 6.50798 -65.03109 5.81986 1.000 37.04601 329 LYS A C 1
ATOM 2454 O O . LYS A 1 329 ? 6.23647 -65.47008 6.95063 1.000 36.45220 329 LYS A O 1
ATOM 2460 N N . PHE A 1 330 ? 7.06452 -63.81492 5.62344 1.000 33.82426 330 PHE A N 1
ATOM 2461 C CA . PHE A 1 330 ? 7.62302 -63.01371 6.70837 1.000 33.49002 330 PHE A CA 1
ATOM 2462 C C . PHE A 1 330 ? 6.85924 -61.74264 7.03446 1.000 32.49613 330 PHE A C 1
ATOM 2463 O O . PHE A 1 330 ? 7.15067 -61.13256 8.07430 1.000 33.03327 330 PHE A O 1
ATOM 2471 N N . GLY A 1 331 ? 5.93759 -61.30940 6.16401 1.000 32.37268 331 GLY A N 1
ATOM 2472 C CA . GLY A 1 331 ? 5.29553 -59.99997 6.24202 1.000 31.55665 331 GLY A CA 1
ATOM 2473 C C . GLY A 1 331 ? 4.43467 -59.77137 7.45716 1.000 35.55819 331 GLY A C 1
ATOM 2474 O O . GLY A 1 331 ? 3.99804 -58.63665 7.67469 1.000 37.52473 331 GLY A O 1
ATOM 2475 N N . SER A 1 332 ? 4.11652 -60.80818 8.22923 1.000 34.61623 332 SER A N 1
ATOM 2476 C CA . SER A 1 332 ? 3.38362 -60.49813 9.44023 1.000 40.13209 332 SER A CA 1
ATOM 2477 C C . SER A 1 332 ? 4.30325 -60.14456 10.60237 1.000 43.12573 332 SER A C 1
ATOM 2478 O O . SER A 1 332 ? 3.81894 -59.67513 11.64557 1.000 48.95896 332 SER A O 1
ATOM 2481 N N . LYS A 1 333 ? 5.61121 -60.34475 10.46053 1.000 34.15238 333 LYS A N 1
ATOM 2482 C CA . LYS A 1 333 ? 6.54719 -59.92073 11.48899 1.000 38.60939 333 LYS A CA 1
ATOM 2483 C C . LYS A 1 333 ? 7.63828 -58.96937 10.99216 1.000 33.01563 333 LYS A C 1
ATOM 2484 O O . LYS A 1 333 ? 8.23149 -58.27471 11.81960 1.000 32.08652 333 LYS A O 1
ATOM 2490 N N . VAL A 1 334 ? 7.85526 -58.84389 9.68282 1.000 30.60034 334 VAL A N 1
ATOM 2491 C CA . VAL A 1 334 ? 8.99234 -58.10715 9.12375 1.000 29.28677 334 VAL A CA 1
ATOM 2492 C C . VAL A 1 334 ? 8.50360 -57.22293 7.98416 1.000 28.76065 334 VAL A C 1
ATOM 2493 O O . VAL A 1 334 ? 7.69493 -57.65423 7.15959 1.000 32.11716 334 VAL A O 1
ATOM 2497 N N . GLN A 1 335 ? 8.96858 -55.96680 7.94705 1.000 25.45616 335 GLN A N 1
ATOM 2498 C CA . GLN A 1 335 ? 8.64178 -55.11291 6.81651 1.000 24.72741 335 GLN A CA 1
ATOM 2499 C C . GLN A 1 335 ? 9.44580 -55.53376 5.60204 1.000 27.70057 335 GLN A C 1
ATOM 2500 O O . GLN A 1 335 ? 10.63731 -55.85283 5.71193 1.000 26.72453 335 GLN A O 1
ATOM 2506 N N . ILE A 1 336 ? 8.78170 -55.55071 4.44173 1.000 26.06765 336 ILE A N 1
ATOM 2507 C CA . ILE A 1 336 ? 9.38820 -55.91260 3.15380 1.000 26.86013 336 ILE A CA 1
ATOM 2508 C C . ILE A 1 336 ? 9.23046 -54.68518 2.25915 1.000 26.04683 336 ILE A C 1
ATOM 2509 O O . ILE A 1 336 ? 8.09569 -54.31025 1.92137 1.000 28.36455 336 ILE A O 1
ATOM 2514 N N . VAL A 1 337 ? 10.35457 -54.03574 1.90038 1.000 27.15683 337 VAL A N 1
ATOM 2515 C CA . VAL A 1 337 ? 10.35410 -52.74313 1.18756 1.000 24.91992 337 VAL A CA 1
ATOM 2516 C C . VAL A 1 337 ? 10.77934 -52.97608 -0.25130 1.000 25.82215 337 VAL A C 1
ATOM 2517 O O . VAL A 1 337 ? 11.79407 -53.64133 -0.49462 1.000 30.24066 337 VAL A O 1
ATOM 2521 N N . GLY A 1 338 ? 10.04716 -52.40023 -1.19995 1.000 28.04539 338 GLY A N 1
ATOM 2522 C CA . GLY A 1 338 ? 10.53165 -52.33247 -2.58385 1.000 26.34911 338 GLY A CA 1
ATOM 2523 C C . GLY A 1 338 ? 11.25173 -51.01261 -2.83295 1.000 28.45089 338 GLY A C 1
ATOM 2524 O O . GLY A 1 338 ? 10.78605 -49.94650 -2.40976 1.000 30.77958 338 GLY A O 1
ATOM 2525 N N . ASP A 1 339 ? 12.41752 -51.09492 -3.51602 1.000 28.65232 339 ASP A N 1
ATOM 2526 C CA . ASP A 1 339 ? 13.20007 -49.91293 -3.93094 1.000 28.70574 339 ASP A CA 1
ATOM 2527 C C . ASP A 1 339 ? 13.36163 -50.05859 -5.44690 1.000 25.48881 339 ASP A C 1
ATOM 2528 O O . ASP A 1 339 ? 12.56676 -49.47326 -6.18673 1.000 30.90700 339 ASP A O 1
ATOM 2533 N N . ASP A 1 340 ? 14.31923 -50.87429 -5.88394 1.000 28.61609 340 ASP A N 1
ATOM 2534 C CA . ASP A 1 340 ? 14.47416 -51.13196 -7.32366 1.000 28.18333 340 ASP A CA 1
ATOM 2535 C C . ASP A 1 340 ? 13.22243 -51.80500 -7.89338 1.000 33.17667 340 ASP A C 1
ATOM 2536 O O . ASP A 1 340 ? 12.92278 -51.66697 -9.10028 1.000 32.51007 340 ASP A O 1
ATOM 2541 N N . LEU A 1 341 ? 12.47730 -52.54104 -7.05227 1.000 31.28946 341 LEU A N 1
ATOM 2542 C CA . LEU A 1 341 ? 11.27594 -53.22738 -7.53423 1.000 29.83283 341 LEU A CA 1
ATOM 2543 C C . LEU A 1 341 ? 10.25173 -52.24717 -8.10214 1.000 30.41091 341 LEU A C 1
ATOM 2544 O O . LEU A 1 341 ? 9.63114 -52.52608 -9.14324 1.000 32.68347 341 LEU A O 1
ATOM 2549 N N . THR A 1 342 ? 10.07284 -51.08819 -7.44535 1.000 29.50961 342 THR A N 1
ATOM 2550 C CA . THR A 1 342 ? 9.01467 -50.16528 -7.80201 1.000 27.20497 342 THR A CA 1
ATOM 2551 C C . THR A 1 342 ? 9.48225 -48.80473 -8.32047 1.000 32.51677 342 THR A C 1
ATOM 2552 O O . THR A 1 342 ? 8.68388 -48.12893 -8.98736 1.000 32.58228 342 THR A O 1
ATOM 2556 N N . VAL A 1 343 ? 10.74330 -48.40845 -8.07085 1.000 32.34394 343 VAL A N 1
ATOM 2557 C CA . VAL A 1 343 ? 11.33403 -47.11071 -8.45079 1.000 30.82382 343 VAL A CA 1
ATOM 2558 C C . VAL A 1 343 ? 10.33867 -45.93686 -8.44632 1.000 31.89565 343 VAL A C 1
ATOM 2559 O O . VAL A 1 343 ? 10.31695 -45.09781 -9.37560 1.000 33.63651 343 VAL A O 1
ATOM 2563 N N . THR A 1 344 ? 9.55464 -45.82231 -7.35658 1.000 30.36269 344 THR A N 1
ATOM 2564 C CA . THR A 1 344 ? 8.57895 -44.73483 -7.10553 1.000 29.59750 344 THR A CA 1
ATOM 2565 C C . THR A 1 344 ? 7.64976 -44.55049 -8.31580 1.000 37.10667 344 THR A C 1
ATOM 2566 O O . THR A 1 344 ? 7.20558 -43.44341 -8.63465 1.000 38.06629 344 THR A O 1
ATOM 2570 N N . ASN A 1 345 ? 7.35602 -45.65711 -8.99616 1.000 31.55604 345 ASN A N 1
ATOM 2571 C CA . ASN A 1 345 ? 6.59560 -45.62570 -10.26941 1.000 28.81030 345 ASN A CA 1
ATOM 2572 C C . ASN A 1 345 ? 5.12288 -45.98364 -10.03909 1.000 39.54339 345 ASN A C 1
ATOM 2573 O O . ASN A 1 345 ? 4.82411 -47.03977 -9.44307 1.000 34.70673 345 ASN A O 1
ATOM 2578 N N . PRO A 1 346 ? 4.17342 -45.15927 -10.49476 1.000 38.88512 346 PRO A N 1
ATOM 2579 C CA . PRO A 1 346 ?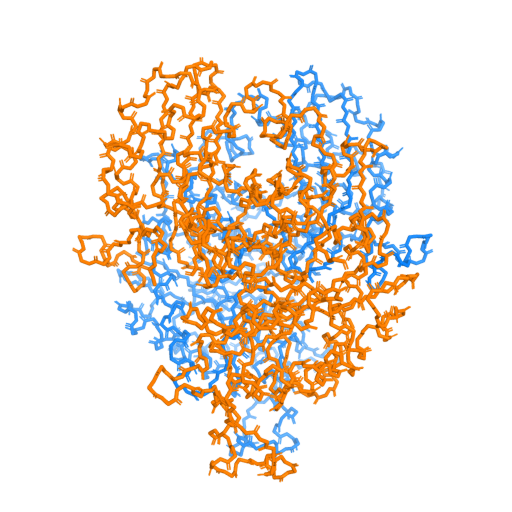 2.74920 -45.45363 -10.19407 1.000 40.42332 346 PRO A CA 1
ATOM 2580 C C . PRO A 1 346 ? 2.25241 -46.81754 -10.68206 1.000 34.90673 346 PRO A C 1
ATOM 2581 O O . PRO A 1 346 ? 1.49632 -47.47731 -9.94740 1.000 36.76257 346 PRO A O 1
ATOM 2585 N N . LYS A 1 347 ? 2.65643 -47.27626 -11.88202 1.000 39.05340 347 LYS A N 1
ATOM 2586 C CA . LYS A 1 347 ? 2.14516 -48.55221 -12.39217 1.000 35.78403 347 LYS A CA 1
ATOM 2587 C C . LYS A 1 347 ? 2.76616 -49.73696 -11.66093 1.000 35.49527 347 LYS A C 1
ATOM 2588 O O . LYS A 1 347 ? 2.07203 -50.72844 -11.38601 1.000 36.67769 347 LYS A O 1
ATOM 2594 N N . LEU A 1 348 ? 4.03555 -49.61957 -11.26544 1.000 35.12734 348 LEU A N 1
ATOM 2595 C CA . LEU A 1 348 ? 4.67950 -50.66620 -10.47906 1.000 35.19413 348 LEU A CA 1
ATOM 2596 C C . LEU A 1 348 ? 4.13819 -50.71175 -9.05215 1.000 30.44978 348 LEU A C 1
ATOM 2597 O O . LEU A 1 348 ? 4.01663 -51.80298 -8.49216 1.000 32.00481 348 LEU A O 1
ATOM 2602 N N . LEU A 1 349 ? 3.81661 -49.55781 -8.44069 1.000 32.25200 349 LEU A N 1
ATOM 2603 C CA . LEU A 1 349 ? 3.16046 -49.59604 -7.12533 1.000 28.02531 349 LEU A CA 1
ATOM 2604 C C . LEU A 1 349 ? 1.79975 -50.27758 -7.21444 1.000 28.60700 349 LEU A C 1
ATOM 2605 O O . LEU A 1 349 ? 1.43827 -51.11379 -6.36746 1.000 31.60496 349 LEU A O 1
ATOM 2610 N N . GLU A 1 350 ? 1.04234 -49.97361 -8.27468 1.000 30.40239 350 GLU A N 1
ATOM 2611 C CA . GLU A 1 350 ? -0.24065 -50.64762 -8.45640 1.000 32.73681 350 GLU A CA 1
ATOM 2612 C C . GLU A 1 350 ? -0.05925 -52.14869 -8.56501 1.000 31.56511 350 GLU A C 1
ATOM 2613 O O . GLU A 1 350 ? -0.82492 -52.91481 -7.96810 1.000 32.09726 350 GLU A O 1
ATOM 2619 N N . LYS A 1 351 ? 0.93989 -52.58580 -9.32488 1.000 32.58524 351 LYS A N 1
ATOM 2620 C CA . LYS A 1 351 ? 1.19733 -54.01172 -9.45964 1.000 35.95577 351 LYS A CA 1
ATOM 2621 C C . LYS A 1 351 ? 1.57664 -54.62444 -8.11324 1.000 31.95252 351 LYS A C 1
ATOM 2622 O O . LYS A 1 351 ? 1.11254 -55.71703 -7.76019 1.000 33.57714 351 LYS A O 1
ATOM 2628 N N . ALA A 1 352 ? 2.40332 -53.92332 -7.33419 1.000 29.57159 352 ALA A N 1
ATOM 2629 C CA . ALA A 1 352 ? 2.80954 -54.47355 -6.04318 1.000 29.20785 352 ALA A CA 1
ATOM 2630 C C . ALA A 1 352 ? 1.63226 -54.58230 -5.07331 1.000 26.81498 352 ALA A C 1
ATOM 2631 O O . ALA A 1 352 ? 1.54399 -55.53885 -4.28905 1.000 32.28367 352 ALA A O 1
ATOM 2633 N N . ILE A 1 353 ? 0.72668 -53.59924 -5.08726 1.000 30.29906 353 ILE A N 1
ATOM 2634 C CA . ILE A 1 353 ? -0.46435 -53.66311 -4.24719 1.000 31.63985 353 ILE A CA 1
ATOM 2635 C C . ILE A 1 353 ? -1.33084 -54.86676 -4.63432 1.000 33.23157 353 ILE A C 1
ATOM 2636 O O . ILE A 1 353 ? -1.77435 -55.64391 -3.77041 1.000 30.84448 353 ILE A O 1
ATOM 2641 N N . GLU A 1 354 ? -1.55198 -55.05301 -5.94469 1.000 30.50163 354 GLU A N 1
ATOM 2642 C CA . GLU A 1 354 ? -2.44982 -56.09844 -6.45038 1.000 36.17217 354 GLU A CA 1
ATOM 2643 C C . GLU A 1 354 ? -1.91157 -57.49320 -6.15163 1.000 34.09660 354 GLU A C 1
ATOM 2644 O O . GLU A 1 354 ? -2.68038 -58.40938 -5.84408 1.000 33.95587 354 GLU A O 1
ATOM 2650 N N . GLN A 1 355 ? -0.59477 -57.67033 -6.23147 1.000 31.72475 355 GLN A N 1
ATOM 2651 C CA . GLN A 1 355 ? 0.03766 -58.96981 -6.04960 1.000 34.42144 355 GLN A CA 1
ATOM 2652 C C . GLN A 1 355 ? 0.54642 -59.20676 -4.64241 1.000 33.68230 355 GLN A C 1
ATOM 2653 O O . GLN A 1 355 ? 1.07850 -60.30496 -4.37635 1.000 35.43239 355 GLN A O 1
ATOM 2659 N N . LYS A 1 356 ? 0.38644 -58.22200 -3.74630 1.000 32.11684 356 LYS A N 1
ATOM 2660 C CA . LYS A 1 356 ? 0.93408 -58.25391 -2.37262 1.000 34.47131 356 LYS A CA 1
ATOM 2661 C C . LYS A 1 356 ? 2.42471 -58.58113 -2.38743 1.000 31.56089 356 LYS A C 1
ATOM 2662 O O . LYS A 1 356 ? 2.90978 -59.49693 -1.70634 1.000 32.51468 356 LYS A O 1
ATOM 2668 N N . SER A 1 357 ? 3.15438 -57.81245 -3.19389 1.000 30.02176 357 SER A N 1
ATOM 2669 C CA . SER A 1 357 ? 4.57083 -58.03732 -3.42463 1.000 29.86279 357 SER A CA 1
ATOM 2670 C C . SER A 1 357 ? 5.43604 -57.61750 -2.24412 1.000 27.89159 357 SER A C 1
ATOM 2671 O O . SER A 1 357 ? 6.58326 -58.07601 -2.13792 1.000 32.15872 357 SER A O 1
ATOM 2674 N N . MET A 1 358 ? 4.91844 -56.72986 -1.39310 1.000 30.12491 358 MET A N 1
ATOM 2675 C CA . MET A 1 358 ? 5.70327 -56.01673 -0.39458 1.000 26.62504 358 MET A CA 1
ATOM 2676 C C . MET A 1 358 ? 4.71148 -55.36443 0.55008 1.000 27.16534 358 MET A C 1
ATOM 2677 O O . MET A 1 358 ? 3.50282 -55.36885 0.29293 1.000 30.62670 358 MET A O 1
ATOM 2682 N N . ASN A 1 359 ? 5.20702 -54.81305 1.66400 1.000 28.65435 359 ASN A N 1
ATOM 2683 C CA . ASN A 1 359 ? 4.30076 -54.06011 2.53652 1.000 25.17567 359 ASN A CA 1
ATOM 2684 C C . ASN A 1 359 ? 4.84801 -52.67781 2.86163 1.000 26.98068 359 ASN A C 1
ATOM 2685 O O . ASN A 1 359 ? 4.30424 -51.98749 3.73367 1.000 27.76698 359 ASN A O 1
ATOM 2690 N N . ALA A 1 360 ? 5.86880 -52.23897 2.13489 1.000 25.78767 360 ALA A N 1
ATOM 2691 C CA . ALA A 1 360 ? 6.37067 -50.87321 2.25203 1.000 24.73331 360 ALA A CA 1
ATOM 2692 C C . ALA A 1 360 ? 7.02686 -50.49285 0.93781 1.000 26.49861 360 ALA A C 1
ATOM 2693 O O . ALA A 1 360 ? 7.48588 -51.35180 0.18135 1.000 27.28128 360 ALA A O 1
ATOM 2695 N N . ILE A 1 361 ? 7.16036 -49.17744 0.71927 1.000 24.70403 361 ILE A N 1
ATOM 2696 C CA . ILE A 1 361 ? 7.75522 -48.69918 -0.52313 1.000 25.96923 361 ILE A CA 1
ATOM 2697 C C . ILE A 1 361 ? 8.70902 -47.56626 -0.17162 1.000 25.45436 361 ILE A C 1
ATOM 2698 O O . ILE A 1 361 ? 8.40345 -46.73597 0.68296 1.000 25.61982 361 ILE A O 1
ATOM 2703 N N . LEU A 1 362 ? 9.87409 -47.54387 -0.82067 1.000 26.29806 362 LEU A N 1
ATOM 2704 C CA . LEU A 1 362 ? 10.75768 -46.39277 -0.71154 1.000 25.07622 362 LEU A CA 1
ATOM 2705 C C . LEU A 1 362 ? 10.22957 -45.26426 -1.60308 1.000 22.32948 362 LEU A C 1
ATOM 2706 O O . LEU A 1 362 ? 9.84754 -45.50570 -2.75683 1.000 28.20296 362 LEU A O 1
ATOM 2711 N N . ILE A 1 363 ? 10.21478 -44.03216 -1.08321 1.000 25.88169 363 ILE A N 1
ATOM 2712 C CA . ILE A 1 363 ? 9.68953 -42.86878 -1.81949 1.000 26.06682 363 ILE A CA 1
ATOM 2713 C C . ILE A 1 363 ? 10.86600 -41.95232 -2.19479 1.000 26.06032 363 ILE A C 1
ATOM 2714 O O . ILE A 1 363 ? 11.45397 -41.29991 -1.32747 1.000 28.27903 363 ILE A O 1
ATOM 2719 N N . LYS A 1 364 ? 11.19886 -41.87521 -3.48359 1.000 25.80482 364 LYS A N 1
ATOM 2720 C CA . LYS A 1 364 ? 12.28056 -41.01943 -3.95813 1.000 24.74111 364 LYS A CA 1
ATOM 2721 C C . LYS A 1 364 ? 11.68087 -40.02069 -4.93081 1.000 24.88068 364 LYS A C 1
ATOM 2722 O O . LYS A 1 364 ? 11.34437 -40.38700 -6.05872 1.000 26.87765 364 LYS A O 1
ATOM 2728 N N . LEU A 1 365 ? 11.52954 -38.77072 -4.47145 1.000 23.17452 365 LEU A N 1
ATOM 2729 C CA . LEU A 1 365 ? 10.98818 -37.69951 -5.30660 1.000 22.92909 365 LEU A CA 1
ATOM 2730 C C . LEU A 1 365 ? 11.55909 -37.67946 -6.72388 1.000 24.37491 365 LEU A C 1
ATOM 2731 O O . LEU A 1 365 ? 10.80383 -37.51079 -7.69789 1.000 25.50257 365 LEU A O 1
ATOM 2736 N N . ASN A 1 366 ? 12.88967 -37.81522 -6.87590 1.000 25.06001 366 ASN A N 1
ATOM 2737 C CA . ASN A 1 366 ? 13.41255 -37.57278 -8.22609 1.000 26.95198 366 ASN A CA 1
ATOM 2738 C C . ASN A 1 366 ? 13.34199 -38.80964 -9.10383 1.000 27.95185 366 ASN A C 1
ATOM 2739 O O . ASN A 1 366 ? 13.61022 -38.69726 -10.31220 1.000 32.46036 366 ASN A O 1
ATOM 2744 N N . GLN A 1 367 ? 12.87314 -39.92505 -8.56895 1.000 24.77380 367 GLN A N 1
ATOM 2745 C CA . GLN A 1 367 ? 12.58879 -41.08893 -9.41675 1.000 27.40166 367 GLN A CA 1
ATOM 2746 C C . GLN A 1 367 ? 11.26394 -40.96623 -10.15233 1.000 29.23624 367 GLN A C 1
ATOM 2747 O O . GLN A 1 367 ? 11.09815 -41.58873 -11.20350 1.000 28.50524 367 GLN A O 1
ATOM 2753 N N . ILE A 1 368 ? 10.29606 -40.21557 -9.62430 1.000 26.33395 368 ILE A N 1
ATOM 2754 C CA . ILE A 1 368 ? 9.06813 -39.96321 -10.36611 1.000 25.38278 368 ILE A CA 1
ATOM 2755 C C . ILE A 1 368 ? 9.06746 -38.56520 -10.99487 1.000 32.71301 368 ILE A C 1
ATOM 2756 O O . ILE A 1 368 ? 8.58899 -38.38982 -12.12399 1.000 29.61064 368 ILE A O 1
ATOM 2761 N N . GLY A 1 369 ? 9.64065 -37.55210 -10.30483 1.000 25.08038 369 GLY A N 1
ATOM 2762 C CA . GLY A 1 369 ? 9.97323 -36.31035 -10.97971 1.000 25.62857 369 GLY A CA 1
ATOM 2763 C C . GLY A 1 369 ? 9.09930 -35.11921 -10.68208 1.000 25.68692 369 GLY A C 1
ATOM 2764 O O . GLY A 1 369 ? 9.36874 -34.03726 -11.22074 1.000 26.27265 369 GLY A O 1
ATOM 2765 N N . SER A 1 370 ? 8.04191 -35.26161 -9.86892 1.000 26.42123 370 SER A N 1
ATOM 2766 C CA . SER A 1 370 ? 7.26949 -34.08447 -9.48102 1.000 23.68726 370 SER A CA 1
ATOM 2767 C C . SER A 1 370 ? 6.70764 -34.31347 -8.08989 1.000 24.81307 370 SER A C 1
ATOM 2768 O O . SER A 1 370 ? 6.54231 -35.45045 -7.65853 1.000 25.19136 370 SER A O 1
ATOM 2771 N N . LEU A 1 371 ? 6.41643 -33.19991 -7.38789 1.000 24.57088 371 LEU A N 1
ATOM 2772 C CA . LEU A 1 371 ? 5.80759 -33.34994 -6.05542 1.000 20.84307 371 LEU A CA 1
ATOM 2773 C C . LEU A 1 371 ? 4.38576 -33.92258 -6.15114 1.000 24.83550 371 LEU A C 1
ATOM 2774 O O . LEU A 1 371 ? 4.02281 -34.80533 -5.36240 1.000 26.57644 371 LEU A O 1
ATOM 2779 N N . SER A 1 372 ? 3.57718 -33.47048 -7.11656 1.000 24.28134 372 SER A N 1
ATOM 2780 C CA . SER A 1 372 ? 2.20068 -33.99104 -7.18163 1.000 25.04472 372 SER A CA 1
ATOM 2781 C C . SER A 1 372 ? 2.17857 -35.50069 -7.39901 1.000 25.79095 372 SER A C 1
ATOM 2782 O O . SER A 1 372 ? 1.36058 -36.20475 -6.78812 1.000 28.40767 372 SER A O 1
ATOM 2785 N N . GLU A 1 373 ? 3.02154 -36.02398 -8.31498 1.000 25.01658 373 GLU A N 1
ATOM 2786 C CA . GLU A 1 373 ? 3.00826 -37.47604 -8.49230 1.000 23.70168 373 GLU A CA 1
ATOM 2787 C C . GLU A 1 373 ? 3.50818 -38.21406 -7.25272 1.000 25.60591 373 GLU A C 1
ATOM 2788 O O . GLU A 1 373 ? 3.04058 -39.31959 -6.95953 1.000 27.97625 373 GLU A O 1
ATOM 2794 N N . THR A 1 374 ? 4.46297 -37.63640 -6.51385 1.000 22.80097 374 THR A N 1
ATOM 2795 C CA . THR A 1 374 ? 4.92302 -38.25424 -5.27729 1.000 22.96543 374 THR A CA 1
ATOM 2796 C C . THR A 1 374 ? 3.81049 -38.26715 -4.22988 1.000 25.04277 374 THR A C 1
ATOM 2797 O O . THR A 1 374 ? 3.60510 -39.28062 -3.53669 1.000 25.20443 374 THR A O 1
ATOM 2801 N N . MET A 1 375 ? 3.07742 -37.15059 -4.11659 1.000 24.37995 375 MET A N 1
ATOM 2802 C CA . MET A 1 375 ? 1.95309 -37.11523 -3.17181 1.000 23.20726 375 MET A CA 1
ATOM 2803 C C . MET A 1 375 ? 0.89582 -38.17440 -3.53749 1.000 25.21472 375 MET A C 1
ATOM 2804 O O . MET A 1 375 ? 0.35466 -38.85060 -2.64849 1.000 26.00693 375 MET A O 1
ATOM 2809 N N . ASP A 1 376 ? 0.58809 -38.31568 -4.84044 1.000 25.72109 376 ASP A N 1
ATOM 2810 C CA . ASP A 1 376 ? -0.33203 -39.36484 -5.29721 1.000 26.59786 376 ASP A CA 1
ATOM 2811 C C . ASP A 1 376 ? 0.14525 -40.74564 -4.87658 1.000 27.03675 376 ASP A C 1
ATOM 2812 O O . ASP A 1 376 ? -0.66260 -41.60630 -4.47370 1.000 26.91137 376 ASP A O 1
ATOM 2817 N N . ALA A 1 377 ? 1.45072 -41.00564 -5.04776 1.000 24.87584 377 ALA A N 1
ATOM 2818 C CA . ALA A 1 377 ? 1.99222 -42.31798 -4.72961 1.000 25.21022 377 ALA A CA 1
ATOM 2819 C C . ALA A 1 377 ? 1.89807 -42.58299 -3.24459 1.000 23.56395 377 ALA A C 1
ATOM 2820 O O . ALA A 1 377 ? 1.54008 -43.69580 -2.81850 1.000 27.01804 377 ALA A O 1
ATOM 2822 N N . ILE A 1 378 ? 2.20353 -41.57387 -2.43700 1.000 23.71481 378 ILE A N 1
ATOM 2823 C CA . ILE A 1 378 ? 2.09790 -41.74809 -0.98904 1.000 22.52615 378 ILE A CA 1
ATOM 2824 C C . ILE A 1 378 ? 0.63825 -41.99417 -0.58597 1.000 25.15765 378 ILE A C 1
ATOM 2825 O O . ILE A 1 378 ? 0.34687 -42.86650 0.25813 1.000 24.02721 378 ILE A O 1
ATOM 2830 N N . ASN A 1 379 ? -0.29387 -41.19192 -1.12353 1.000 24.26453 379 ASN A N 1
ATOM 2831 C CA . ASN A 1 379 ? -1.71648 -41.39790 -0.79896 1.000 26.68056 379 ASN A CA 1
ATOM 2832 C C . ASN A 1 379 ? -2.12913 -42.83473 -1.09849 1.000 27.34581 379 ASN A C 1
ATOM 2833 O O . ASN A 1 379 ? -2.82718 -43.47438 -0.29430 1.000 26.48919 379 ASN A O 1
ATOM 2838 N N . LYS A 1 380 ? -1.72872 -43.33257 -2.28856 1.000 24.78873 380 LYS A N 1
ATOM 2839 C CA . LYS A 1 380 ? -2.15382 -44.65692 -2.73881 1.000 25.34715 380 LYS A CA 1
ATOM 2840 C C . LYS A 1 380 ? -1.53789 -45.75555 -1.87625 1.000 24.62273 380 LYS A C 1
ATOM 2841 O O . LYS A 1 380 ? -2.22897 -46.69555 -1.45587 1.000 26.51630 380 LYS A O 1
ATOM 2847 N N . ALA A 1 381 ? -0.23870 -45.64470 -1.58476 1.000 25.97621 381 ALA A N 1
ATOM 2848 C CA . ALA A 1 381 ? 0.43278 -46.67371 -0.80815 1.000 28.19836 381 ALA A CA 1
ATOM 2849 C C . ALA A 1 381 ? -0.07707 -46.72162 0.62557 1.000 26.61200 381 ALA A C 1
ATOM 2850 O O . ALA A 1 381 ? -0.31661 -47.81029 1.16294 1.000 25.39745 381 ALA A O 1
ATOM 2852 N N . GLN A 1 382 ? -0.24944 -45.56604 1.26536 1.000 25.19479 382 GLN A N 1
ATOM 2853 C CA . GLN A 1 382 ? -0.78030 -45.57139 2.63221 1.000 23.14715 382 GLN A CA 1
ATOM 2854 C C . GLN A 1 382 ? -2.17780 -46.16824 2.68868 1.000 28.93446 382 GLN A C 1
ATOM 2855 O O . GLN A 1 382 ? -2.48584 -46.94809 3.60080 1.000 25.68999 382 GLN A O 1
ATOM 2861 N N . LYS A 1 383 ? -3.03844 -45.84219 1.71039 1.000 26.76167 383 LYS A N 1
ATOM 2862 C CA . LYS A 1 383 ? -4.38395 -46.42490 1.69330 1.000 27.38658 383 LYS A CA 1
ATOM 2863 C C . LYS A 1 383 ? -4.37191 -47.93374 1.45863 1.000 26.99904 383 LYS A C 1
ATOM 2864 O O . LYS A 1 383 ? -5.36826 -48.60530 1.78025 1.000 27.53554 383 LYS A O 1
ATOM 2870 N N . ALA A 1 384 ? -3.28336 -48.46095 0.88259 1.000 26.28710 384 ALA A N 1
ATOM 2871 C CA . ALA A 1 384 ? -3.10602 -49.89751 0.68691 1.000 24.64679 384 ALA A CA 1
ATOM 2872 C C . ALA A 1 384 ? -2.43025 -50.57787 1.88127 1.000 30.87554 384 ALA A C 1
ATOM 2873 O O . ALA A 1 384 ? -1.99702 -51.74152 1.77271 1.000 29.77784 384 ALA A O 1
ATOM 2875 N N . ASN A 1 385 ? -2.35388 -49.87877 3.02661 1.000 25.01384 385 ASN A N 1
ATOM 2876 C CA . ASN A 1 385 ? -1.74242 -50.42038 4.25278 1.000 27.43539 385 ASN A CA 1
ATOM 2877 C C . ASN A 1 385 ? -0.24222 -50.65857 4.06323 1.000 28.18572 385 ASN A C 1
ATOM 2878 O O . ASN A 1 385 ? 0.32834 -51.55945 4.69078 1.000 30.71892 385 ASN A O 1
ATOM 2883 N N . MET A 1 386 ? 0.41577 -49.90052 3.17430 1.000 26.47859 386 MET A N 1
ATOM 2884 C CA . MET A 1 386 ? 1.87152 -49.96025 3.02886 1.000 28.98649 386 MET A CA 1
ATOM 2885 C C . MET A 1 386 ? 2.52308 -48.78033 3.74008 1.000 29.13845 386 MET A C 1
ATOM 2886 O O . MET A 1 386 ? 1.97713 -47.66652 3.74511 1.000 31.59682 386 MET A O 1
ATOM 2891 N N . ALA A 1 387 ? 3.68711 -49.01137 4.34686 1.000 23.97189 387 ALA A N 1
ATOM 2892 C CA . ALA A 1 387 ? 4.48556 -47.88293 4.84211 1.000 25.61143 387 ALA A CA 1
ATOM 2893 C C . ALA A 1 387 ? 5.20618 -47.16477 3.70434 1.000 29.03311 387 ALA A C 1
ATOM 2894 O O . ALA A 1 387 ? 5.64530 -47.78004 2.73596 1.000 27.29962 387 ALA A O 1
ATOM 2896 N N . CYS A 1 388 ? 5.34560 -45.82730 3.83931 1.000 23.86451 388 CYS A N 1
ATOM 2897 C CA . CYS A 1 388 ? 6.10944 -45.01194 2.89043 1.000 24.52454 388 CYS A CA 1
ATOM 2898 C C . CYS A 1 388 ? 7.38603 -44.55647 3.57310 1.000 27.44457 388 CYS A C 1
ATOM 2899 O O . CYS A 1 388 ? 7.35046 -43.68336 4.44943 1.000 28.83041 388 CYS A O 1
ATOM 2902 N N . VAL A 1 389 ? 8.51465 -45.11770 3.15177 1.000 25.31925 389 VAL A N 1
ATOM 2903 C CA . VAL A 1 389 ? 9.81418 -44.78462 3.73527 1.000 24.64276 389 VAL A CA 1
ATOM 2904 C C . VAL A 1 389 ? 10.38387 -43.69217 2.83830 1.000 23.29745 389 VAL A C 1
ATOM 2905 O O . VAL A 1 389 ? 10.89527 -43.97815 1.75541 1.000 24.70224 389 VAL A O 1
ATOM 2909 N N . VAL A 1 390 ? 10.25194 -42.42652 3.25070 1.000 24.44479 390 VAL A N 1
ATOM 2910 C CA . VAL A 1 390 ? 10.76190 -41.33139 2.42110 1.000 23.37271 390 VAL A CA 1
ATOM 2911 C C . VAL A 1 390 ? 12.28559 -41.40142 2.40426 1.000 22.19850 390 VAL A C 1
ATOM 2912 O O . VAL A 1 390 ? 12.90812 -41.53691 3.45809 1.000 24.22719 390 VAL A O 1
ATOM 2916 N N . SER A 1 391 ? 12.89156 -41.31736 1.21792 1.000 21.99159 391 SER A N 1
ATOM 2917 C CA . SER A 1 391 ? 14.31849 -41.65598 1.07494 1.000 22.55348 391 SER A CA 1
ATOM 2918 C C . SER A 1 391 ? 15.16844 -40.52663 0.46161 1.000 24.73218 391 SER A C 1
ATOM 2919 O O . SER A 1 391 ? 14.73437 -39.80354 -0.45201 1.000 25.26930 391 SER A O 1
ATOM 2922 N N . HIS A 1 392 ? 16.40092 -40.41189 0.95941 1.000 24.87164 392 HIS A N 1
ATOM 2923 C CA . HIS A 1 392 ? 17.48873 -39.67992 0.30463 1.000 22.73353 392 HIS A CA 1
ATOM 2924 C C . HIS A 1 392 ? 17.95619 -40.40061 -0.97784 1.000 25.01252 392 HIS A C 1
ATOM 2925 O O . HIS A 1 392 ? 17.48919 -41.49983 -1.31521 1.000 23.98628 392 HIS A O 1
ATOM 2932 N N . ARG A 1 393 ? 18.86300 -39.74665 -1.71607 1.000 23.31210 393 ARG A N 1
ATOM 2933 C CA . ARG A 1 393 ? 19.66575 -40.40470 -2.74858 1.000 23.25485 393 ARG A CA 1
ATOM 2934 C C . ARG A 1 393 ? 21.13790 -40.36886 -2.32083 1.000 27.88177 393 ARG A C 1
ATOM 2935 O O . ARG A 1 393 ? 21.52738 -39.63257 -1.40079 1.000 27.09567 393 ARG A O 1
ATOM 2943 N N . SER A 1 394 ? 21.98990 -41.14835 -3.01759 1.000 26.17384 394 SER A N 1
ATOM 2944 C CA . SER A 1 394 ? 23.42557 -41.12037 -2.68376 1.000 25.65496 394 SER A CA 1
ATOM 2945 C C . SER A 1 394 ? 24.02304 -39.72982 -2.84987 1.000 27.21602 394 SER A C 1
ATOM 2946 O O . SER A 1 394 ? 24.89890 -39.32773 -2.07596 1.000 30.47482 394 SER A O 1
ATOM 2949 N N . GLY A 1 395 ? 23.63409 -39.01828 -3.89856 1.000 25.50849 395 GLY A N 1
ATOM 2950 C CA . GLY A 1 395 ? 24.06316 -37.64907 -4.06219 1.000 25.06484 395 GLY A CA 1
ATOM 2951 C C . GLY A 1 395 ? 23.01903 -36.71409 -3.46238 1.000 27.36570 395 GLY A C 1
ATOM 2952 O O . GLY A 1 395 ? 21.90055 -36.58547 -3.99286 1.000 27.37941 395 GLY A O 1
ATOM 2953 N N . GLU A 1 396 ? 23.33959 -36.11037 -2.32508 1.000 24.20306 396 GLU A N 1
ATOM 2954 C CA . GLU A 1 396 ? 22.39259 -35.22210 -1.66371 1.000 22.81706 396 GLU A CA 1
ATOM 2955 C C . GLU A 1 396 ? 22.90692 -33.78634 -1.70525 1.000 25.18025 396 GLU A C 1
ATOM 2956 O O . GLU A 1 396 ? 23.98387 -33.48625 -2.21167 1.000 23.14156 396 GLU A O 1
ATOM 2962 N N . THR A 1 397 ? 22.10434 -32.86083 -1.16619 1.000 22.99741 397 THR A N 1
ATOM 2963 C CA . THR A 1 397 ? 22.52662 -31.47328 -1.00485 1.000 22.51109 397 THR A CA 1
ATOM 2964 C C . THR A 1 397 ? 22.06208 -30.99364 0.37441 1.000 22.97369 397 THR A C 1
ATOM 2965 O O . THR A 1 397 ? 21.51254 -31.77146 1.15664 1.000 26.38935 397 THR A O 1
ATOM 2969 N N . GLU A 1 398 ? 22.24404 -29.70970 0.63638 1.000 22.80155 398 GLU A N 1
ATOM 2970 C CA . GLU A 1 398 ? 21.77283 -29.07548 1.87383 1.000 23.34277 398 GLU A CA 1
ATOM 2971 C C . GLU A 1 398 ? 20.25289 -28.90845 1.92264 1.000 25.81336 398 GLU A C 1
ATOM 2972 O O . GLU A 1 398 ? 19.73856 -28.46266 2.97995 1.000 25.19191 398 GLU A O 1
ATOM 2978 N N . ASP A 1 399 ? 19.53597 -29.26830 0.84976 1.000 22.33219 399 ASP A N 1
ATOM 2979 C CA . ASP A 1 399 ? 18.07094 -29.20922 0.81970 1.000 21.56482 399 ASP A CA 1
ATOM 2980 C C . ASP A 1 399 ? 17.48987 -30.22993 1.79683 1.000 25.11090 399 ASP A C 1
ATOM 2981 O O . ASP A 1 399 ? 17.97639 -31.35037 1.87364 1.000 25.28330 399 ASP A O 1
ATOM 2986 N N . THR A 1 400 ? 16.46956 -29.84234 2.57827 1.000 21.87103 400 THR A N 1
ATOM 2987 C CA . THR A 1 400 ? 15.88528 -30.73132 3.57027 1.000 23.42234 400 THR A CA 1
ATOM 2988 C C . THR A 1 400 ? 14.41591 -31.06079 3.30504 1.000 23.10957 400 THR A C 1
ATOM 2989 O O . THR A 1 400 ? 13.70765 -31.48535 4.23215 1.000 21.97468 400 THR A O 1
ATOM 2993 N N . THR A 1 401 ? 13.96555 -30.93271 2.04741 1.000 23.72100 401 THR A N 1
ATOM 2994 C CA . THR A 1 401 ? 12.56112 -31.20573 1.71134 1.000 23.07214 401 THR A CA 1
ATOM 2995 C C . THR A 1 401 ? 12.07489 -32.55866 2.22675 1.000 22.44104 401 THR A C 1
ATOM 2996 O O . THR A 1 401 ? 10.91901 -32.66742 2.65312 1.000 24.62652 401 THR A O 1
ATOM 3000 N N . ILE A 1 402 ? 12.92198 -33.60537 2.19241 1.000 22.07281 402 ILE A N 1
ATOM 3001 C CA . ILE A 1 402 ? 12.38754 -34.92688 2.52823 1.000 22.76708 402 ILE A CA 1
ATOM 3002 C C . ILE A 1 402 ? 12.01734 -34.99793 3.98758 1.000 23.11008 402 ILE A C 1
ATOM 3003 O O . ILE A 1 402 ? 11.15633 -35.82471 4.36936 1.000 23.53666 402 ILE A O 1
ATOM 3008 N N . ALA A 1 403 ? 12.66145 -34.18530 4.84762 1.000 20.42806 403 ALA A N 1
ATOM 3009 C CA . ALA A 1 403 ? 12.20348 -34.15042 6.24170 1.000 20.54330 403 ALA A CA 1
ATOM 3010 C C . ALA A 1 403 ? 10.76202 -33.62180 6.35124 1.000 21.79765 403 ALA A C 1
ATOM 3011 O O . ALA A 1 403 ? 9.90130 -34.25324 7.01744 1.000 21.10035 403 ALA A O 1
ATOM 3013 N N . ASP A 1 404 ? 10.44780 -32.50536 5.67322 1.000 21.70766 404 ASP A N 1
ATOM 3014 C CA . ASP A 1 404 ? 9.07113 -32.02914 5.70493 1.000 23.33836 404 ASP A CA 1
ATOM 3015 C C . ASP A 1 404 ? 8.11829 -32.98927 5.02912 1.000 22.90199 404 ASP A C 1
ATOM 3016 O O . ASP A 1 404 ? 6.96554 -33.11948 5.46614 1.000 23.15281 404 ASP A O 1
ATOM 3021 N N . LEU A 1 405 ? 8.58121 -33.70033 3.98643 1.000 22.27324 405 LEU A N 1
ATOM 3022 C CA . LEU A 1 405 ? 7.66383 -34.62985 3.31149 1.000 21.19713 405 LEU A CA 1
ATOM 3023 C C . LEU A 1 405 ? 7.26319 -35.78167 4.23105 1.000 23.12694 405 LEU A C 1
ATOM 3024 O O . LEU A 1 405 ? 6.09316 -36.19561 4.26339 1.000 22.80275 405 LEU A O 1
ATOM 3029 N N . ALA A 1 406 ? 8.22518 -36.32564 4.99280 1.000 21.95234 406 ALA A N 1
ATOM 3030 C CA . ALA A 1 406 ? 7.89114 -37.42028 5.90605 1.000 21.58154 406 ALA A CA 1
ATOM 3031 C C . ALA A 1 406 ? 6.91399 -36.97139 6.98083 1.000 22.13991 406 ALA A C 1
ATOM 3032 O O . ALA A 1 406 ? 5.98190 -37.72216 7.31560 1.000 23.28083 406 ALA A O 1
ATOM 3034 N N . VAL A 1 407 ? 7.07119 -35.74529 7.50261 1.000 21.12454 407 VAL A N 1
ATOM 3035 C CA . VAL A 1 407 ? 6.09342 -35.26773 8.50718 1.000 21.00152 407 VAL A CA 1
ATOM 3036 C C . VAL A 1 407 ? 4.74114 -34.94454 7.84156 1.000 23.79613 407 VAL A C 1
ATOM 3037 O O . VAL A 1 407 ? 3.67592 -35.19329 8.41860 1.000 22.47408 407 VAL A O 1
ATOM 3041 N N . ALA A 1 408 ? 4.76876 -34.35670 6.64508 1.000 23.59896 408 ALA A N 1
ATOM 3042 C CA . ALA A 1 408 ? 3.52768 -33.96458 5.93887 1.000 22.48435 408 ALA A CA 1
ATOM 3043 C C . ALA A 1 408 ? 2.53608 -35.10485 5.85813 1.000 23.02854 408 ALA A C 1
ATOM 3044 O O . ALA A 1 408 ? 1.32730 -34.91040 6.06625 1.000 24.37293 408 ALA A O 1
ATOM 3046 N N . PHE A 1 409 ? 3.01012 -36.32624 5.56079 1.000 22.77725 409 PHE A N 1
ATOM 3047 C CA . PHE A 1 409 ? 2.08695 -37.45478 5.40181 1.000 21.76299 409 PHE A CA 1
ATOM 3048 C C . PHE A 1 409 ? 2.16147 -38.42754 6.56880 1.000 21.67693 409 PHE A C 1
ATOM 3049 O O . PHE A 1 409 ? 1.79173 -39.59595 6.42826 1.000 25.72252 409 PHE A O 1
ATOM 3057 N N . ASN A 1 410 ? 2.68714 -37.95845 7.71238 1.000 22.98369 410 ASN A N 1
ATOM 3058 C CA . ASN A 1 410 ? 2.77798 -38.77112 8.91807 1.000 23.10141 410 ASN A CA 1
ATOM 3059 C C . ASN A 1 410 ? 3.31928 -40.16096 8.58485 1.000 23.97285 410 ASN A C 1
ATOM 3060 O O . ASN A 1 410 ? 2.75934 -41.18086 8.99384 1.000 23.21512 410 ASN A O 1
ATOM 3065 N N . THR A 1 411 ? 4.40791 -40.21120 7.79308 1.000 23.84397 411 THR A N 1
ATOM 3066 C CA . THR A 1 411 ? 4.77460 -41.51935 7.22512 1.000 23.18676 411 THR A CA 1
ATOM 3067 C C . THR A 1 411 ? 5.26282 -42.49371 8.27308 1.000 27.32092 411 THR A C 1
ATOM 3068 O O . THR A 1 411 ? 5.07222 -43.70970 8.11553 1.000 27.45994 411 THR A O 1
ATOM 3072 N N . GLY A 1 412 ? 5.88603 -42.00005 9.35203 1.000 23.51925 412 GLY A N 1
ATOM 3073 C CA . GLY A 1 412 ? 6.36590 -42.86297 10.40474 1.000 24.17193 412 GLY A CA 1
ATOM 3074 C C . GLY A 1 412 ? 7.79164 -43.34013 10.19547 1.000 25.07572 412 GLY A C 1
ATOM 3075 O O . GLY A 1 412 ? 8.36615 -43.89040 11.12576 1.000 25.32618 412 GLY A O 1
ATOM 3076 N N . GLN A 1 413 ? 8.36556 -43.13626 9.00313 1.000 23.96490 413 GLN A N 1
ATOM 3077 C CA . GLN A 1 413 ? 9.69152 -43.68018 8.69132 1.000 23.78473 413 GLN A CA 1
ATOM 3078 C C . GLN A 1 413 ? 10.41573 -42.79288 7.69480 1.000 23.33316 413 GLN A C 1
ATOM 3079 O O . GLN A 1 413 ? 9.79395 -42.24915 6.78095 1.000 24.68236 413 GLN A O 1
ATOM 3085 N N . ILE A 1 414 ? 11.75934 -42.72666 7.82794 1.000 22.33747 414 ILE A N 1
ATOM 3086 C CA . ILE A 1 414 ? 12.59155 -41.98909 6.86108 1.000 22.93496 414 ILE A CA 1
ATOM 3087 C C . ILE A 1 414 ? 13.89560 -42.75923 6.72608 1.000 25.08798 414 ILE A C 1
ATOM 3088 O O . ILE A 1 414 ? 14.32333 -43.42327 7.66500 1.000 24.31525 414 ILE A O 1
ATOM 3093 N N . LYS A 1 415 ? 14.54230 -42.64278 5.56241 1.000 23.16470 415 LYS A N 1
ATOM 3094 C CA . LYS A 1 415 ? 15.87035 -43.23765 5.32380 1.000 21.31635 415 LYS A CA 1
ATOM 3095 C C . LYS A 1 415 ? 16.70558 -42.11645 4.71955 1.000 24.58543 415 LYS A C 1
ATOM 3096 O O . LYS A 1 415 ? 16.56625 -41.78291 3.52698 1.000 22.81569 415 LYS A O 1
ATOM 3102 N N . THR A 1 416 ? 17.52022 -41.49428 5.56401 1.000 24.81610 416 THR A N 1
ATOM 3103 C CA . THR A 1 416 ? 18.28536 -40.35731 5.06329 1.000 22.28854 416 THR A CA 1
ATOM 3104 C C . THR A 1 416 ? 19.71955 -40.34268 5.59516 1.000 25.06919 416 THR A C 1
ATOM 3105 O O . THR A 1 416 ? 20.33154 -39.27810 5.61273 1.000 23.23716 416 THR A O 1
ATOM 3109 N N . GLY A 1 417 ? 20.29445 -41.47902 5.98742 1.000 23.69328 417 GLY A N 1
ATOM 3110 C CA . GLY A 1 417 ? 21.74594 -41.56058 6.10473 1.000 24.20489 417 GLY A CA 1
ATOM 3111 C C . GLY A 1 417 ? 22.20651 -41.96789 7.49125 1.000 24.16800 417 GLY A C 1
ATOM 3112 O O . GLY A 1 417 ? 21.43115 -42.07508 8.44260 1.000 24.52221 417 GLY A O 1
ATOM 3113 N N . SER A 1 418 ? 23.51905 -42.18538 7.56365 1.000 24.19408 418 SER A N 1
ATOM 3114 C CA . SER A 1 418 ? 24.21559 -42.45461 8.80808 1.000 23.79963 418 SER A CA 1
ATOM 3115 C C . SER A 1 418 ? 24.28206 -41.16262 9.65142 1.000 23.23613 418 SER A C 1
ATOM 3116 O O . SER A 1 418 ? 23.74736 -40.09195 9.29308 1.000 24.75021 418 SER A O 1
ATOM 3119 N N . MET A 1 419 ? 25.02882 -41.23031 10.75472 1.000 24.18284 419 MET A N 1
ATOM 3120 C CA . MET A 1 419 ? 25.16469 -40.11278 11.67479 1.000 24.05209 419 MET A CA 1
ATOM 3121 C C . MET A 1 419 ? 26.43041 -39.30852 11.38153 1.000 24.26109 419 MET A C 1
ATOM 3122 O O . MET A 1 419 ? 27.08246 -38.78233 12.28209 1.000 26.70063 419 MET A O 1
ATOM 3127 N N . SER A 1 420 ? 26.78854 -39.16592 10.10433 1.000 21.76565 420 SER A N 1
ATOM 3128 C CA . SER A 1 420 ? 27.79515 -38.16510 9.74808 1.000 23.18439 420 SER A CA 1
ATOM 3129 C C . SER A 1 420 ? 27.51425 -37.68526 8.33140 1.000 23.99821 420 SER A C 1
ATOM 3130 O O . SER A 1 420 ? 26.78396 -38.33913 7.56558 1.000 23.15469 420 SER A O 1
ATOM 3133 N N . ARG A 1 421 ? 28.13083 -36.54133 8.00589 1.000 23.94697 421 ARG A N 1
ATOM 3134 C CA . ARG A 1 421 ? 28.03622 -35.78761 6.73874 1.000 25.49033 421 ARG A CA 1
ATOM 3135 C C . ARG A 1 421 ? 26.80707 -34.88677 6.75804 1.000 23.04569 421 ARG A C 1
ATOM 3136 O O . ARG A 1 421 ? 25.67607 -35.36871 6.94041 1.000 22.02010 421 ARG A O 1
ATOM 3144 N N . THR A 1 422 ? 27.00975 -33.58711 6.51006 1.000 21.52961 422 THR A N 1
ATOM 3145 C CA . THR A 1 422 ? 25.87248 -32.65594 6.55120 1.000 20.26270 422 THR A CA 1
ATOM 3146 C C . THR A 1 422 ? 24.81986 -32.96310 5.47324 1.000 24.52582 422 THR A C 1
ATOM 3147 O O . THR A 1 422 ? 23.63792 -32.65860 5.68753 1.000 21.55386 422 THR A O 1
ATOM 3151 N N . ASP A 1 423 ? 25.18327 -33.67025 4.37920 1.000 21.97046 423 ASP A N 1
ATOM 3152 C CA . ASP A 1 423 ? 24.15604 -34.08129 3.40366 1.000 23.04659 423 ASP A CA 1
ATOM 3153 C C . ASP A 1 423 ? 23.10450 -35.00679 4.02484 1.000 24.58263 423 ASP A C 1
ATOM 3154 O O . ASP A 1 423 ? 21.96878 -35.07447 3.52526 1.000 23.04941 423 ASP A O 1
ATOM 3159 N N . ARG A 1 424 ? 23.45191 -35.68245 5.12023 1.000 20.47181 424 ARG A N 1
ATOM 3160 C CA . ARG A 1 424 ? 22.49788 -36.45971 5.89823 1.000 20.17231 424 ARG A CA 1
ATOM 3161 C C . ARG A 1 424 ? 22.03696 -35.69620 7.12832 1.000 22.29158 424 ARG A C 1
ATOM 3162 O O . ARG A 1 424 ? 20.80921 -35.55302 7.36347 1.000 22.64702 424 ARG A O 1
ATOM 3170 N N . ILE A 1 425 ? 22.99838 -35.15635 7.88342 1.000 21.42529 425 ILE A N 1
ATOM 3171 C CA . ILE A 1 425 ? 22.63801 -34.53848 9.18229 1.000 22.60355 425 ILE A CA 1
ATOM 3172 C C . ILE A 1 425 ? 21.70789 -33.32688 9.02222 1.000 23.66568 425 ILE A C 1
ATOM 3173 O O . ILE A 1 425 ? 20.87979 -33.03694 9.90947 1.000 22.83552 425 ILE A O 1
ATOM 3178 N N . ALA A 1 426 ? 21.79298 -32.59965 7.90056 1.000 22.06971 426 ALA A N 1
ATOM 3179 C CA . ALA A 1 426 ? 20.88864 -31.46489 7.69851 1.000 21.20201 426 ALA A CA 1
ATOM 3180 C C . ALA A 1 426 ? 19.42016 -31.89161 7.79350 1.000 22.28384 426 ALA A C 1
ATOM 3181 O O . ALA A 1 426 ? 18.58292 -31.11770 8.28984 1.000 22.82858 426 ALA A O 1
ATOM 3183 N N . LYS A 1 427 ? 19.08769 -33.11012 7.33116 1.000 20.93954 427 LYS A N 1
ATOM 3184 C CA . LYS A 1 427 ? 17.71442 -33.57558 7.41338 1.000 21.13210 427 LYS A CA 1
ATOM 3185 C C . LYS A 1 427 ? 17.32945 -33.83997 8.85879 1.000 22.20192 427 LYS A C 1
ATOM 3186 O O . LYS A 1 427 ? 16.21722 -33.49369 9.27733 1.000 21.67399 427 LYS A O 1
ATOM 3192 N N . TYR A 1 428 ? 18.25172 -34.41876 9.62537 1.000 22.11286 428 TYR A N 1
ATOM 3193 C CA . TYR A 1 428 ? 17.96709 -34.66745 11.03473 1.000 21.94709 428 TYR A CA 1
ATOM 3194 C C . TYR A 1 428 ? 17.81668 -33.36182 11.78097 1.000 22.66416 428 TYR A C 1
ATOM 3195 O O . TYR A 1 428 ? 16.95975 -33.24812 12.67866 1.000 20.69699 428 TYR A O 1
ATOM 3204 N N . ASN A 1 429 ? 18.64359 -32.36319 11.44454 1.000 21.74403 429 ASN A N 1
ATOM 3205 C CA . ASN A 1 429 ? 18.48245 -31.05675 12.08465 1.000 21.35225 429 ASN A CA 1
ATOM 3206 C C . ASN A 1 429 ? 17.10289 -30.46870 11.74881 1.000 21.31446 429 ASN A C 1
ATOM 3207 O O . ASN A 1 429 ? 16.46029 -29.86656 12.60664 1.000 21.27679 429 ASN A O 1
ATOM 3212 N N . ARG A 1 430 ? 16.65008 -30.59888 10.49075 1.000 21.74467 430 ARG A N 1
ATOM 3213 C CA . ARG A 1 430 ? 15.31944 -30.05902 10.16572 1.000 22.80207 430 ARG A CA 1
ATOM 3214 C C . ARG A 1 430 ? 14.24220 -30.77038 10.98851 1.000 20.70222 430 ARG A C 1
ATOM 3215 O O . ARG A 1 430 ? 13.30196 -30.13749 11.46152 1.000 20.94879 430 ARG A O 1
ATOM 3223 N N . LEU A 1 431 ? 14.36145 -32.08756 11.13769 1.000 20.67097 431 LEU A N 1
ATOM 3224 C CA . LEU A 1 431 ? 13.40629 -32.83661 11.97294 1.000 20.62370 431 LEU A CA 1
ATOM 3225 C C . LEU A 1 431 ? 13.47379 -32.37182 13.41152 1.000 21.95317 431 LEU A C 1
ATOM 3226 O O . LEU A 1 431 ? 12.44349 -32.30674 14.08306 1.000 21.50069 431 LEU A O 1
ATOM 3231 N N . LEU A 1 432 ? 14.67474 -32.12624 13.93895 1.000 21.34001 432 LEU A N 1
ATOM 3232 C CA . LEU A 1 432 ? 14.72431 -31.58116 15.30676 1.000 21.29520 432 LEU A CA 1
ATOM 3233 C C . LEU A 1 432 ? 13.95567 -30.26591 15.43927 1.000 26.13234 432 LEU A C 1
ATOM 3234 O O . LEU A 1 432 ? 13.31557 -29.99795 16.49005 1.000 23.99009 432 LEU A O 1
ATOM 3239 N N . VAL A 1 433 ? 14.08628 -29.38705 14.43603 1.000 22.23557 433 VAL A N 1
ATOM 3240 C CA . VAL A 1 433 ? 13.40067 -28.10278 14.45780 1.000 19.77006 433 VAL A CA 1
ATOM 3241 C C . VAL A 1 433 ? 11.89189 -28.30369 14.34363 1.000 21.65804 433 VAL A C 1
ATOM 3242 O O . VAL A 1 433 ? 11.11464 -27.64347 15.04467 1.000 22.58331 433 VAL A O 1
ATOM 3246 N N . ILE A 1 434 ? 11.45608 -29.24125 13.49989 1.000 22.51847 434 ILE A N 1
ATOM 3247 C CA . ILE A 1 434 ? 10.01560 -29.48832 13.35735 1.000 22.45809 434 ILE A CA 1
ATOM 3248 C C . ILE A 1 434 ? 9.44049 -29.98510 14.67799 1.000 24.28890 434 ILE A C 1
ATOM 3249 O O . ILE A 1 434 ? 8.35703 -29.55093 15.12488 1.000 24.26270 434 ILE A O 1
ATOM 3254 N N . GLU A 1 435 ? 10.13784 -30.93480 15.30256 1.000 22.00296 435 GLU A N 1
ATOM 3255 C CA . GLU A 1 435 ? 9.62930 -31.47536 16.56584 1.000 20.90865 435 GLU A CA 1
ATOM 3256 C C . GLU A 1 435 ? 9.52791 -30.37033 17.61923 1.000 25.02603 435 GLU A C 1
ATOM 3257 O O . GLU A 1 435 ? 8.57101 -30.33086 18.41469 1.000 26.39380 435 GLU A O 1
ATOM 3263 N N . GLU A 1 436 ? 10.51480 -29.47257 17.66304 1.000 22.71277 436 GLU A N 1
ATOM 3264 C CA . GLU A 1 436 ? 10.44509 -28.35860 18.62017 1.000 25.61073 436 GLU A CA 1
ATOM 3265 C C . GLU A 1 436 ? 9.26140 -27.43223 18.32699 1.000 25.50919 436 GLU A C 1
ATOM 3266 O O . GLU A 1 436 ? 8.54803 -26.98009 19.25811 1.000 28.39311 436 GLU A O 1
ATOM 3272 N N . GLU A 1 437 ? 9.02938 -27.14044 17.04604 1.000 25.37429 437 GLU A N 1
ATOM 3273 C CA . GLU A 1 437 ? 7.95285 -26.22507 16.63679 1.000 26.26015 437 GLU A CA 1
ATOM 3274 C C . GLU A 1 437 ? 6.58537 -26.78001 16.98998 1.000 25.72156 437 GLU A C 1
ATOM 3275 O O . GLU A 1 437 ? 5.70900 -26.04089 17.47897 1.000 29.02035 437 GLU A O 1
ATOM 3281 N N . LEU A 1 438 ? 6.38720 -28.08046 16.74391 1.000 23.98569 438 LEU A N 1
ATOM 3282 C CA . LEU A 1 438 ? 5.13479 -28.78251 17.07260 1.000 24.03209 438 LEU A CA 1
ATOM 3283 C C . LEU A 1 438 ? 4.93828 -28.87982 18.56947 1.000 28.57114 438 LEU A C 1
ATOM 3284 O O . LEU A 1 438 ? 3.79699 -28.79384 19.04598 1.000 29.10755 438 LEU A O 1
ATOM 3289 N N . GLY A 1 439 ? 6.03252 -29.00979 19.32005 1.000 27.83919 439 GLY A N 1
ATOM 3290 C CA . GLY A 1 439 ? 5.92666 -29.18012 20.77594 1.000 30.08784 439 GLY A CA 1
ATOM 3291 C C . GLY A 1 439 ? 5.05569 -30.35841 21.17393 1.000 28.43119 439 GLY A C 1
ATOM 3292 O O . GLY A 1 439 ? 5.14495 -31.45161 20.61010 1.000 29.15569 439 GLY A O 1
ATOM 3293 N N . GLU A 1 440 ? 4.11547 -30.13375 22.11661 1.000 27.90576 440 GLU A N 1
ATOM 3294 C CA . GLU A 1 440 ? 3.28174 -31.25147 22.54107 1.000 30.91196 440 GLU A CA 1
ATOM 3295 C C . GLU A 1 440 ? 2.28781 -31.71999 21.49389 1.000 36.74512 440 GLU A C 1
ATOM 3296 O O . GLU A 1 440 ? 1.65677 -32.76406 21.70389 1.000 35.10697 440 GLU A O 1
ATOM 3302 N N . GLN A 1 441 ? 2.13401 -30.98964 20.38497 1.000 31.37522 441 GLN A N 1
ATOM 3303 C CA . GLN A 1 441 ? 1.30938 -31.42138 19.26176 1.000 26.90185 441 GLN A CA 1
ATOM 3304 C C . GLN A 1 441 ? 1.97997 -32.53111 18.44949 1.000 26.34280 441 GLN A C 1
ATOM 3305 O O . GLN A 1 441 ? 1.32477 -33.17576 17.62403 1.000 27.44752 441 GLN A O 1
ATOM 3311 N N . SER A 1 442 ? 3.25954 -32.78119 18.66586 1.000 25.06542 442 SER A N 1
ATOM 3312 C CA . SER A 1 442 ? 3.95211 -33.78863 17.85510 1.000 23.77220 442 SER A CA 1
ATOM 3313 C C . SER A 1 442 ? 3.67258 -35.19865 18.36242 1.000 29.09790 442 SER A C 1
ATOM 3314 O O . SER A 1 442 ? 3.24968 -35.40527 19.51332 1.000 30.71077 442 SER A O 1
ATOM 3317 N N . GLU A 1 443 ? 3.87830 -36.18541 17.48410 1.000 23.22476 443 GLU A N 1
ATOM 3318 C CA . GLU A 1 443 ? 3.86321 -37.59559 17.89397 1.000 25.91368 443 GLU A CA 1
ATOM 3319 C C . GLU A 1 443 ? 5.08052 -38.29461 17.30045 1.000 25.74087 443 GLU A C 1
ATOM 3320 O O . GLU A 1 443 ? 5.56248 -37.92078 16.23397 1.000 26.15200 443 GLU A O 1
ATOM 3326 N N . PHE A 1 444 ? 5.58549 -39.30197 18.03299 1.000 26.62082 444 PHE A N 1
ATOM 3327 C CA . PHE A 1 444 ? 6.65259 -40.16020 17.54093 1.000 26.24335 444 PHE A CA 1
ATOM 3328 C C . PHE A 1 444 ? 6.28458 -41.58050 17.92326 1.000 28.23877 444 PHE A C 1
ATOM 3329 O O . PHE A 1 444 ? 6.10133 -41.87284 19.11404 1.000 31.36929 444 PHE A O 1
ATOM 3337 N N . GLU A 1 445 ? 6.15796 -42.47891 16.94813 1.000 29.09964 445 GLU A N 1
ATOM 3338 C CA . GLU A 1 445 ? 5.41805 -43.70644 17.29730 1.000 38.47915 445 GLU A CA 1
ATOM 3339 C C . GLU A 1 445 ? 6.27955 -44.89822 17.64535 1.000 43.61602 445 GLU A C 1
ATOM 3340 O O . GLU A 1 445 ? 5.76055 -45.83621 18.28644 1.000 46.62715 445 GLU A O 1
ATOM 3346 N N . GLY A 1 446 ? 7.55147 -44.92016 17.23243 1.000 34.24560 446 GLY A N 1
ATOM 3347 C CA . GLY A 1 446 ? 8.40638 -46.03325 17.63201 1.000 33.85607 446 GLY A CA 1
ATOM 3348 C C . GLY A 1 446 ? 8.01909 -47.37928 17.00803 1.000 38.87055 446 GLY A C 1
ATOM 3349 O O . GLY A 1 446 ? 7.81582 -47.51229 15.79238 1.000 38.64075 446 GLY A O 1
ATOM 3350 N N . SER A 1 447 ? 7.88770 -48.42260 17.84017 1.000 38.74211 447 SER A N 1
ATOM 3351 C CA . SER A 1 447 ? 7.48679 -49.68838 17.23876 1.000 38.89459 447 SER A CA 1
ATOM 3352 C C . SER A 1 447 ? 6.06958 -49.62172 16.66071 1.000 35.45828 447 SER A C 1
ATOM 3353 O O . SER A 1 447 ? 5.74170 -50.39262 15.74244 1.000 40.48436 447 SER A O 1
ATOM 3356 N N . LYS A 1 448 ? 5.22072 -48.69970 17.12939 1.000 36.59081 448 LYS A N 1
ATOM 3357 C CA . LYS A 1 448 ? 3.89112 -48.56720 16.53772 1.000 38.13851 448 LYS A CA 1
ATOM 3358 C C . LYS A 1 448 ? 3.89876 -47.84275 15.19371 1.000 37.56105 448 LYS A C 1
ATOM 3359 O O . LYS A 1 448 ? 2.84131 -47.66855 14.58772 1.000 38.17499 448 LYS A O 1
ATOM 3365 N N . ALA A 1 449 ? 5.06374 -47.42728 14.70415 1.000 31.52566 449 ALA A N 1
ATOM 3366 C CA . ALA A 1 449 ? 5.12932 -46.87689 13.35538 1.000 31.61536 449 ALA A CA 1
ATOM 3367 C C . ALA A 1 449 ? 4.75268 -47.91494 12.30637 1.000 29.69541 449 ALA A C 1
ATOM 3368 O O . ALA A 1 449 ? 4.28086 -47.56083 11.22812 1.000 29.45751 449 ALA A O 1
ATOM 3370 N N . PHE A 1 450 ? 4.95931 -49.20252 12.59747 1.000 27.86213 450 PHE A N 1
ATOM 3371 C CA . PHE A 1 450 ? 4.79582 -50.27508 11.61861 1.000 29.77257 450 PHE A CA 1
ATOM 3372 C C . PHE A 1 450 ? 3.34740 -50.76796 11.51893 1.000 30.60513 450 PHE A C 1
ATOM 3373 O O . PHE A 1 450 ? 3.02036 -51.94133 11.78969 1.000 32.43515 450 PHE A O 1
ATOM 3381 N N . TYR A 1 451 ? 2.47181 -49.86024 11.05094 1.000 29.32161 451 TYR A N 1
ATOM 3382 C CA . TYR A 1 451 ? 1.05923 -50.19869 10.91659 1.000 27.33690 451 TYR A CA 1
ATOM 3383 C C . TYR A 1 451 ? 0.81232 -51.17848 9.78266 1.000 31.86298 451 TYR A C 1
ATOM 3384 O O . TYR A 1 451 ? -0.30034 -51.71316 9.66706 1.000 30.99244 451 TYR A O 1
ATOM 3393 N N . ASN A 1 452 ? 1.82629 -51.37301 8.94017 1.000 30.21400 452 ASN A N 1
ATOM 3394 C CA . ASN A 1 452 ? 1.82040 -52.27959 7.80367 1.000 31.10762 452 ASN A CA 1
ATOM 3395 C C . ASN A 1 452 ? 2.18368 -53.69414 8.16970 1.000 35.34453 452 ASN A C 1
ATOM 3396 O O . ASN A 1 452 ? 2.07579 -54.57858 7.30416 1.000 36.64112 452 ASN A O 1
ATOM 3401 N N . ILE A 1 453 ? 2.64804 -53.94516 9.39257 1.000 29.03442 453 ILE A N 1
ATOM 3402 C CA . ILE A 1 453 ? 3.09064 -55.30032 9.74378 1.000 34.19924 453 ILE A CA 1
ATOM 3403 C C . ILE A 1 453 ? 1.91806 -56.01340 10.39463 1.000 60.23098 453 ILE A C 1
ATOM 3404 O O . ILE A 1 453 ? 1.53612 -55.68659 11.52126 1.000 66.70096 453 ILE A O 1
ATOM 3409 N N . LYS A 1 454 ? 1.35991 -56.98496 9.67086 1.000 73.02261 454 LYS A N 1
ATOM 3410 C CA . LYS A 1 454 ? 0.24384 -57.81515 10.12296 1.000 81.65089 454 LYS A CA 1
ATOM 3411 C C . LYS A 1 454 ? 0.60643 -58.64534 11.35147 1.000 75.20762 454 LYS A C 1
ATOM 3412 O O . LYS A 1 454 ? -0.23674 -59.34376 11.91009 1.000 76.88657 454 LYS A O 1
ATOM 3418 N N . PRO B 1 2 ? 13.97735 -3.48796 13.31238 1.000 42.63429 2 PRO B N 1
ATOM 3419 C CA . PRO B 1 2 ? 15.37581 -3.66996 13.71783 1.000 48.27928 2 PRO B CA 1
ATOM 3420 C C . PRO B 1 2 ? 15.54664 -4.04990 15.18421 1.000 44.39476 2 PRO B C 1
ATOM 3421 O O . PRO B 1 2 ? 16.62585 -4.47832 15.61931 1.000 49.79185 2 PRO B O 1
ATOM 3425 N N . ILE B 1 3 ? 14.49322 -3.90805 15.97688 1.000 36.99239 3 ILE B N 1
ATOM 3426 C CA . ILE B 1 3 ? 14.63580 -4.19601 17.39426 1.000 34.79198 3 ILE B CA 1
ATOM 3427 C C . ILE B 1 3 ? 14.56269 -5.70360 17.59962 1.000 35.02768 3 ILE B C 1
ATOM 3428 O O . ILE B 1 3 ? 13.69382 -6.37237 17.03587 1.000 39.59964 3 ILE B O 1
ATOM 3433 N N . ILE B 1 4 ? 15.50689 -6.24472 18.37484 1.000 31.70498 4 ILE B N 1
ATOM 3434 C CA . ILE B 1 4 ? 15.49150 -7.66604 18.71927 1.000 29.49456 4 ILE B CA 1
ATOM 3435 C C . ILE B 1 4 ? 14.29058 -7.94782 19.61441 1.000 32.87123 4 ILE B C 1
ATOM 3436 O O . ILE B 1 4 ? 14.13460 -7.35531 20.69113 1.000 37.10773 4 ILE B O 1
ATOM 3441 N N . GLU B 1 5 ? 13.43296 -8.86086 19.17555 1.000 31.16889 5 GLU B N 1
ATOM 3442 C CA . GLU B 1 5 ? 12.27641 -9.23344 19.96853 1.000 35.81266 5 GLU B CA 1
ATOM 3443 C C . GLU B 1 5 ? 12.38166 -10.60550 20.58724 1.000 34.13428 5 GLU B C 1
ATOM 3444 O O . GLU B 1 5 ? 11.80159 -10.82024 21.64612 1.000 33.79134 5 GLU B O 1
ATOM 3450 N N . ARG B 1 6 ? 13.11329 -11.53501 19.96665 1.000 33.73546 6 ARG B N 1
ATOM 3451 C CA . ARG B 1 6 ? 13.26882 -12.86477 20.53603 1.000 30.78747 6 ARG B CA 1
ATOM 3452 C C . ARG B 1 6 ? 14.61425 -13.42733 20.09817 1.000 34.49214 6 ARG B C 1
ATOM 3453 O O . ARG B 1 6 ? 15.05775 -13.17789 18.96861 1.000 31.57584 6 ARG B O 1
ATOM 3461 N N . ILE B 1 7 ? 15.23870 -14.20151 20.99917 1.000 28.28879 7 ILE B N 1
ATOM 3462 C CA . ILE B 1 7 ? 16.47066 -14.94450 20.71567 1.000 27.04218 7 ILE B CA 1
ATOM 3463 C C . ILE B 1 7 ? 16.24952 -16.36805 21.23416 1.000 29.51579 7 ILE B C 1
ATOM 3464 O O . ILE B 1 7 ? 15.86715 -16.55868 22.40116 1.000 31.78110 7 ILE B O 1
ATOM 3469 N N . GLN B 1 8 ? 16.43655 -17.36735 20.36454 1.000 27.77063 8 GLN B N 1
ATOM 3470 C CA . GLN B 1 8 ? 16.19847 -18.76101 20.75583 1.000 28.54562 8 GLN B CA 1
ATOM 3471 C C . GLN B 1 8 ? 17.36322 -19.61990 20.29828 1.000 27.67669 8 GLN B C 1
ATOM 3472 O O . GLN B 1 8 ? 17.63112 -19.71183 19.09691 1.000 26.93421 8 GLN B O 1
ATOM 3478 N N . ALA B 1 9 ? 18.02980 -20.27198 21.24657 1.000 26.63639 9 ALA B N 1
ATOM 3479 C CA . ALA B 1 9 ? 19.08374 -21.21663 20.90669 1.000 23.45060 9 ALA B CA 1
ATOM 3480 C C . ALA B 1 9 ? 18.53838 -22.63600 21.00025 1.000 22.75153 9 ALA B C 1
ATOM 3481 O O . ALA B 1 9 ? 17.60007 -22.91796 21.74300 1.000 25.56314 9 ALA B O 1
ATOM 3483 N N . ARG B 1 10 ? 19.10932 -23.53056 20.18240 1.000 22.04471 10 ARG B N 1
ATOM 3484 C CA . ARG B 1 10 ? 18.73433 -24.94959 20.26356 1.000 22.47490 10 ARG B CA 1
ATOM 3485 C C . ARG B 1 10 ? 19.95765 -25.80102 19.94342 1.000 24.08394 10 ARG B C 1
ATOM 3486 O O . ARG B 1 10 ? 20.93047 -25.32726 19.37452 1.000 23.23824 10 ARG B O 1
ATOM 3494 N N . GLU B 1 11 ? 19.89164 -27.09154 20.30854 1.000 22.35802 11 GLU B N 1
ATOM 3495 C CA . GLU B 1 11 ? 20.97035 -28.02617 20.03683 1.000 22.42302 11 GLU B CA 1
ATOM 3496 C C . GLU B 1 11 ? 20.70574 -28.78437 18.72723 1.000 25.01256 11 GLU B C 1
ATOM 3497 O O . GLU B 1 11 ? 19.65363 -29.40674 18.57928 1.000 27.13565 11 GLU B O 1
ATOM 3503 N N . ILE B 1 12 ? 21.65981 -28.73268 17.79085 1.000 22.89511 12 ILE B N 1
ATOM 3504 C CA . ILE B 1 12 ? 21.56928 -29.47746 16.52585 1.000 20.73553 12 ILE B CA 1
ATOM 3505 C C . ILE B 1 12 ? 22.80268 -30.36156 16.41152 1.000 23.23541 12 ILE B C 1
ATOM 3506 O O . ILE B 1 12 ? 23.56757 -30.50395 17.36279 1.000 24.24600 12 ILE B O 1
ATOM 3511 N N . LEU B 1 13 ? 23.00763 -30.97709 15.24967 1.000 22.74625 13 LEU B N 1
ATOM 3512 C CA . LEU B 1 13 ? 24.17807 -31.82208 15.06088 1.000 22.30224 13 LEU B CA 1
ATOM 3513 C C . LEU B 1 13 ? 25.07308 -31.29219 13.92989 1.000 21.19031 13 LEU B C 1
ATOM 3514 O O . LEU B 1 13 ? 24.58893 -30.72578 12.93071 1.000 23.29014 13 LEU B O 1
ATOM 3519 N N . ASP B 1 14 ? 26.38170 -31.52840 14.09402 1.000 23.25792 14 ASP B N 1
ATOM 3520 C CA . ASP B 1 14 ? 27.36447 -31.14497 13.07665 1.000 23.81424 14 ASP B CA 1
ATOM 3521 C C . ASP B 1 14 ? 27.71838 -32.33269 12.18815 1.000 24.15288 14 ASP B C 1
ATOM 3522 O O . ASP B 1 14 ? 27.19168 -33.43012 12.31656 1.000 24.15719 14 ASP B O 1
ATOM 3527 N N . SER B 1 15 ? 28.66740 -32.09685 11.27332 1.000 22.22295 15 SER B N 1
ATOM 3528 C CA . SER B 1 15 ? 28.93395 -33.05401 10.21400 1.000 20.37231 15 SER B CA 1
ATOM 3529 C C . SER B 1 15 ? 29.71256 -34.26966 10.67125 1.000 22.23199 15 SER B C 1
ATOM 3530 O O . SER B 1 15 ? 29.80764 -35.26771 9.89380 1.000 25.04754 15 SER B O 1
ATOM 3533 N N . ARG B 1 16 ? 30.27151 -34.23547 11.88631 1.000 22.74956 16 ARG B N 1
ATOM 3534 C CA . ARG B 1 16 ? 30.89551 -35.41475 12.49475 1.000 23.92020 16 ARG B CA 1
ATOM 3535 C C . ARG B 1 16 ? 29.91684 -36.18802 13.37124 1.000 25.24009 16 ARG B C 1
ATOM 3536 O O . ARG B 1 16 ? 30.30804 -37.20496 13.97152 1.000 26.59728 16 ARG B O 1
ATOM 3544 N N . GLY B 1 17 ? 28.66117 -35.74775 13.44302 1.000 23.89355 17 GLY B N 1
ATOM 3545 C CA . GLY B 1 17 ? 27.68647 -36.44557 14.28404 1.000 24.79549 17 GLY B CA 1
ATOM 3546 C C . GLY B 1 17 ? 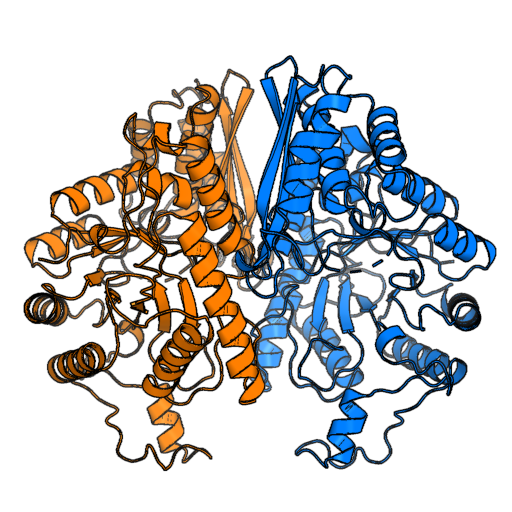27.76023 -36.01928 15.73790 1.000 25.98894 17 GLY B C 1
ATOM 3547 O O . GLY B 1 17 ? 27.34360 -36.78153 16.61945 1.000 26.91875 17 GLY B O 1
ATOM 3548 N N . ASN B 1 18 ? 28.29918 -34.83187 16.02205 1.000 23.34754 18 ASN B N 1
ATOM 3549 C CA . ASN B 1 18 ? 28.36476 -34.36185 17.43114 1.000 21.64190 18 ASN B CA 1
ATOM 3550 C C . ASN B 1 18 ? 27.51115 -33.10413 17.57915 1.000 26.54152 18 ASN B C 1
ATOM 3551 O O . ASN B 1 18 ? 27.36424 -32.34792 16.61947 1.000 24.15412 18 ASN B O 1
ATOM 3556 N N . PRO B 1 19 ? 26.98719 -32.81368 18.77044 1.000 23.57426 19 PRO B N 1
ATOM 3557 C CA . PRO B 1 19 ? 26.10712 -31.64124 18.94345 1.000 22.05380 19 PRO B CA 1
ATOM 3558 C C . PRO B 1 19 ? 26.80024 -30.30500 18.70460 1.000 22.91442 19 PRO B C 1
ATOM 3559 O O . PRO B 1 19 ? 27.99654 -30.14047 18.97486 1.000 23.72843 19 PRO B O 1
ATOM 3563 N N . THR B 1 20 ? 26.02566 -29.31806 18.22837 1.000 22.30309 20 THR B N 1
ATOM 3564 C CA . THR B 1 20 ? 26.51784 -27.93969 18.24120 1.000 23.17824 20 THR B CA 1
ATOM 3565 C C . THR B 1 20 ? 25.32709 -26.99274 18.39881 1.000 22.62298 20 THR B C 1
ATOM 3566 O O . THR B 1 20 ? 24.18248 -27.43487 18.52230 1.000 22.08618 20 THR B O 1
ATOM 3570 N N . VAL B 1 21 ? 25.61696 -25.67515 18.52422 1.000 22.23263 21 VAL B N 1
ATOM 3571 C CA . VAL B 1 21 ? 24.61702 -24.63145 18.81101 1.000 22.10880 21 VAL B CA 1
ATOM 3572 C C . VAL B 1 21 ? 24.05108 -24.05840 17.50687 1.000 23.35934 21 VAL B C 1
ATOM 3573 O O . VAL B 1 21 ? 24.81865 -23.74258 16.58159 1.000 22.52969 21 VAL B O 1
ATOM 3577 N N . GLN B 1 22 ? 22.72233 -23.89064 17.44453 1.000 21.40670 22 GLN B N 1
ATOM 3578 C CA . GLN B 1 22 ? 22.04470 -23.02649 16.46492 1.000 21.50992 22 GLN B CA 1
ATOM 3579 C C . GLN B 1 22 ? 21.30978 -21.92612 17.21892 1.000 23.80039 22 GLN B C 1
ATOM 3580 O O . GLN B 1 22 ? 20.72775 -22.18109 18.26989 1.000 23.44867 22 GLN B O 1
ATOM 3586 N N . VAL B 1 23 ? 21.35152 -20.69567 16.72111 1.000 22.87453 23 VAL B N 1
ATOM 3587 C CA . VAL B 1 23 ? 20.61330 -19.57359 17.32202 1.000 21.76318 23 VAL B CA 1
ATOM 3588 C C . VAL B 1 23 ? 19.73629 -18.94451 16.24768 1.000 23.75818 23 VAL B C 1
ATOM 3589 O O . VAL B 1 23 ? 20.16517 -18.76935 15.08410 1.000 23.39984 23 VAL B O 1
ATOM 3593 N N . GLU B 1 24 ? 18.51919 -18.58430 16.65531 1.000 24.64100 24 GLU B N 1
ATOM 3594 C CA . GLU B 1 24 ? 17.57318 -17.86160 15.80231 1.000 25.57812 24 GLU B CA 1
ATOM 3595 C C . GLU B 1 24 ? 17.24170 -16.53182 16.46874 1.000 28.04272 24 GLU B C 1
ATOM 3596 O O . GLU B 1 24 ? 16.81318 -16.51356 17.62974 1.000 28.93221 24 GLU B O 1
ATOM 3602 N N . VAL B 1 25 ? 17.43008 -15.42099 15.74047 1.000 26.27907 25 VAL B N 1
ATOM 3603 C CA . VAL B 1 25 ? 17.12900 -14.07008 16.22079 1.000 27.11865 25 VAL B CA 1
ATOM 3604 C C . VAL B 1 25 ? 15.91694 -13.57976 15.43608 1.000 31.16603 25 VAL B C 1
ATOM 3605 O O . VAL B 1 25 ? 15.91079 -13.67639 14.20910 1.000 29.78965 25 VAL B O 1
ATOM 3609 N N . THR B 1 26 ? 14.90443 -13.03080 16.12358 1.000 28.94370 26 THR B N 1
ATOM 3610 C CA . THR B 1 26 ? 13.71209 -12.50771 15.44465 1.000 29.19010 26 THR B CA 1
ATOM 3611 C C . THR B 1 26 ? 13.54639 -11.03163 15.78067 1.000 29.63854 26 THR B C 1
ATOM 3612 O O . THR B 1 26 ? 13.63504 -10.66006 16.95089 1.000 29.45160 26 THR B O 1
ATOM 3616 N N . THR B 1 27 ? 13.31336 -10.19316 14.76376 1.000 31.85987 27 THR B N 1
ATOM 3617 C CA . THR B 1 27 ? 13.15538 -8.75789 15.00713 1.000 31.65991 27 THR B CA 1
ATOM 3618 C C . THR B 1 27 ? 11.68578 -8.38089 15.14175 1.000 34.40855 27 THR B C 1
ATOM 3619 O O . THR B 1 27 ? 10.77868 -9.18459 14.89828 1.000 32.89133 27 THR B O 1
ATOM 3623 N N . ASP B 1 28 ? 11.46410 -7.11021 15.51119 1.000 33.68323 28 ASP B N 1
ATOM 3624 C CA . ASP B 1 28 ? 10.10080 -6.57450 15.58468 1.000 36.30916 28 ASP B CA 1
ATOM 3625 C C . ASP B 1 28 ? 9.42115 -6.46222 14.22025 1.000 42.24881 28 ASP B C 1
ATOM 3626 O O . ASP B 1 28 ? 8.19256 -6.29706 14.18665 1.000 44.36419 28 ASP B O 1
ATOM 3631 N N . TYR B 1 29 ? 10.15426 -6.59930 13.10878 1.000 39.45733 29 TYR B N 1
ATOM 3632 C CA . TYR B 1 29 ? 9.52469 -6.77849 11.79806 1.000 40.79349 29 TYR B CA 1
ATOM 3633 C C . TYR B 1 29 ? 9.24679 -8.24588 11.46125 1.000 40.25823 29 TYR B C 1
ATOM 3634 O O . TYR B 1 29 ? 8.91497 -8.55083 10.30689 1.000 44.05323 29 TYR B O 1
ATOM 3643 N N . GLU B 1 30 ? 9.37669 -9.15540 12.43424 1.000 35.54457 30 GLU B N 1
ATOM 3644 C CA . GLU B 1 30 ? 9.15738 -10.58695 12.23748 1.000 39.61658 30 GLU B CA 1
ATOM 3645 C C . GLU B 1 30 ? 10.12294 -11.17411 11.20023 1.000 39.78955 30 GLU B C 1
ATOM 3646 O O . GLU B 1 30 ? 9.82787 -12.17354 10.54467 1.000 38.99621 30 GLU B O 1
ATOM 3652 N N . ILE B 1 31 ? 11.29018 -10.58457 11.07795 1.000 31.72879 31 ILE B N 1
ATOM 3653 C CA . ILE B 1 31 ? 12.36471 -11.11877 10.24226 1.000 27.50304 31 ILE B CA 1
ATOM 3654 C C . ILE B 1 31 ? 13.23056 -11.98112 11.14658 1.000 28.26899 31 ILE B C 1
ATOM 3655 O O . ILE B 1 31 ? 13.49599 -11.59509 12.29260 1.000 31.33255 31 ILE B O 1
ATOM 3660 N N . THR B 1 32 ? 13.73304 -13.10724 10.63389 1.000 29.77070 32 THR B N 1
ATOM 3661 C CA . THR B 1 32 ? 14.56099 -13.98154 11.45407 1.000 26.86851 32 THR B CA 1
ATOM 3662 C C . THR B 1 32 ? 15.90296 -14.22070 10.78412 1.000 31.91144 32 THR B C 1
ATOM 3663 O O . THR B 1 32 ? 16.01346 -14.25697 9.55968 1.000 35.86843 32 THR B O 1
ATOM 3667 N N . GLY B 1 33 ? 16.93140 -14.35560 11.60010 1.000 26.60292 33 GLY B N 1
ATOM 3668 C CA . GLY B 1 33 ? 18.23703 -14.78648 11.12294 1.000 26.38153 33 GLY B CA 1
ATOM 3669 C C . GLY B 1 33 ? 18.60448 -16.02309 11.92396 1.000 25.44060 33 GLY B C 1
ATOM 3670 O O . GLY B 1 33 ? 18.33178 -16.08851 13.12218 1.000 25.93921 33 GLY B O 1
ATOM 3671 N N . VAL B 1 34 ? 19.16199 -17.02245 11.23839 1.000 24.11948 34 VAL B N 1
ATOM 3672 C CA . VAL B 1 34 ? 19.58394 -18.28126 11.88037 1.000 23.77950 34 VAL B CA 1
ATOM 3673 C C . VAL B 1 34 ? 21.06646 -18.53053 11.59427 1.000 23.56866 34 VAL B C 1
ATOM 3674 O O . VAL B 1 34 ? 21.50658 -18.41824 10.43639 1.000 23.91653 34 VAL B O 1
ATOM 3678 N N . ALA B 1 35 ? 21.83575 -18.92121 12.63103 1.000 21.86583 35 ALA B N 1
ATOM 3679 C CA . ALA B 1 35 ? 23.26604 -19.22264 12.42983 1.000 24.55851 35 ALA B CA 1
ATOM 3680 C C . ALA B 1 35 ? 23.64626 -20.45057 13.23790 1.000 22.36269 35 ALA B C 1
ATOM 3681 O O . ALA B 1 35 ? 23.09409 -20.69226 14.33341 1.000 23.10307 35 ALA B O 1
ATOM 3683 N N . ASN B 1 36 ? 24.66308 -21.19151 12.73130 1.000 21.35745 36 ASN B N 1
ATOM 3684 C CA . ASN B 1 36 ? 25.18101 -22.34360 13.45077 1.000 21.64601 36 ASN B CA 1
ATOM 3685 C C . ASN B 1 36 ? 26.64933 -22.14934 13.78074 1.000 24.28063 36 ASN B C 1
ATOM 3686 O O . ASN B 1 36 ? 27.36435 -21.45685 13.05594 1.000 24.33100 36 ASN B O 1
ATOM 3691 N N . VAL B 1 37 ? 27.11020 -22.81312 14.83339 1.000 22.33523 37 VAL B N 1
ATOM 3692 C CA . VAL B 1 37 ? 28.49581 -22.72057 15.29041 1.000 20.67396 37 VAL B CA 1
ATOM 3693 C C . VAL B 1 37 ? 29.27241 -23.96372 14.85222 1.000 21.00939 37 VAL B C 1
ATOM 3694 O O . VAL B 1 37 ? 28.85978 -25.09250 15.17553 1.000 25.49105 37 VAL B O 1
ATOM 3698 N N . PRO B 1 38 ? 30.42367 -23.82042 14.19243 1.000 23.73353 38 PRO B N 1
ATOM 3699 C CA . PRO B 1 38 ? 31.25029 -24.98809 13.85403 1.000 25.30887 38 PRO B CA 1
ATOM 3700 C C . PRO B 1 38 ? 32.10941 -25.41520 15.04988 1.000 29.04730 38 PRO B C 1
ATOM 3701 O O . PRO B 1 38 ? 32.17020 -24.74505 16.08233 1.000 28.53573 38 PRO B O 1
ATOM 3705 N N . SER B 1 39 ? 32.78956 -26.55955 14.90427 1.000 23.74738 39 SER B N 1
ATOM 3706 C CA . SER B 1 39 ? 33.59194 -27.03977 16.01527 1.000 23.77744 39 SER B CA 1
ATOM 3707 C C . SER B 1 39 ? 34.83087 -27.78660 15.51982 1.000 27.99908 39 SER B C 1
ATOM 3708 O O . SER B 1 39 ? 34.75575 -28.58620 14.57879 1.000 28.26958 39 SER B O 1
ATOM 3711 N N . GLY B 1 40 ? 35.96400 -27.55039 16.17417 1.000 31.48464 40 GLY B N 1
ATOM 3712 C CA . GLY B 1 40 ? 37.17931 -28.24707 15.77283 1.000 35.08601 40 GLY B CA 1
ATOM 3713 C C . GLY B 1 40 ? 37.30149 -29.61324 16.40125 1.000 48.70953 40 GLY B C 1
ATOM 3714 O O . GLY B 1 40 ? 36.63340 -29.87041 17.39527 1.000 51.63900 40 GLY B O 1
ATOM 3715 N N . SER B 1 45 ? 46.65681 -23.69347 23.68297 1.000 82.18624 45 SER B N 1
ATOM 3716 C CA . SER B 1 45 ? 45.21009 -23.52626 23.84866 1.000 84.47479 45 SER B CA 1
ATOM 3717 C C . SER B 1 45 ? 44.83546 -22.15633 24.45258 1.000 82.20725 45 SER B C 1
ATOM 3718 O O . SER B 1 45 ? 44.31386 -22.06328 25.57363 1.000 81.37903 45 SER B O 1
ATOM 3721 N N . ARG B 1 46 ? 45.11904 -21.09783 23.69214 1.000 74.09461 46 ARG B N 1
ATOM 3722 C CA . ARG B 1 46 ? 44.74666 -19.72906 24.03329 1.000 58.77232 46 ARG B CA 1
ATOM 3723 C C . ARG B 1 46 ? 43.43360 -19.31651 23.36739 1.000 51.94724 46 ARG B C 1
ATOM 3724 O O . ARG B 1 46 ? 42.96205 -18.18518 23.56330 1.000 48.24375 46 ARG B O 1
ATOM 3732 N N . GLU B 1 47 ? 42.83344 -20.23055 22.61562 1.000 40.93574 47 GLU B N 1
ATOM 3733 C CA . GLU B 1 47 ? 41.60982 -19.97260 21.84806 1.000 41.88317 47 GLU B CA 1
ATOM 3734 C C . GLU B 1 47 ? 40.38578 -19.90346 22.75592 1.000 42.97288 47 GLU B C 1
ATOM 3735 O O . GLU B 1 47 ? 40.38922 -20.37143 23.90553 1.000 39.63216 47 GLU B O 1
ATOM 3741 N N . ALA B 1 48 ? 39.31935 -19.32001 22.21925 1.000 31.00476 48 ALA B N 1
ATOM 3742 C CA . ALA B 1 48 ? 38.10261 -19.15301 23.00647 1.000 29.39981 48 ALA B CA 1
ATOM 3743 C C . ALA B 1 48 ? 37.46733 -20.51552 23.30212 1.000 31.39667 48 ALA B C 1
ATOM 3744 O O . ALA B 1 48 ? 37.53513 -21.45269 22.49955 1.000 31.39642 48 ALA B O 1
ATOM 3746 N N . LEU B 1 49 ? 36.81819 -20.62080 24.44793 1.000 29.35568 49 LEU B N 1
ATOM 3747 C CA . LEU B 1 49 ? 36.48062 -21.94535 24.96897 1.000 31.99712 49 LEU B CA 1
ATOM 3748 C C . LEU B 1 49 ? 35.07950 -22.33924 24.52965 1.000 33.49980 49 LEU B C 1
ATOM 3749 O O . LEU B 1 49 ? 34.12246 -21.64697 24.85865 1.000 36.97288 49 LEU B O 1
ATOM 3754 N N . GLU B 1 50 ? 34.94511 -23.46628 23.82613 1.000 31.40049 50 GLU B N 1
ATOM 3755 C CA . GLU B 1 50 ? 33.60245 -23.97208 23.56010 1.000 32.72057 50 GLU B CA 1
ATOM 3756 C C . GLU B 1 50 ? 33.16446 -24.80620 24.75851 1.000 33.47705 50 GLU B C 1
ATOM 3757 O O . GLU B 1 50 ? 33.94563 -25.57490 25.33919 1.000 38.15697 50 GLU B O 1
ATOM 3763 N N . LEU B 1 51 ? 31.93210 -24.61717 25.15358 1.000 28.26344 51 LEU B N 1
ATOM 3764 C CA . LEU B 1 51 ? 31.39025 -25.23905 26.34765 1.000 28.23571 51 LEU B CA 1
ATOM 3765 C C . LEU B 1 51 ? 30.58575 -26.47197 25.97656 1.000 28.89330 51 LEU B C 1
ATOM 3766 O O . LEU B 1 51 ? 29.64643 -26.38763 25.18567 1.000 25.74741 51 LEU B O 1
ATOM 3771 N N . ARG B 1 52 ? 30.91092 -27.60200 26.60175 1.000 27.88250 52 ARG B N 1
ATOM 3772 C CA . ARG B 1 52 ? 30.16786 -28.82665 26.34675 1.000 27.60348 52 ARG B CA 1
ATOM 3773 C C . ARG B 1 52 ? 29.58374 -29.30579 27.66287 1.000 26.22608 52 ARG B C 1
ATOM 3774 O O . ARG B 1 52 ? 29.80978 -28.70454 28.69839 1.000 31.56923 52 ARG B O 1
ATOM 3782 N N . ASP B 1 53 ? 28.91003 -30.44928 27.61079 1.000 26.33016 53 ASP B N 1
ATOM 3783 C CA . ASP B 1 53 ? 28.06615 -30.87806 28.71790 1.000 27.10704 53 ASP B CA 1
ATOM 3784 C C . ASP B 1 53 ? 28.73627 -31.86034 29.66555 1.000 30.54860 53 ASP B C 1
ATOM 3785 O O . ASP B 1 53 ? 28.09094 -32.26313 30.61556 1.000 27.77439 53 ASP B O 1
ATOM 3790 N N . LYS B 1 54 ? 29.98410 -32.26830 29.41689 1.000 32.12999 54 LYS B N 1
ATOM 3791 C CA . LYS B 1 54 ? 30.68127 -33.13857 30.36880 1.000 34.74406 54 LYS B CA 1
ATOM 3792 C C . LYS B 1 54 ? 30.68842 -32.47213 31.73525 1.000 32.35490 54 LYS B C 1
ATOM 3793 O O . LYS B 1 54 ? 30.91373 -31.26251 31.84457 1.000 37.16857 54 LYS B O 1
ATOM 3799 N N . GLY B 1 55 ? 30.42293 -33.24897 32.78438 1.000 32.53191 55 GLY B N 1
ATOM 3800 C CA . GLY B 1 55 ? 30.32714 -32.68899 34.11244 1.000 34.13934 55 GLY B CA 1
ATOM 3801 C C . GLY B 1 55 ? 29.04130 -31.96740 34.47697 1.000 33.14201 55 GLY B C 1
ATOM 3802 O O . GLY B 1 55 ? 29.01888 -31.27602 35.50391 1.000 33.33194 55 GLY B O 1
ATOM 3803 N N . THR B 1 56 ? 27.97535 -32.09188 33.67983 1.000 33.82877 56 THR B N 1
ATOM 3804 C CA . THR B 1 56 ? 26.64299 -31.55820 33.96837 1.000 30.58896 56 THR B CA 1
ATOM 3805 C C . THR B 1 56 ? 25.61149 -32.67157 33.85836 1.000 32.41805 56 THR B C 1
ATOM 3806 O O . THR B 1 56 ? 25.90493 -33.77470 33.37935 1.000 28.77107 56 THR B O 1
ATOM 3810 N N . LYS B 1 57 ? 24.37290 -32.36530 34.27223 1.000 30.73111 57 LYS B N 1
ATOM 3811 C CA . LYS B 1 57 ? 23.28933 -33.33123 34.17398 1.000 35.44923 57 LYS B CA 1
ATOM 3812 C C . LYS B 1 57 ? 22.96256 -33.66696 32.73298 1.000 30.99987 57 LYS B C 1
ATOM 3813 O O . LYS B 1 57 ? 22.19744 -34.60681 32.49785 1.000 33.96116 57 LYS B O 1
ATOM 3819 N N . TYR B 1 58 ? 23.52477 -32.93314 31.77955 1.000 29.54690 58 TYR B N 1
ATOM 3820 C CA . TYR B 1 58 ? 23.27694 -33.21876 30.37302 1.000 26.51655 58 TYR B CA 1
ATOM 3821 C C . TYR B 1 58 ? 24.32074 -34.16914 29.77890 1.000 27.25212 58 TYR B C 1
ATOM 3822 O O . TYR B 1 58 ? 24.18386 -34.53925 28.61257 1.000 26.45616 58 TYR B O 1
ATOM 3831 N N . GLU B 1 59 ? 25.35832 -34.55546 30.53945 1.000 28.47210 59 GLU B N 1
ATOM 3832 C CA . GLU B 1 59 ? 26.48058 -35.34471 29.99070 1.000 26.22066 59 GLU B CA 1
ATOM 3833 C C . GLU B 1 59 ? 26.02277 -36.61879 29.26868 1.000 27.37598 59 GLU B C 1
ATOM 3834 O O . GLU B 1 59 ? 26.52591 -36.94313 28.17201 1.000 29.73850 59 GLU B O 1
ATOM 3840 N N . GLY B 1 60 ? 25.03088 -37.31849 29.82858 1.000 26.34349 60 GLY B N 1
ATOM 3841 C CA . GLY B 1 60 ? 24.61942 -38.56195 29.17865 1.000 29.52880 60 GLY B CA 1
ATOM 3842 C C . GLY B 1 60 ? 23.77395 -38.46059 27.90201 1.000 29.04764 60 GLY B C 1
ATOM 3843 O O . GLY B 1 60 ? 23.42099 -39.48264 27.32030 1.000 30.89256 60 GLY B O 1
ATOM 3844 N N . ASN B 1 61 ? 23.40733 -37.26332 27.47248 1.000 26.10566 61 ASN B N 1
ATOM 3845 C CA . ASN B 1 61 ? 22.51294 -37.13162 26.32258 1.000 27.77055 61 ASN B CA 1
ATOM 3846 C C . ASN B 1 61 ? 23.14303 -37.68534 25.05970 1.000 27.24107 61 ASN B C 1
ATOM 3847 O O . ASN B 1 61 ? 22.43699 -38.22722 24.19421 1.000 27.55199 61 ASN B O 1
ATOM 3852 N N . TRP B 1 62 ? 24.45160 -37.47910 24.90030 1.000 24.89163 62 TRP B N 1
ATOM 3853 C CA . TRP B 1 62 ? 25.17967 -37.75664 23.65403 1.000 24.34567 62 TRP B CA 1
ATOM 3854 C C . TRP B 1 62 ? 26.53049 -38.38205 23.96988 1.000 29.21855 62 TRP B C 1
ATOM 3855 O O . TRP B 1 62 ? 27.06624 -38.24603 25.07288 1.000 28.67838 62 TRP B O 1
ATOM 3866 N N . PHE B 1 63 ? 27.07498 -39.08147 22.97841 1.000 27.72079 63 PHE B N 1
ATOM 3867 C CA . PHE B 1 63 ? 28.37027 -39.73979 23.12776 1.000 26.34222 63 PHE B CA 1
ATOM 3868 C C . PHE B 1 63 ? 29.45018 -38.78066 23.60177 1.000 25.17421 63 PHE B C 1
ATOM 3869 O O . PHE B 1 63 ? 29.58809 -37.65612 23.10703 1.000 28.16462 63 PHE B O 1
ATOM 3877 N N . GLY B 1 64 ? 30.26177 -39.27040 24.5501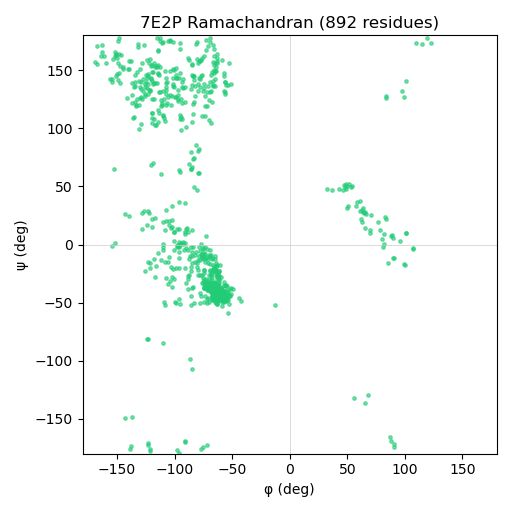8 1.000 26.85402 64 GLY B N 1
ATOM 3878 C CA . GLY B 1 64 ? 31.39844 -38.47947 24.96916 1.000 28.89367 64 GLY B CA 1
ATOM 3879 C C . GLY B 1 64 ? 31.07227 -37.21950 25.74903 1.000 31.94582 64 GLY B C 1
ATOM 3880 O O . GLY B 1 64 ? 31.97360 -36.37464 25.93357 1.000 30.51916 64 GLY B O 1
ATOM 3881 N N . GLY B 1 65 ? 29.83035 -37.06585 26.21259 1.000 29.84979 65 GLY B N 1
ATOM 3882 C CA . GLY B 1 65 ? 29.43322 -35.83398 26.90440 1.000 29.07416 65 GLY B CA 1
ATOM 3883 C C . GLY B 1 65 ? 29.51998 -34.60168 26.02572 1.000 28.82797 65 GLY B C 1
ATOM 3884 O O . GLY B 1 65 ? 29.75434 -33.49132 26.52050 1.000 27.63246 65 GLY B O 1
ATOM 3885 N N . LYS B 1 66 ? 29.33223 -34.75831 24.71216 1.000 26.73392 66 LYS B N 1
ATOM 3886 C CA . LYS B 1 66 ? 29.57466 -33.65248 23.79692 1.000 25.07737 66 LYS B CA 1
ATOM 3887 C C . LYS B 1 66 ? 28.34131 -32.79338 23.54643 1.000 27.16125 66 LYS B C 1
ATOM 3888 O O . LYS B 1 66 ? 28.37432 -31.93209 22.65003 1.000 25.69418 66 LYS B O 1
ATOM 3894 N N . GLY B 1 67 ? 27.25189 -33.00383 24.30568 1.000 25.76103 67 GLY B N 1
ATOM 3895 C CA . GLY B 1 67 ? 26.12101 -32.09204 24.23521 1.000 23.89794 67 GLY B CA 1
ATOM 3896 C C . GLY B 1 67 ? 26.50282 -30.62186 24.43981 1.000 24.87920 67 GLY B C 1
ATOM 3897 O O . GLY B 1 67 ? 27.53708 -30.31466 25.05860 1.000 24.61472 67 GLY B O 1
ATOM 3898 N N . VAL B 1 68 ? 25.67186 -29.70419 23.93244 1.000 22.41214 68 VAL B N 1
ATOM 3899 C CA . VAL B 1 68 ? 25.91367 -28.28241 24.18081 1.000 21.01091 68 VAL B CA 1
ATOM 3900 C C . VAL B 1 68 ? 24.69917 -27.62365 24.83953 1.000 25.63728 68 VAL B C 1
ATOM 3901 O O . VAL B 1 68 ? 24.45211 -26.42711 24.65420 1.000 25.83954 68 VAL B O 1
ATOM 3905 N N . MET B 1 69 ? 23.92026 -28.38195 25.60531 1.000 23.21327 69 MET B N 1
ATOM 3906 C CA . MET B 1 69 ? 22.71623 -27.77873 26.17377 1.000 24.02664 69 MET B CA 1
ATOM 3907 C C . MET B 1 69 ? 23.05454 -26.76043 27.24134 1.000 25.73700 69 MET B C 1
ATOM 3908 O O . MET B 1 69 ? 22.25876 -25.83840 27.47486 1.000 25.04061 69 MET B O 1
ATOM 3913 N N . THR B 1 70 ? 24.20976 -26.90701 27.90109 1.000 26.26772 70 THR B N 1
ATOM 3914 C CA . THR B 1 70 ? 24.65518 -25.86271 28.82468 1.000 25.84887 70 THR B CA 1
ATOM 3915 C C . THR B 1 70 ? 24.82423 -24.52364 28.10339 1.000 28.45991 70 THR B C 1
ATOM 3916 O O . THR B 1 70 ? 24.35471 -23.48196 28.59299 1.000 27.51539 70 THR B O 1
ATOM 3920 N N . ALA B 1 71 ? 25.48125 -24.53957 26.93315 1.000 25.09782 71 ALA B N 1
ATOM 3921 C CA . ALA B 1 71 ? 25.64290 -23.32443 26.13903 1.000 24.89938 71 ALA B CA 1
ATOM 3922 C C . ALA B 1 71 ? 24.30522 -22.81040 25.62647 1.000 25.68043 71 ALA B C 1
ATOM 3923 O O . ALA B 1 71 ? 24.05768 -21.59520 25.59671 1.000 24.61418 71 ALA B O 1
ATOM 3925 N N . VAL B 1 72 ? 23.43632 -23.71750 25.19303 1.000 23.63966 72 VAL B N 1
ATOM 3926 C CA . VAL B 1 72 ? 22.09114 -23.34883 24.76801 1.000 23.24239 72 VAL B CA 1
ATOM 3927 C C . VAL B 1 72 ? 21.36091 -22.64404 25.90312 1.000 25.53701 72 VAL B C 1
ATOM 3928 O O . VAL B 1 72 ? 20.71747 -21.60712 25.70370 1.000 25.07712 72 VAL B O 1
ATOM 3932 N N . ASP B 1 73 ? 21.42368 -23.21818 27.11098 1.000 24.56961 73 ASP B N 1
ATOM 3933 C CA . ASP B 1 73 ? 20.79495 -22.56273 28.25542 1.000 24.08234 73 ASP B CA 1
ATOM 3934 C C . ASP B 1 73 ? 21.40995 -21.18492 28.49407 1.000 26.35818 73 ASP B C 1
ATOM 3935 O O . ASP B 1 73 ? 20.70829 -20.22072 28.87754 1.000 27.60827 73 ASP B O 1
ATOM 3940 N N . ASN B 1 74 ? 22.72049 -21.06555 28.30926 1.000 26.37666 74 ASN B N 1
ATOM 3941 C CA . ASN B 1 74 ? 23.33802 -19.75990 28.54035 1.000 25.84242 74 ASN B CA 1
ATOM 3942 C C . ASN B 1 74 ? 22.79808 -18.72371 27.56117 1.000 27.59200 74 ASN B C 1
ATOM 3943 O O . ASN B 1 74 ? 22.57496 -17.56504 27.93381 1.000 28.12785 74 ASN B O 1
ATOM 3948 N N . VAL B 1 75 ? 22.61631 -19.10179 26.28354 1.000 23.57698 75 VAL B N 1
ATOM 3949 C CA . VAL B 1 75 ? 21.98874 -18.16221 25.35021 1.000 22.30081 75 VAL B CA 1
ATOM 3950 C C . VAL B 1 75 ? 20.59939 -17.77795 25.83652 1.000 26.38419 75 VAL B C 1
ATOM 3951 O O . VAL B 1 75 ? 20.25946 -16.59316 25.91615 1.000 27.34801 75 VAL B O 1
ATOM 3955 N N . ASN B 1 76 ? 19.75653 -18.77900 26.11912 1.000 26.58477 76 ASN B N 1
ATOM 3956 C CA . ASN B 1 76 ? 18.33251 -18.50933 26.32358 1.000 24.55945 76 ASN B CA 1
ATOM 3957 C C . ASN B 1 76 ? 18.07151 -17.81942 27.65892 1.000 27.54882 76 ASN B C 1
ATOM 3958 O O . ASN B 1 76 ? 17.18508 -16.96304 27.74629 1.000 30.46020 76 ASN B O 1
ATOM 3963 N N . GLU B 1 77 ? 18.85667 -18.13299 28.68098 1.000 25.63993 77 GLU B N 1
ATOM 3964 C CA . GLU B 1 77 ? 18.60576 -17.64498 30.04068 1.000 29.50728 77 GLU B CA 1
ATOM 3965 C C . GLU B 1 77 ? 19.46499 -16.46182 30.45012 1.000 31.08964 77 GLU B C 1
ATOM 3966 O O . GLU B 1 77 ? 19.03614 -15.67687 31.32688 1.000 30.45637 77 GLU B O 1
ATOM 3972 N N . LYS B 1 78 ? 20.67625 -16.34628 29.91139 1.000 28.83245 78 LYS B N 1
ATOM 3973 C CA . LYS B 1 78 ? 21.60739 -15.28207 30.30735 1.000 28.64937 78 LYS B CA 1
ATOM 3974 C C . LYS B 1 78 ? 21.80355 -14.20893 29.24838 1.000 29.95379 78 LYS B C 1
ATOM 3975 O O . LYS B 1 78 ? 21.70133 -13.01295 29.57377 1.000 33.20000 78 LYS B O 1
ATOM 3981 N N . ILE B 1 79 ? 22.12274 -14.59275 28.00702 1.000 27.90095 79 ILE B N 1
ATOM 3982 C CA . ILE B 1 79 ? 22.39730 -13.60293 26.96205 1.000 26.05140 79 ILE B CA 1
ATOM 3983 C C . ILE B 1 79 ? 21.10967 -12.94368 26.48440 1.000 28.08754 79 ILE B C 1
ATOM 3984 O O . ILE B 1 79 ? 21.02655 -11.70919 26.41218 1.000 31.35549 79 ILE B O 1
ATOM 3989 N N . ALA B 1 80 ? 20.08913 -13.74782 26.15993 1.000 28.16699 80 ALA B N 1
ATOM 3990 C CA . ALA B 1 80 ? 18.91706 -13.18813 25.46871 1.000 32.26385 80 ALA B CA 1
ATOM 3991 C C . ALA B 1 80 ? 18.22543 -12.08202 26.24808 1.000 31.95454 80 ALA B C 1
ATOM 3992 O O . ALA B 1 80 ? 17.88357 -11.04719 25.63569 1.000 32.09481 80 ALA B O 1
ATOM 3994 N N . PRO B 1 81 ? 18.01635 -12.19405 27.55973 1.000 32.25648 81 PRO B N 1
ATOM 3995 C CA . PRO B 1 81 ? 17.34483 -11.10848 28.27111 1.000 33.92647 81 PRO B CA 1
ATOM 3996 C C . PRO B 1 81 ? 18.10853 -9.81529 28.23008 1.000 36.92338 81 PRO B C 1
ATOM 3997 O O . PRO B 1 81 ? 17.47744 -8.74503 28.31763 1.000 36.65631 81 PRO B O 1
ATOM 4001 N N . GLU B 1 82 ? 19.42907 -9.86217 28.04257 1.000 33.14284 82 GLU B N 1
ATOM 4002 C CA . GLU B 1 82 ? 20.21715 -8.63354 27.98877 1.000 34.43803 82 GLU B CA 1
ATOM 4003 C C . GLU B 1 82 ? 20.12544 -7.95305 26.62649 1.000 34.93777 82 GLU B C 1
ATOM 4004 O O . GLU B 1 82 ? 20.37586 -6.73643 26.53409 1.000 37.77639 82 GLU B O 1
ATOM 4010 N N . LEU B 1 83 ? 19.76611 -8.69412 25.57672 1.000 30.64573 83 LEU B N 1
ATOM 4011 C CA . LEU B 1 83 ? 19.78101 -8.11184 24.23571 1.000 29.95020 83 LEU B CA 1
ATOM 4012 C C . LEU B 1 83 ? 18.40549 -7.73284 23.70734 1.000 34.08100 83 LEU B C 1
ATOM 4013 O O . LEU B 1 83 ? 18.33769 -6.93848 22.75801 1.000 34.89475 83 LEU B O 1
ATOM 4018 N N . ILE B 1 84 ? 17.31323 -8.28250 24.25867 1.000 35.25561 84 ILE B N 1
ATOM 4019 C CA . ILE B 1 84 ? 15.98823 -7.92362 23.75529 1.000 35.33773 84 ILE B CA 1
ATOM 4020 C C . ILE B 1 84 ? 15.83188 -6.41844 23.87445 1.000 39.53988 84 ILE B C 1
ATOM 4021 O O . ILE B 1 84 ? 16.15029 -5.82560 24.91699 1.000 39.58464 84 ILE B O 1
ATOM 4026 N N . GLY B 1 85 ? 15.36911 -5.78281 22.80169 1.000 36.18113 85 GLY B N 1
ATOM 4027 C CA . GLY B 1 85 ? 15.23565 -4.34946 22.78964 1.000 36.73522 85 GLY B CA 1
ATOM 4028 C C . GLY B 1 85 ? 16.34356 -3.59044 22.09247 1.000 40.43331 85 GLY B C 1
ATOM 4029 O O . GLY B 1 85 ? 16.12462 -2.43149 21.72835 1.000 38.78352 85 GLY B O 1
ATOM 4030 N N . MET B 1 86 ? 17.50741 -4.20640 21.86079 1.000 32.15927 86 MET B N 1
ATOM 4031 C CA . MET B 1 86 ? 18.58779 -3.53885 21.15007 1.000 33.05250 86 MET B CA 1
ATOM 4032 C C . MET B 1 86 ? 18.33559 -3.57273 19.65052 1.000 32.12027 86 MET B C 1
ATOM 4033 O O . MET B 1 86 ? 17.59890 -4.42069 19.15055 1.000 33.44355 86 MET B O 1
ATOM 4038 N N . SER B 1 87 ? 18.93750 -2.61352 18.94195 1.000 31.19019 87 SER B N 1
ATOM 4039 C CA . SER B 1 87 ? 18.90297 -2.64185 17.47914 1.000 36.17389 87 SER B CA 1
ATOM 4040 C C . SER B 1 87 ? 19.78002 -3.74869 16.91646 1.000 34.82409 87 SER B C 1
ATOM 4041 O O . SER B 1 87 ? 20.98071 -3.84331 17.21776 1.000 31.02018 87 SER B O 1
ATOM 4044 N N . VAL B 1 88 ? 19.19714 -4.52575 15.99857 1.000 31.60329 88 VAL B N 1
ATOM 4045 C CA . VAL B 1 88 ? 19.92508 -5.59640 15.36083 1.000 34.76592 88 VAL B CA 1
ATOM 4046 C C . VAL B 1 88 ? 21.08793 -5.05874 14.52066 1.000 32.27743 88 VAL B C 1
ATOM 4047 O O . VAL B 1 88 ? 22.02026 -5.80028 14.20662 1.000 31.54146 88 VAL B O 1
ATOM 4051 N N . PHE B 1 89 ? 21.09248 -3.75177 14.21173 1.000 31.86287 89 PHE B N 1
ATOM 4052 C CA . PHE B 1 89 ? 22.15261 -3.20508 13.37699 1.000 28.83456 89 PHE B CA 1
ATOM 4053 C C . PHE B 1 89 ? 23.41395 -2.82864 14.14678 1.000 28.12871 89 PHE B C 1
ATOM 4054 O O . PHE B 1 89 ? 24.44439 -2.59177 13.51665 1.000 33.70791 89 PHE B O 1
ATOM 4062 N N . ASP B 1 90 ? 23.34364 -2.72335 15.47210 1.000 29.51364 90 ASP B N 1
ATOM 4063 C CA . ASP B 1 90 ? 24.48805 -2.35531 16.30967 1.000 30.38216 90 ASP B CA 1
ATOM 4064 C C . ASP B 1 90 ? 25.33967 -3.58749 16.64498 1.000 29.19788 90 ASP B C 1
ATOM 4065 O O . ASP B 1 90 ? 25.44674 -4.00632 17.80236 1.000 31.91897 90 ASP B O 1
ATOM 4070 N N . GLN B 1 91 ? 25.96435 -4.14632 15.59844 1.000 29.82830 91 GLN B N 1
ATOM 4071 C CA . GLN B 1 91 ? 26.71706 -5.39804 15.75787 1.000 29.64451 91 GLN B CA 1
ATOM 4072 C C . GLN B 1 91 ? 27.81654 -5.23704 16.80100 1.000 31.52018 91 GLN B C 1
ATOM 4073 O O . GLN B 1 91 ? 27.99163 -6.09346 17.67258 1.000 27.69657 91 GLN B O 1
ATOM 4079 N N . ARG B 1 92 ? 28.60317 -4.14538 16.70552 1.000 23.27176 92 ARG B N 1
ATOM 4080 C CA . ARG B 1 92 ? 29.71672 -3.98836 17.65187 1.000 26.25247 92 ARG B CA 1
ATOM 4081 C C . ARG B 1 92 ? 29.22805 -3.83104 19.09515 1.000 28.22349 92 ARG B C 1
ATOM 4082 O O . ARG B 1 92 ? 29.85801 -4.32629 20.04548 1.000 30.24785 92 ARG B O 1
ATOM 4090 N N . ALA B 1 93 ? 28.11220 -3.12359 19.29549 1.000 27.33429 93 ALA B N 1
ATOM 4091 C CA . ALA B 1 93 ? 27.60646 -2.96210 20.65824 1.000 28.99407 93 ALA B CA 1
ATOM 4092 C C . ALA B 1 93 ? 27.08367 -4.27743 21.22609 1.000 27.86284 93 ALA B C 1
ATOM 4093 O O . ALA B 1 93 ? 27.22538 -4.54775 22.42916 1.000 29.93301 93 ALA B O 1
ATOM 4095 N N . ILE B 1 94 ? 26.41711 -5.07590 20.39431 1.000 24.93631 94 ILE B N 1
ATOM 4096 C CA . ILE B 1 94 ? 25.89920 -6.35919 20.88068 1.000 27.02242 94 ILE B CA 1
ATOM 4097 C C . ILE B 1 94 ? 27.04950 -7.28757 21.26069 1.000 25.38667 94 ILE B C 1
ATOM 4098 O O . ILE B 1 94 ? 27.00487 -7.97613 22.28599 1.000 26.43534 94 ILE B O 1
ATOM 4103 N N . ASP B 1 95 ? 28.07635 -7.35303 20.42200 1.000 26.71980 95 ASP B N 1
ATOM 4104 C CA . ASP B 1 95 ? 29.20599 -8.22218 20.71983 1.000 26.09625 95 ASP B CA 1
ATOM 4105 C C . ASP B 1 95 ? 29.93494 -7.75327 21.96437 1.000 26.77175 95 ASP B C 1
ATOM 4106 O O . ASP B 1 95 ? 30.33121 -8.57627 22.81143 1.000 29.17184 95 ASP B O 1
ATOM 4111 N N . LYS B 1 96 ? 30.10112 -6.42602 22.11797 1.000 27.62657 96 LYS B N 1
ATOM 4112 C CA . LYS B 1 96 ? 30.74325 -5.92307 23.32745 1.000 28.20911 96 LYS B CA 1
ATOM 4113 C C . LYS B 1 96 ? 29.93280 -6.27714 24.56243 1.000 30.02335 96 LYS B C 1
ATOM 4114 O O . LYS B 1 96 ? 30.49995 -6.63015 25.61148 1.000 32.21527 96 LYS B O 1
ATOM 4120 N N . LEU B 1 97 ? 28.59500 -6.15218 24.47995 1.000 29.87931 97 LEU B N 1
ATOM 4121 C CA . LEU B 1 97 ? 27.78545 -6.48842 25.64878 1.000 30.61971 97 LEU B CA 1
ATOM 4122 C C . LEU B 1 97 ? 28.01271 -7.94927 26.06018 1.000 29.17932 97 LEU B C 1
ATOM 4123 O O . LEU B 1 97 ? 28.11989 -8.24825 27.25935 1.000 32.21866 97 LEU B O 1
ATOM 4128 N N . MET B 1 98 ? 28.07645 -8.87153 25.07579 1.000 28.91493 98 MET B N 1
ATOM 4129 C CA . MET B 1 98 ? 28.23884 -10.29190 25.40603 1.000 26.71961 98 MET B CA 1
ATOM 4130 C C . MET B 1 98 ? 29.61827 -10.54898 25.97514 1.000 31.76634 98 MET B C 1
ATOM 4131 O O . MET B 1 98 ? 29.80331 -11.38188 26.87087 1.000 30.08202 98 MET B O 1
ATOM 4136 N N . ILE B 1 99 ? 30.61564 -9.88453 25.40662 1.000 29.34957 99 ILE B N 1
ATOM 4137 C CA . ILE B 1 99 ? 31.98911 -10.07353 25.87713 1.000 29.32610 99 ILE B CA 1
ATOM 4138 C C . ILE B 1 99 ? 32.10175 -9.62940 27.33017 1.000 29.16533 99 ILE B C 1
ATOM 4139 O O . ILE B 1 99 ? 32.71530 -10.31008 28.16682 1.000 31.44335 99 ILE B O 1
ATOM 4144 N N . GLU B 1 100 ? 31.47635 -8.49693 27.65897 1.000 28.89153 100 GLU B N 1
ATOM 4145 C CA . GLU B 1 100 ? 31.55322 -7.98802 29.02267 1.000 32.05887 100 GLU B CA 1
ATOM 4146 C C . GLU B 1 100 ? 30.68262 -8.81207 29.96229 1.000 32.51388 100 GLU B C 1
ATOM 4147 O O . GLU B 1 100 ? 31.04844 -9.01837 31.13704 1.000 34.89084 100 GLU B O 1
ATOM 4153 N N . LEU B 1 101 ? 29.54108 -9.31189 29.47476 1.000 32.26365 101 LEU B N 1
ATOM 4154 C CA . LEU B 1 101 ? 28.70019 -10.16038 30.32964 1.000 31.03190 101 LEU B CA 1
ATOM 4155 C C . LEU B 1 101 ? 29.45223 -11.41281 30.75586 1.000 33.00988 101 LEU B C 1
ATOM 4156 O O . LEU B 1 101 ? 29.36371 -11.84008 31.91736 1.000 36.11193 101 LEU B O 1
ATOM 4161 N N . ASP B 1 102 ? 30.22885 -11.99740 29.83564 1.000 29.33126 102 ASP B N 1
ATOM 4162 C CA . ASP B 1 102 ? 31.04290 -13.17133 30.16005 1.000 29.53234 102 ASP B CA 1
ATOM 4163 C C . ASP B 1 102 ? 32.19525 -12.81058 31.09281 1.000 33.16593 102 ASP B C 1
ATOM 4164 O O . ASP B 1 102 ? 32.42015 -13.47486 32.13376 1.000 34.96571 102 ASP B O 1
ATOM 4169 N N . GLY B 1 103 ? 32.93243 -11.75841 30.73613 1.000 33.44434 103 GLY B N 1
ATOM 4170 C CA . GLY B 1 103 ? 33.93637 -11.15066 31.59837 1.000 38.78425 103 GLY B CA 1
ATOM 4171 C C . GLY B 1 103 ? 35.27580 -11.85265 31.66713 1.000 41.55231 103 GLY B C 1
ATOM 4172 O O . GLY B 1 103 ? 36.13172 -11.41313 32.44599 1.000 43.65289 103 GLY B O 1
ATOM 4173 N N . THR B 1 104 ? 35.50357 -12.90972 30.88131 1.000 31.61562 104 THR B N 1
ATOM 4174 C CA . THR B 1 104 ? 36.76692 -13.64301 30.88884 1.000 35.86681 104 THR B CA 1
ATOM 4175 C C . THR B 1 104 ? 37.42805 -13.53847 29.51936 1.000 39.64974 104 THR B C 1
ATOM 4176 O O . THR B 1 104 ? 36.75295 -13.36934 28.49334 1.000 34.82097 104 THR B O 1
ATOM 4180 N N . ALA B 1 105 ? 38.75567 -13.71695 29.48311 1.000 38.42000 105 ALA B N 1
ATOM 4181 C CA . ALA B 1 105 ? 39.44240 -13.52948 28.20522 1.000 39.02731 105 ALA B CA 1
ATOM 4182 C C . ALA B 1 105 ? 39.07127 -14.61117 27.19856 1.000 36.66369 105 ALA B C 1
ATOM 4183 O O . ALA B 1 105 ? 38.94508 -14.32533 26.00901 1.000 38.19995 105 ALA B O 1
ATOM 4185 N N . THR B 1 106 ? 38.81744 -15.83827 27.64361 1.000 33.92684 106 THR B N 1
ATOM 4186 C CA . THR B 1 106 ? 38.52894 -16.91849 26.70359 1.000 35.62271 106 THR B CA 1
ATOM 4187 C C . THR B 1 106 ? 37.02639 -17.25696 26.60111 1.000 30.10363 106 THR B C 1
ATOM 4188 O O . THR B 1 106 ? 36.68477 -18.31495 26.06729 1.000 31.58162 106 THR B O 1
ATOM 4192 N N . LYS B 1 107 ? 36.12852 -16.38212 27.09610 1.000 29.61223 107 LYS B N 1
ATOM 4193 C CA . LYS B 1 107 ? 34.68085 -16.61212 26.96945 1.000 27.49821 107 LYS B CA 1
ATOM 4194 C C . LYS B 1 107 ? 34.30024 -17.91208 27.67897 1.000 30.04793 107 LYS B C 1
ATOM 4195 O O . LYS B 1 107 ? 33.41221 -18.65827 27.23274 1.000 30.28947 107 LYS B O 1
ATOM 4201 N N . SER B 1 108 ? 34.95479 -18.16049 28.82499 1.000 31.72043 108 SER B N 1
ATOM 4202 C CA . SER B 1 108 ? 34.78599 -19.44987 29.49207 1.000 33.58324 108 SER B CA 1
ATOM 4203 C C . SER B 1 108 ? 33.53137 -19.52357 30.36102 1.000 35.17962 108 SER B C 1
ATOM 4204 O O . SER B 1 108 ? 33.13790 -20.63153 30.76013 1.000 38.35701 108 SER B O 1
ATOM 4207 N N . LYS B 1 109 ? 32.91273 -18.38796 30.68194 1.000 31.62949 109 LYS B N 1
ATOM 4208 C CA . LYS B 1 109 ? 31.74138 -18.42351 31.55210 1.000 32.12776 109 LYS B CA 1
ATOM 4209 C C . LYS B 1 109 ? 30.47052 -18.73561 30.75851 1.000 34.79492 109 LYS B C 1
ATOM 4210 O O . LYS B 1 109 ? 29.68939 -19.62116 31.13315 1.000 34.03012 109 LYS B O 1
ATOM 4216 N N . LEU B 1 110 ? 30.24398 -18.01076 29.65869 1.000 30.36315 110 LEU B N 1
ATOM 4217 C CA . LEU B 1 110 ? 29.08259 -18.25224 28.81919 1.000 29.40208 110 LEU B CA 1
ATOM 4218 C C . LEU B 1 110 ? 29.35574 -19.30924 27.74502 1.000 28.13854 110 LEU B C 1
ATOM 4219 O O . LEU B 1 110 ? 28.42175 -19.97250 27.30869 1.000 27.92681 110 LEU B O 1
ATOM 4224 N N . GLY B 1 111 ? 30.61072 -19.46388 27.31919 1.000 28.08063 111 GLY B N 1
ATOM 4225 C CA . GLY B 1 111 ? 30.93737 -20.33844 26.18764 1.000 25.38313 111 GLY B CA 1
ATOM 4226 C C . GLY B 1 111 ? 31.12448 -19.58385 24.87964 1.000 27.29711 111 GLY B C 1
ATOM 4227 O O . GLY B 1 111 ? 30.24627 -18.79876 24.47323 1.000 27.81533 111 GLY B O 1
ATOM 4228 N N . ALA B 1 112 ? 32.25552 -19.79558 24.20000 1.000 26.34869 112 ALA B N 1
ATOM 4229 C CA . ALA B 1 112 ? 32.42117 -19.15271 22.89927 1.000 25.83767 112 ALA B CA 1
ATOM 4230 C C . ALA B 1 112 ? 31.33988 -19.57916 21.92216 1.000 25.26098 112 ALA B C 1
ATOM 4231 O O . ALA B 1 112 ? 31.02771 -18.83136 20.97899 1.000 25.43701 112 ALA B O 1
ATOM 4233 N N . ASN B 1 113 ? 30.79337 -20.78970 22.08990 1.000 24.97523 113 ASN B N 1
ATOM 4234 C CA . ASN B 1 113 ? 29.77653 -21.23671 21.15674 1.000 25.13401 113 ASN B CA 1
ATOM 4235 C C . ASN B 1 113 ? 28.43360 -20.57536 21.41564 1.000 27.12036 113 ASN B C 1
ATOM 4236 O O . ASN B 1 113 ? 27.70901 -20.29922 20.46590 1.000 29.26269 113 ASN B O 1
ATOM 4241 N N . ALA B 1 114 ? 28.10479 -20.26663 22.65981 1.000 25.63352 114 ALA B N 1
ATOM 4242 C CA . ALA B 1 114 ? 26.92879 -19.43174 22.92207 1.000 23.16279 114 ALA B CA 1
ATOM 4243 C C . ALA B 1 114 ? 27.09684 -18.03244 22.32373 1.000 26.59424 114 ALA B C 1
ATOM 4244 O O . ALA B 1 114 ? 26.19884 -17.51543 21.64971 1.000 25.92940 114 ALA B O 1
ATOM 4246 N N . ILE B 1 115 ? 28.22956 -17.38436 22.58558 1.000 23.53653 115 ILE B N 1
ATOM 4247 C CA . ILE B 1 115 ? 28.39664 -16.00967 22.11307 1.000 23.80241 115 ILE B CA 1
ATOM 4248 C C . ILE B 1 115 ? 28.41846 -15.94769 20.57842 1.000 24.75309 115 ILE B C 1
ATOM 4249 O O . ILE B 1 115 ? 27.75232 -15.09777 19.97075 1.000 23.88318 115 ILE B O 1
ATOM 4254 N N . LEU B 1 116 ? 29.19944 -16.81895 19.91795 1.000 22.49352 116 LEU B N 1
ATOM 4255 C CA . LEU B 1 116 ? 29.27355 -16.70104 18.45371 1.000 21.96018 116 LEU B CA 1
ATOM 4256 C C . LEU B 1 116 ? 27.93690 -16.98091 17.79735 1.000 23.93477 116 LEU B C 1
ATOM 4257 O O . LEU B 1 116 ? 27.59380 -16.34546 16.78953 1.000 23.84945 116 LEU B O 1
ATOM 4262 N N . GLY B 1 117 ? 27.18477 -17.97069 18.32016 1.000 23.21720 117 GLY B N 1
ATOM 4263 C CA . GLY B 1 117 ? 25.88137 -18.26763 17.72899 1.000 22.14267 117 GLY B CA 1
ATOM 4264 C C . GLY B 1 117 ? 24.98993 -17.03301 17.67514 1.000 23.66604 117 GLY B C 1
ATOM 4265 O O . GLY B 1 117 ? 24.37394 -16.73159 16.64516 1.000 23.86056 117 GLY B O 1
ATOM 4266 N N . VAL B 1 118 ? 24.90212 -16.31700 18.79316 1.000 24.22504 118 VAL B N 1
ATOM 4267 C CA . VAL B 1 118 ? 24.12396 -15.07764 18.83968 1.000 23.47475 118 VAL B CA 1
ATOM 4268 C C . VAL B 1 118 ? 24.71727 -14.03775 17.89524 1.000 24.96532 118 VAL B C 1
ATOM 4269 O O . VAL B 1 118 ? 24.00738 -13.40359 17.10558 1.000 23.69493 118 VAL B O 1
ATOM 4273 N N . SER B 1 119 ? 26.03230 -13.85737 17.96042 1.000 23.82746 119 SER B N 1
ATOM 4274 C CA . SER B 1 119 ? 26.69980 -12.83319 17.15100 1.000 23.41550 119 SER B CA 1
ATOM 4275 C C . SER B 1 119 ? 26.37409 -12.99579 15.67192 1.000 24.53522 119 SER B C 1
ATOM 4276 O O . SER B 1 119 ? 26.03879 -12.02679 14.97623 1.000 23.52432 119 SER B O 1
ATOM 4279 N N . LEU B 1 120 ? 26.46748 -14.22363 15.17308 1.000 20.91932 120 LEU B N 1
ATOM 4280 C CA . LEU B 1 120 ? 26.22758 -14.46208 13.74856 1.000 21.63974 120 LEU B CA 1
ATOM 4281 C C . LEU B 1 120 ? 24.73886 -14.39341 13.41110 1.000 26.24184 120 LEU B C 1
ATOM 4282 O O . LEU B 1 120 ? 24.36484 -13.87149 12.36002 1.000 23.89186 120 LEU B O 1
ATOM 4287 N N . ALA B 1 121 ? 23.87390 -14.89248 14.29718 1.000 23.94058 121 ALA B N 1
ATOM 4288 C CA . ALA B 1 121 ? 22.43536 -14.83079 14.00578 1.000 23.78216 121 ALA B CA 1
ATOM 4289 C C . ALA B 1 121 ? 21.93660 -13.38362 13.94585 1.000 25.53436 121 ALA B C 1
ATOM 4290 O O . ALA B 1 121 ? 21.03275 -13.05652 13.15644 1.000 24.38868 121 ALA B O 1
ATOM 4292 N N . VAL B 1 122 ? 22.49964 -12.51223 14.78912 1.000 25.25424 122 VAL B N 1
ATOM 4293 C CA . VAL B 1 122 ? 22.14381 -11.09216 14.75509 1.000 23.97212 122 VAL B CA 1
ATOM 4294 C C . VAL B 1 122 ? 22.51032 -10.49499 13.40770 1.000 24.32608 122 VAL B C 1
ATOM 4295 O O . VAL B 1 122 ? 21.71777 -9.77765 12.78601 1.000 24.72008 122 VAL B O 1
ATOM 4299 N N . ALA B 1 123 ? 23.72540 -10.75618 12.95269 1.000 23.64638 123 ALA B N 1
ATOM 4300 C CA . ALA B 1 123 ? 24.15728 -10.19016 11.67393 1.000 23.52457 123 ALA B CA 1
ATOM 4301 C C . ALA B 1 123 ? 23.30512 -10.71168 10.51180 1.000 26.45535 123 ALA B C 1
ATOM 4302 O O . ALA B 1 123 ? 22.93851 -9.95019 9.60205 1.000 24.22625 123 ALA B O 1
ATOM 4304 N N . ARG B 1 124 ? 22.95428 -11.99887 10.54196 1.000 23.91055 124 ARG B N 1
ATOM 4305 C CA . ARG B 1 124 ? 22.09761 -12.53482 9.48037 1.000 23.07500 124 ARG B CA 1
ATOM 4306 C C . ARG B 1 124 ? 20.70764 -11.92670 9.52245 1.000 23.49022 124 ARG B C 1
ATOM 4307 O O . ARG B 1 124 ? 20.11979 -11.64245 8.47140 1.000 25.10185 124 ARG B O 1
ATOM 4315 N N . ALA B 1 125 ? 20.16425 -11.69770 10.73449 1.000 24.17991 125 ALA B N 1
ATOM 4316 C CA . ALA B 1 125 ? 18.85883 -11.05658 10.83915 1.000 26.06915 125 ALA B CA 1
ATOM 4317 C C . ALA B 1 125 ? 18.90504 -9.63386 10.29294 1.000 25.33304 125 ALA B C 1
ATOM 4318 O O . ALA B 1 125 ? 17.99816 -9.20228 9.56975 1.000 25.59232 125 ALA B O 1
ATOM 4320 N N . ALA B 1 126 ? 19.95844 -8.89639 10.64172 1.000 24.19337 126 ALA B N 1
ATOM 4321 C CA . ALA B 1 126 ? 20.09865 -7.51971 10.16197 1.000 25.04544 126 ALA B CA 1
ATOM 4322 C C . ALA B 1 126 ? 20.13015 -7.47118 8.63719 1.000 27.33588 126 ALA B C 1
ATOM 4323 O O . ALA B 1 126 ? 19.41829 -6.66753 8.00096 1.000 25.25328 126 ALA B O 1
ATOM 4325 N N . ALA B 1 127 ? 20.97497 -8.30568 8.04018 1.000 23.70132 127 ALA B N 1
ATOM 4326 C CA . ALA B 1 127 ? 21.08798 -8.30566 6.58344 1.000 24.68262 127 ALA B CA 1
ATOM 4327 C C . ALA B 1 127 ? 19.74758 -8.66803 5.93730 1.000 26.27903 127 ALA B C 1
ATOM 4328 O O . ALA B 1 127 ? 19.31558 -8.02303 4.97327 1.000 27.00868 127 ALA B O 1
ATOM 4330 N N . THR B 1 128 ? 19.05926 -9.68334 6.47196 1.000 25.98856 128 THR B N 1
ATOM 4331 C CA . THR B 1 128 ? 17.76865 -10.04333 5.89431 1.000 27.39567 128 THR B CA 1
ATOM 4332 C C . THR B 1 128 ? 16.74199 -8.93018 6.04337 1.000 28.57924 128 THR B C 1
ATOM 4333 O O . THR B 1 128 ? 15.96013 -8.65903 5.11753 1.000 29.18947 128 THR B O 1
ATOM 4337 N N . GLU B 1 129 ? 16.74469 -8.24224 7.18224 1.000 25.21328 129 GLU B N 1
ATOM 4338 C CA . GLU B 1 129 ? 15.78089 -7.16586 7.35430 1.000 28.09350 129 GLU B CA 1
ATOM 4339 C C . GLU B 1 129 ? 16.00264 -6.03570 6.34410 1.000 30.00189 129 GLU B C 1
ATOM 4340 O O . GLU B 1 129 ? 15.03647 -5.41262 5.86793 1.000 30.03411 129 GLU B O 1
ATOM 4346 N N . LEU B 1 130 ? 17.25616 -5.76400 5.99325 1.000 27.18609 130 LEU B N 1
ATOM 4347 C CA . LEU B 1 130 ? 17.58019 -4.74454 5.00662 1.000 27.91474 130 LEU B CA 1
ATOM 4348 C C . LEU B 1 130 ? 17.35182 -5.21244 3.58197 1.000 30.59301 130 LEU B C 1
ATOM 4349 O O . LEU B 1 130 ? 17.32151 -4.36574 2.67000 1.000 32.81131 130 LEU B O 1
ATOM 4354 N N . GLY B 1 131 ? 17.16314 -6.51098 3.36925 1.000 28.49319 131 GLY B N 1
ATOM 4355 C CA . GLY B 1 131 ? 17.09196 -7.07385 2.02821 1.000 31.61762 131 GLY B CA 1
ATOM 4356 C C . GLY B 1 131 ? 18.42848 -7.07042 1.33062 1.000 33.76123 131 GLY B C 1
ATOM 4357 O O . GLY B 1 131 ? 18.47941 -7.04980 0.09998 1.000 35.99663 131 GLY B O 1
ATOM 4358 N N . MET B 1 132 ? 19.51999 -7.07625 2.09762 1.000 25.42406 132 MET B N 1
ATOM 4359 C CA . MET B 1 132 ? 20.89165 -6.98839 1.57249 1.000 26.58438 132 MET B CA 1
ATOM 4360 C C . MET B 1 132 ? 21.61447 -8.33216 1.67445 1.000 27.45853 132 MET B C 1
ATOM 4361 O O . MET B 1 132 ? 21.46550 -9.06493 2.66183 1.000 27.18897 132 MET B O 1
ATOM 4366 N N . PRO B 1 133 ? 22.40381 -8.70597 0.65809 1.000 26.04087 133 PRO B N 1
ATOM 4367 C CA . PRO B 1 133 ? 23.25765 -9.89654 0.77466 1.000 29.47525 133 PRO B CA 1
ATOM 4368 C C . PRO B 1 133 ? 24.16549 -9.78384 1.98998 1.000 25.50534 133 PRO B C 1
ATOM 4369 O O . PRO B 1 133 ? 24.67451 -8.69129 2.28071 1.000 24.89947 133 PRO B O 1
ATOM 4373 N N . LEU B 1 134 ? 24.34553 -10.89612 2.70054 1.000 26.48344 134 LEU B N 1
ATOM 4374 C CA . LEU B 1 134 ? 25.18101 -10.85788 3.90710 1.000 25.22524 134 LEU B CA 1
ATOM 4375 C C . LEU B 1 134 ? 26.59295 -10.33126 3.61215 1.000 24.76324 134 LEU B C 1
ATOM 4376 O O . LEU B 1 134 ? 27.13429 -9.53585 4.39287 1.000 23.39471 134 LEU B O 1
ATOM 4381 N N . TYR B 1 135 ? 27.21024 -10.72077 2.48229 1.000 23.46094 135 TYR B N 1
ATOM 4382 C CA . TYR B 1 135 ? 28.55131 -10.16809 2.22654 1.000 24.31092 135 TYR B CA 1
ATOM 4383 C C . TYR B 1 135 ? 28.55469 -8.63601 2.09213 1.000 23.75034 135 TYR B C 1
ATOM 4384 O O . TYR B 1 135 ? 29.55241 -8.00606 2.46090 1.000 22.68464 135 TYR B O 1
ATOM 4393 N N . ARG B 1 136 ? 27.49510 -8.02623 1.55062 1.000 23.20031 136 ARG B N 1
ATOM 4394 C CA . ARG B 1 136 ? 27.42482 -6.56808 1.47371 1.000 23.38492 136 ARG B CA 1
ATOM 4395 C C . ARG B 1 136 ? 27.15889 -5.94732 2.83972 1.000 22.91157 136 ARG B C 1
ATOM 4396 O O . ARG B 1 136 ? 27.63510 -4.83638 3.13379 1.000 22.78188 136 ARG B O 1
ATOM 4404 N N . TYR B 1 137 ? 26.34977 -6.62820 3.66729 1.000 22.98224 137 TYR B N 1
ATOM 4405 C CA . TYR B 1 137 ? 26.10827 -6.10396 5.01060 1.000 23.83163 137 TYR B CA 1
ATOM 4406 C C . TYR B 1 137 ? 27.40935 -6.06818 5.81624 1.000 21.66992 137 TYR B C 1
ATOM 4407 O O . TYR B 1 137 ? 27.70697 -5.06037 6.49799 1.000 24.03632 137 TYR B O 1
ATOM 4416 N N . ILE B 1 138 ? 28.19041 -7.16536 5.75150 1.000 21.37947 138 ILE B N 1
ATOM 4417 C CA . ILE B 1 138 ? 29.42818 -7.26736 6.52246 1.000 23.68932 138 ILE B CA 1
ATOM 4418 C C . ILE B 1 138 ? 30.50368 -6.34967 5.94341 1.000 26.08553 138 ILE B C 1
ATOM 4419 O O . ILE B 1 138 ? 31.19658 -5.65575 6.68597 1.000 23.21040 138 ILE B O 1
ATOM 4424 N N . GLY B 1 139 ? 30.68373 -6.36951 4.61552 1.000 23.64483 139 GLY B N 1
ATOM 4425 C CA . GLY B 1 139 ? 31.82201 -5.73060 3.95639 1.000 27.04110 139 GLY B CA 1
ATOM 4426 C C . GLY B 1 139 ? 31.58732 -4.42108 3.20636 1.000 27.64890 139 GLY B C 1
ATOM 4427 O O . GLY B 1 139 ? 32.55916 -3.76091 2.79035 1.000 26.28175 139 GLY B O 1
ATOM 4428 N N . GLY B 1 140 ? 30.31462 -4.03544 2.99370 1.000 23.04663 140 GLY B N 1
ATOM 4429 C CA . GLY B 1 140 ? 30.03191 -2.74980 2.32692 1.000 23.11013 140 GLY B CA 1
ATOM 4430 C C . GLY B 1 140 ? 29.92839 -2.89654 0.82055 1.000 23.81363 140 GLY B C 1
ATOM 4431 O O . GLY B 1 140 ? 29.97938 -4.00318 0.26077 1.000 23.57526 140 GLY B O 1
ATOM 4432 N N . ALA B 1 141 ? 29.84631 -1.72727 0.16736 1.000 22.75804 141 ALA B N 1
ATOM 4433 C CA . ALA B 1 141 ? 29.50184 -1.65055 -1.25268 1.000 21.97202 141 ALA B CA 1
ATOM 4434 C C . ALA B 1 141 ? 30.55879 -2.26617 -2.16799 1.000 30.97158 141 ALA B C 1
ATOM 4435 O O . ALA B 1 141 ? 30.23350 -2.64006 -3.31550 1.000 27.92077 141 ALA B O 1
ATOM 4437 N N . ASN B 1 142 ? 31.81168 -2.41003 -1.71431 1.000 25.13257 142 ASN B N 1
ATOM 4438 C CA . ASN B 1 142 ? 32.84174 -2.96108 -2.58466 1.000 23.82568 142 ASN B CA 1
ATOM 4439 C C . ASN B 1 142 ? 33.18286 -4.40418 -2.23066 1.000 24.42962 142 ASN B C 1
ATOM 4440 O O . ASN B 1 142 ? 34.24953 -4.88852 -2.63236 1.000 26.41131 142 ASN B O 1
ATOM 4445 N N . ALA B 1 143 ? 32.32853 -5.08011 -1.46787 1.000 24.13278 143 ALA B N 1
ATOM 4446 C CA . ALA B 1 143 ? 32.50360 -6.51582 -1.26803 1.000 22.01393 143 ALA B CA 1
ATOM 4447 C C . ALA B 1 143 ? 32.18166 -7.23335 -2.57241 1.000 23.89671 143 ALA B C 1
ATOM 4448 O O . ALA B 1 143 ? 31.00252 -7.30630 -2.96029 1.000 26.52216 143 ALA B O 1
ATOM 4450 N N . HIS B 1 144 ? 33.24072 -7.75969 -3.29945 1.000 22.30151 144 HIS B N 1
ATOM 4451 C CA . HIS B 1 144 ? 32.94543 -8.23402 -4.64858 1.000 22.71673 144 HIS B CA 1
ATOM 4452 C C . HIS B 1 144 ? 33.90959 -9.30231 -5.13921 1.000 26.12607 144 HIS B C 1
ATOM 4453 O O . HIS B 1 144 ? 33.72687 -9.78951 -6.25991 1.000 24.30275 144 HIS B O 1
ATOM 4460 N N . THR B 1 145 ? 34.91397 -9.68704 -4.35819 1.000 23.95851 145 THR B N 1
ATOM 4461 C CA . THR B 1 145 ? 35.99403 -10.55008 -4.84572 1.000 25.44784 145 THR B CA 1
ATOM 4462 C C . THR B 1 145 ? 35.78299 -11.96852 -4.33636 1.000 25.43925 145 THR B C 1
ATOM 4463 O O . THR B 1 145 ? 35.72986 -12.20716 -3.11484 1.000 24.20758 145 THR B O 1
ATOM 4467 N N . LEU B 1 146 ? 35.64612 -12.92906 -5.29684 1.000 23.47910 146 LEU B N 1
ATOM 4468 C CA . LEU B 1 146 ? 35.50766 -14.32920 -4.90150 1.000 22.04885 146 LEU B CA 1
ATOM 4469 C C . LEU B 1 146 ? 36.87182 -14.88709 -4.50507 1.000 21.80196 146 LEU B C 1
ATOM 4470 O O . LEU B 1 146 ? 37.90293 -14.51192 -5.10551 1.000 24.48906 146 LEU B O 1
ATOM 4475 N N . PRO B 1 147 ? 36.90199 -15.77061 -3.51718 1.000 22.33759 147 PRO B N 1
ATOM 4476 C CA . PRO B 1 147 ? 38.18022 -16.31263 -3.03960 1.000 26.16350 147 PRO B CA 1
ATOM 4477 C C . PRO B 1 147 ? 38.67691 -17.49038 -3.88012 1.000 23.75600 147 PRO B C 1
ATOM 4478 O O . PRO B 1 147 ? 37.90548 -18.33663 -4.35575 1.000 24.02253 147 PRO B O 1
ATOM 4482 N N . LEU B 1 148 ? 39.99698 -17.55147 -4.01927 1.000 24.36091 148 LEU B N 1
ATOM 4483 C CA . LEU B 1 148 ? 40.67085 -18.77170 -4.54165 1.000 22.92842 148 LEU B CA 1
ATOM 4484 C C . LEU B 1 148 ? 40.63951 -19.84920 -3.46419 1.000 27.91680 148 LEU B C 1
ATOM 4485 O O . LEU B 1 148 ? 41.15863 -19.63255 -2.35144 1.000 26.44336 148 LEU B O 1
ATOM 4490 N N . PRO B 1 149 ? 40.01764 -20.98355 -3.70564 1.000 23.74545 149 PRO B N 1
ATOM 4491 C CA . PRO B 1 149 ? 39.95818 -22.01462 -2.65480 1.000 22.50813 149 PRO B CA 1
ATOM 4492 C C . PRO B 1 149 ? 41.20771 -22.89631 -2.60905 1.000 27.00473 149 PRO B C 1
ATOM 4493 O O . PRO B 1 149 ? 41.81669 -23.21034 -3.65000 1.000 25.27163 149 PRO B O 1
ATOM 4497 N N . MET B 1 150 ? 41.60339 -23.30622 -1.39210 1.000 24.20882 150 MET B N 1
ATOM 4498 C CA . MET B 1 150 ? 42.55258 -24.40098 -1.21410 1.000 24.35548 150 MET B CA 1
ATOM 4499 C C . MET B 1 150 ? 41.79102 -25.61204 -0.68230 1.000 24.27548 150 MET B C 1
ATOM 4500 O O . MET B 1 150 ? 41.09230 -25.51650 0.34346 1.000 25.70019 150 MET B O 1
ATOM 4505 N N . LEU B 1 151 ? 41.82495 -26.71660 -1.44054 1.000 25.22165 151 LEU B N 1
ATOM 4506 C CA . LEU B 1 151 ? 40.94861 -27.88201 -1.21717 1.000 27.17492 151 LEU B CA 1
ATOM 4507 C C . LEU B 1 151 ? 41.75070 -29.09102 -0.73795 1.000 26.10944 151 LEU B C 1
ATOM 4508 O O . LEU B 1 151 ? 42.59235 -29.61938 -1.47965 1.000 26.50354 151 LEU B O 1
ATOM 4513 N N . ASN B 1 152 ? 41.43073 -29.57939 0.46993 1.000 25.70574 152 ASN B N 1
ATOM 4514 C CA . ASN B 1 152 ? 42.15223 -30.65728 1.16616 1.000 26.73466 152 ASN B CA 1
ATOM 4515 C C . ASN B 1 152 ? 41.77863 -32.05538 0.66140 1.000 33.07950 152 ASN B C 1
ATOM 4516 O O . ASN B 1 152 ? 41.06998 -32.82329 1.33878 1.000 32.31093 152 ASN B O 1
ATOM 4521 N N . VAL B 1 153 ? 42.38002 -32.44546 -0.47162 1.000 25.63105 153 VAL B N 1
ATOM 4522 C CA . VAL B 1 153 ? 41.97131 -33.67891 -1.14821 1.000 27.39455 153 VAL B CA 1
ATOM 4523 C C . VAL B 1 153 ? 42.75058 -34.92284 -0.70839 1.000 29.18353 153 VAL B C 1
ATOM 4524 O O . VAL B 1 153 ? 42.26043 -36.03809 -0.91812 1.000 27.32217 153 VAL B O 1
ATOM 4528 N N . LEU B 1 154 ? 43.95148 -34.77463 -0.10951 1.000 28.27782 154 LEU B N 1
ATOM 4529 C CA . LEU B 1 154 ? 44.69785 -35.90744 0.43365 1.000 25.03260 154 LEU B CA 1
ATOM 4530 C C . LEU B 1 154 ? 45.11372 -35.59955 1.86712 1.000 32.54519 154 LEU B C 1
ATOM 4531 O O . LEU B 1 154 ? 45.49925 -34.46264 2.17035 1.000 29.24977 154 LEU B O 1
ATOM 4536 N N . ASN B 1 155 ? 45.03295 -36.61039 2.75958 1.000 30.29004 155 ASN B N 1
ATOM 4537 C CA . ASN B 1 155 ? 45.03893 -36.33863 4.19296 1.000 30.21208 155 ASN B CA 1
ATOM 4538 C C . ASN B 1 155 ? 46.04204 -37.22848 4.90439 1.000 29.77183 155 ASN B C 1
ATOM 4539 O O . ASN B 1 155 ? 46.18748 -38.41530 4.58091 1.000 29.70981 155 ASN B O 1
ATOM 4544 N N . GLY B 1 156 ? 46.73049 -36.64173 5.88070 1.000 31.69276 156 GLY B N 1
ATOM 4545 C CA . GLY B 1 156 ? 47.51128 -37.42801 6.83352 1.000 32.77193 156 GLY B CA 1
ATOM 4546 C C . GLY B 1 156 ? 47.36143 -36.94884 8.26912 1.000 36.20824 156 GLY B C 1
ATOM 4547 O O . GLY B 1 156 ? 46.29094 -36.46025 8.68275 1.000 33.71030 156 GLY B O 1
ATOM 4548 N N . GLY B 1 157 ? 48.43105 -37.10699 9.05025 1.000 34.10880 157 GLY B N 1
ATOM 4549 C CA . GLY B 1 157 ? 48.47071 -36.57211 10.39719 1.000 35.10633 157 GLY B CA 1
ATOM 4550 C C . GLY B 1 157 ? 47.89923 -37.53918 11.41690 1.000 36.02608 157 GLY B C 1
ATOM 4551 O O . GLY B 1 157 ? 47.66166 -38.73365 11.15394 1.000 35.40814 157 GLY B O 1
ATOM 4552 N N . GLU B 1 158 ? 47.70344 -37.02296 12.62243 1.000 52.38805 158 GLU B N 1
ATOM 4553 C CA . GLU B 1 158 ? 46.88021 -37.77274 13.55624 1.000 69.25003 158 GLU B CA 1
ATOM 4554 C C . GLU B 1 158 ? 45.47552 -37.84005 12.97586 1.000 74.42171 158 GLU B C 1
ATOM 4555 O O . GLU B 1 158 ? 45.07351 -36.98065 12.18029 1.000 82.41588 158 GLU B O 1
ATOM 4561 N N . HIS B 1 159 ? 44.74923 -38.89149 13.33654 1.000 77.83820 159 HIS B N 1
ATOM 4562 C CA . HIS B 1 159 ? 43.44182 -39.27561 12.81135 1.000 77.86210 159 HIS B CA 1
ATOM 4563 C C . HIS B 1 159 ? 43.55897 -40.10906 11.54508 1.000 62.92557 159 HIS B C 1
ATOM 4564 O O . HIS B 1 159 ? 42.57534 -40.74240 11.16566 1.000 59.17775 159 HIS B O 1
ATOM 4571 N N . ALA B 1 160 ? 44.70760 -40.13672 10.86636 1.000 47.47014 160 ALA B N 1
ATOM 4572 C CA . ALA B 1 160 ? 44.84630 -40.92549 9.65031 1.000 38.99536 160 ALA B CA 1
ATOM 4573 C C . ALA B 1 160 ? 45.71854 -42.13741 9.91711 1.000 46.65589 160 ALA B C 1
ATOM 4574 O O . ALA B 1 160 ? 46.83252 -42.00239 10.43446 1.000 40.69517 160 ALA B O 1
ATOM 4576 N N . SER B 1 161 ? 45.22898 -43.31823 9.53233 1.000 45.63048 161 SER B N 1
ATOM 4577 C CA . SER B 1 161 ? 45.97711 -44.53342 9.83126 1.000 44.35170 161 SER B CA 1
ATOM 4578 C C . SER B 1 161 ? 47.19784 -44.74802 8.93139 1.000 48.38605 161 SER B C 1
ATOM 4579 O O . SER B 1 161 ? 48.03111 -45.59327 9.27349 1.000 51.38806 161 SER B O 1
ATOM 4582 N N . ASN B 1 162 ? 47.35930 -43.99281 7.83743 1.000 38.10615 162 ASN B N 1
ATOM 4583 C CA . ASN B 1 162 ? 48.54894 -44.08707 7.00194 1.000 42.24808 162 ASN B CA 1
ATOM 4584 C C . ASN B 1 162 ? 49.78882 -43.54036 7.72972 1.000 39.18988 162 ASN B C 1
ATOM 4585 O O . ASN B 1 162 ? 49.71631 -43.03559 8.85129 1.000 41.24522 162 ASN B O 1
ATOM 4590 N N . THR B 1 163 ? 50.94885 -43.62474 7.07253 1.000 40.16438 163 THR B N 1
ATOM 4591 C CA . THR B 1 163 ? 52.20592 -43.15146 7.65759 1.000 36.04366 163 THR B CA 1
ATOM 4592 C C . THR B 1 163 ? 52.61319 -41.80684 7.07757 1.000 45.23334 163 THR B C 1
ATOM 4593 O O . THR B 1 163 ? 53.80546 -41.52560 6.93298 1.000 41.41023 163 THR B O 1
ATOM 4597 N N . VAL B 1 164 ? 51.61590 -40.98213 6.74077 1.000 36.91565 164 VAL B N 1
ATOM 4598 C CA . VAL B 1 164 ? 51.79472 -39.63053 6.20579 1.000 34.82971 164 VAL B CA 1
ATOM 4599 C C . VAL B 1 164 ? 51.69370 -38.67899 7.39365 1.000 40.13162 164 VAL B C 1
ATOM 4600 O O . VAL B 1 164 ? 50.62736 -38.53892 7.99679 1.000 34.39033 164 VAL B O 1
ATOM 4604 N N . ASP B 1 165 ? 52.80974 -38.03783 7.76963 1.000 34.02154 165 ASP B N 1
ATOM 4605 C CA . ASP B 1 165 ? 52.77231 -37.30021 9.02798 1.000 33.33145 165 ASP B CA 1
ATOM 4606 C C . ASP B 1 165 ? 52.21728 -35.87009 8.91218 1.000 34.14172 165 ASP B C 1
ATOM 4607 O O . ASP B 1 165 ? 51.49216 -35.41873 9.82066 1.000 33.73752 165 ASP B O 1
ATOM 4612 N N . PHE B 1 166 ? 52.50908 -35.13864 7.82617 1.000 31.52235 166 PHE B N 1
ATOM 4613 C CA . PHE B 1 166 ? 51.82557 -33.85539 7.60500 1.000 29.08289 166 PHE B CA 1
ATOM 4614 C C . PHE B 1 166 ? 50.31950 -34.09437 7.42076 1.000 32.96299 166 PHE B C 1
ATOM 4615 O O . PHE B 1 166 ? 49.88234 -35.18173 7.03769 1.000 31.31043 166 PHE B O 1
ATOM 4623 N N . GLN B 1 167 ? 49.52546 -33.05204 7.66488 1.000 31.47835 167 GLN B N 1
ATOM 4624 C CA . GLN B 1 167 ? 48.08874 -33.26308 7.83711 1.000 31.36394 167 GLN B CA 1
ATOM 4625 C C . GLN B 1 167 ? 47.25991 -33.05398 6.57418 1.000 27.63739 167 GLN B C 1
ATOM 4626 O O . GLN B 1 167 ? 46.38657 -33.87702 6.27747 1.000 30.85871 167 GLN B O 1
ATOM 4632 N N . GLU B 1 168 ? 47.42299 -31.91947 5.88502 1.000 28.92567 168 GLU B N 1
ATOM 4633 C CA . GLU B 1 168 ? 46.54485 -31.56667 4.76465 1.000 30.71136 168 GLU B CA 1
ATOM 4634 C C . GLU B 1 168 ? 47.38419 -31.33914 3.51542 1.000 30.78735 168 GLU B C 1
ATOM 4635 O O . GLU B 1 168 ? 48.33451 -30.54583 3.54085 1.000 28.69939 168 GLU B O 1
ATOM 4641 N N . PHE B 1 169 ? 47.00728 -31.98412 2.40397 1.000 25.10426 169 PHE B N 1
ATOM 4642 C CA . PHE B 1 169 ? 47.67347 -31.79996 1.12290 1.000 25.91197 169 PHE B CA 1
ATOM 4643 C C . PHE B 1 169 ? 46.60534 -31.26805 0.19004 1.000 29.66389 169 PHE B C 1
ATOM 4644 O O . PHE B 1 169 ? 45.68908 -32.01138 -0.18034 1.000 29.23851 169 PHE B O 1
ATOM 4652 N N . MET B 1 170 ? 46.71129 -29.98073 -0.17554 1.000 26.68724 170 MET B N 1
ATOM 4653 C CA . MET B 1 170 ? 45.61332 -29.29242 -0.85622 1.000 25.75413 170 MET B CA 1
ATOM 4654 C C . MET B 1 170 ? 46.01669 -28.88489 -2.26575 1.000 26.47183 170 MET B C 1
ATOM 4655 O O . MET B 1 170 ? 47.19000 -28.65335 -2.55037 1.000 28.36467 170 MET B O 1
ATOM 4660 N N . ILE B 1 171 ? 45.01644 -28.78072 -3.13545 1.000 26.19466 171 ILE B N 1
ATOM 4661 C CA . ILE B 1 171 ? 45.19514 -28.16600 -4.44032 1.000 25.84215 171 ILE B CA 1
ATOM 4662 C C . ILE B 1 171 ? 44.57978 -26.76754 -4.41606 1.000 29.70155 171 ILE B C 1
ATOM 4663 O O . ILE B 1 171 ? 43.60932 -26.48117 -3.68362 1.000 27.00665 171 ILE B O 1
ATOM 4668 N N . MET B 1 172 ? 45.17238 -25.86880 -5.21920 1.000 28.95923 172 MET B N 1
ATOM 4669 C CA . MET B 1 172 ? 44.71845 -24.47836 -5.31508 1.000 29.03499 172 MET B CA 1
ATOM 4670 C C . MET B 1 172 ? 44.71098 -24.08078 -6.78730 1.000 24.47834 172 MET B C 1
ATOM 4671 O O . MET B 1 172 ? 45.77235 -23.99967 -7.40417 1.000 27.96848 172 MET B O 1
ATOM 4676 N N . PRO B 1 173 ? 43.55008 -23.90922 -7.40125 1.000 25.26644 173 PRO B N 1
ATOM 4677 C CA . PRO B 1 173 ? 43.52458 -23.77213 -8.88423 1.000 26.92239 173 PRO B CA 1
ATOM 4678 C C . PRO B 1 173 ? 43.81347 -22.33945 -9.33115 1.000 27.71450 173 PRO B C 1
ATOM 4679 O O . PRO B 1 173 ? 42.91892 -21.55503 -9.75906 1.000 26.92181 173 PRO B O 1
ATOM 4683 N N . VAL B 1 174 ? 45.09221 -21.98371 -9.22295 1.000 25.20705 174 VAL B N 1
ATOM 4684 C CA . VAL B 1 174 ? 45.54470 -20.59778 -9.43020 1.000 29.11473 174 VAL B CA 1
ATOM 4685 C C . VAL B 1 174 ? 45.29133 -20.12949 -10.84826 1.000 32.14425 174 VAL B C 1
ATOM 4686 O O . VAL B 1 174 ? 45.16689 -18.91142 -11.09497 1.000 31.70121 174 VAL B O 1
ATOM 4690 N N . GLY B 1 175 ? 45.24535 -21.04964 -11.81198 1.000 28.37547 175 GLY B N 1
ATOM 4691 C CA . GLY B 1 175 ? 44.99370 -20.61167 -13.19846 1.000 32.35654 175 GLY B CA 1
ATOM 4692 C C . GLY B 1 175 ? 43.54272 -20.24192 -13.50195 1.000 28.99945 175 GLY B C 1
ATOM 4693 O O . GLY B 1 175 ? 43.25849 -19.74778 -14.59182 1.000 30.12301 175 GLY B O 1
ATOM 4694 N N . ALA B 1 176 ? 42.62140 -20.48550 -12.59067 1.000 27.40246 176 ALA B N 1
ATOM 4695 C CA . ALA B 1 176 ? 41.21824 -20.17953 -12.85472 1.000 25.64338 176 ALA B CA 1
ATOM 4696 C C . ALA B 1 176 ? 40.98076 -18.67846 -13.00560 1.000 27.94762 176 ALA B C 1
ATOM 4697 O O . ALA B 1 176 ? 41.68132 -17.85397 -12.40327 1.000 27.03614 176 ALA B O 1
ATOM 4699 N N . LYS B 1 177 ? 39.96631 -18.33260 -13.81180 1.000 27.53144 177 LYS B N 1
ATOM 4700 C CA . LYS B 1 177 ? 39.59285 -16.93030 -14.02186 1.000 27.70886 177 LYS B CA 1
ATOM 4701 C C . LYS B 1 177 ? 38.24977 -16.57676 -13.38951 1.000 27.68279 177 LYS B C 1
ATOM 4702 O O . LYS B 1 177 ? 37.81097 -15.41540 -13.46615 1.000 27.78079 177 LYS B O 1
ATOM 4708 N N . SER B 1 178 ? 37.58550 -17.55414 -12.78360 1.000 25.85271 178 SER B N 1
ATOM 4709 C CA . SER B 1 178 ? 36.36397 -17.32138 -12.00449 1.000 25.15715 178 SER B CA 1
ATOM 4710 C C . SER B 1 178 ? 36.30448 -18.38086 -10.92760 1.000 27.71930 178 SER B C 1
ATOM 4711 O O . SER B 1 178 ? 36.99075 -19.40131 -11.00624 1.000 26.29940 178 SER B O 1
ATOM 4714 N N . LEU B 1 179 ? 35.46713 -18.14092 -9.90445 1.000 24.85762 179 LEU B N 1
ATOM 4715 C CA . LEU B 1 179 ? 35.23212 -19.19198 -8.91033 1.000 27.70686 179 LEU B CA 1
ATOM 4716 C C . LEU B 1 179 ? 34.60720 -20.43277 -9.54854 1.000 26.11760 179 LEU B C 1
ATOM 4717 O O . LEU B 1 179 ? 34.96695 -21.56426 -9.20479 1.000 24.20513 179 LEU B O 1
ATOM 4722 N N . ARG B 1 180 ? 33.65133 -20.24538 -10.45885 1.000 25.92149 180 ARG B N 1
ATOM 4723 C CA . ARG B 1 180 ? 33.05095 -21.39842 -11.13772 1.000 23.65661 180 ARG B CA 1
ATOM 4724 C C . ARG B 1 180 ? 34.12347 -22.23816 -11.84416 1.000 24.73234 180 ARG B C 1
ATOM 4725 O O . ARG B 1 180 ? 34.12949 -23.47988 -11.74953 1.000 25.70048 180 ARG B O 1
ATOM 4733 N N . GLU B 1 181 ? 35.01394 -21.58472 -12.60490 1.000 23.83963 181 GLU B N 1
ATOM 4734 C CA . GLU B 1 181 ? 36.11761 -22.32578 -13.23564 1.000 24.86306 181 GLU B CA 1
ATOM 4735 C C . GLU B 1 181 ? 37.02725 -22.97180 -12.21258 1.000 26.52167 181 GLU B C 1
ATOM 4736 O O . GLU B 1 181 ? 37.49192 -24.10352 -12.40305 1.000 26.28636 181 GLU B O 1
ATOM 4742 N N . ALA B 1 182 ? 37.27290 -22.28986 -11.09035 1.000 24.93318 182 ALA B N 1
ATOM 4743 C CA . ALA B 1 182 ? 38.09204 -22.90933 -10.05085 1.000 25.66284 182 ALA B CA 1
ATOM 4744 C C . ALA B 1 182 ? 37.47295 -24.22185 -9.56372 1.000 27.18632 182 ALA B C 1
ATOM 4745 O O . ALA B 1 182 ? 38.19610 -25.21338 -9.33287 1.000 25.43409 182 ALA B O 1
ATOM 4747 N N . LEU B 1 183 ? 36.14584 -24.24216 -9.37928 1.000 22.39497 183 LEU B N 1
ATOM 4748 C CA . LEU B 1 183 ? 35.50201 -25.46437 -8.90566 1.000 22.86943 183 LEU B CA 1
ATOM 4749 C C . LEU B 1 183 ? 35.50899 -26.53738 -9.99349 1.000 25.44161 183 LEU B C 1
ATOM 4750 O O . LEU B 1 183 ? 35.62928 -27.72746 -9.68891 1.000 26.21730 183 LEU B O 1
ATOM 4755 N N . GLN B 1 184 ? 35.40396 -26.14507 -11.27351 1.000 25.25205 184 GLN B N 1
ATOM 4756 C CA . GLN B 1 184 ? 35.48826 -27.14727 -12.34406 1.000 23.00573 184 GLN B CA 1
ATOM 4757 C C . GLN B 1 184 ? 36.85651 -27.81707 -12.35899 1.000 24.17153 184 GLN B C 1
ATOM 4758 O O . GLN B 1 184 ? 36.95757 -29.04696 -12.50678 1.000 26.37589 184 GLN B O 1
ATOM 4764 N N . MET B 1 185 ? 37.91837 -27.01038 -12.24269 1.000 22.77983 185 MET B N 1
ATOM 4765 C CA . MET B 1 185 ? 39.27407 -27.52375 -12.17109 1.000 23.67550 185 MET B CA 1
ATOM 4766 C C . MET B 1 185 ? 39.42258 -28.46739 -10.97961 1.000 24.78670 185 MET B C 1
ATOM 4767 O O . MET B 1 185 ? 39.96704 -29.57275 -11.09930 1.000 27.20460 185 MET B O 1
ATOM 4772 N N . ALA B 1 186 ? 38.94682 -28.03629 -9.80850 1.000 24.95108 186 ALA B N 1
ATOM 4773 C CA . ALA B 1 186 ? 39.07335 -28.88301 -8.62379 1.000 28.28152 186 ALA B CA 1
ATOM 4774 C C . ALA B 1 186 ? 38.26033 -30.17161 -8.76136 1.000 25.60214 186 ALA B C 1
ATOM 4775 O O . ALA B 1 186 ? 38.70635 -31.24280 -8.31973 1.000 26.58995 186 ALA B O 1
ATOM 4777 N N . ASN B 1 187 ? 37.05846 -30.08947 -9.34532 1.000 24.72382 187 ASN B N 1
ATOM 4778 C CA . ASN B 1 187 ? 36.24864 -31.28872 -9.60978 1.000 26.74306 187 ASN B CA 1
ATOM 4779 C C . ASN B 1 187 ? 37.01680 -32.28371 -10.48884 1.000 29.34936 187 ASN B C 1
ATOM 4780 O O . ASN B 1 187 ? 37.01763 -33.49352 -10.22996 1.000 26.52996 187 ASN B O 1
ATOM 4785 N N . LYS B 1 188 ? 37.67715 -31.79629 -11.54253 1.000 25.98906 188 LYS B N 1
ATOM 4786 C CA . LYS B 1 188 ? 38.32733 -32.74488 -12.44369 1.000 27.62323 188 LYS B CA 1
ATOM 4787 C C . LYS B 1 188 ? 39.53702 -33.37358 -11.77577 1.000 28.08263 188 LYS B C 1
ATOM 4788 O O . LYS B 1 188 ? 39.82039 -34.55718 -11.98032 1.000 28.94377 188 LYS B O 1
ATOM 4794 N N . VAL B 1 189 ? 40.26805 -32.59897 -10.98108 1.000 25.88821 189 VAL B N 1
ATOM 4795 C CA . VAL B 1 189 ? 41.40794 -33.17246 -10.26903 1.000 25.40092 189 VAL B CA 1
ATOM 4796 C C . VAL B 1 189 ? 40.93448 -34.19318 -9.22467 1.000 26.15271 189 VAL B C 1
ATOM 4797 O O . VAL B 1 189 ? 41.49503 -35.29215 -9.10682 1.000 27.33234 189 VAL B O 1
ATOM 4801 N N . PHE B 1 190 ? 39.92502 -33.83061 -8.42393 1.000 25.54356 190 PHE B N 1
ATOM 4802 C CA . PHE B 1 190 ? 39.43380 -34.71721 -7.36933 1.000 25.06273 190 PHE B CA 1
ATOM 4803 C C . PHE B 1 190 ? 38.97510 -36.07466 -7.90391 1.000 27.75331 190 PHE B C 1
ATOM 4804 O O . PHE B 1 190 ? 39.32049 -37.12958 -7.35590 1.000 27.38397 190 PHE B O 1
ATOM 4812 N N . HIS B 1 191 ? 38.17759 -36.08426 -8.96531 1.000 25.50508 191 HIS B N 1
ATOM 4813 C CA . HIS B 1 191 ? 37.64583 -37.36960 -9.42410 1.000 25.19005 191 HIS B CA 1
ATOM 4814 C C . HIS B 1 191 ? 38.71648 -38.18314 -10.15076 1.000 28.23683 191 HIS B C 1
ATOM 4815 O O . HIS B 1 191 ? 38.68818 -39.42983 -10.12081 1.000 28.70448 191 HIS B O 1
ATOM 4822 N N . ASN B 1 192 ? 39.68098 -37.50735 -10.78197 1.000 25.91317 192 ASN B N 1
ATOM 4823 C CA . ASN B 1 192 ? 40.80933 -38.26034 -11.34186 1.000 29.27696 192 ASN B CA 1
ATOM 4824 C C . ASN B 1 192 ? 41.72430 -38.80958 -10.26822 1.000 30.36838 192 ASN B C 1
ATOM 4825 O O . ASN B 1 192 ? 42.30809 -39.89367 -10.45537 1.000 27.83023 192 ASN B O 1
ATOM 4830 N N . LEU B 1 193 ? 41.87183 -38.09140 -9.14604 1.000 29.53473 193 LEU B N 1
ATOM 4831 C CA . LEU B 1 193 ? 42.65261 -38.62361 -8.02860 1.000 28.13658 193 LEU B CA 1
ATOM 4832 C C . LEU B 1 193 ? 41.98950 -39.88468 -7.47567 1.000 29.25275 193 LEU B C 1
ATOM 4833 O O . LEU B 1 193 ? 42.65388 -40.90334 -7.23177 1.000 31.00114 193 LEU B O 1
ATOM 4838 N N . ALA B 1 194 ? 40.67303 -39.83403 -7.25778 1.000 29.90187 194 ALA B N 1
ATOM 4839 C CA . ALA B 1 194 ? 39.96804 -41.03779 -6.80935 1.000 31.20308 194 ALA B CA 1
ATOM 4840 C C . ALA B 1 194 ? 40.26736 -42.21624 -7.73765 1.000 34.12630 194 ALA B C 1
ATOM 4841 O O . ALA B 1 194 ? 40.54209 -43.33273 -7.28090 1.000 31.07340 194 ALA B O 1
ATOM 4843 N N . LYS B 1 195 ? 40.25953 -41.96952 -9.04474 1.000 29.82685 195 LYS B N 1
ATOM 4844 C CA . LYS B 1 195 ? 40.48723 -43.04839 -10.01050 1.000 33.05861 195 LYS B CA 1
ATOM 4845 C C . LYS B 1 195 ? 41.92308 -43.57871 -9.95752 1.000 35.08572 195 LYS B C 1
ATOM 4846 O O . LYS B 1 195 ? 42.15247 -44.79969 -10.10940 1.000 35.37276 195 LYS B O 1
ATOM 4852 N N . LEU B 1 196 ? 42.90857 -42.69486 -9.73185 1.000 31.87909 196 LEU B N 1
ATOM 4853 C CA . LEU B 1 196 ? 44.29465 -43.15733 -9.59743 1.000 32.51087 196 LEU B CA 1
ATOM 4854 C C . LEU B 1 196 ? 44.48727 -43.99576 -8.33835 1.000 36.53050 196 LEU B C 1
ATOM 4855 O O . LEU B 1 196 ? 45.17500 -45.03111 -8.37166 1.000 36.29146 196 LEU B O 1
ATOM 4860 N N . LEU B 1 197 ? 43.92910 -43.54372 -7.21652 1.000 33.65135 197 LEU B N 1
ATOM 4861 C CA . LEU B 1 197 ? 44.04140 -44.30270 -5.97969 1.000 33.71840 197 LEU B CA 1
ATOM 4862 C C . LEU B 1 197 ? 43.36863 -45.66168 -6.10553 1.000 34.35184 197 LEU B C 1
ATOM 4863 O O . LEU B 1 197 ? 43.93054 -46.68002 -5.67728 1.000 35.78793 197 LEU B O 1
ATOM 4868 N N . LYS B 1 198 ? 42.17930 -45.70764 -6.70994 1.000 31.29181 198 LYS B N 1
ATOM 4869 C CA . LYS B 1 198 ? 41.50162 -46.99958 -6.82679 1.000 32.68854 198 LYS B CA 1
ATOM 4870 C C . LYS B 1 198 ? 42.31481 -47.94806 -7.68556 1.000 41.43216 198 LYS B C 1
ATOM 4871 O O . LYS B 1 198 ? 42.45798 -49.14133 -7.35786 1.000 36.61686 198 LYS B O 1
ATOM 4877 N N . LYS B 1 199 ? 42.90169 -47.42867 -8.76886 1.000 37.26598 199 LYS B N 1
ATOM 4878 C CA . LYS B 1 199 ? 43.70280 -48.27902 -9.65175 1.000 37.62318 199 LYS B CA 1
ATOM 4879 C C . LYS B 1 199 ? 44.93796 -48.83609 -8.94475 1.000 42.16066 199 LYS B C 1
ATOM 4880 O O . LYS B 1 199 ? 45.35489 -49.97045 -9.22488 1.000 43.52344 199 LYS B O 1
ATOM 4886 N N . ALA B 1 200 ? 45.52028 -48.07168 -8.02166 1.000 39.15684 200 ALA B N 1
ATOM 4887 C CA . ALA B 1 200 ? 46.66537 -48.48166 -7.21590 1.000 41.97859 200 ALA B CA 1
ATOM 4888 C C . ALA B 1 200 ? 46.31187 -49.41968 -6.06666 1.000 40.10086 200 ALA B C 1
ATOM 4889 O O . ALA B 1 200 ? 47.22451 -49.89912 -5.38191 1.000 49.05704 200 ALA B O 1
ATOM 4891 N N . GLY B 1 201 ? 45.03871 -49.69019 -5.81639 1.000 37.87219 201 GLY B N 1
ATOM 4892 C CA . GLY B 1 201 ? 44.68341 -50.56655 -4.72315 1.000 37.92733 201 GLY B CA 1
ATOM 4893 C C . GLY B 1 201 ? 44.33589 -49.87225 -3.42883 1.000 41.62855 201 GLY B C 1
ATOM 4894 O O . GLY B 1 201 ? 44.04009 -50.55834 -2.43390 1.000 41.85772 201 GLY B O 1
ATOM 4895 N N . TYR B 1 202 ? 44.32768 -48.54053 -3.40598 1.000 34.70701 202 TYR B N 1
ATOM 4896 C CA . TYR B 1 202 ? 44.00983 -47.78204 -2.20648 1.000 34.74154 202 TYR B CA 1
ATOM 4897 C C . TYR B 1 202 ? 42.50901 -47.52577 -2.09688 1.000 38.98336 202 TYR B C 1
ATOM 4898 O O . TYR B 1 202 ? 41.76549 -47.59189 -3.07828 1.000 35.42226 202 TYR B O 1
ATOM 4907 N N . GLY B 1 203 ? 42.07658 -47.21881 -0.87553 1.000 37.05616 203 GLY B N 1
ATOM 4908 C CA . GLY B 1 203 ? 40.66389 -46.95383 -0.63138 1.000 38.05802 203 GLY B CA 1
ATOM 4909 C C . GLY B 1 203 ? 40.32145 -45.51230 -0.93850 1.000 39.21727 203 GLY B C 1
ATOM 4910 O O . GLY B 1 203 ? 41.17005 -44.63211 -0.86460 1.000 33.57690 203 GLY B O 1
ATOM 4911 N N . THR B 1 204 ? 39.03946 -45.27255 -1.27151 1.000 32.31755 204 THR B N 1
ATOM 4912 C CA . THR B 1 204 ? 38.56786 -43.92565 -1.58210 1.000 31.77888 204 THR B CA 1
ATOM 4913 C C . THR B 1 204 ? 37.34200 -43.52986 -0.74746 1.000 31.80592 204 THR B C 1
ATOM 4914 O O . THR B 1 204 ? 36.55184 -42.67304 -1.16453 1.000 31.71299 204 THR B O 1
ATOM 4918 N N . GLN B 1 205 ? 37.20040 -44.07887 0.46568 1.000 30.36320 205 GLN B N 1
ATOM 4919 C CA . GLN B 1 205 ? 36.30525 -43.43104 1.42308 1.000 29.58800 205 GLN B CA 1
ATOM 4920 C C . GLN B 1 205 ? 36.96218 -42.13497 1.91991 1.000 27.42224 205 GLN B C 1
ATOM 4921 O O . GLN B 1 205 ? 38.15940 -41.86571 1.64880 1.000 28.84038 205 GLN B O 1
ATOM 4927 N N . VAL B 1 206 ? 36.16780 -41.28474 2.60596 1.000 26.61453 206 VAL B N 1
ATOM 4928 C CA . VAL B 1 206 ? 36.66065 -39.94210 2.89572 1.000 24.59041 206 VAL B CA 1
ATOM 4929 C C . VAL B 1 206 ? 36.68246 -39.65784 4.39025 1.000 24.40150 206 VAL B C 1
ATOM 4930 O O . VAL B 1 206 ? 35.96767 -40.25585 5.19629 1.000 26.35335 206 VAL B O 1
ATOM 4934 N N . GLY B 1 207 ? 37.49972 -38.65594 4.72108 1.000 26.08923 207 GLY B N 1
ATOM 4935 C CA . GLY B 1 207 ? 37.62153 -38.14771 6.06594 1.000 27.90867 207 GLY B CA 1
ATOM 4936 C C . GLY B 1 207 ? 36.64430 -37.00365 6.32273 1.000 28.10307 207 GLY B C 1
ATOM 4937 O O . GLY B 1 207 ? 35.71973 -36.72918 5.54507 1.000 27.23066 207 GLY B O 1
ATOM 4938 N N . ASP B 1 208 ? 36.85145 -36.35645 7.47121 1.000 24.95074 208 ASP B N 1
ATOM 4939 C CA . ASP B 1 208 ? 35.94437 -35.29523 7.92778 1.000 27.74773 208 ASP B CA 1
ATOM 4940 C C . ASP B 1 208 ? 35.75011 -34.18336 6.89615 1.000 24.66003 208 ASP B C 1
ATOM 4941 O O . ASP B 1 208 ? 34.67786 -33.55527 6.86174 1.000 26.07351 208 ASP B O 1
ATOM 4946 N N . GLU B 1 209 ? 36.79880 -33.83393 6.12968 1.000 23.28144 209 GLU B N 1
ATOM 4947 C CA . GLU B 1 209 ? 36.74932 -32.71098 5.19037 1.000 24.29224 209 GLU B CA 1
ATOM 4948 C C . GLU B 1 209 ? 36.53780 -33.15545 3.74435 1.000 22.45955 209 GLU B C 1
ATOM 4949 O O . GLU B 1 209 ? 36.57825 -32.31570 2.83851 1.000 25.14239 209 GLU B O 1
ATOM 4955 N N . GLY B 1 210 ? 36.20445 -34.41829 3.52563 1.000 27.02633 210 GLY B N 1
ATOM 4956 C CA . GLY B 1 210 ? 35.78639 -34.83862 2.20313 1.000 25.59758 210 GLY B CA 1
ATOM 4957 C C . GLY B 1 210 ? 36.90056 -35.30378 1.29495 1.000 25.81206 210 GLY B C 1
ATOM 4958 O O . GLY B 1 210 ? 36.64098 -35.54930 0.10487 1.000 27.57245 210 GLY B O 1
ATOM 4959 N N . GLY B 1 211 ? 38.12480 -35.39066 1.80889 1.000 25.61361 211 GLY B N 1
ATOM 4960 C CA . GLY B 1 211 ? 39.27114 -35.86490 1.06060 1.000 24.70827 211 GLY B CA 1
ATOM 4961 C C . GLY B 1 211 ? 39.65203 -37.29393 1.45015 1.000 25.00078 211 GLY B C 1
ATOM 4962 O O . GLY B 1 211 ? 39.06770 -37.89301 2.34161 1.000 25.91475 211 GLY B O 1
ATOM 4963 N N . PHE B 1 212 ? 40.65134 -37.83678 0.73323 1.000 26.51911 212 PHE B N 1
ATOM 4964 C CA . PHE B 1 212 ? 41.08205 -39.23232 0.90864 1.000 27.43662 212 PHE B CA 1
ATOM 4965 C C . PHE B 1 212 ? 42.30580 -39.33430 1.81448 1.000 27.89645 212 PHE B C 1
ATOM 4966 O O . PHE B 1 212 ? 43.21423 -38.48680 1.74446 1.000 26.99505 212 PHE B O 1
ATOM 4974 N N . ALA B 1 213 ? 42.35393 -40.39388 2.63832 1.000 29.67976 213 ALA B N 1
ATOM 4975 C CA . ALA B 1 213 ? 43.55658 -40.76835 3.39814 1.000 31.52240 213 ALA B CA 1
ATOM 4976 C C . ALA B 1 213 ? 43.99633 -42.16752 2.96974 1.000 26.77431 213 ALA B C 1
ATOM 4977 O O . ALA B 1 213 ? 43.85997 -43.15162 3.73356 1.000 30.83589 213 ALA B O 1
ATOM 4979 N N . PRO B 1 214 ? 44.50586 -42.30129 1.74702 1.000 29.78346 214 PRO B N 1
ATOM 4980 C CA . PRO B 1 214 ? 44.99896 -43.61187 1.29207 1.000 32.77934 214 PRO B CA 1
ATOM 4981 C C . PRO B 1 214 ? 46.21866 -44.03638 2.10221 1.000 36.60212 214 PRO B C 1
ATOM 4982 O O . PRO B 1 214 ? 46.91871 -43.21851 2.70257 1.000 33.97235 214 PRO B O 1
ATOM 4986 N N . ASN B 1 215 ? 46.52327 -45.33602 2.03653 1.000 33.67195 215 ASN B N 1
ATOM 4987 C CA . ASN B 1 215 ? 47.62162 -45.87977 2.82647 1.000 38.03722 215 ASN B CA 1
ATOM 4988 C C . ASN B 1 215 ? 48.97762 -45.60982 2.16283 1.000 38.81076 215 ASN B C 1
ATOM 4989 O O . ASN B 1 215 ? 49.81258 -46.51655 2.05449 1.000 41.80820 215 ASN B O 1
ATOM 4994 N N . CYS B 1 216 ? 49.20489 -44.36915 1.72584 1.000 40.04481 216 CYS B N 1
ATOM 4995 C CA . CYS B 1 216 ? 50.50430 -43.96076 1.19858 1.000 38.41679 216 CYS B CA 1
ATOM 4996 C C . CYS B 1 216 ? 51.56580 -43.98707 2.28905 1.000 43.32725 216 CYS B C 1
ATOM 4997 O O . CYS B 1 216 ? 51.27675 -43.86025 3.48969 1.000 40.19725 216 CYS B O 1
ATOM 5000 N N . LYS B 1 217 ? 52.81603 -44.15424 1.85868 1.000 40.38818 217 LYS B N 1
ATOM 5001 C CA . LYS B 1 217 ? 53.88618 -44.37103 2.81697 1.000 42.31173 217 LYS B CA 1
ATOM 5002 C C . LYS B 1 217 ? 54.64741 -43.10295 3.17588 1.000 42.03927 217 LYS B C 1
ATOM 5003 O O . LYS B 1 217 ? 55.28329 -43.08291 4.23514 1.000 43.50003 217 LYS B O 1
ATOM 5009 N N . SER B 1 218 ? 54.59396 -42.04716 2.35289 1.000 36.79359 218 SER B N 1
ATOM 5010 C CA . SER B 1 218 ? 55.44217 -40.87982 2.60031 1.000 33.33909 218 SER B CA 1
ATOM 5011 C C . SER B 1 218 ? 54.80132 -39.60874 2.06912 1.000 33.65819 218 SER B C 1
ATOM 5012 O O . SER B 1 218 ? 53.90644 -39.64719 1.22526 1.000 38.04315 218 SER B O 1
ATOM 5015 N N . HIS B 1 219 ? 55.30236 -38.46616 2.55534 1.000 35.48112 219 HIS B N 1
ATOM 5016 C CA . HIS B 1 219 ? 54.89302 -37.17996 1.98799 1.000 34.94662 219 HIS B CA 1
ATOM 5017 C C . HIS B 1 219 ? 55.12618 -37.14523 0.49147 1.000 32.54625 219 HIS B C 1
ATOM 5018 O O . HIS B 1 219 ? 54.31777 -36.57512 -0.25293 1.000 32.58354 219 HIS B O 1
ATOM 5025 N N . GLU B 1 220 ? 56.25111 -37.72230 0.03344 1.000 35.36756 220 GLU B N 1
ATOM 5026 C CA . GLU B 1 220 ? 56.57550 -37.61414 -1.38144 1.000 34.26490 220 GLU B CA 1
ATOM 5027 C C . GLU B 1 220 ? 55.61057 -38.43993 -2.22605 1.000 33.69868 220 GLU B C 1
ATOM 5028 O O . GLU B 1 220 ? 55.17943 -37.99575 -3.29381 1.000 33.58254 220 GLU B O 1
ATOM 5034 N N . GLU B 1 221 ? 55.20015 -39.61539 -1.74305 1.000 34.11808 221 GLU B N 1
ATOM 5035 C CA . GLU B 1 221 ? 54.21060 -40.38674 -2.48835 1.000 34.14104 221 GLU B CA 1
ATOM 5036 C C . GLU B 1 221 ? 52.89560 -39.61338 -2.62595 1.000 35.63735 221 GLU B C 1
ATOM 5037 O O . GLU B 1 221 ? 52.28398 -39.59558 -3.70653 1.000 32.16308 221 GLU B O 1
ATOM 5043 N N . VAL B 1 222 ? 52.46665 -38.94140 -1.54816 1.000 33.23100 222 VAL B N 1
ATOM 5044 C CA . VAL B 1 222 ? 51.22173 -38.17295 -1.58474 1.000 30.47748 222 VAL B CA 1
ATOM 5045 C C . VAL B 1 222 ? 51.33811 -37.02238 -2.58528 1.000 33.32975 222 VAL B C 1
ATOM 5046 O O . VAL B 1 222 ? 50.43426 -36.77321 -3.40114 1.000 30.26962 222 VAL B O 1
ATOM 5050 N N . LEU B 1 223 ? 52.45004 -36.28943 -2.53349 1.000 29.18914 223 LEU B N 1
ATOM 5051 C CA . LEU B 1 223 ? 52.61862 -35.16135 -3.44405 1.000 30.26324 223 LEU B CA 1
ATOM 5052 C C . LEU B 1 223 ? 52.68653 -35.63739 -4.88689 1.000 32.62763 223 LEU B C 1
ATOM 5053 O O . LEU B 1 223 ? 52.20584 -34.94952 -5.79397 1.000 30.73564 223 LEU B O 1
ATOM 5058 N N . ASP B 1 224 ? 53.30293 -36.80139 -5.11006 1.000 31.56773 224 ASP B N 1
ATOM 5059 C CA . ASP B 1 224 ? 53.38771 -37.37166 -6.45397 1.000 33.23895 224 ASP B CA 1
ATOM 5060 C C . ASP B 1 224 ? 52.00370 -37.69114 -7.01122 1.000 36.06862 224 ASP B C 1
ATOM 5061 O O . ASP B 1 224 ? 51.74906 -37.47293 -8.20822 1.000 32.01942 224 ASP B O 1
ATOM 5066 N N . TYR B 1 225 ? 51.08876 -38.21872 -6.16210 1.000 35.50550 225 TYR B N 1
ATOM 5067 C CA . TYR B 1 225 ? 49.70816 -38.41059 -6.59798 1.000 30.33352 225 TYR B CA 1
ATOM 5068 C C . TYR B 1 225 ? 49.04287 -37.08740 -6.95918 1.000 32.76719 225 TYR B C 1
ATOM 5069 O O . TYR B 1 225 ? 48.20938 -37.03993 -7.87268 1.000 33.12340 225 TYR B O 1
ATOM 5078 N N . LEU B 1 226 ? 49.29861 -36.01786 -6.19296 1.000 30.39993 226 LEU B N 1
ATOM 5079 C CA . LEU B 1 226 ? 48.61173 -34.77128 -6.51821 1.000 32.18580 226 LEU B CA 1
ATOM 5080 C C . LEU B 1 226 ? 49.07403 -34.27202 -7.87193 1.000 32.52430 226 LEU B C 1
ATOM 5081 O O . LEU B 1 226 ? 48.25755 -33.88111 -8.71118 1.000 29.95536 226 LEU B O 1
ATOM 5086 N N . VAL B 1 227 ? 50.38320 -34.36063 -8.12655 1.000 27.25193 227 VAL B N 1
ATOM 5087 C CA . VAL B 1 227 ? 50.92418 -33.92569 -9.41245 1.000 27.87857 227 VAL B CA 1
ATOM 5088 C C . VAL B 1 227 ? 50.35783 -34.77383 -10.53801 1.000 31.42951 227 VAL B C 1
ATOM 5089 O O . VAL B 1 227 ? 49.99130 -34.25565 -11.60795 1.000 29.40454 227 VAL B O 1
ATOM 5093 N N . GLU B 1 228 ? 50.26757 -36.09155 -10.31829 1.000 32.07068 228 GLU B N 1
ATOM 5094 C CA . GLU B 1 228 ? 49.75010 -36.93382 -11.38803 1.000 31.82082 228 GLU B CA 1
ATOM 5095 C C . GLU B 1 228 ? 48.27328 -36.65624 -11.65204 1.000 31.09815 228 GLU B C 1
ATOM 5096 O O . GLU B 1 228 ? 47.84412 -36.66709 -12.81949 1.000 31.99134 228 GLU B O 1
ATOM 5102 N N . ALA B 1 229 ? 47.47970 -36.42241 -10.59154 1.000 28.26404 229 ALA B N 1
ATOM 5103 C CA . ALA B 1 229 ? 46.05689 -36.15779 -10.80687 1.000 26.50630 229 ALA B CA 1
ATOM 5104 C C . ALA B 1 229 ? 45.84878 -34.84877 -11.54801 1.000 31.69508 229 ALA B C 1
ATOM 5105 O O . ALA B 1 229 ? 44.92624 -34.73080 -12.36145 1.000 29.26360 229 ALA B O 1
ATOM 5107 N N . ILE B 1 230 ? 46.65262 -33.83582 -11.22269 1.000 27.71768 230 ILE B N 1
ATOM 5108 C CA . ILE B 1 230 ? 46.60424 -32.55576 -11.93883 1.000 27.87187 230 ILE B CA 1
ATOM 5109 C C . ILE B 1 230 ? 46.87478 -32.75547 -13.42371 1.000 30.27437 230 ILE B C 1
ATOM 5110 O O . ILE B 1 230 ? 46.14871 -32.22064 -14.27495 1.000 29.03262 230 ILE B O 1
ATOM 5115 N N . LYS B 1 231 ? 47.94095 -33.51771 -13.75749 1.000 26.35180 231 LYS B N 1
ATOM 5116 C CA . LYS B 1 231 ? 48.28021 -33.78573 -15.15827 1.000 27.52007 231 LYS B CA 1
ATOM 5117 C C . LYS B 1 231 ? 47.19426 -34.59574 -15.87648 1.000 31.01045 231 LYS B C 1
ATOM 5118 O O . LYS B 1 231 ? 46.82094 -34.27029 -17.01686 1.000 28.92695 231 LYS B O 1
ATOM 5124 N N . VAL B 1 232 ? 46.69992 -35.67160 -15.24078 1.000 31.04431 232 VAL B N 1
ATOM 5125 C CA . VAL B 1 232 ? 45.70822 -36.50464 -15.90645 1.000 32.36377 232 VAL B CA 1
ATOM 5126 C C . VAL B 1 232 ? 44.41870 -35.72302 -16.12810 1.000 31.61190 232 VAL B C 1
ATOM 5127 O O . VAL B 1 232 ? 43.73379 -35.91042 -17.14036 1.000 33.43469 232 VAL B O 1
ATOM 5131 N N . ALA B 1 233 ? 44.09490 -34.81706 -15.21756 1.000 28.87067 233 ALA B N 1
ATOM 5132 C CA . ALA B 1 233 ? 42.94436 -33.93483 -15.41601 1.000 31.49363 233 ALA B CA 1
ATOM 5133 C C . ALA B 1 233 ? 43.11539 -32.92564 -16.54975 1.000 34.95371 233 ALA B C 1
ATOM 5134 O O . ALA B 1 233 ? 42.11882 -32.28922 -16.92755 1.000 34.36554 233 ALA B O 1
ATOM 5136 N N . GLY B 1 234 ? 44.32249 -32.75617 -17.10627 1.000 32.37749 234 GLY B N 1
ATOM 5137 C CA . GLY B 1 234 ? 44.54246 -31.83429 -18.20091 1.000 33.61552 234 GLY B CA 1
ATOM 5138 C C . GLY B 1 234 ? 45.16333 -30.50218 -17.83779 1.000 33.29821 234 GLY B C 1
ATOM 5139 O O . GLY B 1 234 ? 45.23596 -29.61145 -18.70350 1.000 33.61320 234 GLY B O 1
ATOM 5140 N N . TYR B 1 235 ? 45.64608 -30.34729 -16.61803 1.000 29.64049 235 TYR B N 1
ATOM 5141 C CA . TYR B 1 235 ? 46.12047 -29.07689 -16.09173 1.000 30.21094 235 TYR B CA 1
ATOM 5142 C C . TYR B 1 235 ? 47.62848 -29.16602 -15.87895 1.000 30.75452 235 TYR B C 1
ATOM 5143 O O . TYR B 1 235 ? 48.24556 -30.22727 -16.11006 1.000 32.40717 235 TYR B O 1
ATOM 5152 N N . THR B 1 236 ? 48.22073 -28.02596 -15.49835 1.000 30.42869 236 THR B N 1
ATOM 5153 C CA . THR B 1 236 ? 49.66693 -27.93183 -15.32464 1.000 32.99700 236 THR B CA 1
ATOM 5154 C C . THR B 1 236 ? 50.03995 -27.74296 -13.85619 1.000 33.23948 236 THR B C 1
ATOM 5155 O O . THR B 1 236 ? 49.57731 -26.77529 -13.22974 1.000 31.31453 236 THR B O 1
ATOM 5159 N N . PRO B 1 237 ? 50.89601 -28.60132 -13.25228 1.000 32.70314 237 PRO B N 1
ATOM 5160 C CA . PRO B 1 237 ? 51.28119 -28.35160 -11.84452 1.000 31.01169 237 PRO B CA 1
ATOM 5161 C C . PRO B 1 237 ? 52.23967 -27.16601 -11.79291 1.000 36.83498 237 PRO B C 1
ATOM 5162 O O . PRO B 1 237 ? 53.36912 -27.27646 -12.28429 1.000 36.37492 237 PRO B O 1
ATOM 5166 N N . ALA B 1 238 ? 51.80494 -26.02915 -11.25207 1.000 31.48976 238 ALA B N 1
ATOM 5167 C CA . ALA B 1 238 ? 52.59600 -24.79611 -11.31618 1.000 33.72459 238 ALA B CA 1
ATOM 5168 C C . ALA B 1 238 ? 51.94333 -23.78265 -10.38790 1.000 32.28825 238 ALA B C 1
ATOM 5169 O O . ALA B 1 238 ? 50.75275 -23.89178 -10.08941 1.000 31.46875 238 ALA B O 1
ATOM 5171 N N . THR B 1 239 ? 52.72645 -22.79869 -9.92909 1.000 33.46664 239 THR B N 1
ATOM 5172 C CA . THR B 1 239 ? 52.19034 -21.79169 -9.00146 1.000 34.36107 239 THR B CA 1
ATOM 5173 C C . THR B 1 239 ? 51.60242 -20.57463 -9.69466 1.000 36.02670 239 THR B C 1
ATOM 5174 O O . THR B 1 239 ? 51.04857 -19.70249 -9.01354 1.000 36.16634 239 THR B O 1
ATOM 5178 N N . SER B 1 240 ? 51.67907 -20.50462 -11.01977 1.000 35.26958 240 SER B N 1
ATOM 5179 C CA . SER B 1 240 ? 51.01075 -19.44455 -11.75798 1.000 36.33428 240 SER B CA 1
ATOM 5180 C C . SER B 1 240 ? 50.92022 -19.87315 -13.21261 1.000 37.84818 240 SER B C 1
ATOM 5181 O O . SER B 1 240 ? 51.59743 -20.80917 -13.65356 1.000 38.79254 240 SER B O 1
ATOM 5184 N N . GLY B 1 241 ? 50.08898 -19.16762 -13.95808 1.000 41.64016 241 GLY B N 1
ATOM 5185 C CA . GLY B 1 241 ? 50.05356 -19.33377 -15.39524 1.000 41.85030 241 GLY B CA 1
ATOM 5186 C C . GLY B 1 241 ? 48.78383 -20.01308 -15.86045 1.000 38.16410 241 GLY B C 1
ATOM 5187 O O . GLY B 1 241 ? 47.93541 -20.43850 -15.07640 1.000 39.37522 241 GLY B O 1
ATOM 5188 N N . LYS B 1 242 ? 48.65973 -20.05381 -17.17864 1.000 41.10042 242 LYS B N 1
ATOM 5189 C CA . LYS B 1 242 ? 47.51814 -20.67107 -17.82894 1.000 42.77429 242 LYS B CA 1
ATOM 5190 C C . LYS B 1 242 ? 47.38223 -22.11639 -17.38087 1.000 37.72697 242 LYS B C 1
ATOM 5191 O O . LYS B 1 242 ? 48.35536 -22.87254 -17.38324 1.000 41.56686 242 LYS B O 1
ATOM 5197 N N . ASN B 1 243 ? 46.17414 -22.48614 -16.99572 1.000 37.51982 243 ASN B N 1
ATOM 5198 C CA . ASN B 1 243 ? 45.81216 -23.85616 -16.64275 1.000 35.21982 243 ASN B CA 1
ATOM 5199 C C . ASN B 1 243 ? 46.60092 -24.38905 -15.44221 1.000 36.67059 243 ASN B C 1
ATOM 5200 O O . ASN B 1 243 ? 46.67422 -25.61662 -15.24535 1.000 34.22815 243 ASN B O 1
ATOM 5205 N N . ALA B 1 244 ? 47.13505 -23.49891 -14.60091 1.000 31.17632 244 ALA B N 1
ATOM 5206 C CA . ALA B 1 244 ? 47.96887 -23.93667 -13.47462 1.000 28.77506 244 ALA B CA 1
ATOM 5207 C C . ALA B 1 244 ? 47.13595 -24.34547 -12.27206 1.000 30.73814 244 ALA B C 1
ATOM 5208 O O . ALA B 1 244 ? 46.11467 -23.72424 -11.94382 1.000 28.93186 244 ALA B O 1
ATOM 5210 N N . ILE B 1 245 ? 47.58748 -25.40214 -11.60829 1.000 26.68013 245 ILE B N 1
ATOM 5211 C CA . ILE B 1 245 ? 47.06345 -25.79611 -10.29708 1.000 26.04797 245 ILE B CA 1
ATOM 5212 C C . ILE B 1 245 ? 48.26084 -25.96061 -9.37286 1.000 30.04236 245 ILE B C 1
ATOM 5213 O O . ILE B 1 245 ? 49.21682 -26.65716 -9.71319 1.000 30.89131 245 ILE B O 1
ATOM 5218 N N . ALA B 1 246 ? 48.23358 -25.26359 -8.23920 1.000 25.34282 246 ALA B N 1
ATOM 5219 C CA . ALA B 1 246 ? 49.31704 -25.29389 -7.28064 1.000 29.92578 246 ALA B CA 1
ATOM 5220 C C . ALA B 1 246 ? 48.94269 -26.20434 -6.11958 1.000 25.94536 246 ALA B C 1
ATOM 5221 O O . ALA B 1 246 ? 47.81374 -26.70392 -6.01298 1.000 27.39277 246 ALA B O 1
ATOM 5223 N N . ILE B 1 247 ? 49.90405 -26.41859 -5.23171 1.000 26.79045 247 ILE B N 1
ATOM 5224 C CA . ILE B 1 247 ? 49.70352 -27.23929 -4.03735 1.000 24.93568 247 ILE B CA 1
ATOM 5225 C C . ILE B 1 247 ? 49.83476 -26.36989 -2.79972 1.000 28.12540 247 ILE B C 1
ATOM 5226 O O . ILE B 1 247 ? 50.74032 -25.52869 -2.71795 1.000 28.53337 247 ILE B O 1
ATOM 5231 N N . ALA B 1 248 ? 48.95245 -26.58276 -1.80908 1.000 26.33339 248 ALA B N 1
ATOM 5232 C CA . ALA B 1 248 ? 49.11211 -25.96138 -0.49279 1.000 27.25176 248 ALA B CA 1
ATOM 5233 C C . ALA B 1 248 ? 49.21031 -27.04786 0.56847 1.000 25.72597 248 ALA B C 1
ATOM 5234 O O . ALA B 1 248 ? 48.53405 -28.07696 0.48255 1.000 29.15434 248 ALA B O 1
ATOM 5236 N N . LEU B 1 249 ? 50.04558 -26.82471 1.58286 1.000 30.67758 249 LEU B N 1
ATOM 5237 C CA . LEU B 1 249 ? 50.17566 -27.76273 2.69052 1.000 27.39447 249 LEU B CA 1
ATOM 5238 C C . LEU B 1 249 ? 49.68177 -27.18191 3.99737 1.000 30.19757 249 LEU B C 1
ATOM 5239 O O . LEU B 1 249 ? 49.84324 -25.98099 4.25115 1.000 29.95100 249 LEU B O 1
ATOM 5244 N N . ASP B 1 250 ? 49.10228 -28.05992 4.84576 1.000 28.40137 250 ASP B N 1
ATOM 5245 C CA . ASP B 1 250 ? 49.02724 -27.83543 6.29857 1.000 25.61439 250 ASP B CA 1
ATOM 5246 C C . ASP B 1 250 ? 49.89278 -28.92454 6.91314 1.000 30.98828 250 ASP B C 1
ATOM 5247 O O . ASP B 1 250 ? 49.49838 -30.08960 6.96477 1.000 30.78135 250 ASP B O 1
ATOM 5252 N N . ALA B 1 251 ? 51.08075 -28.54695 7.38025 1.000 30.52587 251 ALA B N 1
ATOM 5253 C CA . ALA B 1 251 ? 51.95866 -29.56177 7.96579 1.000 31.62310 251 ALA B CA 1
ATOM 5254 C C . ALA B 1 251 ? 51.53168 -29.93127 9.38126 1.000 34.90366 251 ALA B C 1
ATOM 5255 O O . ALA B 1 251 ? 51.85964 -31.02870 9.86664 1.000 33.64700 251 ALA B O 1
ATOM 5257 N N . ALA B 1 252 ? 50.86186 -29.00757 10.06355 1.000 31.37069 252 ALA B N 1
ATOM 5258 C CA . ALA B 1 252 ? 50.36846 -29.20062 11.42612 1.000 32.12337 252 ALA B CA 1
ATOM 5259 C C . ALA B 1 252 ? 51.50219 -29.66126 12.34710 1.000 35.09352 252 ALA B C 1
ATOM 5260 O O . ALA B 1 252 ? 51.39245 -30.64454 13.08372 1.000 34.40124 252 ALA B O 1
ATOM 5262 N N . CYS B 1 253 ? 52.61438 -28.94115 12.28498 1.000 32.05783 253 CYS B N 1
ATOM 5263 C CA . CYS B 1 253 ? 53.83874 -29.45213 12.87418 1.000 33.92408 253 CYS B CA 1
ATOM 5264 C C . CYS B 1 253 ? 53.86386 -29.34608 14.39738 1.000 36.39333 253 CYS B C 1
ATOM 5265 O O . CYS B 1 253 ? 54.74923 -29.93578 15.02459 1.000 35.43889 253 CYS B O 1
ATOM 5268 N N . SER B 1 254 ? 52.90229 -28.64841 15.02139 1.000 39.40967 254 SER B N 1
ATOM 5269 C CA . SER B 1 254 ? 52.79672 -28.76225 16.47971 1.000 39.55915 254 SER B CA 1
ATOM 5270 C C . SER B 1 254 ? 52.63953 -30.21154 16.90607 1.000 36.31207 254 SER B C 1
ATOM 5271 O O . SER B 1 254 ? 53.12775 -30.60423 17.97471 1.000 39.79373 254 SER B O 1
ATOM 5274 N N . GLU B 1 255 ? 51.94277 -31.01424 16.09332 1.000 38.66413 255 GLU B N 1
ATOM 5275 C CA . GLU B 1 255 ? 51.71840 -32.42190 16.38425 1.000 39.47037 255 GLU B CA 1
ATOM 5276 C C . GLU B 1 255 ? 53.00342 -33.24419 16.28785 1.000 46.18972 255 GLU B C 1
ATOM 5277 O O . GLU B 1 255 ? 53.10132 -34.30363 16.92490 1.000 47.52653 255 GLU B O 1
ATOM 5283 N N . LEU B 1 256 ? 54.01177 -32.76515 15.55444 1.000 40.83126 256 LEU B N 1
ATOM 5284 C CA . LEU B 1 256 ? 55.24287 -33.54009 15.36645 1.000 40.32439 256 LEU B CA 1
ATOM 5285 C C . LEU B 1 256 ? 56.39748 -33.11010 16.26465 1.000 41.53499 256 LEU B C 1
ATOM 5286 O O . LEU B 1 256 ? 57.45236 -33.76295 16.25092 1.000 44.38468 256 LEU B O 1
ATOM 5291 N N . TYR B 1 257 ? 56.23035 -32.05100 17.04486 1.000 42.13639 257 TYR B N 1
ATOM 5292 C CA . TYR B 1 257 ? 57.33090 -31.42423 17.77454 1.000 40.40017 257 TYR B CA 1
ATOM 5293 C C . TYR B 1 257 ? 57.43622 -31.93519 19.20593 1.000 44.88075 257 TYR B C 1
ATOM 5294 O O . TYR B 1 257 ? 56.42284 -32.24181 19.84536 1.000 42.81990 257 TYR B O 1
ATOM 5303 N N . ASP B 1 258 ? 58.67914 -31.98738 19.70180 1.000 44.86817 258 ASP B N 1
ATOM 5304 C CA . ASP B 1 258 ? 59.01512 -32.25479 21.10125 1.000 46.50211 258 ASP B CA 1
ATOM 5305 C C . ASP B 1 258 ? 59.66122 -30.99942 21.67678 1.000 46.52962 258 ASP B C 1
ATOM 5306 O O . ASP B 1 258 ? 60.72337 -30.56869 21.20769 1.000 48.60627 258 ASP B O 1
ATOM 5311 N N . GLU B 1 259 ? 58.99963 -30.38088 22.65545 1.000 52.64863 259 GLU B N 1
ATOM 5312 C CA . GLU B 1 259 ? 59.48289 -29.10508 23.17859 1.000 53.43582 259 GLU B CA 1
ATOM 5313 C C . GLU B 1 259 ? 60.82521 -29.24655 23.91138 1.000 60.49222 259 GLU B C 1
ATOM 5314 O O . GLU B 1 259 ? 61.57768 -28.26327 24.01777 1.000 57.13527 259 GLU B O 1
ATOM 5320 N N . ASN B 1 260 ? 61.14981 -30.44868 24.39573 1.000 57.89146 260 ASN B N 1
ATOM 5321 C CA . ASN B 1 260 ? 62.36584 -30.63678 25.18811 1.000 64.36785 260 ASN B CA 1
ATOM 5322 C C . ASN B 1 260 ? 63.57508 -30.89273 24.29892 1.000 63.20759 260 ASN B C 1
ATOM 5323 O O . ASN B 1 260 ? 64.65152 -30.33252 24.52379 1.000 65.76146 260 ASN B O 1
ATOM 5328 N N . SER B 1 261 ? 63.41692 -31.74439 23.28898 1.000 59.30256 261 SER B N 1
ATOM 5329 C CA . SER B 1 261 ? 64.49443 -31.97676 22.34204 1.000 56.65883 261 SER B CA 1
ATOM 5330 C C . SER B 1 261 ? 64.56822 -30.88945 21.28157 1.000 58.98477 261 SER B C 1
ATOM 5331 O O . SER B 1 261 ? 65.62601 -30.73147 20.65203 1.000 56.44689 261 SER B O 1
ATOM 5334 N N . LYS B 1 262 ? 63.47342 -30.13345 21.09345 1.000 49.75968 262 LYS B N 1
ATOM 5335 C CA . LYS B 1 262 ? 63.33822 -29.13871 20.02994 1.000 56.26306 262 LYS B CA 1
ATOM 5336 C C . LYS B 1 262 ? 63.53299 -29.77244 18.66512 1.000 52.02422 262 LYS B C 1
ATOM 5337 O O . LYS B 1 262 ? 64.04481 -29.13581 17.73854 1.000 55.64245 262 LYS B O 1
ATOM 5343 N N . LYS B 1 263 ? 63.12107 -31.03328 18.54556 1.000 48.01863 263 LYS B N 1
ATOM 5344 C CA . LYS B 1 263 ? 63.16112 -31.75924 17.28928 1.000 50.05331 263 LYS B CA 1
ATOM 5345 C C . LYS B 1 263 ? 61.74936 -32.08234 16.82097 1.000 47.08095 263 LYS B C 1
ATOM 5346 O O . LYS B 1 263 ? 60.84033 -32.29616 17.63116 1.000 41.81131 263 LYS B O 1
ATOM 5352 N N . TYR B 1 264 ? 61.58331 -32.09505 15.50063 1.000 39.77196 264 TYR B N 1
ATOM 5353 C CA . TYR B 1 264 ? 60.36761 -32.54571 14.84553 1.000 38.61885 264 TYR B CA 1
ATOM 5354 C C . TYR B 1 264 ? 60.60314 -33.95696 14.32711 1.000 45.36730 264 TYR B C 1
ATOM 5355 O O . TYR B 1 264 ? 61.66164 -34.24305 13.75905 1.000 45.11096 264 TYR B O 1
ATOM 5364 N N . THR B 1 265 ? 59.61008 -34.82995 14.49675 1.000 41.23783 265 THR B N 1
ATOM 5365 C CA . THR B 1 265 ? 59.75287 -36.23912 14.14566 1.000 40.68483 265 THR B CA 1
ATOM 5366 C C . THR B 1 265 ? 58.59824 -36.67768 13.26360 1.000 42.29802 265 THR B C 1
ATOM 5367 O O . THR B 1 265 ? 57.43757 -36.38272 13.57324 1.000 38.82576 265 THR B O 1
ATOM 5371 N N . PHE B 1 266 ? 58.90909 -37.39513 12.17590 1.000 40.68117 266 PHE B N 1
ATOM 5372 C CA . PHE B 1 266 ? 57.86938 -37.99369 11.32628 1.000 39.54231 266 PHE B CA 1
ATOM 5373 C C . PHE B 1 266 ? 57.44918 -39.28865 12.02527 1.000 39.38767 266 PHE B C 1
ATOM 5374 O O . PHE B 1 266 ? 57.94853 -40.38818 11.74183 1.000 41.08680 266 PHE B O 1
ATOM 5382 N N . LYS B 1 267 ? 56.51436 -39.13211 12.96400 1.000 37.54054 267 LYS B N 1
ATOM 5383 C CA . LYS B 1 267 ? 56.25387 -40.14543 13.98923 1.000 40.40851 267 LYS B CA 1
ATOM 5384 C C . LYS B 1 267 ? 55.72133 -41.45396 13.40765 1.000 42.35692 267 LYS B C 1
ATOM 5385 O O . LYS B 1 267 ? 56.19810 -42.54443 13.76357 1.000 42.49491 267 LYS B O 1
ATOM 5391 N N . LYS B 1 268 ? 54.69202 -41.38165 12.55620 1.000 36.36447 268 LYS B N 1
ATOM 5392 C CA . LYS B 1 268 ? 54.05724 -42.61926 12.11468 1.000 37.59400 268 LYS B CA 1
ATOM 5393 C C . LYS B 1 268 ? 54.96528 -43.37995 11.16498 1.000 42.92248 268 LYS B C 1
ATOM 5394 O O . LYS B 1 268 ? 54.98001 -44.61395 11.16023 1.000 42.79906 268 LYS B O 1
ATOM 5400 N N . LEU B 1 269 ? 55.69955 -42.65533 10.32871 1.000 42.62803 269 LEU B N 1
ATOM 5401 C CA . LEU B 1 269 ? 56.63433 -43.30522 9.43046 1.000 41.15173 269 LEU B CA 1
ATOM 5402 C C . LEU B 1 269 ? 57.77181 -43.94327 10.21696 1.000 41.29141 269 LEU B C 1
ATOM 5403 O O . LEU B 1 269 ? 58.19478 -45.07209 9.91810 1.000 46.47272 269 LEU B O 1
ATOM 5408 N N . LYS B 1 270 ? 58.26828 -43.23536 11.23839 1.000 40.58891 270 LYS B N 1
ATOM 5409 C CA . LYS B 1 270 ? 59.32173 -43.79263 12.09213 1.000 44.79941 270 LYS B CA 1
ATOM 5410 C C . LYS B 1 270 ? 58.87798 -45.09447 12.74864 1.000 50.43292 270 LYS B C 1
ATOM 5411 O O . LYS B 1 270 ? 59.63904 -46.07462 12.80273 1.000 47.24417 270 LYS B O 1
ATOM 5417 N N . GLN B 1 271 ? 57.65382 -45.10902 13.28390 1.000 49.70750 271 GLN B N 1
ATOM 5418 C CA . GLN B 1 271 ? 57.13845 -46.30356 13.94567 1.000 48.02264 271 GLN B CA 1
ATOM 5419 C C . GLN B 1 271 ? 57.03597 -47.47154 12.96547 1.000 53.86539 271 GLN B C 1
ATOM 5420 O O . GLN B 1 271 ? 57.44510 -48.60217 13.28499 1.000 55.15716 271 GLN B O 1
ATOM 5426 N N . ALA B 1 272 ? 56.54104 -47.20707 11.74528 1.000 50.67988 272 ALA B N 1
ATOM 5427 C CA . ALA B 1 272 ? 56.43860 -48.25970 10.73870 1.000 49.94802 272 ALA B CA 1
ATOM 5428 C C . ALA B 1 272 ? 57.80962 -48.82148 10.38167 1.000 61.94957 272 ALA B C 1
ATOM 5429 O O . ALA B 1 272 ? 57.96377 -50.03676 10.20889 1.000 66.56199 272 ALA B O 1
ATOM 5431 N N . ILE B 1 273 ? 58.82175 -47.95582 10.27864 1.000 55.58024 273 ILE B N 1
ATOM 5432 C CA . ILE B 1 273 ? 60.16715 -48.42083 9.95638 1.000 61.66025 273 ILE B CA 1
ATOM 5433 C C . ILE B 1 273 ? 60.75076 -49.21754 11.12494 1.000 67.93622 273 ILE B C 1
ATOM 5434 O O . ILE B 1 273 ? 61.41148 -50.25387 10.92634 1.000 67.80664 273 ILE B O 1
ATOM 5439 N N . ALA B 1 274 ? 60.48487 -48.76736 12.36111 1.000 63.21081 274 ALA B N 1
ATOM 5440 C CA . ALA B 1 274 ? 60.95479 -49.48434 13.54513 1.000 62.43849 274 ALA B CA 1
ATOM 5441 C C . ALA B 1 274 ? 60.36721 -50.88903 13.61192 1.000 67.67858 274 ALA B C 1
ATOM 5442 O O . ALA B 1 274 ? 61.07233 -51.84982 13.94703 1.000 68.19291 274 ALA B O 1
ATOM 5444 N N . GLU B 1 275 ? 59.07840 -51.03122 13.29133 1.000 64.88270 275 GLU B N 1
ATOM 5445 C CA . GLU B 1 275 ? 58.44374 -52.34197 13.28024 1.000 69.47402 275 GLU B CA 1
ATOM 5446 C C . GLU B 1 275 ? 58.85976 -53.19943 12.09895 1.000 74.19924 275 GLU B C 1
ATOM 5447 O O . GLU B 1 275 ? 58.40770 -54.34610 12.01383 1.000 76.00709 275 GLU B O 1
ATOM 5453 N N . LYS B 1 276 ? 59.69736 -52.68839 11.19895 1.000 77.31222 276 LYS B N 1
ATOM 5454 C CA . LYS B 1 276 ? 60.05119 -53.39052 9.96884 1.000 79.60529 276 LYS B CA 1
ATOM 5455 C C . LYS B 1 276 ? 58.79510 -53.88152 9.24397 1.000 83.37600 276 LYS B C 1
ATOM 5456 O O . LYS B 1 276 ? 58.67561 -55.05115 8.86999 1.000 82.41795 276 LYS B O 1
ATOM 5462 N N . ARG B 1 277 ? 57.84173 -52.96024 9.06232 1.000 83.60036 277 ARG B N 1
ATOM 5463 C CA . ARG B 1 277 ? 56.58266 -53.23601 8.37893 1.000 78.17395 277 ARG B CA 1
ATOM 5464 C C . ARG B 1 277 ? 56.83030 -53.54114 6.90003 1.000 76.44992 277 ARG B C 1
ATOM 5465 O O . ARG B 1 277 ? 57.82928 -53.12226 6.31240 1.000 75.57612 277 ARG B O 1
ATOM 5473 N N . SER B 1 278 ? 55.87296 -54.24648 6.29166 1.000 79.98213 278 SER B N 1
ATOM 5474 C CA . SER B 1 278 ? 56.12178 -54.98609 5.05548 1.000 83.98593 278 SER B CA 1
ATOM 5475 C C . SER B 1 278 ? 56.72242 -54.11622 3.95092 1.000 87.59812 278 SER B C 1
ATOM 5476 O O . SER B 1 278 ? 57.80436 -54.40975 3.43159 1.000 97.09486 278 SER B O 1
ATOM 5479 N N . GLY B 1 279 ? 56.03445 -53.05605 3.55930 1.000 83.33873 279 GLY B N 1
ATOM 5480 C CA . GLY B 1 279 ? 56.56291 -52.29612 2.44549 1.000 83.11623 279 GLY B CA 1
ATOM 5481 C C . GLY B 1 279 ? 57.60285 -51.23804 2.76358 1.000 76.57473 279 GLY B C 1
ATOM 5482 O O . GLY B 1 279 ? 57.92104 -50.43220 1.88257 1.000 80.75562 279 GLY B O 1
ATOM 5483 N N . PHE B 1 280 ? 58.15821 -51.21627 3.97601 1.000 71.86366 280 PHE B N 1
ATOM 5484 C CA . PHE B 1 280 ? 59.00180 -50.10397 4.41016 1.000 74.91774 280 PHE B CA 1
ATOM 5485 C C . PHE B 1 280 ? 60.46555 -50.49283 4.57906 1.000 91.85057 280 PHE B C 1
ATOM 5486 O O . PHE B 1 280 ? 61.01584 -50.39589 5.68266 1.000 98.54553 280 PHE B O 1
ATOM 5494 N N . GLU B 1 281 ? 61.10838 -50.93603 3.51305 1.000 95.94568 281 GLU B N 1
ATOM 5495 C CA . GLU B 1 281 ? 62.54688 -51.12903 3.56016 1.000 99.59248 281 GLU B CA 1
ATOM 5496 C C . GLU B 1 281 ? 63.29128 -50.24044 2.58515 1.000 96.43028 281 GLU B C 1
ATOM 5497 O O . GLU B 1 281 ? 64.43739 -49.87887 2.85703 1.000 98.56019 281 GLU B O 1
ATOM 5503 N N . HIS B 1 282 ? 62.66356 -49.85918 1.47153 1.000 93.28072 282 HIS B N 1
ATOM 5504 C CA . HIS B 1 282 ? 63.25892 -48.88063 0.57093 1.000 95.68401 282 HIS B CA 1
ATOM 5505 C C . HIS B 1 282 ? 63.30849 -47.48670 1.18055 1.000 97.12235 282 HIS B C 1
ATOM 5506 O O . HIS B 1 282 ? 63.93387 -46.59262 0.59753 1.000 94.03567 282 HIS B O 1
ATOM 5513 N N . LEU B 1 283 ? 62.65521 -47.28501 2.32566 1.000 96.07609 283 LEU B N 1
ATOM 5514 C CA . LEU B 1 283 ? 62.67661 -46.02802 3.05892 1.000 92.09521 283 LEU B CA 1
ATOM 5515 C C . LEU B 1 283 ? 63.50678 -46.14574 4.33550 1.000 90.78120 283 LEU B C 1
ATOM 5516 O O . LEU B 1 283 ? 63.25289 -45.45014 5.31936 1.000 87.22955 283 LEU B O 1
ATOM 5521 N N . ASP B 1 284 ? 64.51448 -47.01819 4.32444 1.000 91.37101 284 ASP B N 1
ATOM 5522 C CA . ASP B 1 284 ? 65.20758 -47.35574 5.55903 1.000 95.16263 284 ASP B CA 1
ATOM 5523 C C . ASP B 1 284 ? 66.13198 -46.23875 6.03119 1.000 92.32652 284 ASP B C 1
ATOM 5524 O O . ASP B 1 284 ? 66.35687 -46.09643 7.23776 1.000 90.97356 284 ASP B O 1
ATOM 5529 N N . ASN B 1 285 ? 66.69237 -45.45158 5.11255 1.000 89.79515 285 ASN B N 1
ATOM 5530 C CA . ASN B 1 285 ? 67.60469 -44.37253 5.47991 1.000 86.43712 285 ASN B CA 1
ATOM 5531 C C . ASN B 1 285 ? 67.00372 -42.99099 5.24788 1.000 75.51330 285 ASN B C 1
ATOM 5532 O O . ASN B 1 285 ? 67.73981 -42.01045 5.14639 1.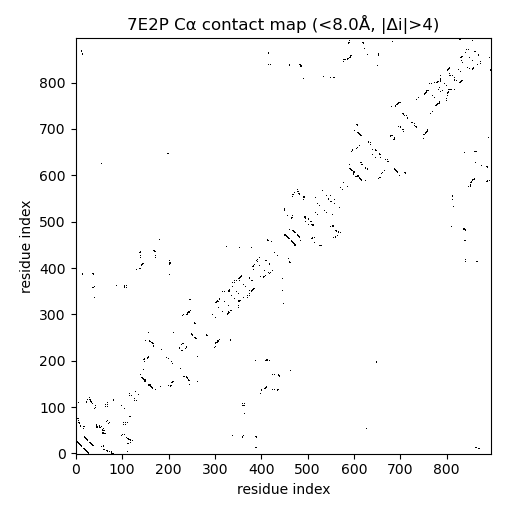000 72.51088 285 ASN B O 1
ATOM 5537 N N . VAL B 1 286 ? 65.68180 -42.89328 5.14215 1.000 69.35637 286 VAL B N 1
ATOM 5538 C CA . VAL B 1 286 ? 65.04030 -41.58857 5.14555 1.000 62.86958 286 VAL B CA 1
ATOM 5539 C C . VAL B 1 286 ? 65.25559 -40.92645 6.49995 1.000 55.85133 286 VAL B C 1
ATOM 5540 O O . VAL B 1 286 ? 65.23466 -41.59466 7.54197 1.000 49.63494 286 VAL B O 1
ATOM 5544 N N . LYS B 1 287 ? 65.46079 -39.60203 6.48878 1.000 51.37736 287 LYS B N 1
ATOM 5545 C CA . LYS B 1 287 ? 65.60871 -38.82332 7.71615 1.000 48.31735 287 LYS B CA 1
ATOM 5546 C C . LYS B 1 287 ? 64.25899 -38.63494 8.40368 1.000 39.93939 287 LYS B C 1
ATOM 5547 O O . LYS B 1 287 ? 63.26335 -38.30035 7.75544 1.000 42.02718 287 LYS B O 1
ATOM 5553 N N . LEU B 1 288 ? 64.22876 -38.83898 9.72318 1.000 46.27561 288 LEU B N 1
ATOM 5554 C CA . LEU B 1 288 ? 62.96213 -38.85443 10.44604 1.000 47.93687 288 LEU B CA 1
ATOM 5555 C C . LEU B 1 288 ? 62.87657 -37.81746 11.55033 1.000 48.68656 288 LEU B C 1
ATOM 5556 O O . LEU B 1 288 ? 61.76288 -37.50847 11.99894 1.000 48.12168 288 LEU B O 1
ATOM 5561 N N . GLU B 1 289 ? 64.00693 -37.25205 11.96844 1.000 44.74924 289 GLU B N 1
ATOM 5562 C CA . GLU B 1 289 ? 64.10434 -36.32507 13.08771 1.000 44.42064 289 GLU B CA 1
ATOM 5563 C C . GLU B 1 289 ? 64.83084 -35.08137 12.59082 1.000 42.22807 289 GLU B C 1
ATOM 5564 O O . GLU B 1 289 ? 65.87202 -35.19662 11.93849 1.000 45.48684 289 GLU B O 1
ATOM 5570 N N . TYR B 1 290 ? 64.27936 -33.90651 12.88983 1.000 37.66938 290 TYR B N 1
ATOM 5571 C CA . TYR B 1 290 ? 64.67861 -32.64655 12.26734 1.000 42.12240 290 TYR B CA 1
ATOM 5572 C C . TYR B 1 290 ? 64.78542 -31.55603 13.32161 1.000 42.99398 290 TYR B C 1
ATOM 5573 O O . TYR B 1 290 ? 63.83742 -31.34026 14.07844 1.000 40.45672 290 TYR B O 1
ATOM 5582 N N . THR B 1 291 ? 65.91144 -30.84233 13.35274 1.000 45.78432 291 THR B N 1
ATOM 5583 C CA . THR B 1 291 ? 65.90854 -29.54014 14.01188 1.000 42.72121 291 THR B CA 1
ATOM 5584 C C . THR B 1 291 ? 65.02769 -28.57012 13.23358 1.000 41.49964 291 THR B C 1
ATOM 5585 O O . THR B 1 291 ? 64.58412 -28.86287 12.11502 1.000 38.65754 291 THR B O 1
ATOM 5589 N N . THR B 1 292 ? 64.79536 -27.38673 13.83009 1.000 39.56019 292 THR B N 1
ATOM 5590 C CA . THR B 1 292 ? 64.03592 -26.34534 13.13360 1.000 38.81731 292 THR B CA 1
ATOM 5591 C C . THR B 1 292 ? 64.70454 -26.00019 11.80793 1.000 39.70329 292 THR B C 1
ATOM 5592 O O . THR B 1 292 ? 64.03776 -25.93570 10.76896 1.000 37.39148 292 THR B O 1
ATOM 5596 N N . ASP B 1 293 ? 66.04008 -25.86160 11.79668 1.000 36.75382 293 ASP B N 1
ATOM 5597 C CA . ASP B 1 293 ? 66.67827 -25.49997 10.53652 1.000 38.94336 293 ASP B CA 1
ATOM 5598 C C . ASP B 1 293 ? 66.61869 -26.65053 9.52749 1.000 38.30728 293 ASP B C 1
ATOM 5599 O O . ASP B 1 293 ? 66.48543 -26.41304 8.31995 1.000 39.40375 293 ASP B O 1
ATOM 5604 N N . GLU B 1 294 ? 66.74722 -27.89607 9.98732 1.000 36.51705 294 GLU B N 1
ATOM 5605 C CA . GLU B 1 294 ? 66.66251 -29.02190 9.06056 1.000 40.83062 294 GLU B CA 1
ATOM 5606 C C . GLU B 1 294 ? 65.26490 -29.15486 8.46968 1.000 38.39592 294 GLU B C 1
ATOM 5607 O O . GLU B 1 294 ? 65.11770 -29.54497 7.30492 1.000 39.14196 294 GLU B O 1
ATOM 5613 N N . LEU B 1 295 ? 64.23572 -28.83976 9.24924 1.000 37.15655 295 LEU B N 1
ATOM 5614 C CA . LEU B 1 295 ? 62.87635 -28.91741 8.70564 1.000 35.38873 295 LEU B CA 1
ATOM 5615 C C . LEU B 1 295 ? 62.63040 -27.81074 7.69462 1.000 34.99468 295 LEU B C 1
ATOM 5616 O O . LEU B 1 295 ? 61.99427 -28.03060 6.65346 1.000 35.41334 295 LEU B O 1
ATOM 5621 N N . ILE B 1 296 ? 63.15892 -26.61894 7.96135 1.000 37.54359 296 ILE B N 1
ATOM 5622 C CA . ILE B 1 296 ? 63.05815 -25.54321 6.98207 1.000 42.70110 296 ILE B CA 1
ATOM 5623 C C . ILE B 1 296 ? 63.76988 -25.94990 5.69586 1.000 37.24431 296 ILE B C 1
ATOM 5624 O O . ILE B 1 296 ? 63.28373 -25.68303 4.59195 1.000 37.13049 296 ILE B O 1
ATOM 5629 N N . GLU B 1 297 ? 64.93458 -26.61592 5.82246 1.000 36.50574 297 GLU B N 1
ATOM 5630 C CA . GLU B 1 297 ? 65.63939 -27.14176 4.65830 1.000 37.36201 297 GLU B CA 1
ATOM 5631 C C . GLU B 1 297 ? 64.80897 -28.17517 3.92028 1.000 37.48468 297 GLU B C 1
ATOM 5632 O O . GLU B 1 297 ? 64.78307 -28.19360 2.68107 1.000 33.87411 297 GLU B O 1
ATOM 5638 N N . TYR B 1 298 ? 64.12916 -29.04866 4.66477 1.000 35.05445 298 TYR B N 1
ATOM 5639 C CA . TYR B 1 298 ? 63.21851 -30.00876 4.05693 1.000 38.79490 298 TYR B CA 1
ATOM 5640 C C . TYR B 1 298 ? 62.09705 -29.30537 3.28750 1.000 36.88091 298 TYR B C 1
ATOM 5641 O O . TYR B 1 298 ? 61.74659 -29.71217 2.17299 1.000 36.97944 298 TYR B O 1
ATOM 5650 N N . PHE B 1 299 ? 61.52408 -28.24651 3.86394 1.000 32.04195 299 PHE B N 1
ATOM 5651 C CA . PHE B 1 299 ? 60.51868 -27.49768 3.11751 1.000 33.62970 299 PHE B CA 1
ATOM 5652 C C . PHE B 1 299 ? 61.12629 -26.84802 1.88115 1.000 34.55215 299 PHE B C 1
ATOM 5653 O O . PHE B 1 299 ? 60.49136 -26.81109 0.82445 1.000 33.48222 299 PHE B O 1
ATOM 5661 N N . GLY B 1 300 ? 62.35756 -26.33526 1.98319 1.000 33.49116 300 GLY B N 1
ATOM 5662 C CA . GLY B 1 300 ? 62.99231 -25.78198 0.79572 1.000 34.67324 300 GLY B CA 1
ATOM 5663 C C . GLY B 1 300 ? 63.15189 -26.80652 -0.31662 1.000 32.47145 300 GLY B C 1
ATOM 5664 O O . GLY B 1 300 ? 62.97921 -26.49356 -1.49686 1.000 36.40694 300 GLY B O 1
ATOM 5665 N N . LYS B 1 301 ? 63.46504 -28.05373 0.03870 1.000 34.23407 301 LYS B N 1
ATOM 5666 C CA . LYS B 1 301 ? 63.60021 -29.07221 -1.00061 1.000 36.49929 301 LYS B CA 1
ATOM 5667 C C . LYS B 1 301 ? 62.25020 -29.36782 -1.64907 1.000 35.47694 301 LYS B C 1
ATOM 5668 O O . LYS B 1 301 ? 62.15767 -29.49195 -2.87798 1.000 37.59581 301 LYS B O 1
ATOM 5674 N N . LEU B 1 302 ? 61.19390 -29.43915 -0.83691 1.000 33.55222 302 LEU B N 1
ATOM 5675 C CA . LEU B 1 302 ? 59.85199 -29.67069 -1.37888 1.000 31.45779 302 LEU B CA 1
ATOM 5676 C C . LEU B 1 302 ? 59.40629 -28.51811 -2.28360 1.000 34.46921 302 LEU B C 1
ATOM 5677 O O . LEU B 1 302 ? 58.79911 -28.74443 -3.34106 1.000 35.15019 302 LEU B O 1
ATOM 5682 N N . ILE B 1 303 ? 59.69816 -27.27447 -1.87617 1.000 33.08628 303 ILE B N 1
ATOM 5683 C CA . ILE B 1 303 ? 59.38183 -26.09577 -2.67853 1.000 36.10340 303 ILE B CA 1
ATOM 5684 C C . ILE B 1 303 ? 60.08548 -26.16275 -4.03732 1.000 37.26030 303 ILE B C 1
ATOM 5685 O O . ILE B 1 303 ? 59.51732 -25.75087 -5.06369 1.000 41.89166 303 ILE B O 1
ATOM 5690 N N . ASP B 1 304 ? 61.34433 -26.64223 -4.05338 1.000 39.39922 304 ASP B N 1
ATOM 5691 C CA . ASP B 1 304 ? 62.09635 -26.78091 -5.30553 1.000 42.75635 304 ASP B CA 1
ATOM 5692 C C . ASP B 1 304 ? 61.44641 -27.79873 -6.23053 1.000 42.38987 304 ASP B C 1
ATOM 5693 O O . ASP B 1 304 ? 61.46717 -27.63505 -7.45617 1.000 47.47539 304 ASP B O 1
ATOM 5698 N N . LYS B 1 305 ? 60.95120 -28.90188 -5.66585 1.000 36.87124 305 LYS B N 1
ATOM 5699 C CA . LYS B 1 305 ? 60.50314 -30.06816 -6.42479 1.000 37.80695 305 LYS B CA 1
ATOM 5700 C C . LYS B 1 305 ? 59.03974 -30.00143 -6.84234 1.000 39.38486 305 LYS B C 1
ATOM 5701 O O . LYS B 1 305 ? 58.66265 -30.59620 -7.85730 1.000 40.78097 305 LYS B O 1
ATOM 5707 N N . TYR B 1 306 ? 58.20427 -29.32961 -6.06623 1.000 31.00665 306 TYR B N 1
ATOM 5708 C CA . TYR B 1 306 ? 56.76339 -29.37969 -6.26511 1.000 31.62474 306 TYR B CA 1
ATOM 5709 C C . TYR B 1 306 ? 56.24356 -27.95826 -6.34255 1.000 34.35641 306 TYR B C 1
ATOM 5710 O O . TYR B 1 306 ? 56.86761 -27.03480 -5.80756 1.000 34.12978 306 TYR B O 1
ATOM 5719 N N . PRO B 1 307 ? 55.07426 -27.74167 -6.99634 1.000 33.69818 307 PRO B N 1
ATOM 5720 C CA . PRO B 1 307 ? 54.51708 -26.37889 -7.10514 1.000 30.76524 307 PRO B CA 1
ATOM 5721 C C . PRO B 1 307 ? 53.80594 -25.92870 -5.82911 1.000 27.64462 307 PRO B C 1
ATOM 5722 O O . PRO B 1 307 ? 52.60636 -25.63280 -5.83160 1.000 30.05248 307 PRO B O 1
ATOM 5726 N N . ILE B 1 308 ? 54.55578 -25.85096 -4.73026 1.000 31.22474 308 ILE B N 1
ATOM 5727 C CA . ILE B 1 308 ? 53.99417 -25.46138 -3.43974 1.000 30.70071 308 ILE B CA 1
ATOM 5728 C C . ILE B 1 308 ? 53.93427 -23.94571 -3.35558 1.000 27.43735 308 ILE B C 1
ATOM 5729 O O . ILE B 1 308 ? 54.95153 -23.26122 -3.53302 1.000 30.02070 308 ILE B O 1
ATOM 5734 N N . ILE B 1 309 ? 52.71921 -23.42018 -3.12879 1.000 26.72310 309 ILE B N 1
ATOM 5735 C CA . ILE B 1 309 ? 52.47596 -21.98249 -3.05183 1.000 27.98019 309 ILE B CA 1
ATOM 5736 C C . ILE B 1 309 ? 52.17412 -21.53647 -1.63464 1.000 27.54594 309 ILE B C 1
ATOM 5737 O O . ILE B 1 309 ? 52.28516 -20.33423 -1.34260 1.000 29.00846 309 ILE B O 1
ATOM 5742 N N . SER B 1 310 ? 51.87086 -22.46428 -0.72048 1.000 26.74637 310 SER B N 1
ATOM 5743 C CA . SER B 1 310 ? 51.49269 -22.07742 0.62985 1.000 24.19454 310 SER B CA 1
ATOM 5744 C C . SER B 1 310 ? 51.80795 -23.22000 1.58392 1.000 25.63285 310 SER B C 1
ATOM 5745 O O . SER B 1 310 ? 51.54343 -24.39488 1.27593 1.000 26.73828 310 SER B O 1
ATOM 5748 N N . ILE B 1 311 ? 52.32050 -22.87030 2.76724 1.000 26.12883 311 ILE B N 1
ATOM 5749 C CA . ILE B 1 311 ? 52.59229 -23.85504 3.81410 1.000 26.04638 311 ILE B CA 1
ATOM 5750 C C . ILE B 1 311 ? 52.05253 -23.32764 5.12096 1.000 28.88391 311 ILE B C 1
ATOM 5751 O O . ILE B 1 311 ? 52.49732 -22.27424 5.59281 1.000 27.97198 311 ILE B O 1
ATOM 5756 N N . GLU B 1 312 ? 51.09810 -24.06237 5.71367 1.000 26.93916 312 GLU B N 1
ATOM 5757 C CA . GLU B 1 312 ? 50.46320 -23.68459 6.96933 1.000 26.62686 312 GLU B CA 1
ATOM 5758 C C . GLU B 1 312 ? 51.08298 -24.49026 8.11282 1.000 30.54148 312 GLU B C 1
ATOM 5759 O O . GLU B 1 312 ? 51.33499 -25.69689 7.96982 1.000 27.76973 312 GLU B O 1
ATOM 5765 N N . ASP B 1 313 ? 51.37651 -23.80547 9.22873 1.000 28.69983 313 ASP B N 1
ATOM 5766 C CA . ASP B 1 313 ? 51.97839 -24.44622 10.43804 1.000 31.66828 313 ASP B CA 1
ATOM 5767 C C . ASP B 1 313 ? 53.17342 -25.34942 10.10880 1.000 31.59027 313 ASP B C 1
ATOM 5768 O O . ASP B 1 313 ? 53.27299 -26.49520 10.57501 1.000 31.73983 313 ASP B O 1
ATOM 5773 N N . GLY B 1 314 ? 54.11039 -24.82209 9.31691 1.000 29.34207 314 GLY B N 1
ATOM 5774 C CA . GLY B 1 314 ? 55.34070 -25.55937 9.03204 1.000 29.02717 314 GLY B CA 1
ATOM 5775 C C . GLY B 1 314 ? 56.19967 -25.78609 10.27144 1.000 37.10543 314 GLY B C 1
ATOM 5776 O O . GLY B 1 314 ? 57.06157 -26.66882 10.27876 1.000 36.59259 314 GLY B O 1
ATOM 5777 N N . LEU B 1 315 ? 55.98801 -25.00778 11.31137 1.000 32.91669 315 LEU B N 1
ATOM 5778 C CA . LEU B 1 315 ? 56.71034 -25.16765 12.56706 1.000 33.35219 315 LEU B CA 1
ATOM 5779 C C . LEU B 1 315 ? 55.69452 -25.16348 13.69695 1.000 34.82293 315 LEU B C 1
ATOM 5780 O O . LEU B 1 315 ? 54.49657 -24.95757 13.48152 1.000 32.36539 315 LEU B O 1
ATOM 5785 N N . ALA B 1 316 ? 56.15900 -25.50855 14.89673 1.000 35.28109 316 ALA B N 1
ATOM 5786 C CA . ALA B 1 316 ? 55.24054 -25.66941 16.00718 1.000 33.16825 316 ALA B CA 1
ATOM 5787 C C . ALA B 1 316 ? 54.78823 -24.30770 16.55078 1.000 33.91789 316 ALA B C 1
ATOM 5788 O O . ALA B 1 316 ? 55.44206 -23.28449 16.36324 1.000 38.38762 316 ALA B O 1
ATOM 5790 N N . GLU B 1 317 ? 53.66055 -24.32051 17.26898 1.000 35.16035 317 GLU B N 1
ATOM 5791 C CA . GLU B 1 317 ? 53.05829 -23.09087 17.77489 1.000 35.88305 317 GLU B CA 1
ATOM 5792 C C . GLU B 1 317 ? 53.95695 -22.37522 18.78138 1.000 36.61731 317 GLU B C 1
ATOM 5793 O O . GLU B 1 317 ? 53.78518 -21.18038 19.02127 1.000 38.01669 317 GLU B O 1
ATOM 5799 N N . SER B 1 318 ? 54.93200 -23.06015 19.35861 1.000 42.52844 318 SER B N 1
ATOM 5800 C CA . SER B 1 318 ? 55.84191 -22.38770 20.26612 1.000 40.68458 318 SER B CA 1
ATOM 5801 C C . SER B 1 318 ? 57.13706 -21.95201 19.58963 1.000 45.74773 318 SER B C 1
ATOM 5802 O O . SER B 1 318 ? 57.98831 -21.33748 20.23896 1.000 44.81111 318 SER B O 1
ATOM 5805 N N . ASP B 1 319 ? 57.31322 -22.26642 18.30990 1.000 36.73315 319 ASP B N 1
ATOM 5806 C CA . ASP B 1 319 ? 58.57624 -22.04415 17.62032 1.000 36.15342 319 ASP B CA 1
ATOM 5807 C C . ASP B 1 319 ? 58.52652 -20.71249 16.86421 1.000 41.56377 319 ASP B C 1
ATOM 5808 O O . ASP B 1 319 ? 58.55903 -20.66939 15.62890 1.000 38.54761 319 ASP B O 1
ATOM 5813 N N . TRP B 1 320 ? 58.39502 -19.61820 17.64493 1.000 37.56689 320 TRP B N 1
ATOM 5814 C CA . TRP B 1 320 ? 58.29522 -18.27915 17.06256 1.000 37.11427 320 TRP B CA 1
ATOM 5815 C C . TRP B 1 320 ? 59.54362 -17.93757 16.26862 1.000 39.76940 320 TRP B C 1
ATOM 5816 O O . TRP B 1 320 ? 59.45176 -17.42847 15.14972 1.000 37.95136 320 TRP B O 1
ATOM 5827 N N . GLU B 1 321 ? 60.72516 -18.21770 16.82523 1.000 36.25652 321 GLU B N 1
ATOM 5828 C CA . GLU B 1 321 ? 61.94606 -17.97346 16.07221 1.000 38.14738 321 GLU B CA 1
ATOM 5829 C C . GLU B 1 321 ? 61.96250 -18.76242 14.77182 1.000 38.54481 321 GLU B C 1
ATOM 5830 O O . GLU B 1 321 ? 62.41851 -18.25713 13.74133 1.000 40.18105 321 GLU B O 1
ATOM 5836 N N . GLY B 1 322 ? 61.48872 -20.01002 14.80126 1.000 38.25307 322 GLY B N 1
ATOM 5837 C CA . GLY B 1 322 ? 61.49632 -20.80574 13.58634 1.000 35.93464 322 GLY B CA 1
ATOM 5838 C C . GLY B 1 322 ? 60.57035 -20.22990 12.53238 1.000 37.51421 322 GLY B C 1
ATOM 5839 O O . GLY B 1 322 ? 60.92730 -20.15989 11.34825 1.000 36.52614 322 GLY B O 1
ATOM 5840 N N . PHE B 1 323 ? 59.36703 -19.80583 12.94336 1.000 33.61288 323 PHE B N 1
ATOM 5841 C CA . PHE B 1 323 ? 58.44642 -19.20040 11.97887 1.000 30.62544 323 PHE B CA 1
ATOM 5842 C C . PHE B 1 323 ? 59.06332 -17.98009 11.30265 1.000 29.66025 323 PHE B C 1
ATOM 5843 O O . PHE B 1 323 ? 58.90578 -17.78066 10.09374 1.000 34.60260 323 PHE B O 1
ATOM 5851 N N . ALA B 1 324 ? 59.69304 -17.10130 12.07688 1.000 33.72828 324 ALA B N 1
ATOM 5852 C CA . ALA B 1 324 ? 60.23689 -15.90738 11.45211 1.000 35.72299 324 ALA B CA 1
ATOM 5853 C C . ALA B 1 324 ? 61.40438 -16.25137 10.52197 1.000 37.16623 324 ALA B C 1
ATOM 5854 O O . ALA B 1 324 ? 61.54199 -15.62551 9.45942 1.000 36.53064 324 ALA B O 1
ATOM 5856 N N . LYS B 1 325 ? 62.19760 -17.27973 10.85410 1.000 36.03026 325 LYS B N 1
ATOM 5857 C CA . LYS B 1 325 ? 63.25122 -17.72195 9.92859 1.000 35.62608 325 LYS B CA 1
ATOM 5858 C C . LYS B 1 325 ? 62.66213 -18.27285 8.64166 1.000 33.33461 325 LYS B C 1
ATOM 5859 O O . LYS B 1 325 ? 63.16538 -17.97976 7.54087 1.000 36.81971 325 LYS B O 1
ATOM 5865 N N . MET B 1 326 ? 61.57983 -19.06508 8.75741 1.000 32.76333 326 MET B N 1
ATOM 5866 C CA . MET B 1 326 ? 60.96742 -19.65000 7.57173 1.000 28.76774 326 MET B CA 1
ATOM 5867 C C . MET B 1 326 ? 60.37826 -18.56375 6.69340 1.000 33.29861 326 MET B C 1
ATOM 5868 O O . MET B 1 326 ? 60.46519 -18.63605 5.46527 1.000 32.73666 326 MET B O 1
ATOM 5873 N N . THR B 1 327 ? 59.76301 -17.55391 7.31285 1.000 31.57477 327 THR B N 1
ATOM 5874 C CA . THR B 1 327 ? 59.13227 -16.46506 6.54954 1.000 29.57712 327 THR B CA 1
ATOM 5875 C C . THR B 1 327 ? 60.19194 -15.58017 5.89443 1.000 31.03028 327 THR B C 1
ATOM 5876 O O . THR B 1 327 ? 60.02296 -15.15137 4.74319 1.000 34.13961 327 THR B O 1
ATOM 5880 N N . ALA B 1 328 ? 61.29707 -15.32439 6.60846 1.000 31.83597 328 ALA B N 1
ATOM 5881 C CA . ALA B 1 328 ? 62.41718 -14.59370 6.00811 1.000 36.95642 328 ALA B CA 1
ATOM 5882 C C . ALA B 1 328 ? 63.01602 -15.34712 4.82114 1.000 36.16371 328 ALA B C 1
ATOM 5883 O O . ALA B 1 328 ? 63.37293 -14.73377 3.79629 1.000 38.44691 328 ALA B O 1
ATOM 5885 N N . LYS B 1 329 ? 63.12968 -16.67498 4.92684 1.000 35.08769 329 LYS B N 1
ATOM 5886 C CA . LYS B 1 329 ? 63.79978 -17.43681 3.87275 1.000 34.31211 329 LYS B CA 1
ATOM 5887 C C . LYS B 1 329 ? 62.93548 -17.65930 2.63131 1.000 33.13947 329 LYS B C 1
ATOM 5888 O O . LYS B 1 329 ? 63.44628 -17.60471 1.50263 1.000 36.00608 329 LYS B O 1
ATOM 5894 N N . PHE B 1 330 ? 61.63966 -17.97538 2.81475 1.000 34.01509 330 PHE B N 1
ATOM 5895 C CA . PHE B 1 330 ? 60.77807 -18.38767 1.71896 1.000 32.85513 330 PHE B CA 1
ATOM 5896 C C . PHE B 1 330 ? 59.63766 -17.42336 1.39674 1.000 32.34606 330 PHE B C 1
ATOM 5897 O O . PHE B 1 330 ? 58.98548 -17.60803 0.36530 1.000 33.12347 330 PHE B O 1
ATOM 5905 N N . GLY B 1 331 ? 59.40842 -16.38116 2.20535 1.000 35.91626 331 GLY B N 1
ATOM 5906 C CA . GLY B 1 331 ? 58.18474 -15.58605 2.10827 1.000 31.42908 331 GLY B CA 1
ATOM 5907 C C . GLY B 1 331 ? 58.10780 -14.66669 0.92428 1.000 34.81180 331 GLY B C 1
ATOM 5908 O O . GLY B 1 331 ? 57.05271 -14.06857 0.70032 1.000 35.26010 331 GLY B O 1
ATOM 5909 N N . SER B 1 332 ? 59.18876 -14.51785 0.16011 1.000 36.02123 332 SER B N 1
ATOM 5910 C CA . SER B 1 332 ? 59.05392 -13.75947 -1.06991 1.000 41.18954 332 SER B CA 1
ATOM 5911 C C . SER B 1 332 ? 58.55951 -14.61341 -2.22343 1.000 39.53773 332 SER B C 1
ATOM 5912 O O . SER B 1 332 ? 58.33785 -14.08769 -3.31429 1.000 44.18561 332 SER B O 1
ATOM 5915 N N . LYS B 1 333 ? 58.44473 -15.91391 -2.02282 1.000 32.68263 333 LYS B N 1
ATOM 5916 C CA . LYS B 1 333 ? 57.94336 -16.81804 -3.03289 1.000 35.49788 333 LYS B CA 1
ATOM 5917 C C . LYS B 1 333 ? 56.76978 -17.67913 -2.57728 1.000 31.63299 333 LYS B C 1
ATOM 5918 O O . LYS B 1 333 ? 56.03840 -18.16290 -3.44070 1.000 35.00703 333 LYS B O 1
ATOM 5924 N N . VAL B 1 334 ? 56.58105 -17.89798 -1.27167 1.000 28.03469 334 VAL B N 1
ATOM 5925 C CA . VAL B 1 334 ? 55.66363 -18.90943 -0.74408 1.000 28.35028 334 VAL B CA 1
ATOM 5926 C C . VAL B 1 334 ? 54.87379 -18.24740 0.37176 1.000 29.99018 334 VAL B C 1
ATOM 5927 O O . VAL B 1 334 ? 55.45613 -17.50209 1.16539 1.000 30.66218 334 VAL B O 1
ATOM 5931 N N . GLN B 1 335 ? 53.54968 -18.48515 0.41131 1.000 25.29283 335 GLN B N 1
ATOM 5932 C CA . GLN B 1 335 ? 52.75119 -18.05818 1.56221 1.000 24.89625 335 GLN B CA 1
ATOM 5933 C C . GLN B 1 335 ? 53.06356 -18.91708 2.78091 1.000 25.66578 335 GLN B C 1
ATOM 5934 O O . GLN B 1 335 ? 53.16095 -20.14182 2.68821 1.000 27.95060 335 GLN B O 1
ATOM 5940 N N . ILE B 1 336 ? 53.20087 -18.27206 3.93798 1.000 24.37478 336 ILE B N 1
ATOM 5941 C CA . ILE B 1 336 ? 53.46577 -18.93430 5.21509 1.000 27.65664 336 ILE B CA 1
ATOM 5942 C C . ILE B 1 336 ? 52.28999 -18.57944 6.11778 1.000 27.00837 336 ILE B C 1
ATOM 5943 O O . ILE B 1 336 ? 52.11152 -17.39429 6.44286 1.000 27.77673 336 ILE B O 1
ATOM 5948 N N . VAL B 1 337 ? 51.46732 -19.57716 6.48309 1.000 27.52094 337 VAL B N 1
ATOM 5949 C CA . VAL B 1 337 ? 50.19455 -19.36529 7.18471 1.000 26.36671 337 VAL B CA 1
ATOM 5950 C C . VAL B 1 337 ? 50.33361 -19.81935 8.63425 1.000 24.19714 337 VAL B C 1
ATOM 5951 O O . VAL B 1 337 ? 50.80255 -20.93804 8.89674 1.000 28.03389 337 VAL B O 1
ATOM 5955 N N . GLY B 1 338 ? 49.82458 -19.00771 9.55462 1.000 27.61646 338 GLY B N 1
ATOM 5956 C CA . GLY B 1 338 ? 49.70489 -19.41086 10.96340 1.000 27.67397 338 GLY B CA 1
ATOM 5957 C C . GLY B 1 338 ? 48.28993 -19.90985 11.21540 1.000 28.32777 338 GLY B C 1
ATOM 5958 O O . GLY B 1 338 ? 47.32176 -19.27464 10.77813 1.000 29.20541 338 GLY B O 1
ATOM 5959 N N . ASP B 1 339 ? 48.18354 -21.08126 11.88546 1.000 27.56295 339 ASP B N 1
ATOM 5960 C CA . ASP B 1 339 ? 46.88932 -21.65278 12.31676 1.000 26.70589 339 ASP B CA 1
ATOM 5961 C C . ASP B 1 339 ? 47.01346 -21.83261 13.82831 1.000 25.77262 339 ASP B C 1
ATOM 5962 O O . ASP B 1 339 ? 46.57245 -20.94724 14.56179 1.000 32.87751 339 ASP B O 1
ATOM 5967 N N . ASP B 1 340 ? 47.66259 -22.93334 14.26522 1.000 30.19966 340 ASP B N 1
ATOM 5968 C CA . ASP B 1 340 ? 47.91187 -23.14142 15.68734 1.000 33.27258 340 ASP B CA 1
ATOM 5969 C C . ASP B 1 340 ? 48.82249 -22.06405 16.25999 1.000 29.83666 340 ASP B C 1
ATOM 5970 O O . ASP B 1 340 ? 48.77143 -21.81883 17.47964 1.000 33.64921 340 ASP B O 1
ATOM 5975 N N . LEU B 1 341 ? 49.65490 -21.41818 15.42086 1.000 31.37673 341 LEU B N 1
ATOM 5976 C CA . LEU B 1 341 ? 50.51991 -20.34127 15.91859 1.000 32.52601 341 LEU B CA 1
ATOM 5977 C C . LEU B 1 341 ? 49.71885 -19.17702 16.49977 1.000 28.30303 341 LEU B C 1
ATOM 5978 O O . LEU B 1 341 ? 50.12018 -18.58273 17.51036 1.000 34.20797 341 LEU B O 1
ATOM 5983 N N . THR B 1 342 ? 48.57455 -18.83092 15.89225 1.000 29.35091 342 THR B N 1
ATOM 5984 C CA . THR B 1 342 ? 47.89593 -17.60136 16.23115 1.000 27.28391 342 THR B CA 1
ATOM 5985 C C . THR B 1 342 ? 46.46554 -17.81070 16.72637 1.000 31.68763 342 THR B C 1
ATOM 5986 O O . THR B 1 342 ? 45.91802 -16.89668 17.36367 1.000 33.29158 342 THR B O 1
ATOM 5990 N N . VAL B 1 343 ? 45.85566 -18.96616 16.42810 1.000 30.65491 343 VAL B N 1
ATOM 5991 C CA . VAL B 1 343 ? 44.48888 -19.35337 16.81763 1.000 30.81012 343 VAL B CA 1
ATOM 5992 C C . VAL B 1 343 ? 43.51040 -18.17522 16.79740 1.000 30.47274 343 VAL B C 1
ATOM 5993 O O . VAL B 1 343 ? 42.68238 -18.03786 17.70905 1.000 33.51337 343 VAL B O 1
ATOM 5997 N N . THR B 1 344 ? 43.53621 -17.37785 15.71375 1.000 31.22292 344 THR B N 1
ATOM 5998 C CA . THR B 1 344 ? 42.65338 -16.21644 15.47050 1.000 30.93933 344 THR B CA 1
ATOM 5999 C C . THR B 1 344 ? 42.62139 -15.29011 16.69022 1.000 36.648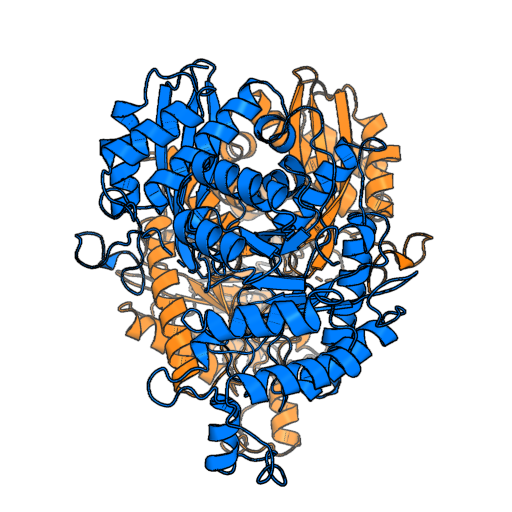50 344 THR B C 1
ATOM 6000 O O . THR B 1 344 ? 41.59240 -14.67983 17.00359 1.000 35.97295 344 THR B O 1
ATOM 6004 N N . ASN B 1 345 ? 43.75738 -15.23340 17.43645 1.000 32.46496 345 ASN B N 1
ATOM 6005 C CA . ASN B 1 345 ? 43.81322 -14.49596 18.71795 1.000 31.51894 345 ASN B CA 1
ATOM 6006 C C . ASN B 1 345 ? 44.39070 -13.10093 18.50618 1.000 37.83984 345 ASN B C 1
ATOM 6007 O O . ASN B 1 345 ? 45.48025 -12.96672 17.90866 1.000 32.96713 345 ASN B O 1
ATOM 6012 N N . PRO B 1 346 ? 43.72996 -12.02873 18.97238 1.000 36.42859 346 PRO B N 1
ATOM 6013 C CA . PRO B 1 346 ? 44.23635 -10.67184 18.66787 1.000 43.75829 346 PRO B CA 1
ATOM 6014 C C . PRO B 1 346 ? 45.66028 -10.41938 19.11441 1.000 34.99711 346 PRO B C 1
ATOM 6015 O O . PRO B 1 346 ? 46.43150 -9.78245 18.38111 1.000 38.45784 346 PRO B O 1
ATOM 6019 N N . LYS B 1 347 ? 46.03145 -10.89522 20.30188 1.000 38.83812 347 LYS B N 1
ATOM 6020 C CA . LYS B 1 347 ? 47.37131 -10.61561 20.81627 1.000 39.36267 347 LYS B CA 1
ATOM 6021 C C . LYS B 1 347 ? 48.43363 -11.41162 20.07500 1.000 38.30932 347 LYS B C 1
ATOM 6022 O O . LYS B 1 347 ? 49.53076 -10.89432 19.83507 1.000 39.12705 347 LYS B O 1
ATOM 6028 N N . LEU B 1 348 ? 48.13725 -12.66953 19.70158 1.000 36.31367 348 LEU B N 1
ATOM 6029 C CA . LEU B 1 348 ? 49.10204 -13.42722 18.91635 1.000 35.75323 348 LEU B CA 1
ATOM 6030 C C . LEU B 1 348 ? 49.22961 -12.85803 17.50000 1.000 32.27154 348 LEU B C 1
ATOM 6031 O O . LEU B 1 348 ? 50.32593 -12.90346 16.93154 1.000 32.29092 348 LEU B O 1
ATOM 6036 N N . LEU B 1 349 ? 48.14353 -12.31763 16.91904 1.000 30.77527 349 LEU B N 1
ATOM 6037 C CA . LEU B 1 349 ? 48.27147 -11.66345 15.61119 1.000 30.08575 349 LEU B CA 1
ATOM 6038 C C . LEU B 1 349 ? 49.17141 -10.42901 15.70442 1.000 30.33181 349 LEU B C 1
ATOM 6039 O O . LEU B 1 349 ? 50.06243 -10.22355 14.86889 1.000 31.51900 349 LEU B O 1
ATOM 6044 N N . GLU B 1 350 ? 49.00536 -9.63431 16.75602 1.000 31.69420 350 GLU B N 1
ATOM 6045 C CA . GLU B 1 350 ? 49.87861 -8.47625 16.92714 1.000 31.69537 350 GLU B CA 1
ATOM 6046 C C . GLU B 1 350 ? 51.35081 -8.89368 17.03937 1.000 32.57235 350 GLU B C 1
ATOM 6047 O O . GLU B 1 350 ? 52.22935 -8.23815 16.46311 1.000 33.05433 350 GLU B O 1
ATOM 6053 N N . LYS B 1 351 ? 51.63325 -9.99062 17.74925 1.000 32.69837 351 LYS B N 1
ATOM 6054 C CA . LYS B 1 351 ? 53.00882 -10.46984 17.84623 1.000 35.17130 351 LYS B CA 1
ATOM 6055 C C . LYS B 1 351 ? 53.52301 -10.96145 16.48943 1.000 33.52598 351 LYS B C 1
ATOM 6056 O O . LYS B 1 351 ? 54.65754 -10.66516 16.10082 1.000 33.29307 351 LYS B O 1
ATOM 6062 N N . ALA B 1 352 ? 52.70574 -11.71756 15.74819 1.000 30.37377 352 ALA B N 1
ATOM 6063 C CA . ALA B 1 352 ? 53.14934 -12.19449 14.43849 1.000 29.81105 352 ALA B CA 1
ATOM 6064 C C . ALA B 1 352 ? 53.44078 -11.02878 13.48061 1.000 33.89388 352 ALA B C 1
ATOM 6065 O O . ALA B 1 352 ? 54.40915 -11.07252 12.70456 1.000 31.08617 352 ALA B O 1
ATOM 6067 N N . ILE B 1 353 ? 52.62541 -9.97334 13.51975 1.000 29.32984 353 ILE B N 1
ATOM 6068 C CA . ILE B 1 353 ? 52.90685 -8.79182 12.70183 1.000 29.69589 353 ILE B CA 1
AT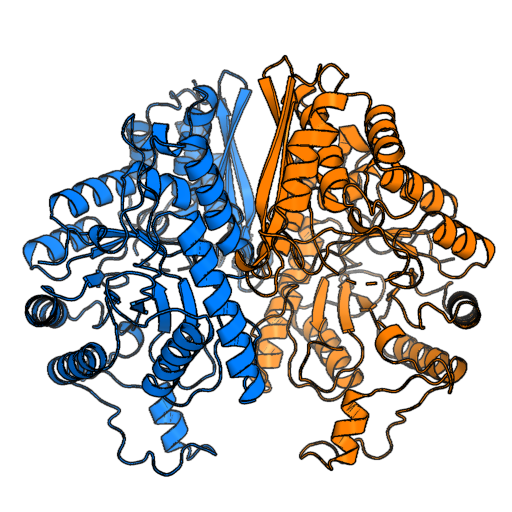OM 6069 C C . ILE B 1 353 ? 54.24252 -8.16323 13.10797 1.000 32.49192 353 ILE B C 1
ATOM 6070 O O . ILE B 1 353 ? 55.09149 -7.83667 12.25898 1.000 34.02696 353 ILE B O 1
ATOM 6075 N N . GLU B 1 354 ? 54.44251 -8.00060 14.41527 1.000 31.92193 354 GLU B N 1
ATOM 6076 C CA . GLU B 1 354 ? 55.64783 -7.36224 14.93731 1.000 37.22314 354 GLU B CA 1
ATOM 6077 C C . GLU B 1 354 ? 56.90540 -8.16145 14.60199 1.000 35.65809 354 GLU B C 1
ATOM 6078 O O . GLU B 1 354 ? 57.96398 -7.58706 14.30671 1.000 34.81161 354 GLU B O 1
ATOM 6084 N N . GLN B 1 355 ? 56.82948 -9.47873 14.69984 1.000 31.28091 355 GLN B N 1
ATOM 6085 C CA . GLN B 1 355 ? 57.99762 -10.32478 14.51571 1.000 34.38104 355 GLN B CA 1
ATOM 6086 C C . GLN B 1 355 ? 58.15167 -10.81349 13.08658 1.000 34.84878 355 GLN B C 1
ATOM 6087 O O . GLN B 1 355 ? 59.11215 -11.55420 12.80593 1.000 33.23226 355 GLN B O 1
ATOM 6093 N N . LYS B 1 356 ? 57.23005 -10.41643 12.19360 1.000 33.22171 356 LYS B N 1
ATOM 6094 C CA . LYS B 1 356 ? 57.16194 -10.95089 10.83098 1.000 32.79566 356 LYS B CA 1
ATOM 6095 C C . LYS B 1 356 ? 57.22013 -12.48038 10.85627 1.000 35.85024 356 LYS B C 1
ATOM 6096 O O . LYS B 1 356 ? 58.01878 -13.12257 10.16442 1.000 35.41057 356 LYS B O 1
ATOM 6102 N N . SER B 1 357 ? 56.33283 -13.07419 11.66742 1.000 28.45722 357 SER B N 1
ATOM 6103 C CA . SER B 1 357 ? 56.35897 -14.51965 11.84531 1.000 29.11457 357 SER B CA 1
ATOM 6104 C C . SER B 1 357 ? 55.81177 -15.26448 10.65864 1.000 30.66694 357 SER B C 1
ATOM 6105 O O . SER B 1 357 ? 56.06094 -16.47578 10.52337 1.000 31.47208 357 SER B O 1
ATOM 6108 N N . MET B 1 358 ? 54.99042 -14.58928 9.85468 1.000 29.10952 358 MET B N 1
ATOM 6109 C CA . MET B 1 358 ? 54.22894 -15.26213 8.82615 1.000 26.03818 358 MET B CA 1
ATOM 6110 C C . MET B 1 358 ? 53.74903 -14.19159 7.85249 1.000 29.94304 358 MET B C 1
ATOM 6111 O O . MET B 1 358 ? 53.90328 -12.99394 8.10860 1.000 31.23030 358 MET B O 1
ATOM 6116 N N . ASN B 1 359 ? 53.16969 -14.60838 6.71662 1.000 26.88281 359 ASN B N 1
ATOM 6117 C CA . ASN B 1 359 ? 52.54111 -13.58675 5.86671 1.000 25.70966 359 ASN B CA 1
ATOM 6118 C C . ASN B 1 359 ? 51.07327 -13.86379 5.56841 1.000 26.66898 359 ASN B C 1
ATOM 6119 O O . ASN B 1 359 ? 50.48584 -13.20831 4.69975 1.000 28.11799 359 ASN B O 1
ATOM 6124 N N . ALA B 1 360 ? 50.44914 -14.74388 6.33129 1.000 23.47839 360 ALA B N 1
ATOM 6125 C CA . ALA B 1 360 ? 49.02700 -15.03449 6.18925 1.000 24.51781 360 ALA B CA 1
ATOM 6126 C C . ALA B 1 360 ? 48.54901 -15.65776 7.48643 1.000 27.68385 360 ALA B C 1
ATOM 6127 O O . ALA B 1 360 ? 49.33479 -16.27606 8.23288 1.000 26.73626 360 ALA B O 1
ATOM 6129 N N . ILE B 1 361 ? 47.23533 -15.52910 7.73351 1.000 26.63764 361 ILE B N 1
ATOM 6130 C CA . ILE B 1 361 ? 46.63984 -16.06733 8.95610 1.000 26.04457 361 ILE B CA 1
ATOM 6131 C C . ILE B 1 361 ? 45.35910 -16.81549 8.59267 1.000 25.35209 361 ILE B C 1
ATOM 6132 O O . ILE B 1 361 ? 44.58531 -16.35686 7.73779 1.000 26.09269 361 ILE B O 1
ATOM 6137 N N . LEU B 1 362 ? 45.11588 -17.96215 9.24357 1.000 25.09945 362 LEU B N 1
ATOM 6138 C CA . LEU B 1 362 ? 43.80874 -18.59960 9.08997 1.000 24.82368 362 LEU B CA 1
ATOM 6139 C C . LEU B 1 362 ? 42.81397 -17.87699 9.99009 1.000 23.24025 362 LEU B C 1
ATOM 6140 O O . LEU B 1 362 ? 43.13816 -17.56144 11.14592 1.000 28.87292 362 LEU B O 1
ATOM 6145 N N . ILE B 1 363 ? 41.59908 -17.64635 9.47648 1.000 23.69814 363 ILE B N 1
ATOM 6146 C CA . ILE B 1 363 ? 40.54907 -16.95282 10.23479 1.000 25.63530 363 ILE B CA 1
ATOM 6147 C C . ILE B 1 363 ? 39.45479 -17.95831 10.59551 1.000 26.84343 363 ILE B C 1
ATOM 6148 O O . ILE B 1 363 ? 38.70142 -18.41110 9.72842 1.000 27.27205 363 ILE B O 1
ATOM 6153 N N . LYS B 1 364 ? 39.34551 -18.26332 11.87471 1.000 25.53926 364 LYS B N 1
ATOM 6154 C CA . LYS B 1 364 ? 38.33182 -19.17948 12.40661 1.000 24.74968 364 LYS B CA 1
ATOM 6155 C C . LYS B 1 364 ? 37.42037 -18.40228 13.34683 1.000 24.64140 364 LYS B C 1
ATOM 6156 O O . LYS B 1 364 ? 37.78001 -18.15332 14.50322 1.000 26.50045 364 LYS B O 1
ATOM 6162 N N . LEU B 1 365 ? 36.22200 -18.06427 12.85188 1.000 24.12179 365 LEU B N 1
ATOM 6163 C CA . LEU B 1 365 ? 35.23584 -17.36033 13.68327 1.000 23.45715 365 LEU B CA 1
ATOM 6164 C C . LEU B 1 365 ? 35.12767 -17.89259 15.11024 1.000 27.44934 365 LEU B C 1
ATOM 6165 O O . LEU B 1 365 ? 35.09551 -17.10952 16.06434 1.000 24.21079 365 LEU B O 1
ATOM 6170 N N . ASN B 1 366 ? 35.00371 -19.21492 15.27849 1.000 26.17704 366 ASN B N 1
ATOM 6171 C CA . ASN B 1 366 ? 34.71779 -19.71449 16.61676 1.000 25.00676 366 ASN B CA 1
ATOM 6172 C C . ASN B 1 366 ? 35.96636 -19.81599 17.49007 1.000 27.69138 366 ASN B C 1
ATOM 6173 O O . ASN B 1 366 ? 35.82450 -20.03221 18.70169 1.000 30.59784 366 ASN B O 1
ATOM 6178 N N . GLN B 1 367 ? 37.16612 -19.58826 16.94248 1.000 25.02801 367 GLN B N 1
ATOM 6179 C CA . GLN B 1 367 ? 38.36458 -19.49999 17.79442 1.000 25.45993 367 GLN B CA 1
ATOM 6180 C C . GLN B 1 367 ? 38.45157 -18.19272 18.53782 1.000 27.50370 367 GLN B C 1
ATOM 6181 O O . GLN B 1 367 ? 39.07819 -18.13211 19.60164 1.000 29.81740 367 GLN B O 1
ATOM 6187 N N . ILE B 1 368 ? 37.84621 -17.13133 18.00830 1.000 27.91012 368 ILE B N 1
ATOM 6188 C CA . ILE B 1 368 ? 37.81985 -15.88016 18.73912 1.000 25.84488 368 ILE B CA 1
ATOM 6189 C C . ILE B 1 368 ? 36.43946 -15.58332 19.33764 1.000 29.50846 368 ILE B C 1
ATOM 6190 O O . ILE B 1 368 ? 36.36509 -15.09572 20.47714 1.000 28.49349 368 ILE B O 1
ATOM 6195 N N . GLY B 1 369 ? 35.34022 -15.96777 18.66557 1.000 24.20772 369 GLY B N 1
ATOM 6196 C CA . GLY B 1 369 ? 34.06529 -16.09646 19.36548 1.000 23.78258 369 GLY B CA 1
ATOM 6197 C C . GLY B 1 369 ? 33.04483 -15.01321 19.07972 1.000 26.44594 369 GLY B C 1
ATOM 6198 O O . GLY B 1 369 ? 31.93939 -15.08115 19.61870 1.000 26.14046 369 GLY B O 1
ATOM 6199 N N . SER B 1 370 ? 33.38576 -13.98200 18.29473 1.000 25.67527 370 SER B N 1
ATOM 6200 C CA . SER B 1 370 ? 32.37166 -12.99375 17.92751 1.000 22.15770 370 SER B CA 1
ATOM 6201 C C . SER B 1 370 ? 32.68609 -12.47694 16.52927 1.000 25.40686 370 SER B C 1
ATOM 6202 O O . SER B 1 370 ? 33.83863 -12.51416 16.08205 1.000 25.13938 370 SER B O 1
ATOM 6205 N N . LEU B 1 371 ? 31.63877 -12.02226 15.83265 1.000 24.51677 371 LEU B N 1
ATOM 6206 C CA . LEU B 1 371 ? 31.89157 -11.44105 14.51842 1.000 23.17170 371 LEU B CA 1
ATOM 6207 C C . LEU B 1 371 ? 32.69155 -10.14387 14.60961 1.000 23.95046 371 LEU B C 1
ATOM 6208 O O . LEU B 1 371 ? 33.59417 -9.93453 13.78655 1.000 24.16965 371 LEU B O 1
ATOM 6213 N N . SER B 1 372 ? 32.36641 -9.25573 15.57254 1.000 24.01827 372 SER B N 1
ATOM 6214 C CA . SER B 1 372 ? 33.10711 -8.00009 15.66768 1.000 24.18946 372 SER B CA 1
ATOM 6215 C C . SER B 1 372 ? 34.60704 -8.25299 15.84819 1.000 26.13360 372 SER B C 1
ATOM 6216 O O . SER B 1 372 ? 35.44104 -7.57402 15.23971 1.000 26.40860 372 SER B O 1
ATOM 6219 N N . GLU B 1 373 ? 34.97772 -9.18523 16.72341 1.000 24.70336 373 GLU B N 1
ATOM 6220 C CA . GLU B 1 373 ? 36.40162 -9.42467 16.91513 1.000 24.29722 373 GLU B CA 1
ATOM 6221 C C . GLU B 1 373 ? 37.03868 -10.01854 15.66958 1.000 24.44161 373 GLU B C 1
ATOM 6222 O O . GLU B 1 373 ? 38.21484 -9.75224 15.37704 1.000 25.46851 373 GLU B O 1
ATOM 6228 N N . THR B 1 374 ? 36.28077 -10.86343 14.95525 1.000 23.23192 374 THR B N 1
ATOM 6229 C CA . THR B 1 374 ? 36.76442 -11.42013 13.70428 1.000 21.71259 374 THR B CA 1
ATOM 6230 C C . THR B 1 374 ? 36.98879 -10.32090 12.66721 1.000 24.61429 374 THR B C 1
ATOM 6231 O O . THR B 1 374 ? 38.01028 -10.31864 11.96630 1.000 23.47048 374 THR B O 1
ATOM 6235 N N . MET B 1 375 ? 36.03275 -9.39257 12.54477 1.000 23.40791 375 MET B N 1
ATOM 6236 C CA . MET B 1 375 ? 36.23405 -8.27861 11.61438 1.000 25.11272 375 MET B CA 1
ATOM 6237 C C . MET B 1 375 ? 37.47012 -7.44504 12.00237 1.000 22.95466 375 MET B C 1
ATOM 6238 O O . MET B 1 375 ? 38.21905 -7.00243 11.12998 1.000 25.40979 375 MET B O 1
ATOM 6243 N N . ASP B 1 376 ? 37.66026 -7.17256 13.30058 1.000 23.80667 376 ASP B N 1
ATOM 6244 C CA . ASP B 1 376 ? 38.84472 -6.43326 13.73945 1.000 25.14708 376 ASP B CA 1
ATOM 6245 C C . ASP B 1 376 ? 40.12335 -7.16054 13.32976 1.000 26.33381 376 ASP B C 1
ATOM 6246 O O . ASP B 1 376 ? 41.09981 -6.52763 12.90652 1.000 26.07371 376 ASP B O 1
ATOM 6251 N N . ALA B 1 377 ? 40.12862 -8.50284 13.44518 1.000 25.51183 377 ALA B N 1
ATOM 6252 C CA . ALA B 1 377 ? 41.33158 -9.26409 13.11362 1.000 26.27761 377 ALA B CA 1
ATOM 6253 C C . ALA B 1 377 ? 41.60310 -9.23047 11.62548 1.000 25.50059 377 ALA B C 1
ATOM 6254 O O . ALA B 1 377 ? 42.75137 -9.10332 11.20285 1.000 27.96381 377 ALA B O 1
ATOM 6256 N N . ILE B 1 378 ? 40.55377 -9.31397 10.82047 1.000 24.04331 378 ILE B N 1
ATOM 6257 C CA . ILE B 1 378 ? 40.75155 -9.26062 9.37827 1.000 22.81663 378 ILE B CA 1
ATOM 6258 C C . ILE B 1 378 ? 41.24575 -7.87860 8.96391 1.000 25.04456 378 ILE B C 1
ATOM 6259 O O . ILE B 1 378 ? 42.17831 -7.74792 8.16597 1.000 23.85425 378 ILE B O 1
ATOM 6264 N N . ASN B 1 379 ? 40.63344 -6.82777 9.49874 1.000 24.93607 379 ASN B N 1
ATOM 6265 C CA . ASN B 1 379 ? 41.07403 -5.46022 9.19607 1.000 24.51259 379 ASN B CA 1
ATOM 6266 C C . ASN B 1 379 ? 42.55388 -5.28400 9.50627 1.000 25.17222 379 ASN B C 1
ATOM 6267 O O . ASN B 1 379 ? 43.31738 -4.69747 8.71695 1.000 24.51341 379 ASN B O 1
ATOM 6272 N N . LYS B 1 380 ? 42.95970 -5.73682 10.69146 1.000 24.12411 380 LYS B N 1
ATOM 6273 C CA . LYS B 1 380 ? 44.34356 -5.54854 11.13002 1.000 26.21995 380 LYS B CA 1
ATOM 6274 C C . LYS B 1 380 ? 45.33442 -6.35644 10.29634 1.000 28.35078 380 LYS B C 1
ATOM 6275 O O . LYS B 1 380 ? 46.38662 -5.83949 9.87948 1.000 27.21763 380 LYS B O 1
ATOM 6281 N N . ALA B 1 381 ? 45.03074 -7.63349 10.05784 1.000 24.87081 381 ALA B N 1
ATOM 6282 C CA . ALA B 1 381 ? 45.91149 -8.46859 9.24154 1.000 25.15991 381 ALA B CA 1
ATOM 6283 C C . ALA B 1 381 ? 46.06298 -7.93876 7.81562 1.000 26.85504 381 ALA B C 1
ATOM 6284 O O . ALA B 1 381 ? 47.17538 -7.89157 7.28113 1.000 26.80608 381 ALA B O 1
ATOM 6286 N N . GLN B 1 382 ? 44.95105 -7.58845 7.16121 1.000 24.27060 382 GLN B N 1
ATOM 6287 C CA . GLN B 1 382 ? 45.01957 -7.05682 5.79878 1.000 24.56214 382 GLN B CA 1
ATOM 6288 C C . GLN B 1 382 ? 45.85342 -5.77184 5.73769 1.000 26.30822 382 GLN B C 1
ATOM 6289 O O . GLN B 1 382 ? 46.66925 -5.60168 4.83252 1.000 26.71023 382 GLN B O 1
ATOM 6295 N N . LYS B 1 383 ? 45.69574 -4.87577 6.71658 1.000 26.41608 383 LYS B N 1
ATOM 6296 C CA . LYS B 1 383 ? 46.48528 -3.64835 6.71645 1.000 24.14023 383 LYS B CA 1
ATOM 6297 C C . LYS B 1 383 ? 47.98596 -3.92156 6.94507 1.000 25.86332 383 LYS B C 1
ATOM 6298 O O . LYS B 1 383 ? 48.83135 -3.05418 6.65259 1.000 28.50950 383 LYS B O 1
ATOM 6304 N N . ALA B 1 384 ? 48.31982 -5.07773 7.52790 1.000 25.67410 384 ALA B N 1
ATOM 6305 C CA . ALA B 1 384 ? 49.68866 -5.51265 7.73211 1.000 25.79864 384 ALA B CA 1
ATOM 6306 C C . ALA B 1 384 ? 50.22853 -6.33448 6.54759 1.000 29.77253 384 ALA B C 1
ATOM 6307 O O . ALA B 1 384 ? 51.28761 -6.98275 6.68079 1.000 28.26631 384 ALA B O 1
ATOM 6309 N N . ASN B 1 385 ? 49.52936 -6.31780 5.40604 1.000 28.15941 385 ASN B N 1
ATOM 6310 C CA . ASN B 1 385 ? 49.95114 -7.00517 4.17314 1.000 28.99200 385 ASN B CA 1
ATOM 6311 C C . ASN B 1 385 ? 49.94842 -8.52937 4.35843 1.000 29.33498 385 ASN B C 1
ATOM 6312 O O . ASN B 1 385 ? 50.73622 -9.24960 3.73010 1.000 28.94672 385 ASN B O 1
ATOM 6317 N N . MET B 1 386 ? 49.12386 -9.01744 5.27785 1.000 25.80055 386 MET B N 1
ATOM 6318 C CA . MET B 1 386 ? 48.86687 -10.44350 5.41957 1.000 28.85783 386 MET B CA 1
ATOM 6319 C C . MET B 1 386 ? 47.59728 -10.85515 4.67962 1.000 33.04041 386 MET B C 1
ATOM 6320 O O . MET B 1 386 ? 46.57744 -10.14580 4.70556 1.000 30.88193 386 MET B O 1
ATOM 6325 N N . ALA B 1 387 ? 47.63430 -12.04197 4.08630 1.000 25.44944 387 ALA B N 1
ATOM 6326 C CA . ALA B 1 387 ? 46.41180 -12.65700 3.56565 1.000 26.29928 387 ALA B CA 1
ATOM 6327 C C . ALA B 1 387 ? 45.59426 -13.28138 4.69299 1.000 25.97255 387 ALA B C 1
ATOM 6328 O O . ALA B 1 387 ? 46.14657 -13.89860 5.61552 1.000 27.86764 387 ALA B O 1
ATOM 6330 N N . CYS B 1 388 ? 44.24739 -13.17245 4.59574 1.000 24.94062 388 CYS B N 1
ATOM 6331 C CA . CYS B 1 388 ? 43.32999 -13.78257 5.56882 1.000 26.98029 388 CYS B CA 1
ATOM 6332 C C . CYS B 1 388 ? 42.65222 -14.95981 4.89346 1.000 28.00081 388 CYS B C 1
ATOM 6333 O O . CYS B 1 388 ? 41.80815 -14.75680 4.00787 1.000 29.82597 388 CYS B O 1
ATOM 6336 N N . VAL B 1 389 ? 43.05095 -16.18025 5.26113 1.000 24.81142 389 VAL B N 1
ATOM 6337 C CA . VAL B 1 389 ? 42.47165 -17.39002 4.67588 1.000 23.77055 389 VAL B CA 1
ATOM 6338 C C . VAL B 1 389 ? 41.28726 -17.75816 5.57191 1.000 25.39547 389 VAL B C 1
ATOM 6339 O O . VAL B 1 389 ? 41.46543 -18.29801 6.65595 1.000 24.42836 389 VAL B O 1
ATOM 6343 N N . VAL B 1 390 ? 40.06494 -17.43119 5.14053 1.000 24.51637 390 VAL B N 1
ATOM 6344 C CA . VAL B 1 390 ? 38.88551 -17.72930 5.97153 1.000 21.58663 390 VAL B CA 1
ATOM 6345 C C . VAL B 1 390 ? 38.69251 -19.24021 5.99645 1.000 22.97815 390 VAL B C 1
ATOM 6346 O O . VAL B 1 390 ? 38.71612 -19.87411 4.93941 1.000 25.94625 390 VAL B O 1
ATOM 6350 N N . SER B 1 391 ? 38.51257 -19.83206 7.19465 1.000 23.27805 391 SER B N 1
ATOM 6351 C CA . SER B 1 391 ? 38.60760 -21.30701 7.33016 1.000 23.00723 391 SER B CA 1
ATOM 6352 C C . SER B 1 391 ? 37.35051 -21.95139 7.91132 1.000 23.76199 391 SER B C 1
ATOM 6353 O O . SER B 1 391 ? 36.68588 -21.39119 8.80259 1.000 25.44511 391 SER B O 1
ATOM 6356 N N . HIS B 1 392 ? 37.06521 -23.17831 7.44403 1.000 21.38523 392 HIS B N 1
ATOM 6357 C CA . HIS B 1 392 ? 36.10976 -24.08786 8.08801 1.000 23.60079 392 HIS B CA 1
ATOM 6358 C C . HIS B 1 392 ? 36.71138 -24.65353 9.38038 1.000 24.67501 392 HIS B C 1
ATOM 6359 O O . HIS B 1 392 ? 37.88801 -24.38901 9.73433 1.000 24.69509 392 HIS B O 1
ATOM 6366 N N . ARG B 1 393 ? 35.90425 -25.43836 10.10166 1.000 21.65621 393 ARG B N 1
ATOM 6367 C CA . ARG B 1 393 ? 36.42400 -26.35687 11.09399 1.000 22.70310 393 ARG B CA 1
ATOM 6368 C C . ARG B 1 393 ? 36.14706 -27.78992 10.66010 1.000 26.89085 393 ARG B C 1
ATOM 6369 O O . ARG B 1 393 ? 35.34388 -28.04406 9.75920 1.000 25.50062 393 ARG B O 1
ATOM 6377 N N . SER B 1 394 ? 36.81242 -28.75103 11.33366 1.000 25.28177 394 SER B N 1
ATOM 6378 C CA . SER B 1 394 ? 36.50380 -30.17751 11.08666 1.000 25.89952 394 SER B CA 1
ATOM 6379 C C . SER B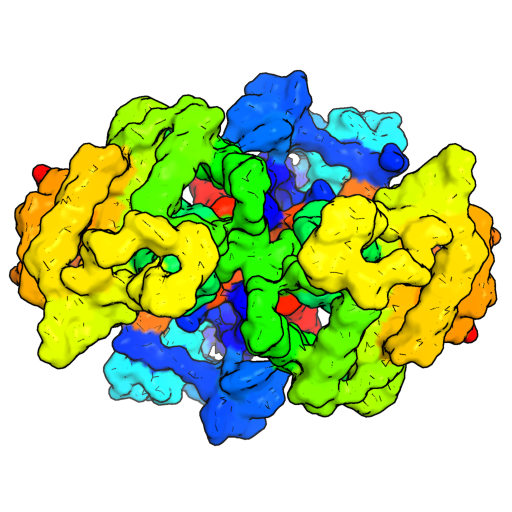 1 394 ? 35.00877 -30.49826 11.21630 1.000 26.17396 394 SER B C 1
ATOM 6380 O O . SER B 1 394 ? 34.45989 -31.27643 10.43013 1.000 28.16962 394 SER B O 1
ATOM 6383 N N . GLY B 1 395 ? 34.36397 -29.97800 12.25078 1.000 22.96892 395 GLY B N 1
ATOM 6384 C CA . GLY B 1 395 ? 32.94883 -30.16887 12.43453 1.000 26.90100 395 GLY B CA 1
ATOM 6385 C C . GLY B 1 395 ? 32.20120 -28.99277 11.85070 1.000 28.98203 395 GLY B C 1
ATOM 6386 O O . GLY B 1 395 ? 32.23515 -27.87376 12.39564 1.000 27.59033 395 GLY B O 1
ATOM 6387 N N . GLU B 1 396 ? 31.54427 -29.22014 10.72858 1.000 23.17812 396 GLU B N 1
ATOM 6388 C CA . GLU B 1 396 ? 30.84499 -28.13151 10.04447 1.000 21.51675 396 GLU B CA 1
ATOM 6389 C C . GLU B 1 396 ? 29.34218 -28.39241 10.04987 1.000 23.19621 396 GLU B C 1
ATOM 6390 O O . GLU B 1 396 ? 28.85852 -29.40926 10.54990 1.000 24.07307 396 GLU B O 1
ATOM 6396 N N . THR B 1 397 ? 28.58264 -27.42839 9.48970 1.000 22.92673 397 THR B N 1
ATOM 6397 C CA . THR B 1 397 ? 27.14662 -27.58790 9.33456 1.000 23.19784 397 THR B CA 1
ATOM 6398 C C . THR B 1 397 ? 26.75872 -27.04638 7.96362 1.000 21.78354 397 THR B C 1
ATOM 6399 O O . THR B 1 397 ? 27.63927 -26.64072 7.18633 1.000 24.35727 397 THR B O 1
ATOM 6403 N N . GLU B 1 398 ? 25.45444 -27.04453 7.69274 1.000 21.27180 398 GLU B N 1
ATOM 6404 C CA . GLU B 1 398 ? 24.88127 -26.44917 6.46762 1.000 22.29632 398 GLU B CA 1
ATOM 6405 C C . GLU B 1 398 ? 24.98615 -24.91768 6.45221 1.000 27.29861 398 GLU B C 1
ATOM 6406 O O . GLU B 1 398 ? 24.65437 -24.30551 5.42643 1.000 25.22827 398 GLU B O 1
ATOM 6412 N N . ASP B 1 399 ? 25.46932 -24.30435 7.52552 1.000 22.28837 399 ASP B N 1
ATOM 6413 C CA . ASP B 1 399 ? 25.70637 -22.84964 7.55405 1.000 22.41615 399 ASP B CA 1
ATOM 6414 C C . ASP B 1 399 ? 26.82165 -22.45674 6.59837 1.000 25.73242 399 ASP B C 1
ATOM 6415 O O . ASP B 1 399 ? 27.84842 -23.13691 6.52109 1.000 25.69352 399 ASP B O 1
ATOM 6420 N N . THR B 1 400 ? 26.62939 -21.35359 5.83749 1.000 22.44399 400 THR B N 1
ATOM 6421 C CA . THR B 1 400 ? 27.61593 -20.95462 4.83855 1.000 22.16813 400 THR B CA 1
ATOM 6422 C C . THR B 1 400 ? 28.18779 -19.56394 5.11633 1.000 23.22022 400 THR B C 1
ATOM 6423 O O . THR B 1 400 ? 28.67300 -18.88799 4.19742 1.000 23.96883 400 THR B O 1
ATOM 6427 N N . THR B 1 401 ? 28.10050 -19.09694 6.37187 1.000 23.58984 401 THR B N 1
ATOM 6428 C CA . THR B 1 401 ? 28.58899 -17.75194 6.68434 1.000 21.93756 401 THR B CA 1
ATOM 6429 C C . THR B 1 401 ? 30.00728 -17.49022 6.15602 1.000 25.00490 401 THR B C 1
ATOM 6430 O O . THR B 1 401 ? 30.31312 -16.36983 5.71320 1.000 24.01891 401 THR B O 1
ATOM 6434 N N . ILE B 1 402 ? 30.90433 -18.48372 6.20590 1.000 23.47274 402 ILE B N 1
ATOM 6435 C CA . ILE B 1 402 ? 32.30368 -18.18566 5.85592 1.000 21.04172 402 ILE B CA 1
ATOM 6436 C C . ILE B 1 402 ? 32.43556 -17.83947 4.38028 1.000 23.31313 402 ILE B C 1
ATOM 6437 O O . ILE B 1 402 ? 33.39840 -17.12287 3.99186 1.000 23.12395 402 ILE B O 1
ATOM 6442 N N . ALA B 1 403 ? 31.50828 -18.31327 3.54391 1.000 20.79226 403 ALA B N 1
ATOM 6443 C CA . ALA B 1 403 ? 31.53738 -17.87630 2.13686 1.000 21.67375 403 ALA B CA 1
ATOM 6444 C C . ALA B 1 403 ? 31.30827 -16.37149 2.04690 1.000 21.44051 403 ALA B C 1
ATOM 6445 O O . ALA B 1 403 ? 32.08763 -15.64035 1.39605 1.000 22.79095 403 ALA B O 1
ATOM 6447 N N . ASP B 1 404 ? 30.24227 -15.88237 2.68737 1.000 22.82007 404 ASP B N 1
ATOM 6448 C CA . ASP B 1 404 ? 29.99990 -14.44508 2.67610 1.000 23.53487 404 ASP B CA 1
ATOM 6449 C C . ASP B 1 404 ? 31.11775 -13.67053 3.34977 1.000 26.51506 404 ASP B C 1
ATOM 6450 O O . ASP B 1 404 ? 31.43615 -12.57339 2.92640 1.000 23.29703 404 ASP B O 1
ATOM 6455 N N . LEU B 1 405 ? 31.71896 -14.22507 4.41385 1.000 22.55321 405 LEU B N 1
ATOM 6456 C CA . LEU B 1 405 ? 32.80556 -13.51392 5.10034 1.000 22.63757 405 LEU B CA 1
ATOM 6457 C C . LEU B 1 405 ? 34.01371 -13.31608 4.19001 1.000 25.09281 405 LEU B C 1
ATOM 6458 O O . LEU B 1 405 ? 34.62506 -12.23449 4.19462 1.000 23.47147 405 LEU B O 1
ATOM 6463 N N . ALA B 1 406 ? 34.36922 -14.33739 3.38564 1.000 22.00649 406 ALA B N 1
ATOM 6464 C CA . ALA B 1 406 ? 35.51516 -14.19702 2.48278 1.000 20.35233 406 ALA B CA 1
ATOM 6465 C C . ALA B 1 406 ? 35.24217 -13.13048 1.41361 1.000 22.65072 406 ALA B C 1
ATOM 6466 O O . ALA B 1 406 ? 36.13647 -12.34602 1.05728 1.000 23.22503 406 ALA B O 1
ATOM 6468 N N . VAL B 1 407 ? 34.00758 -13.06940 0.90449 1.000 22.36467 407 VAL B N 1
ATOM 6469 C CA . VAL B 1 407 ? 33.70992 -12.03586 -0.10172 1.000 21.14286 407 VAL B CA 1
ATOM 6470 C C . VAL B 1 407 ? 33.61634 -10.65584 0.55284 1.000 23.45046 407 VAL B C 1
ATOM 6471 O O . VAL B 1 407 ? 34.04713 -9.64723 -0.01726 1.000 24.06416 407 VAL B O 1
ATOM 6475 N N . ALA B 1 408 ? 33.05003 -10.60026 1.74997 1.000 22.10220 408 ALA B N 1
ATOM 6476 C CA . ALA B 1 408 ? 32.84978 -9.32979 2.45452 1.000 22.55980 408 ALA B CA 1
ATOM 6477 C C . ALA B 1 408 ? 34.14448 -8.50982 2.54602 1.000 24.21322 408 ALA B C 1
ATOM 6478 O O . ALA B 1 408 ? 34.12956 -7.28332 2.34967 1.000 23.85286 408 ALA B O 1
ATOM 6480 N N . PHE B 1 409 ? 35.27028 -9.16477 2.87752 1.000 23.24183 409 PHE B N 1
ATOM 6481 C CA . PHE B 1 409 ? 36.56423 -8.51030 3.04087 1.000 22.53672 409 PHE B CA 1
ATOM 6482 C C . PHE B 1 409 ? 37.50183 -8.77510 1.86697 1.000 22.67636 409 PHE B C 1
ATOM 6483 O O . PHE B 1 409 ? 38.70503 -8.50828 1.96908 1.000 24.75259 409 PHE B O 1
ATOM 6491 N N . ASN B 1 410 ? 36.93779 -9.16591 0.71109 1.000 21.89674 410 ASN B N 1
ATOM 6492 C CA . ASN B 1 410 ? 37.71655 -9.40639 -0.50228 1.000 22.05475 410 ASN B CA 1
ATOM 6493 C C . ASN B 1 410 ? 38.99228 -10.18067 -0.16677 1.000 25.42068 410 ASN B C 1
ATOM 6494 O O . ASN B 1 410 ? 40.10031 -9.83217 -0.60189 1.000 24.08882 410 ASN B O 1
ATOM 6499 N N . THR B 1 411 ? 38.85288 -11.26099 0.61878 1.000 24.82254 411 THR B N 1
ATOM 6500 C CA . THR B 1 411 ? 40.08573 -11.81711 1.19329 1.000 22.33962 411 THR B CA 1
ATOM 6501 C C . THR B 1 411 ? 40.95779 -12.48798 0.15373 1.000 25.76520 411 THR B C 1
ATOM 6502 O O . THR B 1 411 ? 42.19220 -12.55022 0.31706 1.000 25.32302 411 THR B O 1
ATOM 6506 N N . GLY B 1 412 ? 40.35381 -13.02498 -0.88316 1.000 23.49390 412 GLY B N 1
ATOM 6507 C CA . GLY B 1 412 ? 41.08488 -13.64404 -1.94852 1.000 24.77644 412 GLY B CA 1
ATOM 6508 C C . GLY B 1 412 ? 41.34014 -15.12664 -1.74677 1.000 25.30236 412 GLY B C 1
ATOM 6509 O O . GLY B 1 412 ? 41.75079 -15.80498 -2.70026 1.000 24.25131 412 GLY B O 1
ATOM 6510 N N . GLN B 1 413 ? 41.08466 -15.65346 -0.55125 1.000 24.24973 413 GLN B N 1
ATOM 6511 C CA . GLN B 1 413 ? 41.37230 -17.05916 -0.26562 1.000 24.57183 413 GLN B CA 1
ATOM 6512 C C . GLN B 1 413 ? 40.36359 -17.59184 0.73999 1.000 23.21103 413 GLN B C 1
ATOM 6513 O O . GLN B 1 413 ? 39.95775 -16.88277 1.66758 1.000 25.33312 413 GLN B O 1
ATOM 6519 N N . ILE B 1 414 ? 40.04542 -18.88481 0.59991 1.000 23.61621 414 ILE B N 1
ATOM 6520 C CA . ILE B 1 414 ? 39.19771 -19.59718 1.56098 1.000 21.20801 414 ILE B CA 1
ATOM 6521 C C . ILE B 1 414 ? 39.72898 -21.03778 1.65861 1.000 24.29560 414 ILE B C 1
ATOM 6522 O O . ILE B 1 414 ? 40.31722 -21.56101 0.70495 1.000 23.64938 414 ILE B O 1
ATOM 6527 N N . LYS B 1 415 ? 39.53406 -21.66506 2.83312 1.000 23.06046 415 LYS B N 1
ATOM 6528 C CA . LYS B 1 415 ? 39.88914 -23.07406 3.03520 1.000 21.25803 415 LYS B CA 1
ATOM 6529 C C . LYS B 1 415 ? 38.63044 -23.70309 3.63066 1.000 25.28843 415 LYS B C 1
ATOM 6530 O O . LYS B 1 415 ? 38.34392 -23.51833 4.81890 1.000 24.55218 415 LYS B O 1
ATOM 6536 N N . THR B 1 416 ? 37.87149 -24.44900 2.80793 1.000 23.69590 416 THR B N 1
ATOM 6537 C CA . THR B 1 416 ? 36.59396 -24.97709 3.30053 1.000 23.41003 416 THR B CA 1
ATOM 6538 C C . THR B 1 416 ? 36.32727 -26.37570 2.74069 1.000 25.15141 416 THR B C 1
ATOM 6539 O O . THR B 1 416 ? 35.16866 -26.81198 2.69951 1.000 23.63479 416 THR B O 1
ATOM 6543 N N . GLY B 1 417 ? 37.38620 -27.12269 2.38936 1.000 24.71023 417 GLY B N 1
ATOM 6544 C CA . GLY B 1 417 ? 37.25535 -28.57121 2.29114 1.000 22.95313 417 GLY B CA 1
ATOM 6545 C C . GLY B 1 417 ? 37.54309 -29.10131 0.90403 1.000 24.88808 417 GLY B C 1
ATOM 6546 O O . GLY B 1 417 ? 37.78156 -28.36955 -0.05633 1.000 23.29272 417 GLY B O 1
ATOM 6547 N N . SER B 1 418 ? 37.47391 -30.42081 0.82454 1.000 23.39017 418 SER B N 1
ATOM 6548 C CA . SER B 1 418 ? 37.62900 -31.12780 -0.44114 1.000 22.38449 418 SER B CA 1
ATOM 6549 C C . SER B 1 418 ? 36.35400 -30.98099 -1.28508 1.000 25.76862 418 SER B C 1
ATOM 6550 O O . SER B 1 418 ? 35.40668 -30.27856 -0.92195 1.000 26.27259 418 SER B O 1
ATOM 6553 N N . MET B 1 419 ? 36.28669 -31.67724 -2.42771 1.000 23.61284 419 MET B N 1
ATOM 6554 C CA . MET B 1 419 ? 35.13643 -31.66758 -3.33184 1.000 23.43293 419 MET B CA 1
ATOM 6555 C C . MET B 1 419 ? 34.13645 -32.77365 -3.01993 1.000 25.39207 419 MET B C 1
ATOM 6556 O O . MET B 1 419 ? 33.51170 -33.34629 -3.91362 1.000 27.28570 419 MET B O 1
ATOM 6561 N N . SER B 1 420 ? 33.95194 -33.09821 -1.73550 1.000 23.64470 420 SER B N 1
ATOM 6562 C CA . SER B 1 420 ? 32.81346 -33.94778 -1.37909 1.000 24.55986 420 SER B CA 1
ATOM 6563 C C . SER B 1 420 ? 32.38285 -33.57808 0.02648 1.000 23.67301 420 SER B C 1
ATOM 6564 O O . SER B 1 420 ? 33.15467 -32.99108 0.79338 1.000 23.85802 420 SER B O 1
ATOM 6567 N N . ARG B 1 421 ? 31.14149 -33.96178 0.33580 1.000 23.26631 421 ARG B N 1
ATOM 6568 C CA . ARG B 1 421 ? 30.41073 -33.72759 1.59277 1.000 23.44605 421 ARG B CA 1
ATOM 6569 C C . ARG B 1 421 ? 29.76052 -32.34818 1.57121 1.000 23.21592 421 ARG B C 1
ATOM 6570 O O . ARG B 1 421 ? 30.45078 -31.34236 1.37332 1.000 22.60182 421 ARG B O 1
ATOM 6578 N N . THR B 1 422 ? 28.44970 -32.28749 1.85349 1.000 22.14296 422 THR B N 1
ATOM 6579 C CA . THR B 1 422 ? 27.73624 -31.01825 1.80559 1.000 19.95552 422 THR B CA 1
ATOM 6580 C C . THR B 1 422 ? 28.22780 -30.05407 2.89440 1.000 21.97476 422 THR B C 1
ATOM 6581 O O . THR B 1 422 ? 28.10155 -28.83682 2.71645 1.000 22.04731 422 THR B O 1
ATOM 6585 N N . ASP B 1 423 ? 28.85017 -30.55850 3.97941 1.000 21.95178 423 ASP B N 1
ATOM 6586 C CA . ASP B 1 423 ? 29.44412 -29.63031 4.95176 1.000 23.23134 423 ASP B CA 1
ATOM 6587 C C . ASP B 1 423 ? 30.54049 -28.77427 4.33175 1.000 22.96843 423 ASP B C 1
ATOM 6588 O O . ASP B 1 423 ? 30.80415 -27.66807 4.82318 1.000 22.83134 423 ASP B O 1
ATOM 6593 N N . ARG B 1 424 ? 31.14088 -29.22818 3.23766 1.000 23.00226 424 ARG B N 1
ATOM 6594 C CA . ARG B 1 424 ? 32.06760 -28.43592 2.44630 1.000 21.14910 424 ARG B CA 1
ATOM 6595 C C . ARG B 1 424 ? 31.38908 -27.83699 1.22447 1.000 20.59361 424 ARG B C 1
ATOM 6596 O O . ARG B 1 424 ? 31.46307 -26.61519 1.00778 1.000 22.37420 424 ARG B O 1
ATOM 6604 N N . ILE B 1 425 ? 30.69031 -28.67903 0.45935 1.000 23.58892 425 ILE B N 1
ATOM 6605 C CA . ILE B 1 425 ? 30.12123 -28.24775 -0.82253 1.000 21.66094 425 ILE B CA 1
ATOM 6606 C C . ILE B 1 425 ? 29.09702 -27.12431 -0.66408 1.000 23.38286 425 ILE B C 1
ATOM 6607 O O . ILE B 1 425 ? 28.99167 -26.23733 -1.54179 1.000 23.26139 425 ILE B O 1
ATOM 6612 N N . ALA B 1 426 ? 28.37925 -27.07444 0.46906 1.000 22.54829 426 ALA B N 1
ATOM 6613 C CA . ALA B 1 426 ? 27.42004 -25.98500 0.66596 1.000 20.85783 426 ALA B CA 1
ATOM 6614 C C . ALA B 1 426 ? 28.08825 -24.60863 0.58734 1.000 22.07036 426 ALA B C 1
ATOM 6615 O O . ALA B 1 426 ? 27.46870 -23.64910 0.08996 1.000 22.14505 426 ALA B O 1
ATOM 6617 N N . LYS B 1 427 ? 29.34379 -24.48015 1.07620 1.000 21.09262 427 LYS B N 1
ATOM 6618 C CA . LYS B 1 427 ? 30.04114 -23.20370 0.96079 1.000 20.83296 427 LYS B CA 1
ATOM 6619 C C . LYS B 1 427 ? 30.34922 -22.90263 -0.49341 1.000 20.54344 427 LYS B C 1
ATOM 6620 O O . LYS B 1 427 ? 30.24662 -21.75044 -0.93167 1.000 21.19860 427 LYS B O 1
ATOM 6626 N N . TYR B 1 428 ? 30.76900 -23.91571 -1.24440 1.000 23.09185 428 TYR B N 1
ATOM 6627 C CA . TYR B 1 428 ? 31.07330 -23.67150 -2.64567 1.000 23.05825 428 TYR B CA 1
ATOM 6628 C C . TYR B 1 428 ? 29.81262 -23.28201 -3.40056 1.000 23.69109 428 TYR B C 1
ATOM 6629 O O . TYR B 1 428 ? 29.87429 -22.42015 -4.28744 1.000 23.18435 428 TYR B O 1
ATOM 6638 N N . ASN B 1 429 ? 28.67513 -23.92115 -3.09056 1.000 21.77036 429 ASN B N 1
ATOM 6639 C CA . ASN B 1 429 ? 27.42081 -23.50191 -3.74352 1.000 20.84789 429 ASN B CA 1
ATOM 6640 C C . ASN B 1 429 ? 27.08263 -22.05358 -3.40277 1.000 22.29965 429 ASN B C 1
ATOM 6641 O O . ASN B 1 429 ? 26.54964 -21.31168 -4.24874 1.000 23.55186 429 ASN B O 1
ATOM 6646 N N . ARG B 1 430 ? 27.29014 -21.65195 -2.13489 1.000 20.26136 430 ARG B N 1
ATOM 6647 C CA . ARG B 1 430 ? 26.99853 -20.25255 -1.79277 1.000 22.21066 430 ARG B CA 1
ATOM 6648 C C . ARG B 1 430 ? 27.89763 -19.30289 -2.59341 1.000 20.55961 430 ARG B C 1
ATOM 6649 O O . ARG B 1 430 ? 27.44398 -18.25487 -3.05921 1.000 22.23446 430 ARG B O 1
ATOM 6657 N N . LEU B 1 431 ? 29.18972 -19.65660 -2.75546 1.000 21.35968 431 LEU B N 1
ATOM 6658 C CA . LEU B 1 431 ? 30.08860 -18.84570 -3.57941 1.000 23.90377 431 LEU B CA 1
ATOM 6659 C C . LEU B 1 431 ? 29.62470 -18.82039 -5.03543 1.000 23.62976 431 LEU B C 1
ATOM 6660 O O . LEU B 1 431 ? 29.70682 -17.77496 -5.71075 1.000 22.68072 431 LEU B O 1
ATOM 6665 N N . LEU B 1 432 ? 29.17270 -19.96205 -5.56781 1.000 21.33479 432 LEU B N 1
ATOM 6666 C CA . LEU B 1 432 ? 28.60830 -19.90843 -6.93354 1.000 22.41275 432 LEU B CA 1
ATOM 6667 C C . LEU B 1 432 ? 27.43040 -18.92160 -7.05802 1.000 25.14808 432 LEU B C 1
ATOM 6668 O O . LEU B 1 432 ? 27.28720 -18.23133 -8.09303 1.000 24.78223 432 LEU B O 1
ATOM 6673 N N . VAL B 1 433 ? 26.53409 -18.89544 -6.06211 1.000 24.31694 433 VAL B N 1
ATOM 6674 C CA . VAL B 1 433 ? 25.38188 -17.99594 -6.09135 1.000 21.59831 433 VAL B CA 1
ATOM 6675 C C . VAL B 1 433 ? 25.82188 -16.54362 -5.95969 1.000 24.61883 433 VAL B C 1
ATOM 6676 O O . VAL B 1 433 ? 25.29557 -15.65882 -6.64726 1.000 26.51601 433 VAL B O 1
ATOM 6680 N N . ILE B 1 434 ? 26.80507 -16.27025 -5.07753 1.000 21.57196 434 ILE B N 1
ATOM 6681 C CA . ILE B 1 434 ? 27.33295 -14.91453 -4.95292 1.000 21.48853 434 ILE B CA 1
ATOM 6682 C C . ILE B 1 434 ? 27.92261 -14.46067 -6.27828 1.000 24.17977 434 ILE B C 1
ATOM 6683 O O . ILE B 1 434 ? 27.68434 -13.32246 -6.72734 1.000 26.41652 434 ILE B O 1
ATOM 6688 N N . GLU B 1 435 ? 28.72322 -15.32663 -6.91172 1.000 21.65428 435 GLU B N 1
ATOM 6689 C CA . GLU B 1 435 ? 29.35384 -14.90097 -8.17104 1.000 22.67021 435 GLU B CA 1
ATOM 6690 C C . GLU B 1 435 ? 28.29113 -14.59199 -9.21298 1.000 25.14350 435 GLU B C 1
ATOM 6691 O O . GLU B 1 435 ? 28.40748 -13.60711 -9.98300 1.000 24.92304 435 GLU B O 1
ATOM 6697 N N . GLU B 1 436 ? 27.23242 -15.40610 -9.25012 1.000 25.36781 436 GLU B N 1
ATOM 6698 C CA . GLU B 1 436 ? 26.16058 -15.16428 -10.22719 1.000 25.59056 436 GLU B CA 1
ATOM 6699 C C . GLU B 1 436 ? 25.46968 -13.82762 -9.97146 1.000 25.75094 436 GLU B C 1
ATOM 6700 O O . GLU B 1 436 ? 25.14212 -13.07347 -10.91645 1.000 29.00990 436 GLU B O 1
ATOM 6706 N N . GLU B 1 437 ? 25.20786 -13.52987 -8.70237 1.000 25.18964 437 GLU B N 1
ATOM 6707 C CA . GLU B 1 437 ? 24.45278 -12.33505 -8.33388 1.000 28.22312 437 GLU B CA 1
ATOM 6708 C C . GLU B 1 437 ? 25.24959 -11.06113 -8.60353 1.000 28.39314 437 GLU B C 1
ATOM 6709 O O . GLU B 1 437 ? 24.68135 -10.05793 -9.08363 1.000 29.30518 437 GLU B O 1
ATOM 6715 N N . LEU B 1 438 ? 26.56788 -11.10118 -8.33688 1.000 25.95877 438 LEU B N 1
ATOM 6716 C CA . LEU B 1 438 ? 27.46355 -9.97960 -8.66949 1.000 26.68159 438 LEU B CA 1
ATOM 6717 C C . LEU B 1 438 ? 27.57821 -9.78670 -10.16510 1.000 31.27795 438 LEU B C 1
ATOM 6718 O O . LEU B 1 438 ? 27.68687 -8.65214 -10.65818 1.000 28.02386 438 LEU B O 1
ATOM 6723 N N . GLY B 1 439 ? 27.61118 -10.88105 -10.90137 1.000 26.34480 439 GLY B N 1
ATOM 6724 C CA . GLY B 1 439 ? 27.72407 -10.73401 -12.35573 1.000 27.66263 439 GLY B CA 1
ATOM 6725 C C . GLY B 1 439 ? 29.05108 -10.12088 -12.75898 1.000 30.31783 439 GLY B C 1
ATOM 6726 O O . GLY B 1 439 ? 30.11338 -10.43495 -12.20461 1.000 28.41188 439 GLY B O 1
ATOM 6727 N N . GLU B 1 440 ? 29.00039 -9.16385 -13.70586 1.000 29.60188 440 GLU B N 1
ATOM 6728 C CA . GLU B 1 440 ? 30.25549 -8.50341 -14.10577 1.000 30.63289 440 GLU B CA 1
ATOM 6729 C C . GLU B 1 440 ? 30.87152 -7.61743 -13.02206 1.000 35.24867 440 GLU B C 1
ATOM 6730 O O . GLU B 1 440 ? 32.01111 -7.15377 -13.20377 1.000 34.04324 440 GLU B O 1
ATOM 6736 N N . GLN B 1 441 ? 30.16403 -7.37051 -11.91236 1.000 29.54925 441 GLN B N 1
ATOM 6737 C CA . GLN B 1 441 ? 30.74454 -6.63932 -10.79487 1.000 27.13834 441 GLN B CA 1
ATOM 6738 C C . GLN B 1 441 ? 31.75724 -7.48226 -10.01590 1.000 31.27361 441 GLN B C 1
ATOM 6739 O O . GLN B 1 441 ? 32.49002 -6.93733 -9.18259 1.000 28.12967 441 GLN B O 1
ATOM 6745 N N . SER B 1 442 ? 31.76901 -8.80091 -10.21292 1.000 24.98568 442 SER B N 1
ATOM 6746 C CA . SER B 1 442 ? 32.63276 -9.66553 -9.42302 1.000 23.69993 442 SER B CA 1
ATOM 6747 C C . SER B 1 442 ? 34.08186 -9.58748 -9.92164 1.000 29.25303 442 SER B C 1
ATOM 6748 O O . SER B 1 442 ? 34.35931 -9.18456 -11.06637 1.000 31.72138 442 SER B O 1
ATOM 6751 N N . GLU B 1 443 ? 35.01048 -9.96010 -9.04805 1.000 26.34823 443 GLU B N 1
ATOM 6752 C CA . GLU B 1 443 ? 36.39952 -10.20705 -9.44047 1.000 28.44751 443 GLU B CA 1
ATOM 6753 C C . GLU B 1 443 ? 36.86111 -11.56031 -8.90595 1.000 27.69156 443 GLU B C 1
ATOM 6754 O O . GLU B 1 443 ? 36.41081 -12.02772 -7.86231 1.000 25.78766 443 GLU B O 1
ATOM 6760 N N . PHE B 1 444 ? 37.80321 -12.17590 -9.62543 1.000 29.05500 444 PHE B N 1
ATOM 6761 C CA . PHE B 1 444 ? 38.46614 -13.37490 -9.12651 1.000 22.83001 444 PHE B CA 1
ATOM 6762 C C . PHE B 1 444 ? 39.92069 -13.27065 -9.52271 1.000 29.78084 444 PHE B C 1
ATOM 6763 O O . PHE B 1 444 ? 40.23578 -13.08288 -10.70668 1.000 29.90947 444 PHE B O 1
ATOM 6771 N N . GLU B 1 445 ? 40.80477 -13.40129 -8.54922 1.000 30.26147 445 GLU B N 1
ATOM 6772 C CA . GLU B 1 445 ? 42.23252 -13.43976 -8.83543 1.000 38.10682 445 GLU B CA 1
ATOM 6773 C C . GLU B 1 445 ? 42.73092 -14.84275 -8.48903 1.000 35.55305 445 GLU B C 1
ATOM 6774 O O . GLU B 1 445 ? 42.39411 -15.38640 -7.41884 1.000 46.99759 445 GLU B O 1
ATOM 6780 N N . GLY B 1 446 ? 43.47207 -15.44227 -9.39417 1.000 39.08147 446 GLY B N 1
ATOM 6781 C CA . GLY B 1 446 ? 44.20964 -16.62526 -9.07448 1.000 38.39477 446 GLY B CA 1
ATOM 6782 C C . GLY B 1 446 ? 45.52616 -16.16395 -8.51290 1.000 39.77530 446 GLY B C 1
ATOM 6783 O O . GLY B 1 446 ? 45.59857 -15.75092 -7.34713 1.000 38.47417 446 GLY B O 1
ATOM 6784 N N . SER B 1 447 ? 46.56396 -16.15451 -9.36054 1.000 40.58698 447 SER B N 1
ATOM 6785 C CA . SER B 1 447 ? 47.89897 -15.75576 -8.92069 1.000 42.46973 447 SER B CA 1
ATOM 6786 C C . SER B 1 447 ? 47.90627 -14.41973 -8.20243 1.000 41.94969 447 SER B C 1
ATOM 6787 O O . SER B 1 447 ? 48.65646 -14.23353 -7.23439 1.000 37.87134 447 SER B O 1
ATOM 6790 N N . LYS B 1 448 ? 47.11040 -13.46203 -8.66528 1.000 35.37592 448 LYS B N 1
ATOM 6791 C CA . LYS B 1 448 ? 47.21840 -12.13158 -8.08323 1.000 40.06148 448 LYS B CA 1
ATOM 6792 C C . LYS B 1 448 ? 46.51879 -12.01489 -6.73901 1.000 35.94852 448 LYS B C 1
ATOM 6793 O O . LYS B 1 448 ? 46.60692 -10.96447 -6.09930 1.000 38.74859 448 LYS B O 1
ATOM 6799 N N . ALA B 1 449 ? 45.86225 -13.08513 -6.27848 1.000 35.15855 449 ALA B N 1
ATOM 6800 C CA . ALA B 1 449 ? 45.31397 -13.08405 -4.92888 1.000 30.72383 449 ALA B CA 1
ATOM 6801 C C . ALA B 1 449 ? 46.40921 -12.93448 -3.86262 1.000 31.42435 449 ALA B C 1
ATOM 6802 O O . ALA B 1 449 ? 46.13487 -12.43360 -2.76883 1.000 29.79295 449 ALA B O 1
ATOM 6804 N N . PHE B 1 450 ? 47.64162 -13.36435 -4.15272 1.000 31.97112 450 PHE B N 1
ATOM 6805 C CA . PHE B 1 450 ? 48.74228 -13.38543 -3.17206 1.000 31.49978 450 PHE B CA 1
ATOM 6806 C C . PHE B 1 450 ? 49.47200 -12.04131 -3.09003 1.000 30.27631 450 PHE B C 1
ATOM 6807 O O . PHE B 1 450 ? 50.67712 -11.90161 -3.39113 1.000 31.24137 450 PHE B O 1
ATOM 6815 N N . TYR B 1 451 ? 48.72527 -11.03180 -2.63297 1.000 28.10203 451 TYR B N 1
ATOM 6816 C CA . TYR B 1 451 ? 49.31132 -9.70249 -2.49971 1.000 30.53048 451 TYR B CA 1
ATOM 6817 C C . TYR B 1 451 ? 50.29494 -9.63910 -1.35074 1.000 26.46343 451 TYR B C 1
ATOM 6818 O O . TYR B 1 451 ? 51.03843 -8.64474 -1.23493 1.000 30.24391 451 TYR B O 1
ATOM 6827 N N . ASN B 1 452 ? 50.30470 -10.68711 -0.51728 1.000 29.16683 452 ASN B N 1
ATOM 6828 C CA . ASN B 1 452 ? 51.14891 -10.80556 0.65523 1.000 28.93877 452 ASN B CA 1
ATOM 6829 C C . ASN B 1 452 ? 52.50625 -11.40417 0.35179 1.000 33.29079 452 ASN B C 1
ATOM 6830 O O . ASN B 1 452 ? 53.38211 -11.37019 1.21900 1.000 37.32534 452 ASN B O 1
ATOM 6835 N N . ILE B 1 453 ? 52.69363 -11.97403 -0.83324 1.000 31.47075 453 ILE B N 1
ATOM 6836 C CA . ILE B 1 453 ? 53.97296 -12.58331 -1.17741 1.000 39.03974 453 ILE B CA 1
ATOM 6837 C C . ILE B 1 453 ? 54.86087 -11.47283 -1.70358 1.000 59.52709 453 ILE B C 1
ATOM 6838 O O . ILE B 1 453 ? 54.66562 -11.00171 -2.82904 1.000 59.66296 453 ILE B O 1
ATOM 6843 N N . LYS B 1 454 ? 55.82000 -11.06056 -0.85786 1.000 69.46054 454 LYS B N 1
ATOM 6844 C CA . LYS B 1 454 ? 56.77711 -9.96810 -1.08224 1.000 74.40383 454 LYS B CA 1
ATOM 6845 C C . LYS B 1 454 ? 57.31518 -9.89325 -2.50501 1.000 70.63297 454 LYS B C 1
ATOM 6846 O O . LYS B 1 454 ? 58.39964 -10.38622 -2.78966 1.000 69.23043 454 LYS B O 1
#

Nearest PDB structures (foldseek):
  7e2p-assembly1_A  TM=1.002E+00  e=1.187E-92  Mycoplasmopsis bovis
  7e2p-assembly1_B  TM=1.001E+00  e=5.835E-89  Mycoplasmopsis bovis
  1w6t-assembly1_A  TM=9.771E-01  e=6.334E-57  Streptococcus pneumoniae TIGR4
  4ewj-assembly1_A  TM=9.774E-01  e=2.564E-56  Streptococcus suis
  5j04-assembly1_A  TM=9.735E-01  e=2.147E-55  Synechococcus elongatus PCC 7942 = FACHB-805

Foldseek 3Di:
DFWAAKAKDWDAWLVGFIWIKMWTADPVRFIFIDTAFDFLAFADFQPPHPCQPVDPPRGHRVQLRCLLHPPLTVVRGGPDLLPLVVSLVVQCVSCPDQRSVRNGLRSQANVSRRSLRRVCVVVVHPSLCSQFNDQLFEAAFEWAFAEADDDPAPALEHFGGKTKTFLQDFALVRSLVLQVQLNVLLCVVCVVVVWDADDALQNHDHTRDQYPVVVLVSSCVSLVVSPAHFALHDHRYMYIETERQQQRQADVVVQKGFSPSNVVCVVVVPPPNPPCPPPDGIDHLVRLLVVVVVVVVVGRYAEYECSDHLPPQVSLLVSCVVCQQRHFYEYPSNCLLPVVSLVVCLVSVSGQEYEQRCSSSRHPVSSSVSCVVSVVSNHAYAYEHRSTAHLGQVSSSVCSSSSRRHYYQHHSDDNSRVSNSVVSVVSCVVCPVSHGHNRSVSNSSND/DFWADKAKDWDAWLVGFIWIKMWTAHPVRFIFIFTAFDFAVFAFADFQVPHPCQPVDPPRRHRVQLRCLLHPPLTVVRGGPDLLPLVVSLVVQCVSCPDQRSVRNGLRSQANVSRRSLRRVCVVVVHDSLCSQFNDQLFEAAFEWAFAEADDPVFLALEHFGGKTKTFLQDFALVSSVVLQVQLNVLLCVVCVVVVWDADDALQRHDHTNDQYPVVVLVSSQVSLVVSPAHDAQHDHRYMYIETERQQQRQADPVVQKGFSPSNVVCLVVVPDPPDVCNPPDGIGHLVRLLVVVVVVVVVGRYAEYECSDHLVPQVSLLVSCVVCLLRHFYEYPSNQLLPVVSLVVCLVSVSGQEYEQRCSRNRHVVSSSVSLVVSVVSLHAYAYEHHSTAHLGQVSSSVCSSSSRRHYYQHHPDDSSRVSNSVVSVVSNVVCDVSHGHGRSVSNSSND

Solvent-accessible surface area: 31985 Å² total; per-residue (Å²): 41,67,1,99,104,10,46,1,23,9,0,1,2,0,82,0,6,0,3,0,17,0,36,0,14,0,64,144,130,50,59,3,61,0,8,2,20,6,57,105,14,90,56,38,48,0,143,76,50,178,42,72,60,37,5,52,37,7,70,0,0,37,31,0,4,31,6,0,44,119,105,0,7,79,89,0,78,44,47,30,0,73,75,13,152,49,0,0,122,50,0,51,103,60,2,62,52,104,58,6,45,120,2,0,1,5,0,0,0,0,0,0,3,0,0,1,64,0,0,3,79,35,90,69,61,48,13,6,95,48,20,29,32,87,105,1,29,4,1,0,2,0,3,0,7,0,0,18,5,3,106,163,16,98,4,3,0,4,0,53,8,0,0,0,0,0,5,15,5,144,34,0,66,45,0,0,22,0,0,0,37,0,8,26,18,0,23,137,20,0,148,161,56,69,37,45,46,48,10,19,54,22,0,0,6,19,4,72,0,61,28,7,54,40,3,0,68,42,0,25,76,0,0,114,79,18,52,31,69,33,25,53,66,42,183,66,1,0,0,0,0,0,1,0,13,0,30,58,5,42,73,109,142,60,113,61,0,24,8,88,43,9,96,102,0,22,65,91,161,83,96,46,8,108,181,44,102,151,60,98,29,78,13,46,21,78,68,0,7,98,10,0,11,122,2,11,130,142,11,18,2,11,1,0,2,2,0,1,2,92,50,17,36,124,0,0,28,81,0,18,88,113,14,7,74,121,0,0,0,1,0,13,52,3,0,25,2,41,61,161,56,1,84,78,0,46,144,81,154,0,6,14,0,0,3,1,25,9,11,9,13,0,0,2,8,40,0,30,64,7,0,65,83,0,48,185,36,58,7,0,0,0,0,4,4,30,38,0,9,2,41,24,22,3,13,0,2,0,0,0,3,31,47,0,2,0,0,4,0,0,0,0,7,4,0,0,0,0,1,2,0,4,52,0,16,20,0,25,75,92,14,37,185,128,27,93,27,71,3,47,172,2,19,86,2,37,161,35,62,0,92,121,11,59,1,24,10,0,0,3,0,73,0,9,0,2,0,16,0,46,0,4,0,57,146,117,48,56,3,61,1,8,2,18,6,47,119,85,58,14,85,56,39,48,0,149,73,46,175,45,78,56,36,5,55,37,4,71,0,0,38,33,0,4,32,5,0,46,119,99,0,8,81,88,0,76,44,46,29,0,72,72,14,152,48,0,1,124,53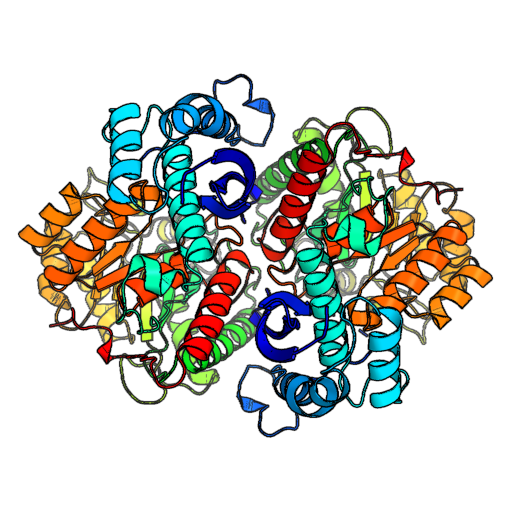,0,53,108,62,3,61,55,106,49,8,45,111,0,0,1,4,0,0,0,0,0,0,4,0,0,2,56,0,0,4,74,33,91,69,60,46,13,4,93,48,20,29,32,88,107,2,29,5,0,0,0,0,3,0,7,0,0,21,5,3,83,173,13,111,2,5,0,6,0,51,10,0,0,0,0,0,3,6,1,144,35,0,66,57,0,0,21,1,0,0,38,0,8,26,15,0,23,129,16,0,146,163,53,69,44,42,45,49,10,19,55,22,0,0,6,20,5,100,1,53,14,7,62,42,2,0,72,40,0,25,81,0,0,119,80,18,58,31,68,32,26,52,64,40,162,52,0,0,0,0,0,0,2,0,12,0,32,56,6,37,67,92,143,60,115,66,0,22,7,86,44,8,87,94,0,23,73,96,176,97,103,27,21,118,133,22,88,149,61,93,31,72,10,50,24,81,61,0,3,127,29,0,13,147,8,33,121,138,11,19,4,14,1,1,2,2,1,1,3,54,55,16,33,148,0,0,28,99,0,18,90,130,23,1,67,158,2,0,1,2,0,13,47,0,0,6,2,27,63,162,28,2,69,78,0,41,132,82,154,0,5,2,0,0,3,1,23,8,10,10,9,0,0,2,7,39,0,31,66,6,0,69,90,0,48,188,35,61,8,0,0,0,0,4,4,33,35,0,8,2,43,24,23,4,13,0,1,0,0,0,3,33,50,0,2,0,0,4,0,0,0,0,6,5,0,0,0,0,1,2,0,4,56,0,14,26,0,25,76,86,14,35,186,129,28,89,29,52,8,44,175,1,20,95,0,34,153

Sequence (896 aa):
PIIERIQAREILDSRGNPTVQVEVTTDYEITGVANVPSGEALELRDKGTKYEGNWFGGKGVMTAVDNVNEKIAPELIGMSVFDQRAIDKLMIELDGTATKSKLGANAILGVSLAVARAAATELGMPLYRYIGGANAHTLPLPMLNVLNGGEHASNTVDFQEFMIMPVGAKSLREALQMANKVFHNLAKLLKKAGYGTQVGDEGGFAPNCKSHEEVLDYLVEAIKVAGYTPATSGKNAIAIALDAACSELYDENSKKYTFKKLKQAIAEKRSGFEHLDNVKLEYTTDELIEYFGKLIDKYPIISIEDGLAESDWEGFAKMTAKFGSKVQIVGDDLTVTNPKLLEKAIEQKSMNAILIKLNQIGSLSETMDAINKAQKANMACVVSHRSGETEDTTIADLAVAFNTGQIKTGSMSRTDRIAKYNRLLVIEEELGEQSEFEGSKAFYNIKPIIERIQAREILDSRGNPTVQVEVTTDYEITGVANVPSGSREALELRDKGTKYEGNWFGGKGVMTAVDNVNEKIAPELIGMSVFDQRAIDKLMIELDGTATKSKLGANAILGVSLAVARAAATELGMPLYRYIGGANAHTLPLPMLNVLNGGEHASNTVDFQEFMIMPVGAKSLREALQMANKVFHNLAKLLKKAGYGTQVGDEGGFAPNCKSHEEVLDYLVEAIKVAGYTPATSGKNAIAIALDAACSELYDENSKKYTFKKLKQAIAEKRSGFEHLDNVKLEYTTDELIEYFGKLIDKYPIISIEDGLAESDWEGFAKMTAKFGSKVQIVGDDLTVTNPKLLEKAIEQKSMNAILIKLNQIGSLSETMDAINKAQKANMACVVSHRSGETEDTTIADLAVAFNTGQIKTGSMSRTDRIAKYNRLLVIEEELGEQSEFEGSKAFYNIK

Radius of gyration: 27.09 Å; Cα contacts (8 Å, |Δi|>4): 2165; chains: 2; bounding box: 72×73×60 Å